Protein AF-0000000081854844 (afdb_homodimer)

Sequence (826 aa):
VGSLPGPNVKSYAGYLTVNKKYNSNLFFWFFPDRVCPADFMGAPVLLWLQGGPGGTSMFGLFVEHGPYVVYKNLTVGLRDFSWTSRYSVLYIDNPVGTGFSFTEHDGGFAQNQDDVGRDLYSALTQFFQLFPEYQSNEFYATGESYAGKYVPAVSYYIHKNNPTAKVKINFKGMAIGDGLCDPELMLGGYGEFLYQTGMIDELQKQYVNKQTDLGVELIQQQKWVEAFKVFDSLLNGDMDPYPSFFQNATGCTNYYNYMTCQEPEDQEYFSEFVTLPAVRRSIHVGNLTFHDGSEVEKHLLQDVMKSIKPWLGVLMDNYRVLIYSGQLDVIVAAPLTERFLPTVNWTGAAEYKTAPRFHWKLQPSDTEVAGYIRQVGEFYQVIIRGGGHILPYDQPARSFDMIDRFLSTQGWNVGSLPGPNVKSYAGYLTVNKKYNSNLFFWFFPDRVCPADFMGAPVLLWLQGGPGGTSMFGLFVEHGPYVVYKNLTVGLRDFSWTSRYSVLYIDNPVGTGFSFTEHDGGFAQNQDDVGRDLYSALTQFFQLFPEYQSNEFYATGESYAGKYVPAVSYYIHKNNPTAKVKINFKGMAIGDGLCDPELMLGGYGEFLYQTGMIDELQKQYVNKQTDLGVELIQQQKWVEAFKVFDSLLNGDMDPYPSFFQNATGCTNYYNYMTCQEPEDQEYFSEFVTLPAVRRSIHVGNLTFHDGSEVEKHLLQDVMKSIKPWLGVLMDNYRVLIYSGQLDVIVAAPLTERFLPTVNWTGAAEYKTAPRFHWKLQPSDTEVAGYIRQVGEFYQVIIRGGGHILPYDQPARSFDMIDRFLSTQGWN

Structure (mmCIF, N/CA/C/O backbone):
data_AF-0000000081854844-model_v1
#
loop_
_entity.id
_entity.type
_entity.pdbx_description
1 polymer 'Probable serine carboxypeptidase CPVL'
#
loop_
_atom_site.group_PDB
_atom_site.id
_atom_site.type_symbol
_atom_site.label_atom_id
_atom_site.label_alt_id
_atom_site.label_comp_id
_atom_site.label_asym_id
_atom_site.label_entity_id
_atom_site.label_seq_id
_atom_site.pdbx_PDB_ins_code
_atom_site.Cartn_x
_atom_site.Cartn_y
_atom_site.Cartn_z
_atom_site.occupancy
_atom_site.B_iso_or_equiv
_atom_site.auth_seq_id
_atom_site.auth_comp_id
_atom_site.auth_asym_id
_atom_site.auth_atom_id
_atom_site.pdbx_PDB_model_num
ATOM 1 N N . VAL A 1 1 ? 6.285 -41.344 2.096 1 93.06 1 VAL A N 1
ATOM 2 C CA . VAL A 1 1 ? 7.234 -40.438 2.732 1 93.06 1 VAL A CA 1
ATOM 3 C C . VAL A 1 1 ? 7.43 -40.844 4.195 1 93.06 1 VAL A C 1
ATOM 5 O O . VAL A 1 1 ? 6.461 -41.094 4.914 1 93.06 1 VAL A O 1
ATOM 8 N N . GLY A 1 2 ? 8.656 -41 4.523 1 90 2 GLY A N 1
ATOM 9 C CA . GLY A 1 2 ? 8.977 -41.344 5.895 1 90 2 GLY A CA 1
ATOM 10 C C . GLY A 1 2 ? 8.812 -40.188 6.863 1 90 2 GLY A C 1
ATOM 11 O O . GLY A 1 2 ? 8.18 -39.188 6.539 1 90 2 GLY A O 1
ATOM 12 N N . SER A 1 3 ? 9.344 -40.406 8.008 1 92.5 3 SER A N 1
ATOM 13 C CA . SER A 1 3 ? 9.188 -39.438 9.078 1 92.5 3 SER A CA 1
ATOM 14 C C . SER A 1 3 ? 10.039 -38.188 8.812 1 92.5 3 SER A C 1
ATOM 16 O O . SER A 1 3 ? 11.195 -38.281 8.414 1 92.5 3 SER A O 1
ATOM 18 N N . LEU A 1 4 ? 9.414 -37.031 9.023 1 94 4 LEU A N 1
ATOM 19 C CA . LEU A 1 4 ? 10.109 -35.75 8.992 1 94 4 LEU A CA 1
ATOM 20 C C . LEU A 1 4 ? 10.398 -35.25 10.406 1 94 4 LEU A C 1
ATOM 22 O O . LEU A 1 4 ? 9.781 -35.719 11.367 1 94 4 LEU A O 1
ATOM 26 N N . PRO A 1 5 ? 11.391 -34.344 10.57 1 93.81 5 PRO A N 1
ATOM 27 C CA . PRO A 1 5 ? 11.617 -33.719 11.875 1 93.81 5 PRO A CA 1
ATOM 28 C C . PRO A 1 5 ? 10.453 -32.844 12.32 1 93.81 5 PRO A C 1
ATOM 30 O O . PRO A 1 5 ? 10.445 -31.641 12.062 1 93.81 5 PRO A O 1
ATOM 33 N N . GLY A 1 6 ? 9.508 -33.406 12.992 1 93.06 6 GLY A N 1
ATOM 34 C CA . GLY A 1 6 ? 8.258 -32.75 13.367 1 93.06 6 GLY A CA 1
ATOM 35 C C . GLY A 1 6 ? 7.039 -33.625 13.086 1 93.06 6 GLY A C 1
ATOM 36 O O . GLY A 1 6 ? 7.152 -34.844 12.977 1 93.06 6 GLY A O 1
ATOM 37 N N . PRO A 1 7 ? 5.922 -33 13.109 1 93 7 PRO A N 1
ATOM 38 C CA . PRO A 1 7 ? 4.727 -33.781 12.773 1 93 7 PRO A CA 1
ATOM 39 C C . PRO A 1 7 ? 4.773 -34.344 11.352 1 93 7 PRO A C 1
ATOM 41 O O . PRO A 1 7 ? 5.457 -33.781 10.484 1 93 7 PRO A O 1
ATOM 44 N N . ASN A 1 8 ? 3.984 -35.406 11.227 1 93.38 8 ASN A N 1
ATOM 45 C CA . ASN A 1 8 ? 3.971 -36.062 9.914 1 93.38 8 ASN A CA 1
ATOM 46 C C . ASN A 1 8 ? 2.562 -36.125 9.336 1 93.38 8 ASN A C 1
ATOM 48 O O . ASN A 1 8 ? 1.617 -36.5 10.031 1 93.38 8 ASN A O 1
ATOM 52 N N . VAL A 1 9 ? 2.49 -35.688 8.133 1 94.12 9 VAL A N 1
ATOM 53 C CA . VAL A 1 9 ? 1.26 -35.812 7.355 1 94.12 9 VAL A CA 1
ATOM 54 C C . VAL A 1 9 ? 1.427 -36.875 6.266 1 94.12 9 VAL A C 1
ATOM 56 O O . VAL A 1 9 ? 2.438 -36.875 5.562 1 94.12 9 VAL A O 1
ATOM 59 N N . LYS A 1 10 ? 0.428 -37.781 6.145 1 94.06 10 LYS A N 1
ATOM 60 C CA . LYS A 1 10 ? 0.511 -38.812 5.113 1 94.06 10 LYS A CA 1
ATOM 61 C C . LYS A 1 10 ? 0.705 -38.188 3.732 1 94.06 10 LYS A C 1
ATOM 63 O O . LYS A 1 10 ? -0.012 -37.25 3.355 1 94.06 10 LYS A O 1
ATOM 68 N N . SER A 1 11 ? 1.691 -38.688 3.041 1 96.75 11 SER A N 1
ATOM 69 C CA . SER A 1 11 ? 1.992 -38.156 1.715 1 96.75 11 SER A CA 1
ATOM 70 C C . SER A 1 11 ? 2.799 -39.156 0.89 1 96.75 11 SER A C 1
ATOM 72 O O . SER A 1 11 ? 3.195 -40.219 1.393 1 96.75 11 SER A O 1
ATOM 74 N N . TYR A 1 12 ? 2.885 -38.875 -0.343 1 97.25 12 TYR A N 1
ATOM 75 C CA . TYR A 1 12 ? 3.623 -39.688 -1.29 1 97.25 12 TYR A CA 1
ATOM 76 C C . TYR A 1 12 ? 4.578 -38.844 -2.125 1 97.25 12 TYR A C 1
ATOM 78 O O . TYR A 1 12 ? 4.227 -37.75 -2.555 1 97.25 12 TYR A O 1
ATOM 86 N N . ALA A 1 13 ? 5.785 -39.312 -2.279 1 98.06 13 ALA A N 1
ATOM 87 C CA . ALA A 1 13 ? 6.758 -38.625 -3.115 1 98.06 13 ALA A CA 1
ATOM 88 C C . ALA A 1 13 ? 7.473 -39.594 -4.051 1 98.06 13 ALA A C 1
ATOM 90 O O . ALA A 1 13 ? 7.594 -40.781 -3.748 1 98.06 13 ALA A O 1
ATOM 91 N N . GLY A 1 14 ? 7.898 -39.062 -5.16 1 97.69 14 GLY A N 1
ATOM 92 C CA . GLY A 1 14 ? 8.609 -39.875 -6.125 1 97.69 14 GLY A CA 1
ATOM 93 C C . GLY A 1 14 ? 8.898 -39.156 -7.426 1 97.69 14 GLY A C 1
ATOM 94 O O . GLY A 1 14 ? 8.906 -37.938 -7.469 1 97.69 14 GLY A O 1
ATOM 95 N N . TYR A 1 15 ? 9.297 -39.938 -8.414 1 98.38 15 TYR A N 1
ATOM 96 C CA . TYR A 1 15 ? 9.68 -39.406 -9.711 1 98.38 15 TYR A CA 1
ATOM 97 C C . TYR A 1 15 ? 8.773 -39.938 -10.812 1 98.38 15 TYR A C 1
ATOM 99 O O . TYR A 1 15 ? 8.344 -41.094 -10.758 1 98.38 15 TYR A O 1
ATOM 107 N N . LEU A 1 16 ? 8.484 -39.156 -11.734 1 98.69 16 LEU A N 1
ATOM 108 C CA . LEU A 1 16 ? 7.793 -39.5 -12.969 1 98.69 16 LEU A CA 1
ATOM 109 C C . LEU A 1 16 ? 8.68 -39.25 -14.18 1 98.69 16 LEU A C 1
ATOM 111 O O . LEU A 1 16 ? 9.062 -38.094 -14.438 1 98.69 16 LEU A O 1
ATOM 115 N N . THR A 1 17 ? 9 -40.312 -14.914 1 98.75 17 THR A N 1
ATOM 116 C CA . THR A 1 17 ? 9.844 -40.156 -16.094 1 98.75 17 THR A CA 1
ATOM 117 C C . THR A 1 17 ? 9.039 -39.594 -17.266 1 98.75 17 THR A C 1
ATOM 119 O O . THR A 1 17 ? 8.07 -40.188 -17.719 1 98.75 17 THR A O 1
ATOM 122 N N . VAL A 1 18 ? 9.523 -38.438 -17.75 1 98.62 18 VAL A N 1
ATOM 123 C CA . VAL A 1 18 ? 8.719 -37.781 -18.766 1 98.62 18 VAL A CA 1
ATOM 124 C C . VAL A 1 18 ? 9.461 -37.781 -20.109 1 98.62 18 VAL A C 1
ATOM 126 O O . VAL A 1 18 ? 8.883 -37.5 -21.141 1 98.62 18 VAL A O 1
ATOM 129 N N . ASN A 1 19 ? 10.711 -38.062 -20.094 1 98.25 19 ASN A N 1
ATOM 130 C CA . ASN A 1 19 ? 11.516 -38.281 -21.281 1 98.25 19 ASN A CA 1
ATOM 131 C C . ASN A 1 19 ? 12.57 -39.344 -21.078 1 98.25 19 ASN A C 1
ATOM 133 O O . ASN A 1 19 ? 13.609 -39.094 -20.469 1 98.25 19 ASN A O 1
ATOM 137 N N . LYS A 1 20 ? 12.383 -40.5 -21.625 1 97.81 20 LYS A N 1
ATOM 138 C CA . LYS A 1 20 ? 13.273 -41.625 -21.422 1 97.81 20 LYS A CA 1
ATOM 139 C C . LYS A 1 20 ? 14.617 -41.406 -22.109 1 97.81 20 LYS A C 1
ATOM 141 O O . LYS A 1 20 ? 15.664 -41.781 -21.594 1 97.81 20 LYS A O 1
ATOM 146 N N . LYS A 1 21 ? 14.531 -40.844 -23.234 1 97.62 21 LYS A N 1
ATOM 147 C CA . LYS A 1 21 ? 15.742 -40.594 -24.016 1 97.62 21 LYS A CA 1
ATOM 148 C C . LYS A 1 21 ? 16.766 -39.781 -23.203 1 97.62 21 LYS A C 1
ATOM 150 O O . LYS A 1 21 ? 17.953 -40.094 -23.25 1 97.62 21 LYS A O 1
ATOM 155 N N . TYR A 1 22 ? 16.312 -38.812 -22.484 1 98.06 22 TYR A N 1
ATOM 156 C CA . TYR A 1 22 ? 17.203 -37.938 -21.75 1 98.06 22 TYR A CA 1
ATOM 157 C C . TYR A 1 22 ? 17.188 -38.25 -20.266 1 98.06 22 TYR A C 1
ATOM 159 O O . TYR A 1 22 ? 17.828 -37.562 -19.469 1 98.06 22 TYR A O 1
ATOM 167 N N . ASN A 1 23 ? 16.422 -39.312 -19.906 1 98.06 23 ASN A N 1
ATOM 168 C CA . ASN A 1 23 ? 16.203 -39.656 -18.516 1 98.06 23 ASN A CA 1
ATOM 169 C C . ASN A 1 23 ? 15.703 -38.438 -17.719 1 98.06 23 ASN A C 1
ATOM 171 O O . ASN A 1 23 ? 16.281 -38.094 -16.688 1 98.06 23 ASN A O 1
ATOM 175 N N . SER A 1 24 ? 14.75 -37.75 -18.312 1 98.62 24 SER A N 1
ATOM 176 C CA . SER A 1 24 ? 14.133 -36.594 -17.656 1 98.62 24 SER A CA 1
ATOM 177 C C . SER A 1 24 ? 13.031 -37.031 -16.688 1 98.62 24 SER A C 1
ATOM 179 O O . SER A 1 24 ? 12.117 -37.75 -17.078 1 98.62 24 SER A O 1
ATOM 181 N N . ASN A 1 25 ? 13.164 -36.594 -15.469 1 98.69 25 ASN A N 1
ATOM 182 C CA . ASN A 1 25 ? 12.25 -37 -14.398 1 98.69 25 ASN A CA 1
ATOM 183 C C . ASN A 1 25 ? 11.727 -35.812 -13.625 1 98.69 25 ASN A C 1
ATOM 185 O O . ASN A 1 25 ? 12.492 -34.906 -13.273 1 98.69 25 ASN A O 1
ATOM 189 N N . LEU A 1 26 ? 10.453 -35.781 -13.398 1 98.88 26 LEU A N 1
ATOM 190 C CA . LEU A 1 26 ? 9.836 -34.781 -12.539 1 98.88 26 LEU A CA 1
ATOM 191 C C . LEU A 1 26 ? 9.602 -35.344 -11.141 1 98.88 26 LEU A C 1
ATOM 193 O O . LEU A 1 26 ? 9.062 -36.438 -10.984 1 98.88 26 LEU A O 1
ATOM 197 N N . PHE A 1 27 ? 10.07 -34.594 -10.164 1 98.81 27 PHE A N 1
ATOM 198 C CA . PHE A 1 27 ? 9.805 -34.969 -8.773 1 98.81 27 PHE A CA 1
ATOM 199 C C . PHE A 1 27 ? 8.422 -34.469 -8.344 1 98.81 27 PHE A C 1
ATOM 201 O O . PHE A 1 27 ? 8.039 -33.344 -8.656 1 98.81 27 PHE A O 1
ATOM 208 N N . PHE A 1 28 ? 7.648 -35.344 -7.68 1 98.81 28 PHE A N 1
ATOM 209 C CA . PHE A 1 28 ? 6.355 -34.906 -7.152 1 98.81 28 PHE A CA 1
ATOM 210 C C . PHE A 1 28 ? 6.246 -35.219 -5.668 1 98.81 28 PHE A C 1
ATOM 212 O O . PHE A 1 28 ? 6.941 -36.125 -5.168 1 98.81 28 PHE A O 1
ATOM 219 N N . TRP A 1 29 ? 5.566 -34.438 -4.953 1 98.75 29 TRP A N 1
ATOM 220 C CA . TRP A 1 29 ? 5.137 -34.656 -3.574 1 98.75 29 TRP A CA 1
ATOM 221 C C . TRP A 1 29 ? 3.629 -34.438 -3.438 1 98.75 29 TRP A C 1
ATOM 223 O O . TRP A 1 29 ? 3.127 -33.344 -3.629 1 98.75 29 TRP A O 1
ATOM 233 N N . PHE A 1 30 ? 2.877 -35.562 -3.129 1 98.25 30 PHE A N 1
ATOM 234 C CA . PHE A 1 30 ? 1.42 -35.594 -3.158 1 98.25 30 PHE A CA 1
ATOM 235 C C . PHE A 1 30 ? 0.852 -35.719 -1.751 1 98.25 30 PHE A C 1
ATOM 237 O O . PHE A 1 30 ? 1.266 -36.625 -0.999 1 98.25 30 PHE A O 1
ATOM 244 N N . PHE A 1 31 ? -0.028 -34.844 -1.406 1 97.06 31 PHE A N 1
ATOM 245 C CA . PHE A 1 31 ? -0.734 -34.875 -0.131 1 97.06 31 PHE A CA 1
ATOM 246 C C . PHE A 1 31 ? -2.221 -35.125 -0.34 1 97.06 31 PHE A C 1
ATOM 248 O O . PHE A 1 31 ? -2.973 -34.219 -0.69 1 97.06 31 PHE A O 1
ATOM 255 N N . PRO A 1 32 ? -2.693 -36.375 -0.062 1 93.62 32 PRO A N 1
ATOM 256 C CA . PRO A 1 32 ? -4.129 -36.656 -0.168 1 93.62 32 PRO A CA 1
ATOM 257 C C . PRO A 1 32 ? -4.949 -35.875 0.877 1 93.62 32 PRO A C 1
ATOM 259 O O . PRO A 1 32 ? -4.457 -35.625 1.977 1 93.62 32 PRO A O 1
ATOM 262 N N . ASP A 1 33 ? -6.211 -35.438 0.494 1 84.62 33 ASP A N 1
ATOM 263 C CA . ASP A 1 33 ? -7.09 -34.781 1.447 1 84.62 33 ASP A CA 1
ATOM 264 C C . ASP A 1 33 ? -7.352 -35.656 2.668 1 84.62 33 ASP A C 1
ATOM 266 O O . ASP A 1 33 ? -7.375 -36.875 2.561 1 84.62 33 ASP A O 1
ATOM 270 N N . ARG A 1 34 ? -7.199 -35.125 3.865 1 68 34 ARG A N 1
ATOM 271 C CA . ARG A 1 34 ? -7.328 -35.875 5.125 1 68 34 ARG A CA 1
ATOM 272 C C . ARG A 1 34 ? -8.773 -36.281 5.359 1 68 34 ARG A C 1
ATOM 274 O O . ARG A 1 34 ? -9.031 -37.25 6.078 1 68 34 ARG A O 1
ATOM 281 N N . VAL A 1 35 ? -9.797 -35.5 4.957 1 56.16 35 VAL A N 1
ATOM 282 C CA . VAL A 1 35 ? -11.164 -35.781 5.383 1 56.16 35 VAL A CA 1
ATOM 283 C C . VAL A 1 35 ? -11.789 -36.812 4.461 1 56.16 35 VAL A C 1
ATOM 285 O O . VAL A 1 35 ? -12.492 -36.469 3.508 1 56.16 35 VAL A O 1
ATOM 288 N N . CYS A 1 36 ? -10.961 -37.656 3.727 1 48.53 36 CYS A N 1
ATOM 289 C CA . CYS A 1 36 ? -11.695 -38.5 2.789 1 48.53 36 CYS A CA 1
ATOM 290 C C . CYS A 1 36 ? -12.578 -39.5 3.527 1 48.53 36 CYS A C 1
ATOM 292 O O . CYS A 1 36 ? -12.109 -40.562 3.941 1 48.53 36 CYS A O 1
ATOM 294 N N . PRO A 1 37 ? -13.695 -39.062 4.129 1 43.53 37 PRO A N 1
ATOM 295 C CA . PRO A 1 37 ? -14.516 -40.219 4.422 1 43.53 37 PRO A CA 1
ATOM 296 C C . PRO A 1 37 ? -14.852 -41.031 3.172 1 43.53 37 PRO A C 1
ATOM 298 O O . PRO A 1 37 ? -14.867 -40.5 2.062 1 43.53 37 PRO A O 1
ATOM 301 N N . ALA A 1 38 ? -15 -42.375 3.146 1 44.03 38 ALA A N 1
ATOM 302 C CA . ALA A 1 38 ? -15.344 -43.406 2.17 1 44.03 38 ALA A CA 1
ATOM 303 C C . ALA A 1 38 ? -16.328 -42.875 1.139 1 44.03 38 ALA A C 1
ATOM 305 O O . ALA A 1 38 ? -16.25 -43.219 -0.042 1 44.03 38 ALA A O 1
ATOM 306 N N . ASP A 1 39 ? -17.312 -42.219 1.531 1 42.78 39 ASP A N 1
ATOM 307 C CA . ASP A 1 39 ? -18.469 -41.938 0.695 1 42.78 39 ASP A CA 1
ATOM 308 C C . ASP A 1 39 ? -18.281 -40.656 -0.087 1 42.78 39 ASP A C 1
ATOM 310 O O . ASP A 1 39 ? -19.172 -40.25 -0.85 1 42.78 39 ASP A O 1
ATOM 314 N N . PHE A 1 40 ? -17.469 -39.656 0.243 1 47.56 40 PHE A N 1
ATOM 315 C CA . PHE A 1 40 ? -17.422 -38.344 -0.401 1 47.56 40 PHE A CA 1
ATOM 316 C C . PHE A 1 40 ? -16.734 -38.438 -1.757 1 47.56 40 PHE A C 1
ATOM 318 O O . PHE A 1 40 ? -15.695 -39.094 -1.891 1 47.56 40 PHE A O 1
ATOM 325 N N 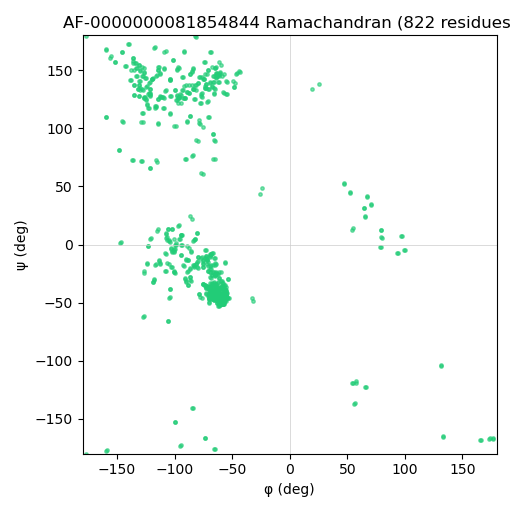. MET A 1 41 ? -17.438 -38.469 -2.828 1 54.38 41 MET A N 1
ATOM 326 C CA . MET A 1 41 ? -16.984 -38.219 -4.199 1 54.38 41 MET A CA 1
ATOM 327 C C . MET A 1 41 ? -15.734 -37.344 -4.215 1 54.38 41 MET A C 1
ATOM 329 O O . MET A 1 41 ? -15.305 -36.906 -5.281 1 54.38 41 MET A O 1
ATOM 333 N N . GLY A 1 42 ? -14.703 -37.562 -3.486 1 74.75 42 GLY A N 1
ATOM 334 C CA . GLY A 1 42 ? -13.367 -37.156 -3.068 1 74.75 42 GLY A CA 1
ATOM 335 C C . GLY A 1 42 ? -13.062 -35.719 -3.369 1 74.75 42 GLY A C 1
ATOM 336 O O . GLY A 1 42 ? -13.617 -35.125 -4.301 1 74.75 42 GLY A O 1
ATOM 337 N N . ALA A 1 43 ? -12.531 -34.875 -2.602 1 87.5 43 ALA A N 1
ATOM 338 C CA . ALA A 1 43 ? -12.078 -33.5 -2.73 1 87.5 43 ALA A CA 1
ATOM 339 C C . ALA A 1 43 ? -11.234 -33.312 -3.992 1 87.5 43 ALA A C 1
ATOM 341 O O . ALA A 1 43 ? -10.562 -34.25 -4.438 1 87.5 43 ALA A O 1
ATOM 342 N N . PRO A 1 44 ? -11.445 -32.188 -4.676 1 94.12 44 PRO A N 1
ATOM 343 C CA . PRO A 1 44 ? -10.633 -31.906 -5.859 1 94.12 44 PRO A CA 1
ATOM 344 C C . PRO A 1 44 ? -9.141 -32.156 -5.617 1 94.12 44 PRO A C 1
ATOM 346 O O . PRO A 1 44 ? -8.664 -32 -4.488 1 94.12 44 PRO A O 1
ATOM 349 N N . VAL A 1 45 ? -8.484 -32.562 -6.648 1 96.81 45 VAL A N 1
ATOM 350 C CA . VAL A 1 45 ? -7.023 -32.656 -6.672 1 96.81 45 VAL A CA 1
ATOM 351 C C . VAL A 1 45 ? -6.457 -31.391 -7.324 1 96.81 45 VAL A C 1
ATOM 353 O O . VAL A 1 45 ? -6.812 -31.047 -8.453 1 96.81 45 VAL A O 1
ATOM 356 N N . LEU A 1 46 ? -5.641 -30.734 -6.574 1 98.44 46 LEU A N 1
ATOM 357 C CA . LEU A 1 46 ? -4.992 -29.531 -7.078 1 98.44 46 LEU A CA 1
ATOM 358 C C . LEU A 1 46 ? -3.539 -29.797 -7.449 1 98.44 46 LEU A C 1
ATOM 360 O O . LEU A 1 46 ? -2.785 -30.359 -6.648 1 98.44 46 LEU A O 1
ATOM 364 N N . LEU A 1 47 ? -3.207 -29.422 -8.641 1 98.94 47 LEU A N 1
ATOM 365 C CA . LEU A 1 47 ? -1.799 -29.328 -9.016 1 98.94 47 LEU A CA 1
ATOM 366 C C . LEU A 1 47 ? -1.238 -27.953 -8.656 1 98.94 47 LEU A C 1
ATOM 368 O O . LEU A 1 47 ? -1.852 -26.938 -8.969 1 98.94 47 LEU A O 1
ATOM 372 N N . TRP A 1 48 ? -0.113 -27.953 -7.996 1 98.94 48 TRP A N 1
ATOM 373 C CA . TRP A 1 48 ? 0.556 -26.688 -7.738 1 98.94 48 TRP A CA 1
ATOM 374 C C . TRP A 1 48 ? 1.871 -26.594 -8.508 1 98.94 48 TRP A C 1
ATOM 376 O O . TRP A 1 48 ? 2.721 -27.484 -8.398 1 98.94 48 TRP A O 1
ATOM 386 N N . LEU A 1 49 ? 1.986 -25.516 -9.242 1 98.88 49 LEU A N 1
ATOM 387 C CA . LEU A 1 49 ? 3.201 -25.203 -9.992 1 98.88 49 LEU A CA 1
ATOM 388 C C . LEU A 1 49 ? 3.758 -23.844 -9.578 1 98.88 49 LEU A C 1
ATOM 390 O O . LEU A 1 49 ? 3.113 -22.812 -9.789 1 98.88 49 LEU A O 1
ATOM 394 N N . GLN A 1 50 ? 4.953 -23.938 -9.047 1 98.5 50 GLN A N 1
ATOM 395 C CA . GLN A 1 50 ? 5.629 -22.703 -8.672 1 98.5 50 GLN A CA 1
ATOM 396 C C . GLN A 1 50 ? 6.137 -21.953 -9.898 1 98.5 50 GLN A C 1
ATOM 398 O O . GLN A 1 50 ? 6.293 -22.547 -10.969 1 98.5 50 GLN A O 1
ATOM 403 N N . GLY A 1 51 ? 6.312 -20.703 -9.734 1 96.81 51 GLY A N 1
ATOM 404 C CA . GLY A 1 51 ? 6.809 -19.906 -10.844 1 96.81 51 GLY A CA 1
ATOM 405 C C . GLY A 1 51 ? 8.32 -19.922 -10.969 1 96.81 51 GLY A C 1
ATOM 406 O O . GLY A 1 51 ? 8.938 -20.984 -10.859 1 96.81 51 GLY A O 1
ATOM 407 N N . GLY A 1 52 ? 8.945 -18.891 -11.273 1 91.44 52 GLY A N 1
ATOM 408 C CA . GLY A 1 52 ? 10.367 -18.781 -11.523 1 91.44 52 GLY A CA 1
ATOM 409 C C . GLY A 1 52 ? 10.695 -18.031 -12.805 1 91.44 52 GLY A C 1
ATOM 410 O O . GLY A 1 52 ? 10.375 -16.859 -12.945 1 91.44 52 GLY A O 1
ATOM 411 N N . PRO A 1 53 ? 11.07 -18.594 -13.836 1 93.5 53 PRO A N 1
ATOM 412 C CA . PRO A 1 53 ? 11.062 -20.031 -14.078 1 93.5 53 PRO A CA 1
ATOM 413 C C . PRO A 1 53 ? 12.133 -20.781 -13.281 1 93.5 53 PRO A C 1
ATOM 415 O O . PRO A 1 53 ? 13.188 -20.203 -12.992 1 93.5 53 PRO A O 1
ATOM 418 N N . GLY A 1 54 ? 11.797 -21.969 -12.906 1 95.12 54 GLY A N 1
ATOM 419 C CA . GLY A 1 54 ? 12.727 -22.844 -12.211 1 95.12 54 GLY A CA 1
ATOM 420 C C . GLY A 1 54 ? 12.555 -22.812 -10.703 1 95.12 54 GLY A C 1
ATOM 421 O O . GLY A 1 54 ? 13.383 -23.359 -9.969 1 95.12 54 GLY A O 1
ATOM 422 N N . GLY A 1 55 ? 11.539 -22.141 -10.273 1 97.38 55 GLY A N 1
ATOM 423 C CA . GLY A 1 55 ? 11.234 -22.203 -8.852 1 97.38 55 GLY A CA 1
ATOM 424 C C . GLY A 1 55 ? 10.633 -23.531 -8.438 1 97.38 55 GLY A C 1
ATOM 425 O O . GLY A 1 55 ? 9.719 -24.031 -9.086 1 97.38 55 GLY A O 1
ATOM 426 N N . THR A 1 56 ? 11.117 -24.078 -7.344 1 98.62 56 THR A N 1
ATOM 427 C CA . THR A 1 56 ? 10.656 -25.375 -6.867 1 98.62 56 THR A CA 1
ATOM 428 C C . THR A 1 56 ? 9.266 -25.25 -6.242 1 98.62 56 THR A C 1
ATOM 430 O O . THR A 1 56 ? 8.977 -24.281 -5.543 1 98.62 56 THR A O 1
ATOM 433 N N . SER A 1 57 ? 8.406 -26.25 -6.441 1 98.75 57 SER A N 1
ATOM 434 C CA . SER A 1 57 ? 7.082 -26.297 -5.828 1 98.75 57 SER A CA 1
ATOM 435 C C . SER A 1 57 ? 7.172 -26.609 -4.34 1 98.75 57 SER A C 1
ATOM 437 O O . SER A 1 57 ? 6.191 -26.469 -3.607 1 98.75 57 SER A O 1
ATOM 439 N N . MET A 1 58 ? 8.359 -26.984 -3.865 1 98.56 58 MET A N 1
ATOM 440 C CA . MET A 1 58 ? 8.57 -27.125 -2.426 1 98.56 58 MET A CA 1
ATOM 441 C C . MET A 1 58 ? 8.391 -25.781 -1.726 1 98.56 58 MET A C 1
ATOM 443 O O . MET A 1 58 ? 8.039 -25.734 -0.545 1 98.56 58 MET A O 1
ATOM 447 N N . PHE A 1 59 ? 8.617 -24.75 -2.51 1 98.75 59 PHE A N 1
ATOM 448 C CA . PHE A 1 59 ? 8.344 -23.438 -1.949 1 98.75 59 PHE A CA 1
ATOM 449 C C . PHE A 1 59 ? 6.867 -23.297 -1.575 1 98.75 59 PHE A C 1
ATOM 451 O O . PHE A 1 59 ? 6.539 -22.875 -0.469 1 98.75 59 PHE A O 1
ATOM 458 N N . GLY A 1 60 ? 5.957 -23.656 -2.477 1 98.69 60 GLY A N 1
ATOM 459 C CA . GLY A 1 60 ? 4.539 -23.672 -2.156 1 98.69 60 GLY A CA 1
ATOM 460 C C . GLY A 1 60 ? 4.199 -24.594 -0.998 1 98.69 60 GLY A C 1
ATOM 461 O O . GLY A 1 60 ? 3.369 -24.25 -0.152 1 98.69 60 GLY A O 1
ATOM 462 N N . LEU A 1 61 ? 4.852 -25.688 -0.931 1 98.69 61 LEU A N 1
ATOM 463 C CA . LEU A 1 61 ? 4.605 -26.719 0.086 1 98.69 61 LEU A CA 1
ATOM 464 C C . LEU A 1 61 ? 5.016 -26.203 1.466 1 98.69 61 LEU A C 1
ATOM 466 O O . LEU A 1 61 ? 4.273 -26.375 2.436 1 98.69 61 LEU A O 1
ATOM 470 N N . PHE A 1 62 ? 6.152 -25.562 1.551 1 98.75 62 PHE A N 1
ATOM 471 C CA . PHE A 1 62 ? 6.73 -25.297 2.863 1 98.75 62 PHE A CA 1
ATOM 472 C C . PHE A 1 62 ? 6.562 -23.844 3.256 1 98.75 62 PHE A C 1
ATOM 474 O O . PHE A 1 62 ? 6.688 -23.484 4.43 1 98.75 62 PHE A O 1
ATOM 481 N N . VAL A 1 63 ? 6.246 -22.906 2.266 1 98.69 63 VAL A N 1
ATOM 482 C CA . VAL A 1 63 ? 6.238 -21.484 2.564 1 98.69 63 VAL A CA 1
ATOM 483 C C . VAL A 1 63 ? 4.832 -20.922 2.352 1 98.69 63 VAL A C 1
ATOM 485 O O . VAL A 1 63 ? 4.402 -20.016 3.072 1 98.69 63 VAL A O 1
ATOM 488 N N . GLU A 1 64 ? 4.086 -21.453 1.487 1 98.69 64 GLU A N 1
ATOM 489 C CA . GLU A 1 64 ? 2.871 -20.766 1.064 1 98.69 64 GLU A CA 1
ATOM 490 C C . GLU A 1 64 ? 1.628 -21.422 1.656 1 98.69 64 GLU A C 1
ATOM 492 O O . GLU A 1 64 ? 0.887 -20.797 2.414 1 98.69 64 GLU A O 1
ATOM 497 N N . HIS A 1 65 ? 1.323 -22.688 1.268 1 98.75 65 HIS A N 1
ATOM 498 C CA . HIS A 1 65 ? -0.016 -23.141 1.621 1 98.75 65 HIS A CA 1
ATOM 499 C C . HIS A 1 65 ? -0.032 -24.641 1.899 1 98.75 65 HIS A C 1
ATOM 501 O O . HIS A 1 65 ? -1.096 -25.219 2.121 1 98.75 65 HIS A O 1
ATOM 507 N N . GLY A 1 66 ? 1.133 -25.359 1.827 1 98.38 66 GLY A N 1
ATOM 508 C CA . GLY A 1 66 ? 1.189 -26.75 2.209 1 98.38 66 GLY A CA 1
ATOM 509 C C . GLY A 1 66 ? 0.929 -26.984 3.686 1 98.38 66 GLY A C 1
ATOM 510 O O . GLY A 1 66 ? 0.602 -26.047 4.414 1 98.38 66 GLY A O 1
ATOM 511 N N . PRO A 1 67 ? 1.039 -28.203 4.113 1 97.56 67 PRO A N 1
ATOM 512 C CA . PRO A 1 67 ? 0.693 -28.516 5.504 1 97.56 67 PRO A CA 1
ATOM 513 C C . PRO A 1 67 ? 1.762 -28.047 6.496 1 97.56 67 PRO A C 1
ATOM 515 O O . PRO A 1 67 ? 1.476 -27.891 7.684 1 97.56 67 PRO A O 1
ATOM 518 N N . TYR A 1 68 ? 2.992 -27.75 5.98 1 98 68 TYR A N 1
ATOM 519 C CA . TYR A 1 68 ? 4.113 -27.562 6.895 1 98 68 TYR A CA 1
ATOM 520 C C . TYR A 1 68 ? 4.609 -26.125 6.879 1 98 68 TYR A C 1
ATOM 522 O O . TYR A 1 68 ? 4.461 -25.422 5.875 1 98 68 TYR A O 1
ATOM 530 N N . VAL A 1 69 ? 5.172 -25.734 7.992 1 98.31 69 VAL A N 1
ATOM 531 C CA . VAL A 1 69 ? 6.043 -24.562 8.117 1 98.31 69 VAL A CA 1
ATOM 532 C C . VAL A 1 69 ? 7.41 -25 8.641 1 98.31 69 VAL A C 1
ATOM 534 O O . VAL A 1 69 ? 7.5 -25.828 9.555 1 98.31 69 VAL A O 1
ATOM 537 N N . VAL A 1 70 ? 8.438 -24.516 8.039 1 98.56 70 VAL A N 1
ATOM 538 C CA . VAL A 1 70 ? 9.781 -24.859 8.492 1 98.56 70 VAL A CA 1
ATOM 539 C C . VAL A 1 70 ? 10.305 -23.781 9.438 1 98.56 70 VAL A C 1
ATOM 541 O O . VAL A 1 70 ? 10.266 -22.594 9.109 1 98.56 70 VAL A O 1
ATOM 544 N N . TYR A 1 71 ? 10.773 -24.219 10.562 1 98.31 71 TYR A N 1
ATOM 545 C CA . TYR A 1 71 ? 11.32 -23.297 11.555 1 98.31 71 TYR A CA 1
ATOM 546 C C . TYR A 1 71 ? 12.82 -23.125 11.367 1 98.31 71 TYR A C 1
ATOM 548 O O . TYR A 1 71 ? 13.453 -23.906 10.656 1 98.31 71 TYR A O 1
ATOM 556 N N . LYS A 1 72 ? 13.43 -22.125 11.984 1 97.5 72 LYS A N 1
ATOM 557 C CA . LYS A 1 72 ? 14.836 -21.781 11.859 1 97.5 72 LYS A CA 1
ATOM 558 C C . LYS A 1 72 ? 15.727 -22.938 12.289 1 97.5 72 LYS A C 1
ATOM 560 O O . LYS A 1 72 ? 16.812 -23.141 11.734 1 97.5 72 LYS A O 1
ATOM 565 N N . ASN A 1 73 ? 15.305 -23.75 13.234 1 98 73 ASN A N 1
ATOM 566 C CA . ASN A 1 73 ? 16.078 -24.875 13.734 1 98 73 ASN A CA 1
ATOM 567 C C . ASN A 1 73 ? 15.938 -26.109 12.836 1 98 73 ASN A C 1
ATOM 569 O O . ASN A 1 73 ? 16.328 -27.219 13.219 1 98 73 ASN A O 1
ATOM 573 N N . LEU A 1 74 ? 15.227 -25.953 11.688 1 97.62 74 LEU A N 1
ATOM 574 C CA . LEU A 1 74 ? 15.078 -26.953 10.633 1 97.62 74 LEU A CA 1
ATOM 575 C C . LEU A 1 74 ? 14.203 -28.109 11.109 1 97.62 74 LEU A C 1
ATOM 577 O O . LEU A 1 74 ? 14.5 -29.281 10.812 1 97.62 74 LEU A O 1
ATOM 581 N N . THR A 1 75 ? 13.242 -27.781 11.922 1 97.75 75 THR A N 1
ATOM 582 C CA . THR A 1 75 ? 12.094 -28.656 12.172 1 97.75 75 THR A CA 1
ATOM 583 C C . THR A 1 75 ? 10.836 -28.094 11.508 1 97.75 75 THR A C 1
ATOM 585 O O . THR A 1 75 ? 10.836 -26.953 11.023 1 97.75 75 THR A O 1
ATOM 588 N N . VAL A 1 76 ? 9.828 -28.922 11.43 1 97.62 76 VAL A N 1
ATOM 589 C CA . VAL A 1 76 ? 8.609 -28.453 10.766 1 97.62 76 VAL A CA 1
ATOM 590 C C . VAL A 1 76 ? 7.465 -28.406 11.773 1 97.62 76 VAL A C 1
ATOM 592 O O . VAL A 1 76 ? 7.457 -29.141 12.758 1 97.62 76 VAL A O 1
ATOM 595 N N . GLY A 1 77 ? 6.617 -27.484 11.641 1 98 77 GLY A N 1
ATOM 596 C CA . GLY A 1 77 ? 5.309 -27.406 12.266 1 98 77 GLY A CA 1
ATOM 597 C C . GLY A 1 77 ? 4.164 -27.422 11.273 1 98 77 GLY A C 1
ATOM 598 O O . GLY A 1 77 ? 4.391 -27.406 10.055 1 98 77 GLY A O 1
ATOM 599 N N . LEU A 1 78 ? 2.924 -27.562 11.805 1 97.81 78 LEU A N 1
ATOM 600 C CA . LEU A 1 78 ? 1.752 -27.562 10.938 1 97.81 78 LEU A CA 1
ATOM 601 C C . LEU A 1 78 ? 1.256 -26.141 10.695 1 97.81 78 LEU A C 1
ATOM 603 O O . LEU A 1 78 ? 1.246 -25.312 11.609 1 97.81 78 LEU A O 1
ATOM 607 N N . ARG A 1 79 ? 0.921 -25.906 9.477 1 97.56 79 ARG A N 1
ATOM 608 C CA . ARG A 1 79 ? 0.396 -24.609 9.062 1 97.56 79 ARG A CA 1
ATOM 609 C C . ARG A 1 79 ? -1.071 -24.469 9.453 1 97.56 79 ARG A C 1
ATOM 611 O O . ARG A 1 79 ? -1.847 -25.422 9.336 1 97.56 79 ARG A O 1
ATOM 618 N N . ASP A 1 80 ? -1.561 -23.25 9.859 1 95.56 80 ASP A N 1
ATOM 619 C CA . ASP A 1 80 ? -2.934 -23 10.281 1 95.56 80 ASP A CA 1
ATOM 620 C C . ASP A 1 80 ? -3.895 -23.062 9.102 1 95.56 80 ASP A C 1
ATOM 622 O O . ASP A 1 80 ? -4.973 -23.656 9.195 1 95.56 80 ASP A O 1
ATOM 626 N N . PHE A 1 81 ? -3.539 -22.453 7.992 1 96.75 81 PHE A N 1
ATOM 627 C CA . PHE A 1 81 ? -4.402 -22.375 6.82 1 96.75 81 PHE A CA 1
ATOM 628 C C . PHE A 1 81 ? -3.775 -23.109 5.641 1 96.75 81 PHE A C 1
ATOM 630 O O . PHE A 1 81 ? -3.443 -22.484 4.625 1 96.75 81 PHE A O 1
ATOM 637 N N . SER A 1 82 ? -3.771 -24.391 5.711 1 97 82 SER A N 1
ATOM 638 C CA . SER A 1 82 ? -3.217 -25.234 4.656 1 97 82 SER A CA 1
ATOM 639 C C . SER A 1 82 ? -4.285 -25.625 3.643 1 97 82 SER A C 1
ATOM 641 O O . SER A 1 82 ? -5.414 -25.953 4.016 1 97 82 SER A O 1
ATOM 643 N N . TRP A 1 83 ? -3.957 -25.562 2.381 1 97.19 83 TRP A N 1
ATOM 644 C CA . TRP A 1 83 ? -4.887 -26.031 1.356 1 97.19 83 TRP A CA 1
ATOM 645 C C . TRP A 1 83 ? -5.102 -27.547 1.463 1 97.19 83 TRP A C 1
ATOM 647 O O . TRP A 1 83 ? -6.176 -28.047 1.124 1 97.19 83 TRP A O 1
ATOM 657 N N . THR A 1 84 ? -4.145 -28.25 2.043 1 95.62 84 THR A N 1
ATOM 658 C CA . THR A 1 84 ? -4.184 -29.703 2.139 1 95.62 84 THR A CA 1
ATOM 659 C C . THR A 1 84 ? -5.152 -30.141 3.232 1 95.62 84 THR A C 1
ATOM 661 O O . THR A 1 84 ? -5.445 -31.328 3.363 1 95.62 84 THR A O 1
ATOM 664 N N . SER A 1 85 ? -5.578 -29.234 3.998 1 93.19 85 SER A N 1
ATOM 665 C CA . SER A 1 85 ? -6.574 -29.594 5.008 1 93.19 85 SER A CA 1
ATOM 666 C C . SER A 1 85 ? -7.914 -29.938 4.367 1 93.19 85 SER A C 1
ATOM 668 O O . SER A 1 85 ? -8.727 -30.656 4.957 1 93.19 85 SER A O 1
ATOM 670 N N . ARG A 1 86 ? -8.117 -29.469 3.133 1 92.38 86 ARG A N 1
ATOM 671 C CA . ARG A 1 86 ? -9.422 -29.672 2.516 1 92.38 86 ARG A CA 1
ATOM 672 C C . ARG A 1 86 ? -9.289 -30.328 1.148 1 92.38 86 ARG A C 1
ATOM 674 O O . ARG A 1 86 ? -10.219 -31 0.684 1 92.38 86 ARG A O 1
ATOM 681 N N . TYR A 1 87 ? -8.148 -30.172 0.576 1 95.19 87 TYR A N 1
ATOM 682 C CA . TYR A 1 87 ? -7.965 -30.656 -0.79 1 95.19 87 TYR A CA 1
ATOM 683 C C . TYR A 1 87 ? -6.734 -31.547 -0.896 1 95.19 87 TYR A C 1
ATOM 685 O O . TYR A 1 87 ? -5.844 -31.484 -0.045 1 95.19 87 TYR A O 1
ATOM 693 N N . SER A 1 88 ? -6.797 -32.469 -1.884 1 96.19 88 SER A N 1
ATOM 694 C CA . SER A 1 88 ? -5.566 -33.156 -2.27 1 96.19 88 SER A CA 1
ATOM 695 C C . SER A 1 88 ? -4.684 -32.25 -3.129 1 96.19 88 SER A C 1
ATOM 697 O O . SER A 1 88 ? -5.168 -31.625 -4.07 1 96.19 88 SER A O 1
ATOM 699 N N . VAL A 1 89 ? -3.443 -32.156 -2.754 1 98.12 89 VAL A N 1
ATOM 700 C CA . VAL A 1 89 ? -2.578 -31.25 -3.484 1 98.12 89 VAL A CA 1
ATOM 701 C C . VAL A 1 89 ? -1.34 -31.984 -3.984 1 98.12 89 VAL A C 1
ATOM 703 O O . VAL A 1 89 ? -0.671 -32.688 -3.215 1 98.12 89 VAL A O 1
ATOM 706 N N . LEU A 1 90 ? -1.128 -31.859 -5.246 1 98.81 90 LEU A N 1
ATOM 707 C CA . LEU A 1 90 ? 0.036 -32.406 -5.934 1 98.81 90 LEU A CA 1
ATOM 708 C C . LEU A 1 90 ? 1.042 -31.312 -6.262 1 98.81 90 LEU A C 1
ATOM 710 O O . LEU A 1 90 ? 0.745 -30.406 -7.043 1 98.81 90 LEU A O 1
ATOM 714 N N . TYR A 1 91 ? 2.217 -31.391 -5.602 1 98.88 91 TYR A N 1
ATOM 715 C CA . TYR A 1 91 ? 3.314 -30.484 -5.902 1 98.88 91 TYR A CA 1
ATOM 716 C C . TYR A 1 91 ? 4.297 -31.109 -6.883 1 98.88 91 TYR A C 1
ATOM 718 O O . TYR A 1 91 ? 4.801 -32.219 -6.645 1 98.88 91 TYR A O 1
ATOM 726 N N . ILE A 1 92 ? 4.582 -30.406 -7.98 1 98.94 92 ILE A N 1
ATOM 727 C CA . ILE A 1 92 ? 5.555 -30.938 -8.93 1 98.94 92 ILE A CA 1
ATOM 728 C C . ILE A 1 92 ? 6.66 -29.906 -9.164 1 98.94 92 ILE A C 1
ATOM 730 O O . ILE A 1 92 ? 6.379 -28.75 -9.477 1 98.94 92 ILE A O 1
ATOM 734 N N . ASP A 1 93 ? 7.914 -30.312 -8.953 1 98.75 93 ASP A N 1
ATOM 735 C CA . ASP A 1 93 ? 9.047 -29.5 -9.375 1 98.75 93 ASP A CA 1
ATOM 736 C C . ASP A 1 93 ? 9.125 -29.406 -10.898 1 98.75 93 ASP A C 1
ATOM 738 O O . ASP A 1 93 ? 9.688 -30.297 -11.547 1 98.75 93 ASP A O 1
ATOM 742 N N . ASN A 1 94 ? 8.586 -28.391 -11.367 1 98.5 94 ASN A N 1
ATOM 743 C CA . ASN A 1 94 ? 8.461 -28.141 -12.797 1 98.5 94 ASN A CA 1
ATOM 744 C C . ASN A 1 94 ? 9.125 -26.828 -13.195 1 98.5 94 ASN A C 1
ATOM 746 O O . ASN A 1 94 ? 9.023 -25.828 -12.469 1 98.5 94 ASN A O 1
ATOM 750 N N . PRO A 1 95 ? 9.891 -26.906 -14.469 1 98.31 95 PRO A N 1
ATOM 751 C CA . PRO A 1 95 ? 10.172 -27.984 -15.43 1 98.31 95 PRO A CA 1
ATOM 752 C C . PRO A 1 95 ? 11.336 -28.875 -15 1 98.31 95 PRO A C 1
ATOM 754 O O . PRO A 1 95 ? 11.852 -28.719 -13.891 1 98.31 95 PRO A O 1
ATOM 757 N N . VAL A 1 96 ? 11.602 -29.891 -15.867 1 97.94 96 VAL A N 1
ATOM 758 C CA . VAL A 1 96 ? 12.758 -30.734 -15.562 1 97.94 96 VAL A CA 1
ATOM 759 C C . VAL A 1 96 ? 13.969 -29.859 -15.25 1 97.94 96 VAL A C 1
ATOM 761 O O . VAL A 1 96 ? 14.18 -28.812 -15.891 1 97.94 96 VAL A O 1
ATOM 764 N N . GLY A 1 97 ? 14.727 -30.188 -14.18 1 98.19 97 GLY A N 1
ATOM 765 C CA . GLY A 1 97 ? 15.867 -29.406 -13.719 1 98.19 97 GLY A CA 1
ATOM 766 C C . GLY A 1 97 ? 15.547 -28.516 -12.539 1 98.19 97 GLY A C 1
ATOM 767 O O . GLY A 1 97 ? 16.438 -27.891 -11.969 1 98.19 97 GLY A O 1
ATOM 768 N N . THR A 1 98 ? 14.32 -28.453 -12.125 1 98.5 98 THR A N 1
ATOM 769 C CA . THR A 1 98 ? 13.867 -27.641 -11 1 98.5 98 THR A CA 1
ATOM 770 C C . THR A 1 98 ? 13.867 -28.469 -9.711 1 98.5 98 THR A C 1
ATOM 772 O O . THR A 1 98 ? 13.344 -29.578 -9.68 1 98.5 98 THR A O 1
ATOM 775 N N . GLY A 1 99 ? 14.438 -27.859 -8.617 1 98.5 99 GLY A N 1
ATOM 776 C CA . GLY A 1 99 ? 14.43 -28.578 -7.355 1 98.5 99 GLY A CA 1
ATOM 777 C C . GLY A 1 99 ? 15.047 -29.969 -7.457 1 98.5 99 GLY A C 1
ATOM 778 O O . GLY A 1 99 ? 16.203 -30.109 -7.875 1 98.5 99 GLY A O 1
ATOM 779 N N . PHE A 1 100 ? 14.211 -30.969 -7.16 1 98.69 100 PHE A N 1
ATOM 780 C CA . PHE A 1 100 ? 14.711 -32.344 -7.191 1 98.69 100 PHE A CA 1
ATOM 781 C C . PHE A 1 100 ? 14.523 -32.969 -8.578 1 98.69 100 PHE A C 1
ATOM 783 O O . PHE A 1 100 ? 15.062 -34.031 -8.859 1 98.69 100 PHE A O 1
ATOM 790 N N . SER A 1 101 ? 13.734 -32.312 -9.445 1 98.69 101 SER A N 1
ATOM 791 C CA . SER A 1 101 ? 13.617 -32.844 -10.805 1 98.69 101 SER A CA 1
ATOM 792 C C . SER A 1 101 ? 14.938 -32.719 -11.555 1 98.69 101 SER A C 1
ATOM 794 O O . SER A 1 101 ? 15.758 -31.859 -11.266 1 98.69 101 SER A O 1
ATOM 796 N N . PHE A 1 102 ? 15.117 -33.656 -12.547 1 98.19 102 PHE A N 1
ATOM 797 C CA . PHE A 1 102 ? 16.422 -33.625 -13.18 1 98.19 102 PHE A CA 1
ATOM 798 C C . PHE A 1 102 ? 16.344 -34.219 -14.594 1 98.19 102 PHE A C 1
ATOM 800 O O . PHE A 1 102 ? 15.344 -34.844 -14.961 1 98.19 102 PHE A O 1
ATOM 807 N N . THR A 1 103 ? 17.312 -33.938 -15.359 1 98.19 103 THR A N 1
ATOM 808 C CA . THR A 1 103 ? 17.594 -34.531 -16.656 1 98.19 103 THR A CA 1
ATOM 809 C C . THR A 1 103 ? 19.094 -34.812 -16.812 1 98.19 103 THR A C 1
ATOM 811 O O . THR A 1 103 ? 19.906 -34.156 -16.156 1 98.19 103 THR A O 1
ATOM 814 N N . GLU A 1 104 ? 19.438 -35.812 -17.562 1 96.88 104 GLU A N 1
ATOM 815 C CA . GLU A 1 104 ? 20.844 -36.156 -17.719 1 96.88 104 GLU A CA 1
ATOM 816 C C . GLU A 1 104 ? 21.406 -35.625 -19.031 1 96.88 104 GLU A C 1
ATOM 818 O O . GLU A 1 104 ? 22.547 -35.906 -19.391 1 96.88 104 GLU A O 1
ATOM 823 N N . HIS A 1 105 ? 20.594 -34.906 -19.703 1 97 105 HIS A N 1
ATOM 824 C CA . HIS A 1 105 ? 21 -34.312 -20.984 1 97 105 HIS A CA 1
ATOM 825 C C . HIS A 1 105 ? 20.5 -32.875 -21.125 1 97 105 HIS A C 1
ATOM 827 O O . HIS A 1 105 ? 19.359 -32.594 -20.75 1 97 105 HIS A O 1
ATOM 833 N N . ASP A 1 106 ? 21.375 -32.094 -21.703 1 97.19 106 ASP A N 1
ATOM 834 C CA . ASP A 1 106 ? 21.016 -30.688 -21.922 1 97.19 106 ASP A CA 1
ATOM 835 C C . ASP A 1 106 ? 19.734 -30.562 -22.734 1 97.19 106 ASP A C 1
ATOM 837 O O . ASP A 1 106 ? 18.922 -29.656 -22.516 1 97.19 106 ASP A O 1
ATOM 841 N N . GLY A 1 107 ? 19.547 -31.453 -23.625 1 96.75 107 GLY A N 1
ATOM 842 C CA . GLY A 1 107 ? 18.391 -31.469 -24.484 1 96.75 107 GLY A CA 1
ATOM 843 C C . GLY A 1 107 ? 17.094 -31.781 -23.75 1 96.75 107 GLY A C 1
ATOM 844 O O . GLY A 1 107 ? 16 -31.625 -24.312 1 96.75 107 GLY A O 1
ATOM 845 N N . GLY A 1 108 ? 17.203 -32.156 -22.516 1 97.69 108 GLY A N 1
ATOM 846 C CA . GLY A 1 108 ? 16.031 -32.5 -21.719 1 97.69 108 GLY A CA 1
ATOM 847 C C . GLY A 1 108 ? 15.359 -31.312 -21.094 1 97.69 108 GLY A C 1
ATOM 848 O O . GLY A 1 108 ? 14.203 -31.391 -20.656 1 97.69 108 GLY A O 1
ATOM 849 N N . PHE A 1 109 ? 16.109 -30.156 -21.031 1 98.31 109 PHE A N 1
ATOM 850 C CA . PHE A 1 109 ? 15.539 -28.953 -20.453 1 98.31 109 PHE A CA 1
ATOM 851 C C . PHE A 1 109 ? 14.445 -28.391 -21.344 1 98.31 109 PHE A C 1
ATOM 853 O O . PHE A 1 109 ? 14.57 -28.406 -22.578 1 98.31 109 PHE A O 1
ATOM 860 N N . ALA A 1 110 ? 13.367 -27.922 -20.75 1 98.31 110 ALA A N 1
ATOM 861 C CA . ALA A 1 110 ? 12.305 -27.266 -21.5 1 98.31 110 ALA A CA 1
ATOM 862 C C . ALA A 1 110 ? 12.789 -25.938 -22.094 1 98.31 110 ALA A C 1
ATOM 864 O O . ALA A 1 110 ? 13.523 -25.188 -21.453 1 98.31 110 ALA A O 1
ATOM 865 N N . GLN A 1 111 ? 12.375 -25.672 -23.297 1 97.19 111 GLN A N 1
ATOM 866 C CA . GLN A 1 111 ? 12.758 -24.438 -23.984 1 97.19 111 GLN A CA 1
ATOM 867 C C . GLN A 1 111 ? 11.562 -23.516 -24.188 1 97.19 111 GLN A C 1
ATOM 869 O O . GLN A 1 111 ? 11.727 -22.344 -24.484 1 97.19 111 GLN A O 1
ATOM 874 N N . ASN A 1 112 ? 10.43 -24.016 -24.047 1 97.44 112 ASN A N 1
ATOM 875 C CA . ASN A 1 112 ? 9.188 -23.281 -24.25 1 97.44 112 ASN A CA 1
ATOM 876 C C . ASN A 1 112 ? 8.016 -23.953 -23.547 1 97.44 112 ASN A C 1
ATOM 878 O O . ASN A 1 112 ? 8.195 -24.969 -22.875 1 97.44 112 ASN A O 1
ATOM 882 N N . GLN A 1 113 ? 6.852 -23.391 -23.719 1 98.12 113 GLN A N 1
ATOM 883 C CA . GLN A 1 113 ? 5.699 -23.859 -22.953 1 98.12 113 GLN A CA 1
ATOM 884 C C . GLN A 1 113 ? 5.113 -25.125 -23.578 1 98.12 113 GLN A C 1
ATOM 886 O O . GLN A 1 113 ? 4.395 -25.875 -22.906 1 98.12 113 GLN A O 1
ATOM 891 N N . ASP A 1 114 ? 5.398 -25.406 -24.828 1 98.06 114 ASP A N 1
ATOM 892 C CA . ASP A 1 114 ? 5.027 -26.703 -25.391 1 98.06 114 ASP A CA 1
ATOM 893 C C . ASP A 1 114 ? 5.781 -27.844 -24.703 1 98.06 114 ASP A C 1
ATOM 895 O O . ASP A 1 114 ? 5.203 -28.891 -24.406 1 98.06 114 ASP A O 1
ATOM 899 N N . ASP A 1 115 ? 7.059 -27.625 -24.484 1 98.31 115 ASP A N 1
ATOM 900 C CA . ASP A 1 115 ? 7.848 -28.609 -23.734 1 98.31 115 ASP A CA 1
ATOM 901 C C . ASP A 1 115 ? 7.281 -28.828 -22.344 1 98.31 115 ASP A C 1
ATOM 903 O O . ASP A 1 115 ? 7.129 -29.969 -21.906 1 98.31 115 ASP A O 1
ATOM 907 N N . VAL A 1 116 ? 6.98 -27.734 -21.703 1 98.38 116 VAL A N 1
ATOM 908 C CA . VAL A 1 116 ? 6.477 -27.781 -20.328 1 98.38 116 VAL A CA 1
ATOM 909 C C . VAL A 1 116 ? 5.145 -28.516 -20.297 1 98.38 116 VAL A C 1
ATOM 911 O O . VAL A 1 116 ? 4.957 -29.438 -19.5 1 98.38 116 VAL A O 1
ATOM 914 N N . GLY A 1 117 ? 4.215 -28.094 -21.188 1 98.62 117 GLY A N 1
ATOM 915 C CA . GLY A 1 117 ? 2.908 -28.719 -21.234 1 98.62 117 GLY A CA 1
ATOM 916 C C . GLY A 1 117 ? 2.98 -30.219 -21.516 1 98.62 117 GLY A C 1
ATOM 917 O O . GLY A 1 117 ? 2.283 -31 -20.891 1 98.62 117 GLY A O 1
ATOM 918 N N . ARG A 1 118 ? 3.812 -30.594 -22.453 1 98.19 118 ARG A N 1
ATOM 919 C CA . ARG A 1 118 ? 3.99 -32 -22.812 1 98.19 118 ARG A CA 1
ATOM 920 C C . ARG A 1 118 ? 4.492 -32.812 -21.641 1 98.19 118 ARG A C 1
ATOM 922 O O . ARG A 1 118 ? 3.945 -33.875 -21.344 1 98.19 118 ARG A O 1
ATOM 929 N N . ASP A 1 119 ? 5.531 -32.344 -21.031 1 98.69 119 ASP A N 1
ATOM 930 C CA . ASP A 1 119 ? 6.133 -33.094 -19.922 1 98.69 119 ASP A CA 1
ATOM 931 C C . ASP A 1 119 ? 5.172 -33.188 -18.75 1 98.69 119 ASP A C 1
ATOM 933 O O . ASP A 1 119 ? 5.039 -34.25 -18.141 1 98.69 119 ASP A O 1
ATOM 937 N N . LEU A 1 120 ? 4.5 -32.125 -18.406 1 98.88 120 LEU A N 1
ATOM 938 C CA . LEU A 1 120 ? 3.553 -32.156 -17.297 1 98.88 120 LEU A CA 1
ATOM 939 C C . LEU A 1 120 ? 2.371 -33.062 -17.609 1 98.88 120 LEU A C 1
ATOM 941 O O . LEU A 1 120 ? 1.877 -33.75 -16.719 1 98.88 120 LEU A O 1
ATOM 945 N N . TYR A 1 121 ? 1.881 -32.969 -18.859 1 98.75 121 TYR A N 1
ATOM 946 C CA . TYR A 1 121 ? 0.783 -33.844 -19.25 1 98.75 121 TYR A CA 1
ATOM 947 C C . TYR A 1 121 ? 1.183 -35.312 -19.094 1 98.75 121 TYR A C 1
ATOM 949 O O . TYR A 1 121 ? 0.411 -36.125 -18.578 1 98.75 121 TYR A O 1
ATOM 957 N N . SER A 1 122 ? 2.389 -35.625 -19.531 1 98.44 122 SER A N 1
ATOM 958 C CA . SER A 1 122 ? 2.916 -36.969 -19.359 1 98.44 122 SER A CA 1
ATOM 959 C C . SER A 1 122 ? 2.982 -37.344 -17.891 1 98.44 122 SER A C 1
ATOM 961 O O . SER A 1 122 ? 2.586 -38.469 -17.5 1 98.44 122 SER A O 1
ATOM 963 N N . ALA A 1 123 ? 3.463 -36.5 -17.094 1 98.88 123 ALA A N 1
ATOM 964 C CA . ALA A 1 123 ? 3.57 -36.719 -15.664 1 98.88 123 ALA A CA 1
ATOM 965 C C . ALA A 1 123 ? 2.197 -36.969 -15.039 1 98.88 123 ALA A C 1
ATOM 967 O O . ALA A 1 123 ? 2.027 -37.875 -14.227 1 98.88 123 ALA A O 1
ATOM 968 N N . LEU A 1 124 ? 1.23 -36.156 -15.391 1 98.88 124 LEU A N 1
ATOM 969 C CA . LEU A 1 124 ? -0.106 -36.281 -14.812 1 98.88 124 LEU A CA 1
ATOM 970 C C . LEU A 1 124 ? -0.765 -37.594 -15.234 1 98.88 124 LEU A C 1
ATOM 972 O O . LEU A 1 124 ? -1.469 -38.219 -14.438 1 98.88 124 LEU A O 1
ATOM 976 N N . THR A 1 125 ? -0.574 -37.969 -16.5 1 98.25 125 THR A N 1
ATOM 977 C CA . THR A 1 125 ? -1.1 -39.281 -16.953 1 98.25 125 THR A CA 1
ATOM 978 C C . THR A 1 125 ? -0.531 -40.406 -16.109 1 98.25 125 THR A C 1
ATOM 980 O O . THR A 1 125 ? -1.268 -41.312 -15.688 1 98.25 125 THR A O 1
ATOM 983 N N . GLN A 1 126 ? 0.764 -40.375 -15.859 1 98.44 126 GLN A N 1
ATOM 984 C CA . GLN A 1 126 ? 1.414 -41.375 -15.023 1 98.44 126 GLN A CA 1
ATOM 985 C C . GLN A 1 126 ? 0.896 -41.312 -13.586 1 98.44 126 GLN A C 1
ATOM 987 O O . GLN A 1 126 ? 0.662 -42.344 -12.961 1 98.44 126 GLN A O 1
ATOM 992 N N . PHE A 1 127 ? 0.769 -40.125 -13.094 1 98.5 127 PHE A N 1
ATOM 993 C CA . PHE A 1 127 ? 0.285 -39.938 -11.727 1 98.5 127 PHE A CA 1
ATOM 994 C C . PHE A 1 127 ? -1.064 -40.594 -11.531 1 98.5 127 PHE A C 1
ATOM 996 O O . PHE A 1 127 ? -1.265 -41.312 -10.547 1 98.5 127 PHE A O 1
ATOM 1003 N N . PHE A 1 128 ? -2.018 -40.406 -12.43 1 97.56 128 PHE A N 1
ATOM 1004 C CA . PHE A 1 128 ? -3.365 -40.938 -12.266 1 97.56 128 PHE A CA 1
ATOM 1005 C C . PHE A 1 128 ? -3.387 -42.438 -12.539 1 97.56 128 PHE A C 1
ATOM 1007 O O . PHE A 1 128 ? -4.336 -43.125 -12.172 1 97.56 128 PHE A O 1
ATOM 1014 N N . GLN A 1 129 ? -2.357 -42.938 -13.234 1 97.38 129 GLN A N 1
ATOM 1015 C CA . GLN A 1 129 ? -2.195 -44.375 -13.32 1 97.38 129 GLN A CA 1
ATOM 1016 C C . GLN A 1 129 ? -1.704 -44.969 -11.992 1 97.38 129 GLN A C 1
ATOM 1018 O O . GLN A 1 129 ? -2.109 -46.062 -11.594 1 97.38 129 GLN A O 1
ATOM 1023 N N . LEU A 1 130 ? -0.852 -44.219 -11.359 1 96.69 130 LEU A N 1
ATOM 1024 C CA . LEU A 1 130 ? -0.305 -44.656 -10.078 1 96.69 130 LEU A CA 1
ATOM 1025 C C . LEU A 1 130 ? -1.347 -44.5 -8.969 1 96.69 130 LEU A C 1
ATOM 1027 O O . LEU A 1 130 ? -1.346 -45.281 -8.008 1 96.69 130 LEU A O 1
ATOM 1031 N N . PHE A 1 131 ? -2.178 -43.5 -9.055 1 94.81 131 PHE A N 1
ATOM 1032 C CA . PHE A 1 131 ? -3.223 -43.188 -8.078 1 94.81 131 PHE A CA 1
ATOM 1033 C C . PHE A 1 131 ? -4.594 -43.188 -8.742 1 94.81 131 PHE A C 1
ATOM 1035 O O . PHE A 1 131 ? -5.289 -42.188 -8.742 1 94.81 131 PHE A O 1
ATOM 1042 N N . PRO A 1 132 ? -5.051 -44.312 -9.211 1 94.12 132 PRO A N 1
ATOM 1043 C CA . PRO A 1 132 ? -6.289 -44.375 -9.992 1 94.12 132 PRO A CA 1
ATOM 1044 C C . PRO A 1 132 ? -7.52 -43.969 -9.188 1 94.12 132 PRO A C 1
ATOM 1046 O O . PRO A 1 132 ? -8.516 -43.531 -9.758 1 94.12 132 PRO A O 1
ATOM 1049 N N . GLU A 1 133 ? -7.473 -44.094 -7.887 1 91.31 133 GLU A N 1
ATOM 1050 C CA . GLU A 1 133 ? -8.609 -43.75 -7.035 1 91.31 133 GLU A CA 1
ATOM 1051 C C . GLU A 1 133 ? -8.914 -42.281 -7.086 1 91.31 133 GLU A C 1
ATOM 1053 O O . GLU A 1 133 ? -10.008 -41.844 -6.719 1 91.31 133 GLU A O 1
ATOM 1058 N N . TYR A 1 134 ? -7.934 -41.5 -7.562 1 93.88 134 TYR A N 1
ATOM 1059 C CA . TYR A 1 134 ? -8.117 -40.031 -7.598 1 93.88 134 TYR A CA 1
ATOM 1060 C C . TYR A 1 134 ? -8.492 -39.562 -9 1 93.88 134 TYR A C 1
ATOM 1062 O O . TYR A 1 134 ? -8.789 -38.406 -9.211 1 93.88 134 TYR A O 1
ATOM 1070 N N . GLN A 1 135 ? -8.539 -40.406 -9.953 1 94.06 135 GLN A N 1
ATOM 1071 C CA . GLN A 1 135 ? -8.719 -40.031 -11.352 1 94.06 135 GLN A CA 1
ATOM 1072 C C . GLN A 1 135 ? -10.086 -39.375 -11.578 1 94.06 135 GLN A C 1
ATOM 1074 O O . GLN A 1 135 ? -10.227 -38.469 -12.398 1 94.06 135 GLN A O 1
ATOM 1079 N N . SER A 1 136 ? -11.102 -39.906 -10.859 1 93.25 136 SER A N 1
ATOM 1080 C CA . SER A 1 136 ? -12.461 -39.406 -11.07 1 93.25 136 SER A CA 1
ATOM 1081 C C . SER A 1 136 ? -12.703 -38.094 -10.336 1 93.25 136 SER A C 1
ATOM 1083 O O . SER A 1 136 ? -13.695 -37.406 -10.578 1 93.25 136 SER A O 1
ATOM 1085 N N . ASN A 1 137 ? -11.789 -37.75 -9.391 1 93.94 137 ASN A N 1
ATOM 1086 C CA . ASN A 1 137 ? -11.922 -36.469 -8.695 1 93.94 137 ASN A CA 1
ATOM 1087 C C . ASN A 1 137 ? -11.766 -35.281 -9.648 1 93.94 137 ASN A C 1
ATOM 1089 O O . ASN A 1 137 ? -11.078 -35.375 -10.656 1 93.94 137 ASN A O 1
ATOM 1093 N N . GLU A 1 138 ? -12.5 -34.219 -9.32 1 95.75 138 GLU A N 1
ATOM 1094 C CA . GLU A 1 138 ? -12.227 -32.969 -10.055 1 95.75 138 GLU A CA 1
ATOM 1095 C C . GLU A 1 138 ? -10.75 -32.594 -9.961 1 95.75 138 GLU A C 1
ATOM 1097 O O . GLU A 1 138 ? -10.133 -32.75 -8.906 1 95.75 138 GLU A O 1
ATOM 1102 N N . PHE A 1 139 ? -10.203 -32.125 -11.062 1 97.94 139 PHE A N 1
ATOM 1103 C CA . PHE A 1 139 ? -8.797 -31.75 -11.117 1 97.94 139 PHE A CA 1
ATOM 1104 C C . PHE A 1 139 ? -8.641 -30.297 -11.523 1 97.94 139 PHE A C 1
ATOM 1106 O O . PHE A 1 139 ? -9.297 -29.828 -12.453 1 97.94 139 PHE A O 1
ATOM 1113 N N . TYR A 1 140 ? -7.859 -29.562 -10.789 1 98.62 140 TYR A N 1
ATOM 1114 C CA . TYR A 1 140 ? -7.539 -28.172 -11.102 1 98.62 140 TYR A CA 1
ATOM 1115 C C . TYR A 1 140 ? -6.031 -27.969 -11.18 1 98.62 140 TYR A C 1
ATOM 1117 O O . TYR A 1 140 ? -5.281 -28.5 -10.352 1 98.62 140 TYR A O 1
ATOM 1125 N N . ALA A 1 141 ? -5.582 -27.25 -12.188 1 98.94 141 ALA A N 1
ATOM 1126 C CA . ALA A 1 141 ? -4.195 -26.781 -12.242 1 98.94 141 ALA A CA 1
ATOM 1127 C C . ALA A 1 141 ? -4.047 -25.406 -11.602 1 98.94 141 ALA A C 1
ATOM 1129 O O . ALA A 1 141 ? -4.777 -24.484 -11.945 1 98.94 141 ALA A O 1
ATOM 1130 N N . THR A 1 142 ? -3.143 -25.25 -10.648 1 98.88 142 THR A N 1
ATOM 1131 C CA . THR A 1 142 ? -2.941 -23.984 -9.961 1 98.88 142 THR A CA 1
ATOM 1132 C C . THR A 1 142 ? -1.461 -23.609 -9.93 1 98.88 142 THR A C 1
ATOM 1134 O O . THR A 1 142 ? -0.597 -24.484 -10.086 1 98.88 142 THR A O 1
ATOM 1137 N N . GLY A 1 143 ? -1.172 -22.406 -9.828 1 98.75 143 GLY A N 1
ATOM 1138 C CA . GLY A 1 143 ? 0.201 -21.938 -9.766 1 98.75 143 GLY A CA 1
ATOM 1139 C C . GLY A 1 143 ? 0.303 -20.438 -9.578 1 98.75 143 GLY A C 1
ATOM 1140 O O . GLY A 1 143 ? -0.712 -19.75 -9.422 1 98.75 143 GLY A O 1
ATOM 1141 N N . GLU A 1 144 ? 1.485 -19.938 -9.516 1 98.44 144 GLU A N 1
ATOM 1142 C CA . GLU A 1 144 ? 1.732 -18.531 -9.242 1 98.44 144 GLU A CA 1
ATOM 1143 C C . GLU A 1 144 ? 2.916 -18 -10.055 1 98.44 144 GLU A C 1
ATOM 1145 O O . GLU A 1 144 ? 3.82 -18.766 -10.398 1 98.44 144 GLU A O 1
ATOM 1150 N N . SER A 1 145 ? 2.941 -16.703 -10.328 1 98.25 145 SER A N 1
ATOM 1151 C CA . SER A 1 145 ? 4.082 -16.031 -10.945 1 98.25 145 SER A CA 1
ATOM 1152 C C . SER A 1 145 ? 4.312 -16.531 -12.367 1 98.25 145 SER A C 1
ATOM 1154 O O . SER A 1 145 ? 3.395 -16.5 -13.195 1 98.25 145 SER A O 1
ATOM 1156 N N . TYR A 1 146 ? 5.477 -17.047 -12.688 1 98.06 146 TYR A N 1
ATOM 1157 C CA . TYR A 1 146 ? 5.758 -17.547 -14.031 1 98.06 146 TYR A CA 1
ATOM 1158 C C . TYR A 1 146 ? 4.867 -18.734 -14.375 1 98.06 146 TYR A C 1
ATOM 1160 O O . TYR A 1 146 ? 4.668 -19.047 -15.555 1 98.06 146 TYR A O 1
ATOM 1168 N N . ALA A 1 147 ? 4.262 -19.328 -13.352 1 98.44 147 ALA A N 1
ATOM 1169 C CA . ALA A 1 147 ? 3.305 -20.406 -13.609 1 98.44 147 ALA A CA 1
ATOM 1170 C C . ALA A 1 147 ? 2.066 -19.875 -14.328 1 98.44 147 ALA A C 1
ATOM 1172 O O . ALA A 1 147 ? 1.225 -20.641 -14.781 1 98.44 147 ALA A O 1
ATOM 1173 N N . GLY A 1 148 ? 2.02 -18.609 -14.438 1 98.56 148 GLY A N 1
ATOM 1174 C CA . GLY A 1 148 ? 1.061 -18.031 -15.367 1 98.56 148 GLY A CA 1
ATOM 1175 C C . GLY A 1 148 ? 1.221 -18.547 -16.781 1 98.56 148 GLY A C 1
ATOM 1176 O O . GLY A 1 148 ? 0.308 -18.422 -17.609 1 98.56 148 GLY A O 1
ATOM 1177 N N . LYS A 1 149 ? 2.324 -19.156 -17.047 1 98.25 149 LYS A N 1
ATOM 1178 C CA . LYS A 1 149 ? 2.574 -19.797 -18.328 1 98.25 149 LYS A CA 1
ATOM 1179 C C . LYS A 1 149 ? 2.457 -21.312 -18.219 1 98.25 149 LYS A C 1
ATOM 1181 O O . LYS A 1 149 ? 1.896 -21.969 -19.094 1 98.25 149 LYS A O 1
ATOM 1186 N N . TYR A 1 150 ? 2.926 -21.891 -17.094 1 98.75 150 TYR A N 1
ATOM 1187 C CA . TYR A 1 150 ? 2.896 -23.328 -16.875 1 98.75 150 TYR A CA 1
ATOM 1188 C C . TYR A 1 150 ? 1.464 -23.844 -16.812 1 98.75 150 TYR A C 1
ATOM 1190 O O . TYR A 1 150 ? 1.133 -24.859 -17.438 1 98.75 150 TYR A O 1
ATOM 1198 N N . VAL A 1 151 ? 0.68 -23.109 -16.047 1 98.94 151 VAL A N 1
ATOM 1199 C CA . VAL A 1 151 ? -0.67 -23.578 -15.742 1 98.94 151 VAL A CA 1
ATOM 1200 C C . VAL A 1 151 ? -1.512 -23.609 -17.016 1 98.94 151 VAL A C 1
ATOM 1202 O O . VAL A 1 151 ? -2.129 -24.625 -17.328 1 98.94 151 VAL A O 1
ATOM 1205 N N . PRO A 1 152 ? -1.505 -22.547 -17.828 1 98.88 152 PRO A N 1
ATOM 1206 C CA . PRO A 1 152 ? -2.232 -22.641 -19.094 1 98.88 152 PRO A CA 1
ATOM 1207 C C . PRO A 1 152 ? -1.649 -23.703 -20.031 1 98.88 152 PRO A C 1
ATOM 1209 O O . PRO A 1 152 ? -2.391 -24.359 -20.766 1 98.88 152 PRO A O 1
ATOM 1212 N N . ALA A 1 153 ? -0.358 -23.875 -20 1 98.69 153 ALA A N 1
ATOM 1213 C CA . ALA A 1 153 ? 0.27 -24.859 -20.875 1 98.69 153 ALA A CA 1
ATOM 1214 C C . ALA A 1 153 ? -0.252 -26.266 -20.578 1 98.69 153 ALA A C 1
ATOM 1216 O O . ALA A 1 153 ? -0.739 -26.969 -21.469 1 98.69 153 ALA A O 1
ATOM 1217 N N . VAL A 1 154 ? -0.2 -26.672 -19.328 1 98.88 154 VAL A N 1
ATOM 1218 C CA . VAL A 1 154 ? -0.641 -28.016 -18.984 1 98.88 154 VAL A CA 1
ATOM 1219 C C . VAL A 1 154 ? -2.154 -28.125 -19.156 1 98.88 154 VAL A C 1
ATOM 1221 O O . VAL A 1 154 ? -2.66 -29.172 -19.594 1 98.88 154 VAL A O 1
ATOM 1224 N N . SER A 1 155 ? -2.871 -27.062 -18.812 1 98.94 155 SER A N 1
ATOM 1225 C CA . SER A 1 155 ? -4.32 -27.062 -18.984 1 98.94 155 SER A CA 1
ATOM 1226 C C . SER A 1 155 ? -4.707 -27.25 -20.453 1 98.94 155 SER A C 1
ATOM 1228 O O . SER A 1 155 ? -5.625 -28.016 -20.766 1 98.94 155 SER A O 1
ATOM 1230 N N . TYR A 1 156 ? -4.035 -26.547 -21.297 1 98.81 156 TYR A N 1
ATOM 1231 C CA . TYR A 1 156 ? -4.316 -26.641 -22.719 1 98.81 156 TYR A CA 1
ATOM 1232 C C . TYR A 1 156 ? -3.996 -28.031 -23.25 1 98.81 156 TYR A C 1
ATOM 1234 O O . TYR A 1 156 ? -4.73 -28.562 -24.078 1 98.81 156 TYR A O 1
ATOM 1242 N N . TYR A 1 157 ? -2.906 -28.625 -22.812 1 98.75 157 TYR A N 1
ATOM 1243 C CA . TYR A 1 157 ? -2.545 -29.984 -23.219 1 98.75 157 TYR A CA 1
ATOM 1244 C C . TYR A 1 157 ? -3.584 -30.984 -22.75 1 98.75 157 TYR A C 1
ATOM 1246 O O . TYR A 1 157 ? -3.914 -31.938 -23.484 1 98.75 157 TYR A O 1
ATOM 1254 N N . ILE A 1 158 ? -4.078 -30.812 -21.531 1 98.88 158 ILE A N 1
ATOM 1255 C CA . ILE A 1 158 ? -5.148 -31.688 -21.047 1 98.88 158 ILE A CA 1
ATOM 1256 C C . ILE A 1 158 ? -6.379 -31.516 -21.938 1 98.88 158 ILE A C 1
ATOM 1258 O O . ILE A 1 158 ? -6.965 -32.5 -22.391 1 98.88 158 ILE A O 1
ATOM 1262 N N . HIS A 1 159 ? -6.773 -30.297 -22.188 1 98.69 159 HIS A N 1
ATOM 1263 C CA . HIS A 1 159 ? -7.922 -29.984 -23.031 1 98.69 159 HIS A CA 1
ATOM 1264 C C . HIS A 1 159 ? -7.805 -30.656 -24.391 1 98.69 159 HIS A C 1
ATOM 1266 O O . HIS A 1 159 ? -8.766 -31.266 -24.859 1 98.69 159 HIS A O 1
ATOM 1272 N N . LYS A 1 160 ? -6.656 -30.562 -24.984 1 98.31 160 LYS A N 1
ATOM 1273 C CA . LYS A 1 160 ? -6.422 -31.062 -26.344 1 98.31 160 LYS A CA 1
ATOM 1274 C C . LYS A 1 160 ? -6.402 -32.594 -26.375 1 98.31 160 LYS A C 1
ATOM 1276 O O . LYS A 1 160 ? -6.895 -33.188 -27.328 1 98.31 160 LYS A O 1
ATOM 1281 N N . ASN A 1 161 ? -5.898 -33.25 -25.375 1 98.19 161 ASN A N 1
ATOM 1282 C CA . ASN A 1 161 ? -5.621 -34.656 -25.453 1 98.19 161 ASN A CA 1
ATOM 1283 C C . ASN A 1 161 ? -6.719 -35.5 -24.766 1 98.19 161 ASN A C 1
ATOM 1285 O O . ASN A 1 161 ? -6.902 -36.656 -25.078 1 98.19 161 ASN A O 1
ATOM 1289 N N . ASN A 1 162 ? -7.418 -34.906 -23.891 1 97.5 162 ASN A N 1
ATOM 1290 C CA . ASN A 1 162 ? -8.398 -35.594 -23.078 1 97.5 162 ASN A CA 1
ATOM 1291 C C . ASN A 1 162 ? -9.422 -36.344 -23.938 1 97.5 162 ASN A C 1
ATOM 1293 O O . ASN A 1 162 ? -9.797 -37.469 -23.625 1 97.5 162 ASN A O 1
ATOM 1297 N N . PRO A 1 163 ? -9.914 -35.781 -25.016 1 96.75 163 PRO A N 1
ATOM 1298 C CA . PRO A 1 163 ? -10.969 -36.469 -25.797 1 96.75 163 PRO A CA 1
ATOM 1299 C C . PRO A 1 163 ? -10.547 -37.812 -26.328 1 96.75 163 PRO A C 1
ATOM 1301 O O . PRO A 1 163 ? -11.383 -38.719 -26.484 1 96.75 163 PRO A O 1
ATOM 1304 N N . THR A 1 164 ? -9.305 -38.062 -26.5 1 96.81 164 THR A N 1
ATOM 1305 C CA . THR A 1 164 ? -8.859 -39.312 -27.078 1 96.81 164 THR A CA 1
ATOM 1306 C C . THR A 1 164 ? -7.949 -40.062 -26.125 1 96.81 164 THR A C 1
ATOM 1308 O O . THR A 1 164 ? -7.387 -41.125 -26.484 1 96.81 164 THR A O 1
ATOM 1311 N N . ALA A 1 165 ? -7.816 -39.562 -24.969 1 96.12 165 ALA A N 1
ATOM 1312 C CA . ALA A 1 165 ? -6.859 -40.125 -24.031 1 96.12 165 ALA A CA 1
ATOM 1313 C C . ALA A 1 165 ? -7.387 -41.438 -23.422 1 96.12 165 ALA A C 1
ATOM 1315 O O . ALA A 1 165 ? -8.594 -41.562 -23.188 1 96.12 165 ALA A O 1
ATOM 1316 N N . LYS A 1 166 ? -6.531 -42.344 -23.203 1 94.69 166 LYS A N 1
ATOM 1317 C CA . LYS A 1 166 ? -6.883 -43.562 -22.469 1 94.69 166 LYS A CA 1
ATOM 1318 C C . LYS A 1 166 ? -7.137 -43.25 -21 1 94.69 166 LYS A C 1
ATOM 1320 O O . LYS A 1 166 ? -8.094 -43.781 -20.406 1 94.69 166 LYS A O 1
ATOM 1325 N N . VAL A 1 167 ? -6.297 -42.531 -20.438 1 95.31 167 VAL A N 1
ATOM 1326 C CA . VAL A 1 167 ? -6.469 -42 -19.078 1 95.31 167 VAL A CA 1
ATOM 1327 C C . VAL A 1 167 ? -6.957 -40.562 -19.125 1 95.31 167 VAL A C 1
ATOM 1329 O O . VAL A 1 167 ? -6.168 -39.656 -19.328 1 95.31 167 VAL A O 1
ATOM 1332 N N . LYS A 1 168 ? -8.195 -40.438 -18.891 1 96.62 168 LYS A N 1
ATOM 1333 C CA . LYS A 1 168 ? -8.781 -39.125 -18.922 1 96.62 168 LYS A CA 1
ATOM 1334 C C . LYS A 1 168 ? -8.609 -38.406 -17.594 1 96.62 168 LYS A C 1
ATOM 1336 O O . LYS A 1 168 ? -8.734 -39.031 -16.531 1 96.62 168 LYS A O 1
ATOM 1341 N N . ILE A 1 169 ? -8.211 -37.219 -17.656 1 98.31 169 ILE A N 1
ATOM 1342 C CA . ILE A 1 169 ? -8.133 -36.344 -16.484 1 98.31 169 ILE A CA 1
ATOM 1343 C C . ILE A 1 169 ? -9.422 -35.562 -16.344 1 98.31 169 ILE A C 1
ATOM 1345 O O . ILE A 1 169 ? -9.875 -34.938 -17.297 1 98.31 169 ILE A O 1
ATOM 1349 N N . ASN A 1 170 ? -10.086 -35.594 -15.188 1 97.62 170 ASN A N 1
ATOM 1350 C CA . ASN A 1 170 ? -11.328 -34.875 -14.938 1 97.62 170 ASN A CA 1
ATOM 1351 C C . ASN A 1 170 ? -11.07 -33.375 -14.695 1 97.62 170 ASN A C 1
ATOM 1353 O O . ASN A 1 170 ? -11.406 -32.844 -13.633 1 97.62 170 ASN A O 1
ATOM 1357 N N . PHE A 1 171 ? -10.531 -32.75 -15.703 1 98.5 171 PHE A N 1
ATOM 1358 C CA . PHE A 1 171 ? -10.086 -31.375 -15.641 1 98.5 171 PHE A CA 1
ATOM 1359 C C . PHE A 1 171 ? -11.273 -30.422 -15.602 1 98.5 171 PHE A C 1
ATOM 1361 O O . PHE A 1 171 ? -12.117 -30.453 -16.5 1 98.5 171 PHE A O 1
ATOM 1368 N N . LYS A 1 172 ? -11.32 -29.562 -14.508 1 97.94 172 LYS A N 1
ATOM 1369 C CA . LYS A 1 172 ? -12.461 -28.672 -14.328 1 97.94 172 LYS A CA 1
ATOM 1370 C C . LYS A 1 172 ? -12.047 -27.219 -14.414 1 97.94 172 LYS A C 1
ATOM 1372 O O . LYS A 1 172 ? -12.883 -26.328 -14.586 1 97.94 172 LYS A O 1
ATOM 1377 N N . GLY A 1 173 ? -10.742 -26.953 -14.281 1 98.31 173 GLY A N 1
ATOM 1378 C CA . GLY A 1 173 ? -10.367 -25.547 -14.352 1 98.31 173 GLY A CA 1
ATOM 1379 C C . GLY A 1 173 ? -8.961 -25.281 -13.852 1 98.31 173 GLY A C 1
ATOM 1380 O O . GLY A 1 173 ? -8.148 -26.203 -13.758 1 98.31 173 GLY A O 1
ATOM 1381 N N . MET A 1 174 ? -8.648 -24 -13.656 1 98.81 174 MET A N 1
ATOM 1382 C CA . MET A 1 174 ? -7.309 -23.594 -13.258 1 98.81 174 MET A CA 1
ATOM 1383 C C . MET A 1 174 ? -7.348 -22.297 -12.453 1 98.81 174 MET A C 1
ATOM 1385 O O . MET A 1 174 ? -8.32 -21.547 -12.531 1 98.81 174 MET A O 1
ATOM 1389 N N . ALA A 1 175 ? -6.336 -22.047 -11.648 1 98.81 175 ALA A N 1
ATOM 1390 C CA . ALA A 1 175 ? -6.152 -20.828 -10.859 1 98.81 175 ALA A CA 1
ATOM 1391 C C . ALA A 1 175 ? -4.711 -20.328 -10.945 1 98.81 175 ALA A C 1
ATOM 1393 O O . ALA A 1 175 ? -3.771 -21.109 -10.75 1 98.81 175 ALA A O 1
ATOM 1394 N N . ILE A 1 176 ? -4.539 -19.078 -11.258 1 98.81 176 ILE A N 1
ATOM 1395 C CA . ILE A 1 176 ? -3.211 -18.484 -11.414 1 98.81 176 ILE A CA 1
ATOM 1396 C C . ILE A 1 176 ? -3.074 -17.281 -10.5 1 98.81 176 ILE A C 1
ATOM 1398 O O . ILE A 1 176 ? -3.848 -16.328 -10.602 1 98.81 176 ILE A O 1
ATOM 1402 N N . GLY A 1 177 ? -2.129 -17.297 -9.609 1 98.75 177 GLY A N 1
ATOM 1403 C CA . GLY A 1 177 ? -1.829 -16.172 -8.742 1 98.75 177 GLY A CA 1
ATOM 1404 C C . GLY A 1 177 ? -0.689 -15.312 -9.258 1 98.75 177 GLY A C 1
ATOM 1405 O O . GLY A 1 177 ? 0.393 -15.82 -9.555 1 98.75 177 GLY A O 1
ATOM 1406 N N . ASP A 1 178 ? -0.958 -14.062 -9.367 1 98.62 178 ASP A N 1
ATOM 1407 C CA . ASP A 1 178 ? 0.103 -13.141 -9.773 1 98.62 178 ASP A CA 1
ATOM 1408 C C . ASP A 1 178 ? 0.856 -13.68 -10.984 1 98.62 178 ASP A C 1
ATOM 1410 O O . ASP A 1 178 ? 2.086 -13.75 -10.977 1 98.62 178 ASP A O 1
ATOM 1414 N N . GLY A 1 179 ? 0.126 -14.016 -11.992 1 98.69 179 GLY A N 1
ATOM 1415 C CA . GLY A 1 179 ? 0.664 -14.781 -13.109 1 98.69 179 GLY A CA 1
ATOM 1416 C C . GLY A 1 179 ? 1.241 -13.906 -14.203 1 98.69 179 GLY A C 1
ATOM 1417 O O . GLY A 1 179 ? 0.625 -12.922 -14.609 1 98.69 179 GLY A O 1
ATOM 1418 N N . LEU A 1 180 ? 2.416 -14.219 -14.625 1 98.5 180 LEU A N 1
ATOM 1419 C CA . LEU A 1 180 ? 2.959 -13.641 -15.852 1 98.5 180 LEU A CA 1
ATOM 1420 C C . LEU A 1 180 ? 2.371 -14.32 -17.078 1 98.5 180 LEU A C 1
ATOM 1422 O O . LEU A 1 180 ? 2.824 -15.391 -17.484 1 98.5 180 LEU A O 1
ATOM 1426 N N . CYS A 1 181 ? 1.414 -13.625 -17.766 1 98.5 181 CYS A N 1
ATOM 1427 C CA . CYS A 1 181 ? 0.667 -14.266 -18.844 1 98.5 181 CYS A CA 1
ATOM 1428 C C . CYS A 1 181 ? 0.9 -13.555 -20.172 1 98.5 181 CYS A C 1
ATOM 1430 O O . CYS A 1 181 ? 0.928 -14.195 -21.219 1 98.5 181 CYS A O 1
ATOM 1432 N N . ASP A 1 182 ? 1.101 -12.273 -20.094 1 98.62 182 ASP A N 1
ATOM 1433 C CA . ASP A 1 182 ? 1.224 -11.461 -21.312 1 98.62 182 ASP A CA 1
ATOM 1434 C C . ASP A 1 182 ? 2.164 -10.281 -21.078 1 98.62 182 ASP A C 1
ATOM 1436 O O . ASP A 1 182 ? 1.719 -9.133 -20.984 1 98.62 182 ASP A O 1
ATOM 1440 N N . PRO A 1 183 ? 3.453 -10.531 -21.172 1 98.38 183 PRO A N 1
ATOM 1441 C CA . PRO A 1 183 ? 4.43 -9.469 -20.906 1 98.38 183 PRO A CA 1
ATOM 1442 C C . PRO A 1 183 ? 4.25 -8.266 -21.828 1 98.38 183 PRO A C 1
ATOM 1444 O O . PRO A 1 183 ? 4.477 -7.125 -21.406 1 98.38 183 PRO A O 1
ATOM 1447 N N . GLU A 1 184 ? 3.836 -8.469 -23.016 1 98.38 184 GLU A N 1
ATOM 1448 C CA . GLU A 1 184 ? 3.713 -7.375 -23.969 1 98.38 184 GLU A CA 1
ATOM 1449 C C . GLU A 1 184 ? 2.812 -6.27 -23.422 1 98.38 184 GLU A C 1
ATOM 1451 O O . GLU A 1 184 ? 3.166 -5.09 -23.484 1 98.38 184 GLU A O 1
ATOM 1456 N N . LEU A 1 185 ? 1.67 -6.59 -22.906 1 98.44 185 LEU A N 1
ATOM 1457 C CA . LEU A 1 185 ? 0.752 -5.578 -22.406 1 98.44 185 LEU A CA 1
ATOM 1458 C C . LEU A 1 185 ? 1.081 -5.23 -20.953 1 98.44 185 LEU A C 1
ATOM 1460 O O . LEU A 1 185 ? 0.865 -4.094 -20.516 1 98.44 185 LEU A O 1
ATOM 1464 N N . MET A 1 186 ? 1.6 -6.16 -20.188 1 98.56 186 MET A N 1
ATOM 1465 C CA . MET A 1 186 ? 1.862 -5.953 -18.766 1 98.56 186 MET A CA 1
ATOM 1466 C C . MET A 1 186 ? 3.01 -4.969 -18.562 1 98.56 186 MET A C 1
ATOM 1468 O O . MET A 1 186 ? 2.945 -4.109 -17.688 1 98.56 186 MET A O 1
ATOM 1472 N N . LEU A 1 187 ? 4.035 -4.992 -19.391 1 98.31 187 LEU A N 1
ATOM 1473 C CA . LEU A 1 187 ? 5.234 -4.176 -19.25 1 98.31 187 LEU A CA 1
ATOM 1474 C C . LEU A 1 187 ? 4.879 -2.693 -19.188 1 98.31 187 LEU A C 1
ATOM 1476 O O . LEU A 1 187 ? 5.426 -1.947 -18.375 1 98.31 187 LEU A O 1
ATOM 1480 N N . GLY A 1 188 ? 3.947 -2.283 -19.984 1 98.06 188 GLY A N 1
ATOM 1481 C CA . GLY A 1 188 ? 3.621 -0.874 -20.141 1 98.06 188 GLY A CA 1
ATOM 1482 C C . GLY A 1 188 ? 2.973 -0.279 -18.891 1 98.06 188 GLY A C 1
ATOM 1483 O O . GLY A 1 188 ? 2.826 0.94 -18.797 1 98.06 188 GLY A O 1
ATOM 1484 N N . GLY A 1 189 ? 2.629 -1.114 -17.922 1 98.56 189 GLY A N 1
ATOM 1485 C CA . GLY A 1 189 ? 1.916 -0.635 -16.75 1 98.56 189 GLY A CA 1
ATOM 1486 C C . GLY A 1 189 ? 2.836 -0.293 -15.586 1 98.56 189 GLY A C 1
ATOM 1487 O O . GLY A 1 189 ? 2.414 0.347 -14.625 1 98.56 189 GLY A O 1
ATOM 1488 N N . TYR A 1 190 ? 4.137 -0.624 -15.664 1 98.81 190 TYR A N 1
ATOM 1489 C CA . TYR A 1 190 ? 5.031 -0.538 -14.516 1 98.81 190 TYR A CA 1
ATOM 1490 C C . TYR A 1 190 ? 5.219 0.909 -14.078 1 98.81 190 TYR A C 1
ATOM 1492 O O . TYR A 1 190 ? 5.184 1.211 -12.883 1 98.81 190 TYR A O 1
ATOM 1500 N N . GLY A 1 191 ? 5.434 1.805 -15.039 1 98.81 191 GLY A N 1
ATOM 1501 C CA . GLY A 1 191 ? 5.727 3.188 -14.695 1 98.81 191 GLY A CA 1
ATOM 1502 C C . GLY A 1 191 ? 4.633 3.84 -13.867 1 98.81 191 GLY A C 1
ATOM 1503 O O . GLY A 1 191 ? 4.91 4.406 -12.812 1 98.81 191 GLY A O 1
ATOM 1504 N N . GLU A 1 192 ? 3.406 3.729 -14.359 1 98.69 192 GLU A N 1
ATOM 1505 C CA . GLU A 1 192 ? 2.279 4.348 -13.672 1 98.69 192 GLU A CA 1
ATOM 1506 C C . GLU A 1 192 ? 2.045 3.705 -12.305 1 98.69 192 GLU A C 1
ATOM 1508 O O . GLU A 1 192 ? 1.789 4.402 -11.32 1 98.69 192 GLU A O 1
ATOM 1513 N N . PHE A 1 193 ? 2.133 2.426 -12.227 1 98.88 193 PHE A N 1
ATOM 1514 C CA . PHE A 1 193 ? 1.931 1.698 -10.984 1 98.88 193 PHE A CA 1
ATOM 1515 C C . PHE A 1 193 ? 2.941 2.139 -9.93 1 98.88 193 PHE A C 1
ATOM 1517 O O . PHE A 1 193 ? 2.566 2.494 -8.812 1 98.88 193 PHE A O 1
ATOM 1524 N N . LEU A 1 194 ? 4.219 2.125 -10.312 1 98.88 194 LEU A N 1
ATOM 1525 C CA . LEU A 1 194 ? 5.281 2.482 -9.375 1 98.88 194 LEU A CA 1
ATOM 1526 C C . LEU A 1 194 ? 5.133 3.928 -8.906 1 98.88 194 LEU A C 1
ATOM 1528 O O . LEU A 1 194 ? 5.371 4.234 -7.738 1 98.88 194 LEU A O 1
ATOM 1532 N N . TYR A 1 195 ? 4.742 4.789 -9.781 1 98.81 195 TYR A N 1
ATOM 1533 C CA . TYR A 1 195 ? 4.562 6.203 -9.469 1 98.81 195 TYR A CA 1
ATOM 1534 C C . TYR A 1 195 ? 3.398 6.398 -8.5 1 98.81 195 TYR A C 1
ATOM 1536 O O . TYR A 1 195 ? 3.539 7.078 -7.48 1 98.81 195 TYR A O 1
ATOM 1544 N N . GLN A 1 196 ? 2.273 5.746 -8.758 1 98.81 196 GLN A N 1
ATOM 1545 C CA . GLN A 1 196 ? 1.062 5.949 -7.965 1 98.81 196 GLN A CA 1
ATOM 1546 C C . GLN A 1 196 ? 1.208 5.348 -6.57 1 98.81 196 GLN A C 1
ATOM 1548 O O . GLN A 1 196 ? 0.55 5.789 -5.629 1 98.81 196 GLN A O 1
ATOM 1553 N N . THR A 1 197 ? 2.086 4.398 -6.418 1 98.56 197 THR A N 1
ATOM 1554 C CA . THR A 1 197 ? 2.293 3.773 -5.117 1 98.56 197 THR A CA 1
ATOM 1555 C C . THR A 1 197 ? 3.439 4.445 -4.367 1 98.56 197 THR A C 1
ATOM 1557 O O . THR A 1 197 ? 3.906 3.938 -3.348 1 98.56 197 THR A O 1
ATOM 1560 N N . GLY A 1 198 ? 3.936 5.539 -4.906 1 98.19 198 GLY A N 1
ATOM 1561 C CA . GLY A 1 198 ? 4.898 6.375 -4.207 1 98.19 198 GLY A CA 1
ATOM 1562 C C . GLY A 1 198 ? 6.312 5.832 -4.262 1 98.19 198 GLY A C 1
ATOM 1563 O O . GLY A 1 198 ? 7.199 6.309 -3.549 1 98.19 198 GLY A O 1
ATOM 1564 N N . MET A 1 199 ? 6.609 4.844 -5.102 1 98.5 199 MET A N 1
ATOM 1565 C CA . MET A 1 199 ? 7.91 4.18 -5.094 1 98.5 199 MET A CA 1
ATOM 1566 C C . MET A 1 199 ? 8.906 4.926 -5.977 1 98.5 199 MET A C 1
ATOM 1568 O O . MET A 1 199 ? 10.117 4.859 -5.754 1 98.5 199 MET A O 1
ATOM 1572 N N . ILE A 1 200 ? 8.367 5.629 -7.016 1 98.56 200 ILE A N 1
ATOM 1573 C CA . ILE A 1 200 ? 9.242 6.418 -7.871 1 98.56 200 ILE A CA 1
ATOM 1574 C C . ILE A 1 200 ? 8.609 7.781 -8.141 1 98.56 200 ILE A C 1
ATOM 1576 O O . ILE A 1 200 ? 7.422 7.984 -7.879 1 98.56 200 ILE A O 1
ATOM 1580 N N . ASP A 1 201 ? 9.398 8.734 -8.547 1 97.75 201 ASP A N 1
ATOM 1581 C CA . ASP A 1 201 ? 8.883 10.055 -8.891 1 97.75 201 ASP A CA 1
ATOM 1582 C C . ASP A 1 201 ? 8.625 10.164 -10.391 1 97.75 201 ASP A C 1
ATOM 1584 O O . ASP A 1 201 ? 8.688 9.164 -11.117 1 97.75 201 ASP A O 1
ATOM 1588 N N . GLU A 1 202 ? 8.289 11.344 -10.883 1 97.19 202 GLU A N 1
ATOM 1589 C CA . GLU A 1 202 ? 7.879 11.562 -12.273 1 97.19 202 GLU A CA 1
ATOM 1590 C C . GLU A 1 202 ? 9.031 11.305 -13.234 1 97.19 202 GLU A C 1
ATOM 1592 O O . GLU A 1 202 ? 8.836 10.734 -14.312 1 97.19 202 GLU A O 1
ATOM 1597 N N . LEU A 1 203 ? 10.203 11.766 -12.844 1 97 203 LEU A N 1
ATOM 1598 C CA . LEU A 1 203 ? 11.375 11.562 -13.688 1 97 203 LEU A CA 1
ATOM 1599 C C . LEU A 1 203 ? 11.703 10.078 -13.828 1 97 203 LEU A C 1
ATOM 1601 O O . LEU A 1 203 ? 12 9.609 -14.922 1 97 203 LEU A O 1
ATOM 1605 N N . GLN A 1 204 ? 11.695 9.438 -12.758 1 98.19 204 GLN A N 1
ATOM 1606 C CA . GLN A 1 204 ? 11.938 7.996 -12.75 1 98.19 204 GLN A CA 1
ATOM 1607 C C . GLN A 1 204 ? 10.852 7.25 -13.516 1 98.19 204 GLN A C 1
ATOM 1609 O O . GLN A 1 204 ? 11.125 6.266 -14.195 1 98.19 204 GLN A O 1
ATOM 1614 N N . LYS A 1 205 ? 9.641 7.676 -13.383 1 98.5 205 LYS A N 1
ATOM 1615 C CA . LYS A 1 205 ? 8.539 7.109 -14.156 1 98.5 205 LYS A CA 1
ATOM 1616 C C . LYS A 1 205 ? 8.805 7.23 -15.656 1 98.5 205 LYS A C 1
ATOM 1618 O O . LYS A 1 205 ? 8.562 6.285 -16.406 1 98.5 205 LYS A O 1
ATOM 1623 N N . GLN A 1 206 ? 9.219 8.391 -16.109 1 98.19 206 GLN A N 1
ATOM 1624 C CA . GLN A 1 206 ? 9.555 8.586 -17.516 1 98.19 206 GLN A CA 1
ATOM 1625 C C . GLN A 1 206 ? 10.602 7.578 -17.984 1 98.19 206 GLN A C 1
ATOM 1627 O O . GLN A 1 206 ? 10.492 7.02 -19.078 1 98.19 206 GLN A O 1
ATOM 1632 N N . TYR A 1 207 ? 11.57 7.387 -17.141 1 98.31 207 TYR A N 1
ATOM 1633 C CA . TYR A 1 207 ? 12.594 6.402 -17.469 1 98.31 207 TYR A CA 1
ATOM 1634 C C . TYR A 1 207 ? 11.992 5.012 -17.594 1 98.31 207 TYR A C 1
ATOM 1636 O O . TYR A 1 207 ? 12.273 4.297 -18.562 1 98.31 207 TYR A O 1
ATOM 1644 N N . VAL A 1 208 ? 11.172 4.613 -16.641 1 98.81 208 VAL A N 1
ATOM 1645 C CA . VAL A 1 208 ? 10.547 3.293 -16.672 1 98.81 208 VAL A CA 1
ATOM 1646 C C . VAL A 1 208 ? 9.695 3.15 -17.922 1 98.81 208 VAL A C 1
ATOM 1648 O O . VAL A 1 208 ? 9.727 2.111 -18.594 1 98.81 208 VAL A O 1
ATOM 1651 N N . ASN A 1 209 ? 8.914 4.199 -18.25 1 98.81 209 ASN A N 1
ATOM 1652 C CA . ASN A 1 209 ? 8.094 4.168 -19.453 1 98.81 209 ASN A CA 1
ATOM 1653 C C . ASN A 1 209 ? 8.945 3.961 -20.719 1 98.81 209 ASN A C 1
ATOM 1655 O O . ASN A 1 209 ? 8.586 3.168 -21.578 1 98.81 209 ASN A O 1
ATOM 1659 N N . LYS A 1 210 ? 10.031 4.688 -20.781 1 98.81 210 LYS A N 1
ATOM 1660 C CA . LYS A 1 210 ? 10.93 4.535 -21.922 1 98.81 210 LYS A CA 1
ATOM 1661 C C . LYS A 1 210 ? 11.453 3.107 -22.016 1 98.81 210 LYS A C 1
ATOM 1663 O O . LYS A 1 210 ? 11.508 2.533 -23.109 1 98.81 210 LYS A O 1
ATOM 1668 N N . GLN A 1 211 ? 11.898 2.555 -20.906 1 98.69 211 GLN A N 1
ATOM 1669 C CA . GLN A 1 211 ? 12.43 1.197 -20.891 1 98.69 211 GLN A CA 1
ATOM 1670 C C . GLN A 1 211 ? 11.359 0.175 -21.25 1 98.69 211 GLN A C 1
ATOM 1672 O O . GLN A 1 211 ? 11.609 -0.753 -22.016 1 98.69 211 GLN A O 1
ATOM 1677 N N . THR A 1 212 ? 10.188 0.305 -20.688 1 98.75 212 THR A N 1
ATOM 1678 C CA . THR A 1 212 ? 9.141 -0.674 -20.953 1 98.75 212 THR A CA 1
ATOM 1679 C C . THR A 1 212 ? 8.641 -0.555 -22.391 1 98.75 212 THR A C 1
ATOM 1681 O O . THR A 1 212 ? 8.273 -1.555 -23.016 1 98.75 212 THR A O 1
ATOM 1684 N N . ASP A 1 213 ? 8.555 0.667 -22.953 1 98.81 213 ASP A N 1
ATOM 1685 C CA . ASP A 1 213 ? 8.25 0.83 -24.359 1 98.81 213 ASP A CA 1
ATOM 1686 C C . ASP A 1 213 ? 9.266 0.082 -25.234 1 98.81 213 ASP A C 1
ATOM 1688 O O . ASP A 1 213 ? 8.891 -0.575 -26.203 1 98.81 213 ASP A O 1
ATOM 1692 N N . LEU A 1 214 ? 10.547 0.25 -24.922 1 98.81 214 LEU A N 1
ATOM 1693 C CA . LEU A 1 214 ? 11.586 -0.501 -25.625 1 98.81 214 LEU A CA 1
ATOM 1694 C C . LEU A 1 214 ? 11.344 -2.002 -25.5 1 98.81 214 LEU A C 1
ATOM 1696 O O . LEU A 1 214 ? 11.469 -2.736 -26.484 1 98.81 214 LEU A O 1
ATOM 1700 N N . GLY A 1 215 ? 11.031 -2.477 -24.266 1 98.69 215 GLY A N 1
ATOM 1701 C CA . GLY A 1 215 ? 10.711 -3.881 -24.062 1 98.69 215 GLY A CA 1
ATOM 1702 C C . GLY A 1 215 ? 9.594 -4.367 -24.969 1 98.69 215 GLY A C 1
ATOM 1703 O O . GLY A 1 215 ? 9.703 -5.434 -25.578 1 98.69 215 GLY A O 1
ATOM 1704 N N . VAL A 1 216 ? 8.547 -3.625 -25.078 1 98.81 216 VAL A N 1
ATOM 1705 C CA . VAL A 1 216 ? 7.406 -3.98 -25.922 1 98.81 216 VAL A CA 1
ATOM 1706 C C . VAL A 1 216 ? 7.828 -4.039 -27.375 1 98.81 216 VAL A C 1
ATOM 1708 O O . VAL A 1 216 ? 7.445 -4.961 -28.109 1 98.81 216 VAL A O 1
ATOM 1711 N N . GLU A 1 217 ? 8.586 -3.029 -27.828 1 98.81 217 GLU A N 1
ATOM 1712 C CA . GLU A 1 217 ? 9.094 -3.025 -29.203 1 98.81 217 GLU A CA 1
ATOM 1713 C C . GLU A 1 217 ? 9.914 -4.281 -29.484 1 98.81 217 GLU A C 1
ATOM 1715 O O . GLU A 1 217 ? 9.781 -4.883 -30.562 1 98.81 217 GLU A O 1
ATOM 1720 N N . LEU A 1 218 ? 10.789 -4.637 -28.578 1 98.88 218 LEU A N 1
ATOM 1721 C CA . LEU A 1 218 ? 11.625 -5.824 -28.719 1 98.88 218 LEU A CA 1
ATOM 1722 C C . LEU A 1 218 ? 10.766 -7.086 -28.797 1 98.88 218 LEU A C 1
ATOM 1724 O O . LEU A 1 218 ? 11.039 -7.988 -29.578 1 98.88 218 LEU A O 1
ATOM 1728 N N . ILE A 1 219 ? 9.719 -7.188 -28 1 98.81 219 ILE A N 1
ATOM 1729 C CA . ILE A 1 219 ? 8.797 -8.312 -28.047 1 98.81 219 ILE A CA 1
ATOM 1730 C C . ILE A 1 219 ? 8.148 -8.398 -29.422 1 98.81 219 ILE A C 1
ATOM 1732 O O . ILE A 1 219 ? 8.078 -9.477 -30.031 1 98.81 219 ILE A O 1
ATOM 1736 N N . GLN A 1 220 ? 7.719 -7.285 -29.938 1 98.75 220 GLN A N 1
ATOM 1737 C CA . GLN A 1 220 ? 7.055 -7.234 -31.234 1 98.75 220 GLN A CA 1
ATOM 1738 C C . GLN A 1 220 ? 8.008 -7.641 -32.344 1 98.75 220 GLN A C 1
ATOM 1740 O O . GLN A 1 220 ? 7.578 -8.172 -33.375 1 98.75 220 GLN A O 1
ATOM 1745 N N . GLN A 1 221 ? 9.305 -7.453 -32.188 1 98.75 221 GLN A N 1
ATOM 1746 C CA . GLN A 1 221 ? 10.328 -7.863 -33.125 1 98.75 221 GLN A CA 1
ATOM 1747 C C . GLN A 1 221 ? 10.789 -9.297 -32.875 1 98.75 221 GLN A C 1
ATOM 1749 O O . GLN A 1 221 ? 11.695 -9.797 -33.531 1 98.75 221 GLN A O 1
ATOM 1754 N N . GLN A 1 222 ? 10.25 -9.93 -31.828 1 98.44 222 GLN A N 1
ATOM 1755 C CA . GLN A 1 222 ? 10.555 -11.289 -31.406 1 98.44 222 GLN A CA 1
ATOM 1756 C C . GLN A 1 222 ? 12 -11.414 -30.938 1 98.44 222 GLN A C 1
ATOM 1758 O O . GLN A 1 222 ? 12.641 -12.445 -31.156 1 98.44 222 GLN A O 1
ATOM 1763 N N . LYS A 1 223 ? 12.492 -10.281 -30.531 1 98.69 223 LYS A N 1
ATOM 1764 C CA . LYS A 1 223 ? 13.781 -10.273 -29.844 1 98.69 223 LYS A CA 1
ATOM 1765 C C . LYS A 1 223 ? 13.617 -10.555 -28.359 1 98.69 223 LYS A C 1
ATOM 1767 O O . LYS A 1 223 ? 13.82 -9.672 -27.516 1 98.69 223 LYS A O 1
ATOM 1772 N N . TRP A 1 224 ? 13.398 -11.797 -28.031 1 98.12 224 TRP A N 1
ATOM 1773 C CA . TRP A 1 224 ? 12.883 -12.234 -26.734 1 98.12 224 TRP A CA 1
ATOM 1774 C C . TRP A 1 224 ? 13.93 -12.039 -25.641 1 98.12 224 TRP A C 1
ATOM 1776 O O . TRP A 1 224 ? 13.609 -11.547 -24.562 1 98.12 224 TRP A O 1
ATOM 1786 N N . VAL A 1 225 ? 15.141 -12.414 -25.844 1 97.62 225 VAL A N 1
ATOM 1787 C CA . VAL A 1 225 ? 16.188 -12.352 -24.828 1 97.62 225 VAL A CA 1
ATOM 1788 C C . VAL A 1 225 ? 16.5 -10.891 -24.516 1 97.62 225 VAL A C 1
ATOM 1790 O O . VAL A 1 225 ? 16.688 -10.523 -23.344 1 97.62 225 VAL A O 1
ATOM 1793 N N . GLU A 1 226 ? 16.562 -10.047 -25.578 1 98 226 GLU A N 1
ATOM 1794 C CA . GLU A 1 226 ? 16.797 -8.617 -25.375 1 98 226 GLU A CA 1
ATOM 1795 C C . GLU A 1 226 ? 15.672 -7.98 -24.562 1 98 226 GLU A C 1
ATOM 1797 O O . GLU A 1 226 ? 15.922 -7.137 -23.703 1 98 226 GLU A O 1
ATOM 1802 N N . ALA A 1 227 ? 14.438 -8.375 -24.891 1 98.31 227 ALA A N 1
ATOM 1803 C CA . ALA A 1 227 ? 13.297 -7.879 -24.125 1 98.31 227 ALA A CA 1
ATOM 1804 C C . ALA A 1 227 ? 13.398 -8.281 -22.656 1 98.31 227 ALA A C 1
ATOM 1806 O O . ALA A 1 227 ? 13.117 -7.48 -21.766 1 98.31 227 ALA A O 1
ATOM 1807 N N . PHE A 1 228 ? 13.789 -9.516 -22.438 1 97.5 228 PHE A N 1
ATOM 1808 C CA . PHE A 1 228 ? 13.961 -10 -21.078 1 97.5 228 PHE A CA 1
ATOM 1809 C C . PHE A 1 228 ? 15.016 -9.188 -20.344 1 97.5 228 PHE A C 1
ATOM 1811 O O . PHE A 1 228 ? 14.852 -8.852 -19.172 1 97.5 228 PHE A O 1
ATOM 1818 N N . LYS A 1 229 ? 16.094 -8.883 -20.984 1 96.88 229 LYS A N 1
ATOM 1819 C CA . LYS A 1 229 ? 17.172 -8.133 -20.359 1 96.88 229 LYS A CA 1
ATOM 1820 C C . LYS A 1 229 ? 16.703 -6.754 -19.906 1 96.88 229 LYS A C 1
ATOM 1822 O O . LYS A 1 229 ? 17.156 -6.246 -18.875 1 96.88 229 LYS A O 1
ATOM 1827 N N . VAL A 1 230 ? 15.828 -6.137 -20.703 1 97.44 230 VAL A N 1
ATOM 1828 C CA . VAL A 1 230 ? 15.258 -4.852 -20.312 1 97.44 230 VAL A CA 1
ATOM 1829 C C . VAL A 1 230 ? 14.484 -5.004 -19 1 97.44 230 VAL A C 1
ATOM 1831 O O . VAL A 1 230 ? 14.664 -4.219 -18.078 1 97.44 230 VAL A O 1
ATOM 1834 N N . PHE A 1 231 ? 13.664 -6.008 -18.969 1 97 231 PHE A N 1
ATOM 1835 C CA . PHE A 1 231 ? 12.867 -6.301 -17.797 1 97 231 PHE A CA 1
ATOM 1836 C C . PHE A 1 231 ? 13.766 -6.59 -16.594 1 97 231 PHE A C 1
ATOM 1838 O O . PHE A 1 231 ? 13.539 -6.074 -15.5 1 97 231 PHE A O 1
ATOM 1845 N N . ASP A 1 232 ? 14.711 -7.387 -16.781 1 96.44 232 ASP A N 1
ATOM 1846 C CA . ASP A 1 232 ? 15.641 -7.785 -15.727 1 96.44 232 ASP A CA 1
ATOM 1847 C C . ASP A 1 232 ? 16.375 -6.578 -15.156 1 96.44 232 ASP A C 1
ATOM 1849 O O . ASP A 1 232 ? 16.516 -6.445 -13.938 1 96.44 232 ASP A O 1
ATOM 1853 N N . SER A 1 233 ? 16.797 -5.691 -15.984 1 97.12 233 SER A N 1
ATOM 1854 C CA . SER A 1 233 ? 17.531 -4.508 -15.547 1 97.12 233 SER A CA 1
ATOM 1855 C C . SER A 1 233 ? 16.625 -3.551 -14.781 1 97.12 233 SER A C 1
ATOM 1857 O O . SER A 1 233 ? 17.094 -2.82 -13.898 1 97.12 233 SER A O 1
ATOM 1859 N N . LEU A 1 234 ? 15.414 -3.604 -15.094 1 97.38 234 LEU A N 1
ATOM 1860 C CA . LEU A 1 234 ? 14.453 -2.717 -14.453 1 97.38 234 LEU A CA 1
ATOM 1861 C C . LEU A 1 234 ? 14.102 -3.215 -13.055 1 97.38 234 LEU A C 1
ATOM 1863 O O . LEU A 1 234 ? 14.031 -2.428 -12.109 1 97.38 234 LEU A O 1
ATOM 1867 N N . LEU A 1 235 ? 13.836 -4.562 -12.906 1 94.69 235 LEU A N 1
ATOM 1868 C CA . LEU A 1 235 ? 13.211 -5.035 -11.68 1 94.69 235 LEU A CA 1
ATOM 1869 C C . LEU A 1 235 ? 14.016 -6.18 -11.062 1 94.69 235 LEU A C 1
ATOM 1871 O O . LEU A 1 235 ? 14.508 -6.062 -9.938 1 94.69 235 LEU A O 1
ATOM 1875 N N . ASN A 1 236 ? 14.18 -7.273 -11.68 1 87.19 236 ASN A N 1
ATOM 1876 C CA . ASN A 1 236 ? 14.703 -8.523 -11.141 1 87.19 236 ASN A CA 1
ATOM 1877 C C . ASN A 1 236 ? 16.203 -8.422 -10.828 1 87.19 236 ASN A C 1
ATOM 1879 O O . ASN A 1 236 ? 16.641 -8.797 -9.742 1 87.19 236 ASN A O 1
ATOM 1883 N N . GLY A 1 237 ? 17.047 -7.938 -11.734 1 86.75 237 GLY A N 1
ATOM 1884 C CA . GLY A 1 237 ? 18.469 -7.648 -11.594 1 86.75 237 GLY A CA 1
ATOM 1885 C C . GLY A 1 237 ? 19.297 -8.891 -11.328 1 86.75 237 GLY A C 1
ATOM 1886 O O . GLY A 1 237 ? 20.312 -8.828 -10.625 1 86.75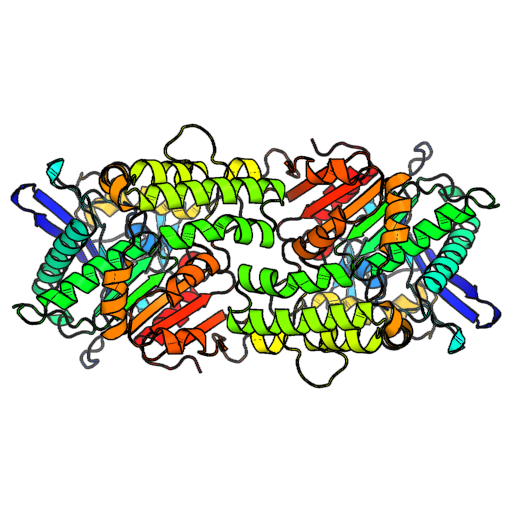 237 GLY A O 1
ATOM 1887 N N . ASP A 1 238 ? 18.938 -9.992 -11.797 1 81.12 238 ASP A N 1
ATOM 1888 C CA . ASP A 1 238 ? 19.688 -11.188 -11.422 1 81.12 238 ASP A CA 1
ATOM 1889 C C . ASP A 1 238 ? 20.641 -11.609 -12.547 1 81.12 238 ASP A C 1
ATOM 1891 O O . ASP A 1 238 ? 21.453 -12.523 -12.375 1 81.12 238 ASP A O 1
ATOM 1895 N N . MET A 1 239 ? 20.594 -11.008 -13.664 1 82.94 239 MET A N 1
ATOM 1896 C CA . MET A 1 239 ? 21.453 -11.406 -14.781 1 82.94 239 MET A CA 1
ATOM 1897 C C . MET A 1 239 ? 22.766 -10.633 -14.75 1 82.94 239 MET A C 1
ATOM 1899 O O . MET A 1 239 ? 23.797 -11.133 -15.211 1 82.94 239 MET A O 1
ATOM 1903 N N . ASP A 1 240 ? 22.672 -9.43 -14.258 1 84.69 240 ASP A N 1
ATOM 1904 C CA . ASP A 1 240 ? 23.844 -8.555 -14.211 1 84.69 240 ASP A CA 1
ATOM 1905 C C . ASP A 1 240 ? 24.328 -8.367 -12.773 1 84.69 240 ASP A C 1
ATOM 1907 O O . ASP A 1 240 ? 23.547 -8.492 -11.828 1 84.69 240 ASP A O 1
ATOM 1911 N N . PRO A 1 241 ? 25.578 -8.141 -12.625 1 87.38 241 PRO A N 1
ATOM 1912 C CA . PRO A 1 241 ? 26.141 -7.961 -11.281 1 87.38 241 PRO A CA 1
ATOM 1913 C C . PRO A 1 241 ? 25.766 -6.617 -10.664 1 87.38 241 PRO A C 1
ATOM 1915 O O . PRO A 1 241 ? 26.062 -6.371 -9.492 1 87.38 241 PRO A O 1
ATOM 1918 N N . TYR A 1 242 ? 25.125 -5.805 -11.367 1 91.25 242 TYR A N 1
ATOM 1919 C CA . TYR A 1 242 ? 24.75 -4.488 -10.867 1 91.25 242 TYR A CA 1
ATOM 1920 C C . TYR A 1 242 ? 23.312 -4.492 -10.367 1 91.25 242 TYR A C 1
ATOM 1922 O O . TYR A 1 242 ? 22.469 -5.258 -10.867 1 91.25 242 TYR A O 1
ATOM 1930 N N . PRO A 1 243 ? 23 -3.633 -9.383 1 95.19 243 PRO A N 1
ATOM 1931 C CA . PRO A 1 243 ? 21.625 -3.527 -8.906 1 95.19 243 PRO A CA 1
ATOM 1932 C C . PRO A 1 243 ? 20.656 -3.086 -10 1 95.19 243 PRO A C 1
ATOM 1934 O O . PRO A 1 243 ? 21.047 -2.363 -10.922 1 95.19 243 PRO A O 1
ATOM 1937 N N . SER A 1 244 ? 19.469 -3.525 -9.93 1 97.5 244 SER A N 1
ATOM 1938 C CA . SER A 1 244 ? 18.422 -3.109 -10.852 1 97.5 244 SER A CA 1
ATOM 1939 C C . SER A 1 244 ? 18.031 -1.648 -10.633 1 97.5 244 SER A C 1
ATOM 1941 O O . SER A 1 244 ? 18.438 -1.041 -9.633 1 97.5 244 SER A O 1
ATOM 1943 N N . PHE A 1 245 ? 17.312 -1.081 -11.594 1 97.94 245 PHE A N 1
ATOM 1944 C CA . PHE A 1 245 ? 16.75 0.252 -11.438 1 97.94 245 PHE A CA 1
ATOM 1945 C C . PHE A 1 245 ? 15.883 0.331 -10.18 1 97.94 245 PHE A C 1
ATOM 1947 O O . PHE A 1 245 ? 15.977 1.295 -9.414 1 97.94 245 PHE A O 1
ATOM 1954 N N . PHE A 1 246 ? 15.047 -0.674 -9.938 1 98.38 246 PHE A N 1
ATOM 1955 C CA . PHE A 1 246 ? 14.141 -0.719 -8.797 1 98.38 246 PHE A CA 1
ATOM 1956 C C . PHE A 1 246 ? 14.914 -0.589 -7.484 1 98.38 246 PHE A C 1
ATOM 1958 O O . PHE A 1 246 ? 14.547 0.209 -6.621 1 98.38 246 PHE A O 1
ATOM 1965 N N . GLN A 1 247 ? 15.93 -1.39 -7.375 1 97.56 247 GLN A N 1
ATOM 1966 C CA . GLN A 1 247 ? 16.734 -1.344 -6.164 1 97.56 247 GLN A CA 1
ATOM 1967 C C . GLN A 1 247 ? 17.375 0.033 -5.977 1 97.56 247 GLN A C 1
ATOM 1969 O O . GLN A 1 247 ? 17.375 0.576 -4.871 1 97.56 247 GLN A O 1
ATOM 1974 N N . ASN A 1 248 ? 17.891 0.583 -7.055 1 97.5 248 ASN A N 1
ATOM 1975 C CA . ASN A 1 248 ? 18.531 1.887 -6.969 1 97.5 248 ASN A CA 1
ATOM 1976 C C . ASN A 1 248 ? 17.531 2.988 -6.625 1 97.5 248 ASN A C 1
ATOM 1978 O O . ASN A 1 248 ? 17.844 3.883 -5.836 1 97.5 248 ASN A O 1
ATOM 1982 N N . ALA A 1 249 ? 16.375 2.914 -7.215 1 98 249 ALA A N 1
ATOM 1983 C CA . ALA A 1 249 ? 15.383 3.969 -7.066 1 98 249 ALA A CA 1
ATOM 1984 C C . ALA A 1 249 ? 14.719 3.91 -5.695 1 98 249 ALA A C 1
ATOM 1986 O O . ALA A 1 249 ? 14.383 4.945 -5.117 1 98 249 ALA A O 1
ATOM 1987 N N . THR A 1 250 ? 14.516 2.711 -5.117 1 98.31 250 THR A N 1
ATOM 1988 C CA . THR A 1 250 ? 13.688 2.572 -3.926 1 98.31 250 THR A CA 1
ATOM 1989 C C . THR A 1 250 ? 14.555 2.283 -2.699 1 98.31 250 THR A C 1
ATOM 1991 O O . THR A 1 250 ? 14.102 2.443 -1.564 1 98.31 250 THR A O 1
ATOM 1994 N N . GLY A 1 251 ? 15.734 1.766 -2.953 1 97.56 251 GLY A N 1
ATOM 1995 C CA . GLY A 1 251 ? 16.562 1.282 -1.856 1 97.56 251 GLY A CA 1
ATOM 1996 C C . GLY A 1 251 ? 16.141 -0.089 -1.358 1 97.56 251 GLY A C 1
ATOM 1997 O O . GLY A 1 251 ? 16.656 -0.573 -0.351 1 97.56 251 GLY A O 1
ATOM 1998 N N . CYS A 1 252 ? 15.203 -0.724 -2.033 1 98.06 252 CYS A N 1
ATOM 1999 C CA . CYS A 1 252 ? 14.664 -2.016 -1.626 1 98.06 252 CYS A CA 1
ATOM 2000 C C . CYS A 1 252 ? 15.047 -3.105 -2.623 1 98.06 252 CYS A C 1
ATOM 2002 O O . CYS A 1 252 ? 15.109 -2.854 -3.828 1 98.06 252 CYS A O 1
ATOM 2004 N N . THR A 1 253 ? 15.234 -4.289 -2.105 1 96.94 253 THR A N 1
ATOM 2005 C CA . THR A 1 253 ? 15.523 -5.426 -2.977 1 96.94 253 THR A CA 1
ATOM 2006 C C . THR A 1 253 ? 14.273 -6.285 -3.17 1 96.94 253 THR A C 1
ATOM 2008 O O . THR A 1 253 ? 14.227 -7.117 -4.078 1 96.94 253 THR A O 1
ATOM 2011 N N . ASN A 1 254 ? 13.32 -6.137 -2.277 1 97.81 254 ASN A N 1
ATOM 2012 C CA . ASN A 1 254 ? 12.109 -6.945 -2.33 1 97.81 254 ASN A CA 1
ATOM 2013 C C . ASN A 1 254 ? 11.055 -6.32 -3.24 1 97.81 254 ASN A C 1
ATOM 2015 O O . ASN A 1 254 ? 10.492 -5.273 -2.918 1 97.81 254 ASN A O 1
ATOM 2019 N N . TYR A 1 255 ? 10.812 -6.941 -4.328 1 98.06 255 TYR A N 1
ATOM 2020 C CA . TYR A 1 255 ? 9.773 -6.469 -5.234 1 98.06 255 TYR A CA 1
ATOM 2021 C C . TYR A 1 255 ? 8.539 -7.359 -5.16 1 98.06 255 TYR A C 1
ATOM 2023 O O . TYR A 1 255 ? 7.66 -7.289 -6.023 1 98.06 255 TYR A O 1
ATOM 2031 N N . TYR A 1 256 ? 8.391 -8.266 -4.137 1 98.44 256 TYR A N 1
ATOM 2032 C CA . TYR A 1 256 ? 7.242 -9.148 -3.973 1 98.44 256 TYR A CA 1
ATOM 2033 C C . TYR A 1 256 ? 6.184 -8.516 -3.076 1 98.44 256 TYR A C 1
ATOM 2035 O O . TYR A 1 256 ? 5.031 -8.961 -3.055 1 98.44 256 TYR A O 1
ATOM 2043 N N . ASN A 1 257 ? 6.527 -7.547 -2.334 1 98.62 257 ASN A N 1
ATOM 2044 C CA . ASN A 1 257 ? 5.676 -6.797 -1.415 1 98.62 257 ASN A CA 1
ATOM 2045 C C . ASN A 1 257 ? 6.273 -5.438 -1.079 1 98.62 257 ASN A C 1
ATOM 2047 O O . ASN A 1 257 ? 7.258 -5.352 -0.344 1 98.62 257 ASN A O 1
ATOM 2051 N N . TYR A 1 258 ? 5.691 -4.367 -1.556 1 98.19 258 TYR A N 1
ATOM 2052 C CA . TYR A 1 258 ? 6.379 -3.082 -1.466 1 98.19 258 TYR A CA 1
ATOM 2053 C C . TYR A 1 258 ? 6.219 -2.475 -0.077 1 98.19 258 TYR A C 1
ATOM 2055 O O . TYR A 1 258 ? 6.637 -1.338 0.161 1 98.19 258 TYR A O 1
ATOM 2063 N N . MET A 1 259 ? 5.656 -3.305 0.926 1 98.12 259 MET A N 1
ATOM 2064 C CA . MET A 1 259 ? 5.609 -2.854 2.314 1 98.12 259 MET A CA 1
ATOM 2065 C C . MET A 1 259 ? 6.887 -3.238 3.053 1 98.12 259 MET A C 1
ATOM 2067 O O . MET A 1 259 ? 7.148 -2.746 4.152 1 98.12 259 MET A O 1
ATOM 2071 N N . THR A 1 260 ? 7.703 -4.125 2.459 1 97.94 260 THR A N 1
ATOM 2072 C CA . THR A 1 260 ? 8.961 -4.547 3.07 1 97.94 260 THR A CA 1
ATOM 2073 C C . THR A 1 260 ? 10.109 -4.453 2.07 1 97.94 260 THR A C 1
ATOM 2075 O O . THR A 1 260 ? 9.969 -4.859 0.915 1 97.94 260 THR A O 1
ATOM 2078 N N . CYS A 1 261 ? 11.281 -4.004 2.551 1 98.31 261 CYS A N 1
ATOM 2079 C CA . CYS A 1 261 ? 12.391 -3.734 1.642 1 98.31 261 CYS A CA 1
ATOM 2080 C C . CYS A 1 261 ? 13.211 -4.996 1.391 1 98.31 261 CYS A C 1
ATOM 2082 O O . CYS A 1 261 ? 13.953 -5.07 0.413 1 98.31 261 CYS A O 1
ATOM 2084 N N . GLN A 1 262 ? 13.07 -5.93 2.291 1 98.06 262 GLN A N 1
ATOM 2085 C CA . GLN A 1 262 ? 13.773 -7.203 2.143 1 98.06 262 GLN A CA 1
ATOM 2086 C C . GLN A 1 262 ? 12.805 -8.375 2.27 1 98.06 262 GLN A C 1
ATOM 2088 O O . GLN A 1 262 ? 11.852 -8.32 3.049 1 98.06 262 GLN A O 1
ATOM 2093 N N . GLU A 1 263 ? 13.023 -9.422 1.537 1 97.62 263 GLU A N 1
ATOM 2094 C CA . GLU A 1 263 ? 12.227 -10.633 1.678 1 97.62 263 GLU A CA 1
ATOM 2095 C C . GLU A 1 263 ? 12.391 -11.242 3.066 1 97.62 263 GLU A C 1
ATOM 2097 O O . GLU A 1 263 ? 13.484 -11.211 3.637 1 97.62 263 GLU A O 1
ATOM 2102 N N . PRO A 1 264 ? 11.328 -11.828 3.578 1 97.56 264 PRO A N 1
ATOM 2103 C CA . PRO A 1 264 ? 11.445 -12.477 4.887 1 97.56 264 PRO A CA 1
ATOM 2104 C C . PRO A 1 264 ? 12.445 -13.633 4.891 1 97.56 264 PRO A C 1
ATOM 2106 O O . PRO A 1 264 ? 12.461 -14.445 3.961 1 97.56 264 PRO A O 1
ATOM 2109 N N . GLU A 1 265 ? 13.195 -13.727 5.934 1 97 265 GLU A N 1
ATOM 2110 C CA . GLU A 1 265 ? 14.266 -14.711 6.031 1 97 265 GLU A CA 1
ATOM 2111 C C . GLU A 1 265 ? 13.703 -16.125 6.043 1 97 265 GLU A C 1
ATOM 2113 O O . GLU A 1 265 ? 14.32 -17.062 5.512 1 97 265 GLU A O 1
ATOM 2118 N N . ASP A 1 266 ? 12.57 -16.312 6.625 1 98 266 ASP A N 1
ATOM 2119 C CA . ASP A 1 266 ? 12.031 -17.656 6.859 1 98 266 ASP A CA 1
ATOM 2120 C C . ASP A 1 266 ? 11.562 -18.297 5.551 1 98 266 ASP A C 1
ATOM 2122 O O . ASP A 1 266 ? 11.312 -19.5 5.496 1 98 266 ASP A O 1
ATOM 2126 N N . GLN A 1 267 ? 11.453 -17.516 4.484 1 97.75 267 GLN A N 1
ATOM 2127 C CA . GLN A 1 267 ? 11.102 -18.078 3.188 1 97.75 267 GLN A CA 1
ATOM 2128 C C . GLN A 1 267 ? 12.234 -18.938 2.641 1 97.75 267 GLN A C 1
ATOM 2130 O O . GLN A 1 267 ? 12.031 -19.703 1.694 1 97.75 267 GLN A O 1
ATOM 2135 N N . GLU A 1 268 ? 13.359 -18.875 3.281 1 96.94 268 GLU A N 1
ATOM 2136 C CA . GLU A 1 268 ? 14.523 -19.578 2.754 1 96.94 268 GLU A CA 1
ATOM 2137 C C . GLU A 1 268 ? 14.867 -20.797 3.609 1 96.94 268 GLU A C 1
ATOM 2139 O O . GLU A 1 268 ? 15.719 -21.609 3.234 1 96.94 268 GLU A O 1
ATOM 2144 N N . TYR A 1 269 ? 14.219 -20.969 4.73 1 98.38 269 TYR A N 1
ATOM 2145 C CA . TYR A 1 269 ? 14.562 -22.047 5.648 1 98.38 269 TYR A CA 1
ATOM 2146 C C . TYR A 1 269 ? 14.352 -23.406 4.992 1 98.38 269 TYR A C 1
ATOM 2148 O O . TYR A 1 269 ? 15.102 -24.359 5.25 1 98.38 269 TYR A O 1
ATOM 2156 N N . PHE A 1 270 ? 13.414 -23.531 4.148 1 98.31 270 PHE A N 1
ATOM 2157 C CA . PHE A 1 270 ? 13.008 -24.828 3.619 1 98.31 270 PHE A CA 1
ATOM 2158 C C . PHE A 1 270 ? 14.109 -25.406 2.744 1 98.31 270 PHE A C 1
ATOM 2160 O O . PHE A 1 270 ? 14.227 -26.641 2.633 1 98.31 270 PHE A O 1
ATOM 2167 N N . SER A 1 271 ? 14.805 -24.578 2.043 1 97.44 271 SER A N 1
ATOM 2168 C CA . SER A 1 271 ? 15.852 -25.078 1.156 1 97.44 271 SER A CA 1
ATOM 2169 C C . SER A 1 271 ? 16.875 -25.906 1.921 1 97.44 271 SER A C 1
ATOM 2171 O O . SER A 1 271 ? 17.328 -26.953 1.438 1 97.44 271 SER A O 1
ATOM 2173 N N . GLU A 1 272 ? 17.297 -25.406 3.09 1 97.62 272 GLU A N 1
ATOM 2174 C CA . GLU A 1 272 ? 18.188 -26.172 3.945 1 97.62 272 GLU A CA 1
ATOM 2175 C C . GLU A 1 272 ? 17.5 -27.422 4.492 1 97.62 272 GLU A C 1
ATOM 2177 O O . GLU A 1 272 ? 18.094 -28.484 4.574 1 97.62 272 GLU A O 1
ATOM 2182 N N . PHE A 1 273 ? 16.297 -27.266 4.809 1 98.25 273 PHE A N 1
ATOM 2183 C CA . PHE A 1 273 ? 15.523 -28.344 5.41 1 98.25 273 PHE A CA 1
ATOM 2184 C C . PHE A 1 273 ? 15.43 -29.547 4.465 1 98.25 273 PHE A C 1
ATOM 2186 O O . PHE A 1 273 ? 15.711 -30.672 4.859 1 98.25 273 PHE A O 1
ATOM 2193 N N . VAL A 1 274 ? 15.109 -29.328 3.221 1 97.88 274 VAL A N 1
ATOM 2194 C CA . VAL A 1 274 ? 14.844 -30.422 2.289 1 97.88 274 VAL A CA 1
ATOM 2195 C C . VAL A 1 274 ? 16.156 -31.109 1.904 1 97.88 274 VAL A C 1
ATOM 2197 O O . VAL A 1 274 ? 16.141 -32.188 1.342 1 97.88 274 VAL A O 1
ATOM 2200 N N . THR A 1 275 ? 17.234 -30.484 2.252 1 96.88 275 THR A N 1
ATOM 2201 C CA . THR A 1 275 ? 18.531 -31.062 1.885 1 96.88 275 THR A CA 1
ATOM 2202 C C . THR A 1 275 ? 19.141 -31.812 3.062 1 96.88 275 THR A C 1
ATOM 2204 O O . THR A 1 275 ? 20.25 -32.344 2.951 1 96.88 275 THR A O 1
ATOM 2207 N N . LEU A 1 276 ? 18.484 -31.828 4.168 1 97.12 276 LEU A N 1
ATOM 2208 C CA . LEU A 1 276 ? 18.922 -32.656 5.289 1 97.12 276 LEU A CA 1
ATOM 2209 C C . LEU A 1 276 ? 18.906 -34.125 4.914 1 97.12 276 LEU A C 1
ATOM 2211 O O . LEU A 1 276 ? 17.984 -34.594 4.234 1 97.12 276 LEU A O 1
ATOM 2215 N N . PRO A 1 277 ? 19.875 -34.906 5.445 1 96.44 277 PRO A N 1
ATOM 2216 C CA . PRO A 1 277 ? 19.922 -36.344 5.133 1 96.44 277 PRO A CA 1
ATOM 2217 C C . PRO A 1 277 ? 18.656 -37.094 5.547 1 96.44 277 PRO A C 1
ATOM 2219 O O . PRO A 1 277 ? 18.141 -37.906 4.797 1 96.44 277 PRO A O 1
ATOM 2222 N N . ALA A 1 278 ? 18.156 -36.75 6.664 1 96 278 ALA A N 1
ATOM 2223 C CA . ALA A 1 278 ? 16.953 -37.406 7.164 1 96 278 ALA A CA 1
ATOM 2224 C C . ALA A 1 278 ? 15.766 -37.156 6.25 1 96 278 ALA A C 1
ATOM 2226 O O . ALA A 1 278 ? 14.945 -38.031 6.012 1 96 278 ALA A O 1
ATOM 2227 N N . VAL A 1 279 ? 15.633 -35.906 5.777 1 97.25 279 VAL A N 1
ATOM 2228 C CA . VAL A 1 279 ? 14.516 -35.562 4.918 1 97.25 279 VAL A CA 1
ATOM 2229 C C . VAL A 1 279 ? 14.672 -36.219 3.549 1 97.25 279 VAL A C 1
ATOM 2231 O O . VAL A 1 279 ? 13.719 -36.781 3.004 1 97.25 279 VAL A O 1
ATOM 2234 N N . ARG A 1 280 ? 15.867 -36.188 2.984 1 97.44 280 ARG A N 1
ATOM 2235 C CA . ARG A 1 280 ? 16.156 -36.812 1.703 1 97.44 280 ARG A CA 1
ATOM 2236 C C . ARG A 1 280 ? 15.797 -38.312 1.737 1 97.44 280 ARG A C 1
ATOM 2238 O O . ARG A 1 280 ? 15.258 -38.844 0.771 1 97.44 280 ARG A O 1
ATOM 2245 N N . ARG A 1 281 ? 16.141 -38.938 2.842 1 96.56 281 ARG A N 1
ATOM 2246 C CA . ARG A 1 281 ? 15.789 -40.344 3.004 1 96.56 281 ARG A CA 1
ATOM 2247 C C . ARG A 1 281 ? 14.281 -40.562 3.041 1 96.56 281 ARG A C 1
ATOM 2249 O O . ARG A 1 281 ? 13.758 -41.5 2.441 1 96.56 281 ARG A O 1
ATOM 2256 N N . SER A 1 282 ? 13.656 -39.656 3.711 1 96.75 282 SER A N 1
ATOM 2257 C CA . SER A 1 282 ? 12.211 -39.75 3.893 1 96.75 282 SER A CA 1
ATOM 2258 C C . SER A 1 282 ? 11.477 -39.625 2.564 1 96.75 282 SER A C 1
ATOM 2260 O O . SER A 1 282 ? 10.414 -40.219 2.371 1 96.75 282 SER A O 1
ATOM 2262 N N . ILE A 1 283 ? 12.039 -38.781 1.665 1 97.06 283 ILE A N 1
ATOM 2263 C CA . ILE A 1 283 ? 11.312 -38.562 0.421 1 97.06 283 ILE A CA 1
ATOM 2264 C C . ILE A 1 283 ? 11.992 -39.312 -0.723 1 97.06 283 ILE A C 1
ATOM 2266 O O . ILE A 1 283 ? 11.625 -39.125 -1.889 1 97.06 283 ILE A O 1
ATOM 2270 N N . HIS A 1 284 ? 13.008 -40.062 -0.49 1 94.5 284 HIS A N 1
ATOM 2271 C CA . HIS A 1 284 ? 13.633 -41.031 -1.365 1 94.5 284 HIS A CA 1
ATOM 2272 C C . HIS A 1 284 ? 14.297 -40.375 -2.564 1 94.5 284 HIS A C 1
ATOM 2274 O O . HIS A 1 284 ? 14.125 -40.812 -3.703 1 94.5 284 HIS A O 1
ATOM 2280 N N . VAL A 1 285 ? 14.953 -39.281 -2.299 1 97.12 285 VAL A N 1
ATOM 2281 C CA . VAL A 1 285 ? 15.594 -38.594 -3.41 1 97.12 285 VAL A CA 1
ATOM 2282 C C . VAL A 1 285 ? 17.078 -38.906 -3.438 1 97.12 285 VAL A C 1
ATOM 2284 O O . VAL A 1 285 ? 17.781 -38.562 -4.387 1 97.12 285 VAL A O 1
ATOM 2287 N N . GLY A 1 286 ? 17.578 -39.625 -2.441 1 94.12 286 GLY A N 1
ATOM 2288 C CA . GLY A 1 286 ? 18.984 -39.969 -2.396 1 94.12 286 GLY A CA 1
ATOM 2289 C C . GLY A 1 286 ? 19.922 -38.781 -2.467 1 94.12 286 GLY A C 1
ATOM 2290 O O . GLY A 1 286 ? 19.719 -37.781 -1.774 1 94.12 286 GLY A O 1
ATOM 2291 N N . ASN A 1 287 ? 20.984 -38.938 -3.26 1 94.56 287 ASN A N 1
ATOM 2292 C CA . ASN A 1 287 ? 22 -37.906 -3.334 1 94.56 287 ASN A CA 1
ATOM 2293 C C . ASN A 1 287 ? 21.766 -36.969 -4.531 1 94.56 287 ASN A C 1
ATOM 2295 O O . ASN A 1 287 ? 22.688 -36.25 -4.945 1 94.56 287 ASN A O 1
ATOM 2299 N N . LEU A 1 288 ? 20.594 -37 -5.055 1 95.88 288 LEU A N 1
ATOM 2300 C CA . LEU A 1 288 ? 20.297 -36.156 -6.195 1 95.88 288 LEU A CA 1
ATOM 2301 C C . LEU A 1 288 ? 20.422 -34.688 -5.812 1 95.88 288 LEU A C 1
ATOM 2303 O O . LEU A 1 288 ? 20.109 -34.281 -4.68 1 95.88 288 LEU A O 1
ATOM 2307 N N . THR A 1 289 ? 20.828 -33.875 -6.777 1 9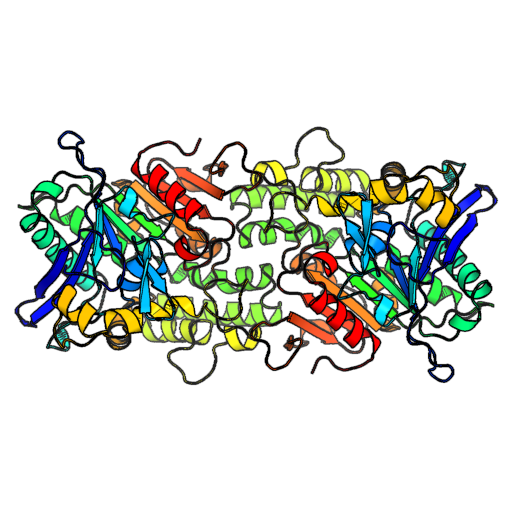6.38 289 THR A N 1
ATOM 2308 C CA . THR A 1 289 ? 21.031 -32.469 -6.574 1 96.38 289 THR A CA 1
ATOM 2309 C C . THR A 1 289 ? 19.688 -31.75 -6.398 1 96.38 289 THR A C 1
ATOM 2311 O O . THR A 1 289 ? 18.719 -32.062 -7.094 1 96.38 289 THR A O 1
ATOM 2314 N N . PHE A 1 290 ? 19.594 -30.875 -5.383 1 98.25 290 PHE A N 1
ATOM 2315 C CA . PHE A 1 290 ? 18.516 -29.906 -5.277 1 98.25 290 PHE A CA 1
ATOM 2316 C C . PHE A 1 290 ? 18.859 -28.609 -5.996 1 98.25 290 PHE A C 1
ATOM 2318 O O . PHE A 1 290 ? 19.625 -27.797 -5.477 1 98.25 290 PHE A O 1
ATOM 2325 N N . HIS A 1 291 ? 18.25 -28.359 -7.176 1 97.44 291 HIS A N 1
ATOM 2326 C CA . HIS A 1 291 ? 18.672 -27.297 -8.078 1 97.44 291 HIS A CA 1
ATOM 2327 C C . HIS A 1 291 ? 18.047 -25.969 -7.672 1 97.44 291 HIS A C 1
ATOM 2329 O O . HIS A 1 291 ? 16.906 -25.922 -7.184 1 97.44 291 HIS A O 1
ATOM 2335 N N . ASP A 1 292 ? 18.734 -24.938 -7.988 1 94.12 292 ASP A N 1
ATOM 2336 C CA . ASP A 1 292 ? 18.281 -23.609 -7.602 1 94.12 292 ASP A CA 1
ATOM 2337 C C . ASP A 1 292 ? 17.484 -22.953 -8.734 1 94.12 292 ASP A C 1
ATOM 2339 O O . ASP A 1 292 ? 17.016 -21.812 -8.594 1 94.12 292 ASP A O 1
ATOM 2343 N N . GLY A 1 293 ? 17.344 -23.625 -9.781 1 94.75 293 GLY A N 1
ATOM 2344 C CA . GLY A 1 293 ? 16.484 -23.141 -10.844 1 94.75 293 GLY A CA 1
ATOM 2345 C C . GLY A 1 293 ? 17.219 -22.328 -11.898 1 94.75 293 GLY A C 1
ATOM 2346 O O . GLY A 1 293 ? 16.672 -22.047 -12.961 1 94.75 293 GLY A O 1
ATOM 2347 N N . SER A 1 294 ? 18.531 -21.969 -11.734 1 94.25 294 SER A N 1
ATOM 2348 C CA . SER A 1 294 ? 19.266 -21.078 -12.625 1 94.25 294 SER A CA 1
ATOM 2349 C C . SER A 1 294 ? 19.406 -21.688 -14.016 1 94.25 294 SER A C 1
ATOM 2351 O O . SER A 1 294 ? 19.266 -20.984 -15.023 1 94.25 294 SER A O 1
ATOM 2353 N N . GLU A 1 295 ? 19.719 -22.984 -14.125 1 96.31 295 GLU A N 1
ATOM 2354 C CA . GLU A 1 295 ? 19.859 -23.641 -15.422 1 96.31 295 GLU A CA 1
ATOM 2355 C C . GLU A 1 295 ? 18.531 -23.672 -16.172 1 96.31 295 GLU A C 1
ATOM 2357 O O . GLU A 1 295 ? 18.5 -23.547 -17.406 1 96.31 295 GLU A O 1
ATOM 2362 N N . VAL A 1 296 ? 17.484 -23.922 -15.43 1 97.62 296 VAL A N 1
ATOM 2363 C CA . VAL A 1 296 ? 16.141 -23.922 -16.016 1 97.62 296 VAL A CA 1
ATOM 2364 C C . VAL A 1 296 ? 15.844 -22.547 -16.609 1 97.62 296 VAL A C 1
ATOM 2366 O O . VAL A 1 296 ? 15.367 -22.438 -17.734 1 97.62 296 VAL A O 1
ATOM 2369 N N . GLU A 1 297 ? 16.078 -21.5 -15.836 1 95.69 297 GLU A N 1
ATOM 2370 C CA . GLU A 1 297 ? 15.836 -20.141 -16.281 1 95.69 297 GLU A CA 1
ATOM 2371 C C . GLU A 1 297 ? 16.594 -19.844 -17.578 1 95.69 297 GLU A C 1
ATOM 2373 O O . GLU A 1 297 ? 16.047 -19.25 -18.5 1 95.69 297 GLU A O 1
ATOM 2378 N N . LYS A 1 298 ? 17.828 -20.219 -17.641 1 95.25 298 LYS A N 1
ATOM 2379 C CA . LYS A 1 298 ? 18.641 -20 -18.828 1 95.25 298 LYS A CA 1
ATOM 2380 C C . LYS A 1 298 ? 18 -20.594 -20.078 1 95.25 298 LYS A C 1
ATOM 2382 O O . LYS A 1 298 ? 18.031 -20 -21.141 1 95.25 298 LYS A O 1
ATOM 2387 N N . HIS A 1 299 ? 17.422 -21.75 -19.906 1 97.44 299 HIS A N 1
ATOM 2388 C CA . HIS A 1 299 ? 16.859 -22.469 -21.047 1 97.44 299 HIS A CA 1
ATOM 2389 C C . HIS A 1 299 ? 15.492 -21.906 -21.422 1 97.44 299 HIS A C 1
ATOM 2391 O O . HIS A 1 299 ? 14.969 -22.219 -22.5 1 97.44 299 HIS A O 1
ATOM 2397 N N . LEU A 1 300 ? 14.945 -21.047 -20.562 1 97.19 300 LEU A N 1
ATOM 2398 C CA . LEU A 1 300 ? 13.602 -20.547 -20.797 1 97.19 300 LEU A CA 1
ATOM 2399 C C . LEU A 1 300 ? 13.625 -19.031 -21.062 1 97.19 300 LEU A C 1
ATOM 2401 O O . LEU A 1 300 ? 12.57 -18.391 -21.094 1 97.19 300 LEU A O 1
ATOM 2405 N N . LEU A 1 301 ? 14.758 -18.422 -21.281 1 95.38 301 LEU A N 1
ATOM 2406 C CA . LEU A 1 301 ? 14.875 -16.984 -21.438 1 95.38 301 LEU A CA 1
ATOM 2407 C C . LEU A 1 301 ? 14.062 -16.5 -22.641 1 95.38 301 LEU A C 1
ATOM 2409 O O . LEU A 1 301 ? 13.453 -15.43 -22.578 1 95.38 301 LEU A O 1
ATOM 2413 N N . GLN A 1 302 ? 14.055 -17.328 -23.688 1 95.5 302 GLN A N 1
ATOM 2414 C CA . GLN A 1 302 ? 13.344 -16.938 -24.906 1 95.5 302 GLN A CA 1
ATOM 2415 C C . GLN A 1 302 ? 11.836 -16.969 -24.688 1 95.5 302 GLN A C 1
ATOM 2417 O O . GLN A 1 302 ? 11.086 -16.312 -25.422 1 95.5 302 GLN A O 1
ATOM 2422 N N . ASP A 1 303 ? 11.461 -17.656 -23.688 1 96.5 303 ASP A N 1
ATOM 2423 C CA . ASP A 1 303 ? 10.039 -17.891 -23.469 1 96.5 303 ASP A CA 1
ATOM 2424 C C . ASP A 1 303 ? 9.438 -16.797 -22.578 1 96.5 303 ASP A C 1
ATOM 2426 O O . ASP A 1 303 ? 8.25 -16.484 -22.688 1 96.5 303 ASP A O 1
ATOM 2430 N N . VAL A 1 304 ? 10.164 -16.219 -21.719 1 96.38 304 VAL A N 1
ATOM 2431 C CA . VAL A 1 304 ? 9.695 -15.391 -20.609 1 96.38 304 VAL A CA 1
ATOM 2432 C C . VAL A 1 304 ? 8.828 -14.258 -21.156 1 96.38 304 VAL A C 1
ATOM 2434 O O . VAL A 1 304 ? 7.781 -13.938 -20.594 1 96.38 304 VAL A O 1
ATOM 2437 N N . MET A 1 305 ? 9.188 -13.688 -22.266 1 98 305 MET A N 1
ATOM 2438 C CA . MET A 1 305 ? 8.516 -12.484 -22.75 1 98 305 MET A CA 1
ATOM 2439 C C . MET A 1 305 ? 7.422 -12.836 -23.75 1 98 305 MET A C 1
ATOM 2441 O O . MET A 1 305 ? 6.797 -11.938 -24.328 1 98 305 MET A O 1
ATOM 2445 N N . LYS A 1 306 ? 7.172 -14.125 -23.969 1 98.12 306 LYS A N 1
ATOM 2446 C CA . LYS A 1 306 ? 6.105 -14.555 -24.875 1 98.12 306 LYS A CA 1
ATOM 2447 C C . LYS A 1 306 ? 4.762 -14.594 -24.156 1 98.12 306 LYS A C 1
ATOM 2449 O O . LYS A 1 306 ? 4.699 -14.867 -22.953 1 98.12 306 LYS A O 1
ATOM 2454 N N . SER A 1 307 ? 3.727 -14.328 -24.938 1 98.06 307 SER A N 1
ATOM 2455 C CA . SER A 1 307 ? 2.377 -14.336 -24.375 1 98.06 307 SER A CA 1
ATOM 2456 C C . SER A 1 307 ? 1.776 -15.734 -24.406 1 98.06 307 SER A C 1
ATOM 2458 O O . SER A 1 307 ? 2.043 -16.516 -25.328 1 98.06 307 SER A O 1
ATOM 2460 N N . ILE A 1 308 ? 0.988 -16.047 -23.453 1 97.31 308 ILE A N 1
ATOM 2461 C CA . ILE A 1 308 ? 0.26 -17.312 -23.406 1 97.31 308 ILE A CA 1
ATOM 2462 C C . ILE A 1 308 ? -1.217 -17.062 -23.703 1 97.31 308 ILE A C 1
ATOM 2464 O O . ILE A 1 308 ? -2.027 -18 -23.672 1 97.31 308 ILE A O 1
ATOM 2468 N N . LYS A 1 309 ? -1.609 -15.867 -24.078 1 96.31 309 LYS A N 1
ATOM 2469 C CA . LYS A 1 309 ? -2.98 -15.375 -24.156 1 96.31 309 LYS A CA 1
ATOM 2470 C C . LYS A 1 309 ? -3.822 -16.266 -25.078 1 96.31 309 LYS A C 1
ATOM 2472 O O . LYS A 1 309 ? -4.988 -16.531 -24.797 1 96.31 309 LYS A O 1
ATOM 2477 N N . PRO A 1 310 ? -3.273 -16.797 -26.172 1 96.69 310 PRO A N 1
ATOM 2478 C CA . PRO A 1 310 ? -4.109 -17.641 -27.031 1 96.69 310 PRO A CA 1
ATOM 2479 C C . PRO A 1 310 ? -4.609 -18.891 -26.312 1 96.69 310 PRO A C 1
ATOM 2481 O O . PRO A 1 310 ? -5.777 -19.266 -26.453 1 96.69 310 PRO A O 1
ATOM 2484 N N . TRP A 1 311 ? -3.783 -19.562 -25.531 1 98.31 311 TRP A N 1
ATOM 2485 C CA . TRP A 1 311 ? -4.215 -20.719 -24.766 1 98.31 311 TRP A CA 1
ATOM 2486 C C . TRP A 1 311 ? -5.207 -20.328 -23.672 1 98.31 311 TRP A C 1
ATOM 2488 O O . TRP A 1 311 ? -6.172 -21.047 -23.406 1 98.31 311 TRP A O 1
ATOM 2498 N N . LEU A 1 312 ? -4.934 -19.188 -23.125 1 98.44 312 LEU A N 1
ATOM 2499 C CA . LEU A 1 312 ? -5.801 -18.703 -22.047 1 98.44 312 LEU A CA 1
ATOM 2500 C C . LEU A 1 312 ? -7.223 -18.484 -22.562 1 98.44 312 LEU A C 1
ATOM 2502 O O . LEU A 1 312 ? -8.188 -18.812 -21.875 1 98.44 312 LEU A O 1
ATOM 2506 N N . GLY A 1 313 ? -7.383 -17.875 -23.75 1 98.5 313 GLY A N 1
ATOM 2507 C CA . GLY A 1 313 ? -8.703 -17.656 -24.312 1 98.5 313 GLY A CA 1
ATOM 2508 C C . GLY A 1 313 ? -9.5 -18.953 -24.484 1 98.5 313 GLY A C 1
ATOM 2509 O O . GLY A 1 313 ? -10.68 -19 -24.141 1 98.5 313 GLY A O 1
ATOM 2510 N N . VAL A 1 314 ? -8.852 -20.016 -24.953 1 98.69 314 VAL A N 1
ATOM 2511 C CA . VAL A 1 314 ? -9.484 -21.328 -25.125 1 98.69 314 VAL A CA 1
ATOM 2512 C C . VAL A 1 314 ? -9.922 -21.859 -23.766 1 98.69 314 VAL A C 1
ATOM 2514 O O . VAL A 1 314 ? -11.039 -22.375 -23.625 1 98.69 314 VAL A O 1
ATOM 2517 N N . LEU A 1 315 ? -9.094 -21.75 -22.828 1 98.88 315 LEU A N 1
ATOM 2518 C CA . LEU A 1 315 ? -9.359 -22.297 -21.5 1 98.88 315 LEU A CA 1
ATOM 2519 C C . LEU A 1 315 ? -10.477 -21.531 -20.812 1 98.88 315 LEU A C 1
ATOM 2521 O O . LEU A 1 315 ? -11.312 -22.125 -20.125 1 98.88 315 LEU A O 1
ATOM 2525 N N . MET A 1 316 ? -10.484 -20.219 -20.969 1 98.75 316 MET A N 1
ATOM 2526 C CA . MET A 1 316 ? -11.531 -19.391 -20.375 1 98.75 316 MET A CA 1
ATOM 2527 C C . MET A 1 316 ? -12.891 -19.703 -20.984 1 98.75 316 MET A C 1
ATOM 2529 O O . MET A 1 316 ? -13.922 -19.578 -20.328 1 98.75 316 MET A O 1
ATOM 2533 N N . ASP A 1 317 ? -12.938 -20.188 -22.203 1 98.62 317 ASP A N 1
ATOM 2534 C CA . ASP A 1 317 ? -14.188 -20.516 -22.891 1 98.62 317 ASP A CA 1
ATOM 2535 C C . ASP A 1 317 ? -14.711 -21.891 -22.453 1 98.62 317 ASP A C 1
ATOM 2537 O O . ASP A 1 317 ? -15.891 -22.188 -22.641 1 98.62 317 ASP A O 1
ATOM 2541 N N . ASN A 1 318 ? -13.852 -22.703 -21.844 1 98.56 318 ASN A N 1
ATOM 2542 C CA . ASN A 1 318 ? -14.234 -24.094 -21.703 1 98.56 318 ASN A CA 1
ATOM 2543 C C . ASN A 1 318 ? -14.211 -24.547 -20.25 1 98.56 318 ASN A C 1
ATOM 2545 O O . ASN A 1 318 ? -14.797 -25.562 -19.891 1 98.56 318 ASN A O 1
ATOM 2549 N N . TYR A 1 319 ? -13.57 -23.828 -19.375 1 98.56 319 TYR A N 1
ATOM 2550 C CA . TYR A 1 319 ? -13.336 -24.297 -18.016 1 98.56 319 TYR A CA 1
ATOM 2551 C C . TYR A 1 319 ? -13.516 -23.156 -17.016 1 98.56 319 TYR A C 1
ATOM 2553 O O . TYR A 1 319 ? -13.703 -22 -17.406 1 98.56 319 TYR A O 1
ATOM 2561 N N . ARG A 1 320 ? -13.484 -23.5 -15.688 1 97.44 320 ARG A N 1
ATOM 2562 C CA . ARG A 1 320 ? -13.438 -22.516 -14.609 1 97.44 320 ARG A CA 1
ATOM 2563 C C . ARG A 1 320 ? -12.039 -21.922 -14.461 1 97.44 320 ARG A C 1
ATOM 2565 O O . ARG A 1 320 ? -11.055 -22.672 -14.367 1 97.44 320 ARG A O 1
ATOM 2572 N N . VAL A 1 321 ? -11.938 -20.578 -14.477 1 98.62 321 VAL A N 1
ATOM 2573 C CA . VAL A 1 321 ? -10.625 -19.953 -14.43 1 98.62 321 VAL A CA 1
ATOM 2574 C C . VAL A 1 321 ? -10.609 -18.859 -13.352 1 98.62 321 VAL A C 1
ATOM 2576 O O . VAL A 1 321 ? -11.508 -18.031 -13.297 1 98.62 321 VAL A O 1
ATOM 2579 N N . LEU A 1 322 ? -9.656 -18.906 -12.461 1 98.56 322 LEU A N 1
ATOM 2580 C CA . LEU A 1 322 ? -9.414 -17.875 -11.445 1 98.56 322 LEU A CA 1
ATOM 2581 C C . LEU A 1 322 ? -8.055 -17.219 -11.656 1 98.56 322 LEU A C 1
ATOM 2583 O O . LEU A 1 322 ? -7.027 -17.891 -11.688 1 98.56 322 LEU A O 1
ATOM 2587 N N . ILE A 1 323 ? -8.078 -15.945 -11.898 1 98.88 323 ILE A N 1
ATOM 2588 C CA . ILE A 1 323 ? -6.867 -15.133 -11.898 1 98.88 323 ILE A CA 1
ATOM 2589 C C . ILE A 1 323 ? -6.859 -14.211 -10.688 1 98.88 323 ILE A C 1
ATOM 2591 O O . ILE A 1 323 ? -7.754 -13.375 -10.531 1 98.88 323 ILE A O 1
ATOM 2595 N N . TYR A 1 324 ? -5.883 -14.359 -9.797 1 98.81 324 TYR A N 1
ATOM 2596 C CA . TYR A 1 324 ? -5.891 -13.555 -8.586 1 98.81 324 TYR A CA 1
ATOM 2597 C C . TYR A 1 324 ? -4.539 -12.883 -8.367 1 98.81 324 TYR A C 1
ATOM 2599 O O . TYR A 1 324 ? -3.514 -13.367 -8.844 1 98.81 324 TYR A O 1
ATOM 2607 N N . SER A 1 325 ? -4.547 -11.734 -7.75 1 98.88 325 SER A N 1
ATOM 2608 C CA . SER A 1 325 ? -3.375 -10.898 -7.508 1 98.88 325 SER A CA 1
ATOM 2609 C C . SER A 1 325 ? -3.334 -10.414 -6.062 1 98.88 325 SER A C 1
ATOM 2611 O O . SER A 1 325 ? -4.379 -10.211 -5.438 1 98.88 325 SER A O 1
ATOM 2613 N N . GLY A 1 326 ? -2.109 -10.312 -5.566 1 98.88 326 GLY A N 1
ATOM 2614 C CA . GLY A 1 326 ? -1.926 -9.555 -4.336 1 98.88 326 GLY A CA 1
ATOM 2615 C C . GLY A 1 326 ? -1.884 -8.055 -4.559 1 98.88 326 GLY A C 1
ATOM 2616 O O . GLY A 1 326 ? -1.229 -7.582 -5.488 1 98.88 326 GLY A O 1
ATOM 2617 N N . GLN A 1 327 ? -2.508 -7.352 -3.703 1 98.81 327 GLN A N 1
ATOM 2618 C CA . GLN A 1 327 ? -2.633 -5.902 -3.807 1 98.81 327 GLN A CA 1
ATOM 2619 C C . GLN A 1 327 ? -1.265 -5.227 -3.77 1 98.81 327 GLN A C 1
ATOM 2621 O O . GLN A 1 327 ? -1.064 -4.18 -4.391 1 98.81 327 GLN A O 1
ATOM 2626 N N . LEU A 1 328 ? -0.302 -5.824 -3.113 1 98.81 328 LEU A N 1
ATOM 2627 C CA . LEU A 1 328 ? 0.961 -5.172 -2.791 1 98.81 328 LEU A CA 1
ATOM 2628 C C . LEU A 1 328 ? 2.092 -5.719 -3.654 1 98.81 328 LEU A C 1
ATOM 2630 O O . LEU A 1 328 ? 3.262 -5.398 -3.432 1 98.81 328 LEU A O 1
ATOM 2634 N N . ASP A 1 329 ? 1.757 -6.512 -4.633 1 98.81 329 ASP A N 1
ATOM 2635 C CA . ASP A 1 329 ? 2.734 -7.113 -5.535 1 98.81 329 ASP A CA 1
ATOM 2636 C C . ASP A 1 329 ? 3.312 -6.074 -6.492 1 98.81 329 ASP A C 1
ATOM 2638 O O . ASP A 1 329 ? 2.568 -5.289 -7.086 1 98.81 329 ASP A O 1
ATOM 2642 N N . VAL A 1 330 ? 4.637 -6.16 -6.711 1 98.75 330 VAL A N 1
ATOM 2643 C CA . VAL A 1 330 ? 5.281 -5.215 -7.617 1 98.75 330 VAL A CA 1
ATOM 2644 C C . VAL A 1 330 ? 5.598 -5.906 -8.945 1 98.75 330 VAL A C 1
ATOM 2646 O O . VAL A 1 330 ? 5.324 -5.355 -10.016 1 98.75 330 VAL A O 1
ATOM 2649 N N . ILE A 1 331 ? 6.129 -7.055 -8.938 1 98.31 331 ILE A N 1
ATOM 2650 C CA . ILE A 1 331 ? 6.688 -7.684 -10.125 1 98.31 331 ILE A CA 1
ATOM 2651 C C . ILE A 1 331 ? 5.562 -8.094 -11.07 1 98.31 331 ILE A C 1
ATOM 2653 O O . ILE A 1 331 ? 5.719 -8.039 -12.297 1 98.31 331 ILE A O 1
ATOM 2657 N N . VAL A 1 332 ? 4.453 -8.547 -10.508 1 98.5 332 VAL A N 1
ATOM 2658 C CA . VAL A 1 332 ? 3.23 -8.766 -11.273 1 98.5 332 VAL A CA 1
ATOM 2659 C C . VAL A 1 332 ? 2.059 -8.07 -10.586 1 98.5 332 VAL A C 1
ATOM 2661 O O . VAL A 1 332 ? 1.142 -8.727 -10.094 1 98.5 332 VAL A O 1
ATOM 2664 N N . ALA A 1 333 ? 2.057 -6.809 -10.656 1 98.75 333 ALA A N 1
ATOM 2665 C CA . ALA A 1 333 ? 1.065 -5.992 -9.961 1 98.75 333 ALA A CA 1
ATOM 2666 C C . ALA A 1 333 ? -0.336 -6.242 -10.516 1 98.75 333 ALA A C 1
ATOM 2668 O O . ALA A 1 333 ? -0.496 -6.574 -11.688 1 98.75 333 ALA A O 1
ATOM 2669 N N . ALA A 1 334 ? -1.337 -6.047 -9.648 1 98.69 334 ALA A N 1
ATOM 2670 C CA . ALA A 1 334 ? -2.734 -6.25 -10.023 1 98.69 334 ALA A CA 1
ATOM 2671 C C . ALA A 1 334 ? -3.105 -5.418 -11.242 1 98.69 334 ALA A C 1
ATOM 2673 O O . ALA A 1 334 ? -3.723 -5.926 -12.188 1 98.69 334 ALA A O 1
ATOM 2674 N N . PRO A 1 335 ? -2.734 -4.129 -11.336 1 98.69 335 PRO A N 1
ATOM 2675 C CA . PRO A 1 335 ? -3.131 -3.334 -12.5 1 98.69 335 PRO A CA 1
ATOM 2676 C C . PRO A 1 335 ? -2.459 -3.801 -13.789 1 98.69 335 PRO A C 1
ATOM 2678 O O . PRO A 1 335 ? -2.953 -3.52 -14.883 1 98.69 335 PRO A O 1
ATOM 2681 N N . LEU A 1 336 ? -1.275 -4.426 -13.711 1 98.69 336 LEU A N 1
ATOM 2682 C CA . LEU A 1 336 ? -0.655 -4.992 -14.906 1 98.69 336 LEU A CA 1
ATOM 2683 C C . LEU A 1 336 ? -1.507 -6.117 -15.484 1 98.69 336 LEU A C 1
ATOM 2685 O O . LEU A 1 336 ? -1.679 -6.211 -16.703 1 98.69 336 LEU A O 1
ATOM 2689 N N . THR A 1 337 ? -1.965 -7 -14.57 1 98.62 337 THR A N 1
ATOM 2690 C CA . THR A 1 337 ? -2.867 -8.078 -14.961 1 98.62 337 THR A CA 1
ATOM 2691 C C . THR A 1 337 ? -4.133 -7.516 -15.594 1 98.62 337 THR A C 1
ATOM 2693 O O . THR A 1 337 ? -4.629 -8.055 -16.594 1 98.62 337 THR A O 1
ATOM 2696 N N . GLU A 1 338 ? -4.578 -6.434 -15.117 1 97.75 338 GLU A N 1
ATOM 2697 C CA . GLU A 1 338 ? -5.816 -5.832 -15.602 1 97.75 338 GLU A CA 1
ATOM 2698 C C . GLU A 1 338 ? -5.613 -5.16 -16.953 1 97.75 338 GLU A C 1
ATOM 2700 O O . GLU A 1 338 ? -6.582 -4.836 -17.641 1 97.75 338 GLU A O 1
ATOM 2705 N N . ARG A 1 339 ? -4.426 -4.949 -17.391 1 97.75 339 ARG A N 1
ATOM 2706 C CA . ARG A 1 339 ? -4.137 -4.395 -18.703 1 97.75 339 ARG A CA 1
ATOM 2707 C C . ARG A 1 339 ? -4.387 -5.426 -19.797 1 97.75 339 ARG A C 1
ATOM 2709 O O . ARG A 1 339 ? -4.836 -5.078 -20.891 1 97.75 339 ARG A O 1
ATOM 2716 N N . PHE A 1 340 ? -4.109 -6.727 -19.516 1 97.94 340 PHE A N 1
ATOM 2717 C CA . PHE A 1 340 ? -4.188 -7.664 -20.625 1 97.94 340 PHE A CA 1
ATOM 2718 C C . PHE A 1 340 ? -5.504 -8.43 -20.594 1 97.94 340 PHE A C 1
ATOM 2720 O O . PHE A 1 340 ? -5.977 -8.906 -21.625 1 97.94 340 PHE A O 1
ATOM 2727 N N . LEU A 1 341 ? -6.16 -8.562 -19.422 1 98.19 341 LEU A N 1
ATOM 2728 C CA . LEU A 1 341 ? -7.34 -9.406 -19.281 1 98.19 341 LEU A CA 1
ATOM 2729 C C . LEU A 1 341 ? -8.422 -8.992 -20.281 1 98.19 341 LEU A C 1
ATOM 2731 O O . LEU A 1 341 ? -9.023 -9.836 -20.938 1 98.19 341 LEU A O 1
ATOM 2735 N N . PRO A 1 342 ? -8.656 -7.648 -20.453 1 97.38 342 PRO A N 1
ATOM 2736 C CA . PRO A 1 342 ? -9.703 -7.242 -21.406 1 97.38 342 PRO A CA 1
ATOM 2737 C C . PRO A 1 342 ? -9.375 -7.613 -22.844 1 97.38 342 PRO A C 1
ATOM 2739 O O . PRO A 1 342 ? -10.234 -7.531 -23.719 1 97.38 342 PRO A O 1
ATOM 2742 N N . THR A 1 343 ? -8.156 -8.016 -23.125 1 97.94 343 THR A N 1
ATOM 2743 C CA . THR A 1 343 ? -7.719 -8.234 -24.5 1 97.94 343 THR A CA 1
ATOM 2744 C C . THR A 1 343 ? -7.68 -9.727 -24.812 1 97.94 343 THR A C 1
ATOM 2746 O O . THR A 1 343 ? -7.309 -10.125 -25.922 1 97.94 343 THR A O 1
ATOM 2749 N N . VAL A 1 344 ? -7.961 -10.562 -23.828 1 98.5 344 VAL A N 1
ATOM 2750 C CA . VAL A 1 344 ? -8.016 -11.992 -24.094 1 98.5 344 VAL A CA 1
ATOM 2751 C C . VAL A 1 344 ? -9.18 -12.312 -25.031 1 98.5 344 VAL A C 1
ATOM 2753 O O . VAL A 1 344 ? -10.289 -11.82 -24.828 1 98.5 344 VAL A O 1
ATOM 2756 N N . ASN A 1 345 ? -8.891 -13.07 -26.078 1 98.06 345 ASN A N 1
ATOM 2757 C CA . ASN A 1 345 ? -9.922 -13.445 -27.047 1 98.06 345 ASN A CA 1
ATOM 2758 C C . ASN A 1 345 ? -10.75 -14.617 -26.562 1 98.06 345 ASN A C 1
ATOM 2760 O O . ASN A 1 345 ? -10.445 -15.773 -26.859 1 98.06 345 ASN A O 1
ATOM 2764 N N . TRP A 1 346 ? -11.805 -14.445 -25.875 1 98.06 346 TRP A N 1
ATOM 2765 C CA . TRP A 1 346 ? -12.75 -15.438 -25.375 1 98.06 346 TRP A CA 1
ATOM 2766 C C . TRP A 1 346 ? -14.172 -14.875 -25.375 1 98.06 346 TRP A C 1
ATOM 2768 O O . TRP A 1 346 ? -14.367 -13.672 -25.531 1 98.06 346 TRP A O 1
ATOM 2778 N N . THR A 1 347 ? -15.18 -15.609 -25.25 1 98.44 347 THR A N 1
ATOM 2779 C CA . THR A 1 347 ? -16.578 -15.266 -25.469 1 98.44 347 THR A CA 1
ATOM 2780 C C . THR A 1 347 ? -17.062 -14.289 -24.391 1 98.44 347 THR A C 1
ATOM 2782 O O . THR A 1 347 ? -18.031 -13.562 -24.609 1 98.44 347 THR A O 1
ATOM 2785 N N . GLY A 1 348 ? -16.453 -14.234 -23.234 1 98.06 348 GLY A N 1
ATOM 2786 C CA . GLY A 1 348 ? -16.906 -13.367 -22.141 1 98.06 348 GLY A CA 1
ATOM 2787 C C . GLY A 1 348 ? -16.188 -12.031 -22.125 1 98.06 348 GLY A C 1
ATOM 2788 O O . GLY A 1 348 ? -16.391 -11.227 -21.203 1 98.06 348 GLY A O 1
ATOM 2789 N N . ALA A 1 349 ? -15.391 -11.711 -23.141 1 97.62 349 ALA A N 1
ATOM 2790 C CA . ALA A 1 349 ? -14.531 -10.531 -23.125 1 97.62 349 ALA A CA 1
ATOM 2791 C C . ALA A 1 349 ? -15.359 -9.25 -23.016 1 97.62 349 ALA A C 1
ATOM 2793 O O . ALA A 1 349 ? -15.008 -8.344 -22.266 1 97.62 349 ALA A O 1
ATOM 2794 N N . ALA A 1 350 ? -16.422 -9.102 -23.797 1 97.62 350 ALA A N 1
ATOM 2795 C CA . ALA A 1 350 ? -17.266 -7.914 -23.75 1 97.62 350 ALA A CA 1
ATOM 2796 C C . ALA A 1 350 ? -17.938 -7.754 -22.391 1 97.62 350 ALA A C 1
ATOM 2798 O O . ALA A 1 350 ? -18.016 -6.648 -21.859 1 97.62 350 ALA A O 1
ATOM 2799 N N . GLU A 1 351 ? -18.438 -8.836 -21.859 1 98.06 351 GLU A N 1
ATOM 2800 C CA . GLU A 1 351 ? -19.078 -8.812 -20.547 1 98.06 351 GLU A CA 1
ATOM 2801 C C . GLU A 1 351 ? -18.078 -8.43 -19.453 1 98.06 351 GLU A C 1
ATOM 2803 O O . GLU A 1 351 ? -18.438 -7.738 -18.5 1 98.06 351 GLU A O 1
ATOM 2808 N N . TYR A 1 352 ? -16.891 -8.836 -19.547 1 97.88 352 TYR A N 1
ATOM 2809 C CA . TYR A 1 352 ? -15.844 -8.539 -18.562 1 97.88 352 TYR A CA 1
ATOM 2810 C C . TYR A 1 352 ? -15.633 -7.039 -18.422 1 97.88 352 TYR A C 1
ATOM 2812 O O . TYR A 1 352 ? -15.414 -6.539 -17.312 1 97.88 352 TYR A O 1
ATOM 2820 N N . LYS A 1 353 ? -15.734 -6.312 -19.469 1 96.06 353 LYS A N 1
ATOM 2821 C CA . LYS A 1 353 ? -15.477 -4.879 -19.484 1 96.06 353 LYS A CA 1
ATOM 2822 C C . LYS A 1 353 ? -16.547 -4.113 -18.703 1 96.06 353 LYS A C 1
ATOM 2824 O O . LYS A 1 353 ? -16.312 -2.975 -18.281 1 96.06 353 LYS A O 1
ATOM 2829 N N . THR A 1 354 ? -17.719 -4.77 -18.469 1 96.38 354 THR A N 1
ATOM 2830 C CA . THR A 1 354 ? -18.812 -4.055 -17.812 1 96.38 354 THR A CA 1
ATOM 2831 C C . THR A 1 354 ? -19.266 -4.777 -16.547 1 96.38 354 THR A C 1
ATOM 2833 O O . THR A 1 354 ? -20.172 -4.312 -15.852 1 96.38 354 THR A O 1
ATOM 2836 N N . ALA A 1 355 ? -18.641 -5.879 -16.281 1 97.06 355 ALA A N 1
ATOM 2837 C CA . ALA A 1 355 ? -19.031 -6.66 -15.109 1 97.06 355 ALA A CA 1
ATOM 2838 C C . ALA A 1 355 ? -18.734 -5.895 -13.82 1 97.06 355 ALA A C 1
ATOM 2840 O O . ALA A 1 355 ? -17.672 -5.277 -13.695 1 97.06 355 ALA A O 1
ATOM 2841 N N . PRO A 1 356 ? -19.688 -5.879 -12.883 1 95.94 356 PRO A N 1
ATOM 2842 C CA . PRO A 1 356 ? -19.422 -5.184 -11.617 1 95.94 356 PRO A CA 1
ATOM 2843 C C . PRO A 1 356 ? -18.422 -5.91 -10.734 1 95.94 356 PRO A C 1
ATOM 2845 O O . PRO A 1 356 ? -18.281 -7.133 -10.82 1 95.94 356 PRO A O 1
ATOM 2848 N N . ARG A 1 357 ? -17.734 -5.148 -9.992 1 96.56 357 ARG A N 1
ATOM 2849 C CA . ARG A 1 357 ? -16.797 -5.633 -8.969 1 96.56 357 ARG A CA 1
ATOM 2850 C C . ARG A 1 357 ? -17.391 -5.488 -7.574 1 96.56 357 ARG A C 1
ATOM 2852 O O . ARG A 1 357 ? -18.047 -4.492 -7.273 1 96.56 357 ARG A O 1
ATOM 2859 N N . PHE A 1 358 ? -17.141 -6.484 -6.695 1 95.31 358 PHE A N 1
ATOM 2860 C CA . PHE A 1 358 ? -17.641 -6.387 -5.328 1 95.31 358 PHE A CA 1
ATOM 2861 C C . PHE A 1 358 ? -16.578 -6.816 -4.328 1 95.31 358 PHE A C 1
ATOM 2863 O O . PHE A 1 358 ? -15.641 -7.531 -4.68 1 95.31 358 PHE A O 1
ATOM 2870 N N . HIS A 1 359 ? -16.734 -6.355 -3.098 1 97.06 359 HIS A N 1
ATOM 2871 C CA . HIS A 1 359 ? -15.836 -6.762 -2.023 1 97.06 359 HIS A CA 1
ATOM 2872 C C . HIS A 1 359 ? -16.438 -7.906 -1.212 1 97.06 359 HIS A C 1
ATOM 2874 O O . HIS A 1 359 ? -17.656 -8.109 -1.218 1 97.06 359 HIS A O 1
ATOM 2880 N N . TRP A 1 360 ? -15.617 -8.742 -0.607 1 95.94 360 TRP A N 1
ATOM 2881 C CA . TRP A 1 360 ? -16.141 -9.781 0.273 1 95.94 360 TRP A CA 1
ATOM 2882 C C . TRP A 1 360 ? -15.344 -9.844 1.572 1 95.94 360 TRP A C 1
ATOM 2884 O O . TRP A 1 360 ? -14.234 -9.312 1.655 1 95.94 360 TRP A O 1
ATOM 2894 N N . LYS A 1 361 ? -15.914 -10.328 2.596 1 96.25 361 LYS A N 1
ATOM 2895 C CA . LYS A 1 361 ? -15.32 -10.578 3.906 1 96.25 361 LYS A CA 1
ATOM 2896 C C . LYS A 1 361 ? -15.289 -12.07 4.219 1 96.25 361 LYS A C 1
ATOM 2898 O O . LYS A 1 361 ? -16.094 -12.836 3.695 1 96.25 361 LYS A O 1
ATOM 2903 N N . LEU A 1 362 ? -14.305 -12.508 4.992 1 95.94 362 LEU A N 1
ATOM 2904 C CA . LEU A 1 362 ? -14.281 -13.906 5.414 1 95.94 362 LEU A CA 1
ATOM 2905 C C . LEU A 1 362 ? -15.523 -14.242 6.238 1 95.94 362 LEU A C 1
ATOM 2907 O O . LEU A 1 362 ? -16.188 -15.242 5.977 1 95.94 362 LEU A O 1
ATOM 2911 N N . GLN A 1 363 ? -15.703 -13.422 7.242 1 95.38 363 GLN A N 1
ATOM 2912 C CA . GLN A 1 363 ? -16.922 -13.461 8.047 1 95.38 363 GLN A CA 1
ATOM 2913 C C . GLN A 1 363 ? -17.656 -12.125 7.98 1 95.38 363 GLN A C 1
ATOM 2915 O O . GLN A 1 363 ? -17.031 -11.062 7.945 1 95.38 363 GLN A O 1
ATOM 2920 N N . PRO A 1 364 ? -18.906 -12.164 7.945 1 92.69 364 PRO A N 1
ATOM 2921 C CA . PRO A 1 364 ? -19.688 -10.93 7.859 1 92.69 364 PRO A CA 1
ATOM 2922 C C . PRO A 1 364 ? -19.328 -9.93 8.953 1 92.69 364 PRO A C 1
ATOM 2924 O O . PRO A 1 364 ? -19.422 -8.711 8.742 1 92.69 364 PRO A O 1
ATOM 2927 N N . SER A 1 365 ? -18.906 -10.383 10.094 1 95.44 365 SER A N 1
ATOM 2928 C CA . SER A 1 365 ? -18.641 -9.523 11.242 1 95.44 365 SER A CA 1
ATOM 2929 C C . SER A 1 365 ? -17.234 -8.945 11.195 1 95.44 365 SER A C 1
ATOM 2931 O O . SER A 1 365 ? -16.891 -8.094 12.023 1 95.44 365 SER A O 1
ATOM 2933 N N . ASP A 1 366 ? -16.484 -9.398 10.219 1 96.56 366 ASP A N 1
ATOM 2934 C CA . ASP A 1 366 ? -15.109 -8.906 10.141 1 96.56 366 ASP A CA 1
ATOM 2935 C C . ASP A 1 366 ? -15.078 -7.406 9.867 1 96.56 366 ASP A C 1
ATOM 2937 O O . ASP A 1 366 ? -15.906 -6.891 9.117 1 96.56 366 ASP A O 1
ATOM 2941 N N . THR A 1 367 ? -14.125 -6.719 10.445 1 96.62 367 THR A N 1
ATOM 2942 C CA . THR A 1 367 ? -13.953 -5.289 10.203 1 96.62 367 THR A CA 1
ATOM 2943 C C . THR A 1 367 ? -13.156 -5.055 8.922 1 96.62 367 THR A C 1
ATOM 2945 O O . THR A 1 367 ? -13.203 -3.965 8.344 1 96.62 367 THR A O 1
ATOM 2948 N N . GLU A 1 368 ? -12.445 -6.074 8.5 1 98.12 368 GLU A N 1
ATOM 2949 C CA . GLU A 1 368 ? -11.617 -5.953 7.305 1 98.12 368 GLU A CA 1
ATOM 2950 C C . GLU A 1 368 ? -12.273 -6.648 6.109 1 98.12 368 GLU A C 1
ATOM 2952 O O . GLU A 1 368 ? -12.953 -7.664 6.27 1 98.12 368 GLU A O 1
ATOM 2957 N N . VAL A 1 369 ? -12.102 -6.027 4.984 1 98.25 369 VAL A N 1
ATOM 2958 C CA . VAL A 1 369 ? -12.445 -6.629 3.701 1 98.25 369 VAL A CA 1
ATOM 2959 C C . VAL A 1 369 ? -11.305 -7.535 3.236 1 98.25 369 VAL A C 1
ATOM 2961 O O . VAL A 1 369 ? -10.133 -7.191 3.387 1 98.25 369 VAL A O 1
ATOM 2964 N N . ALA A 1 370 ? -11.602 -8.711 2.715 1 98.31 370 ALA A N 1
ATOM 2965 C CA . ALA A 1 370 ? -10.594 -9.664 2.268 1 98.31 370 ALA A CA 1
ATOM 2966 C C . ALA A 1 370 ? -10.039 -9.281 0.9 1 98.31 370 ALA A C 1
ATOM 2968 O O . ALA A 1 370 ? -8.836 -9.398 0.655 1 98.31 370 ALA A O 1
ATOM 2969 N N . GLY A 1 371 ? -10.93 -8.891 0.077 1 98.25 371 GLY A N 1
ATOM 2970 C CA . GLY A 1 371 ? -10.523 -8.547 -1.273 1 98.25 371 GLY A CA 1
ATOM 2971 C C . GLY A 1 371 ? -11.688 -8.18 -2.176 1 98.25 371 GLY A C 1
ATOM 2972 O O . GLY A 1 371 ? -12.766 -7.82 -1.692 1 98.25 371 GLY A O 1
ATOM 2973 N N . TYR A 1 372 ? -11.406 -8.109 -3.453 1 98.44 372 TYR A N 1
ATOM 2974 C CA . TYR A 1 372 ? -12.359 -7.703 -4.48 1 98.44 372 TYR A CA 1
ATOM 2975 C C . TYR A 1 372 ? -12.477 -8.766 -5.566 1 98.44 372 TYR A C 1
ATOM 2977 O O . TYR A 1 372 ? -11.484 -9.391 -5.945 1 98.44 372 TYR A O 1
ATOM 2985 N N . ILE A 1 373 ? -13.688 -8.938 -6.062 1 97.62 373 ILE A N 1
ATOM 2986 C CA . ILE A 1 373 ? -13.922 -10.008 -7.031 1 97.62 373 ILE A CA 1
ATOM 2987 C C . ILE A 1 373 ? -14.766 -9.477 -8.188 1 97.62 373 ILE A C 1
ATOM 2989 O O . ILE A 1 373 ? -15.656 -8.656 -7.988 1 97.62 373 ILE A O 1
ATOM 2993 N N . ARG A 1 374 ? -14.469 -9.789 -9.352 1 97 374 ARG A N 1
ATOM 2994 C CA . ARG A 1 374 ? -15.211 -9.633 -10.602 1 97 374 ARG A CA 1
ATOM 2995 C C . ARG A 1 374 ? -15.445 -10.977 -11.281 1 97 374 ARG A C 1
ATOM 2997 O O . ARG A 1 374 ? -14.5 -11.742 -11.492 1 97 374 ARG A O 1
ATOM 3004 N N . GLN A 1 375 ? -16.688 -11.266 -11.625 1 96 375 GLN A N 1
ATOM 3005 C CA . GLN A 1 375 ? -17 -12.578 -12.18 1 96 375 GLN A CA 1
ATOM 3006 C C . GLN A 1 375 ? -17.766 -12.445 -13.5 1 96 375 GLN A C 1
ATOM 3008 O O . GLN A 1 375 ? -18.641 -11.594 -13.641 1 96 375 GLN A O 1
ATOM 3013 N N . VAL A 1 376 ? -17.391 -13.164 -14.5 1 97.12 376 VAL A N 1
ATOM 3014 C CA . VAL A 1 376 ? -18.094 -13.367 -15.758 1 97.12 376 VAL A CA 1
ATOM 3015 C C . VAL A 1 376 ? -18.234 -14.859 -16.047 1 97.12 376 VAL A C 1
ATOM 3017 O O . VAL A 1 376 ? -17.266 -15.5 -16.453 1 97.12 376 VAL A O 1
ATOM 3020 N N . GLY A 1 377 ? -19.469 -15.414 -15.867 1 95 377 GLY A N 1
ATOM 3021 C CA . GLY A 1 377 ? -19.609 -16.859 -15.984 1 95 377 GLY A CA 1
ATOM 3022 C C . GLY A 1 377 ? -18.719 -17.625 -15.023 1 95 377 GLY A C 1
ATOM 3023 O O . GLY A 1 377 ? -18.797 -17.422 -13.805 1 95 377 GLY A O 1
ATOM 3024 N N . GLU A 1 378 ? -17.797 -18.453 -15.586 1 95.62 378 GLU A N 1
ATOM 3025 C CA . GLU A 1 378 ? -16.922 -19.281 -14.766 1 95.62 378 GLU A CA 1
ATOM 3026 C C . GLU A 1 378 ? -15.531 -18.672 -14.672 1 95.62 378 GLU A C 1
ATOM 3028 O O . GLU A 1 378 ? -14.586 -19.359 -14.266 1 95.62 378 GLU A O 1
ATOM 3033 N N . PHE A 1 379 ? -15.438 -17.391 -15.102 1 97.62 379 PHE A N 1
ATOM 3034 C CA . PHE A 1 379 ? -14.18 -16.656 -14.938 1 97.62 379 PHE A CA 1
ATOM 3035 C C . PHE A 1 379 ? -14.25 -15.75 -13.719 1 97.62 379 PHE A C 1
ATOM 3037 O O . PHE A 1 379 ? -15.211 -15 -13.547 1 97.62 379 PHE A O 1
ATOM 3044 N N . TYR A 1 380 ? -13.195 -15.812 -12.914 1 97.31 380 TYR A N 1
ATOM 3045 C CA . TYR A 1 380 ? -13.086 -15.008 -11.695 1 97.31 380 TYR A CA 1
ATOM 3046 C C . TYR A 1 380 ? -11.789 -14.219 -11.672 1 97.31 380 TYR A C 1
ATOM 3048 O O . TYR A 1 380 ? -10.711 -14.781 -11.883 1 97.31 380 TYR A O 1
ATOM 3056 N N . GLN A 1 381 ? -11.844 -12.961 -11.5 1 98.44 381 GLN A N 1
ATOM 3057 C CA . GLN A 1 381 ? -10.695 -12.117 -11.188 1 98.44 381 GLN A CA 1
ATOM 3058 C C . GLN A 1 381 ? -10.766 -11.602 -9.75 1 98.44 381 GLN A C 1
ATOM 3060 O O . GLN A 1 381 ? -11.773 -11.031 -9.336 1 98.44 381 GLN A O 1
ATOM 3065 N N . VAL A 1 382 ? -9.688 -11.828 -8.984 1 98.56 382 VAL A N 1
ATOM 3066 C CA . VAL A 1 382 ? -9.711 -11.477 -7.57 1 98.56 382 VAL A CA 1
ATOM 3067 C C . VAL A 1 382 ? -8.461 -10.672 -7.219 1 98.56 382 VAL A C 1
ATOM 3069 O O . VAL A 1 382 ? -7.367 -10.969 -7.711 1 98.56 382 VAL A O 1
ATOM 3072 N N . ILE A 1 383 ? -8.625 -9.648 -6.457 1 98.81 383 ILE A N 1
ATOM 3073 C CA . ILE A 1 383 ? -7.527 -8.945 -5.805 1 98.81 383 ILE A CA 1
ATOM 3074 C C . ILE A 1 383 ? -7.637 -9.117 -4.289 1 98.81 383 ILE A C 1
ATOM 3076 O O . ILE A 1 383 ? -8.688 -8.852 -3.703 1 98.81 383 ILE A O 1
ATOM 3080 N N . ILE A 1 384 ? -6.594 -9.594 -3.668 1 98.88 384 ILE A N 1
ATOM 3081 C CA . ILE A 1 384 ? -6.586 -9.805 -2.225 1 98.88 384 ILE A CA 1
ATOM 3082 C C . ILE A 1 384 ? -5.887 -8.633 -1.537 1 98.88 384 ILE A C 1
ATOM 3084 O O . ILE A 1 384 ? -4.723 -8.344 -1.821 1 98.88 384 ILE A O 1
ATOM 3088 N N . ARG A 1 385 ? -6.582 -8.016 -0.611 1 98.69 385 ARG A N 1
ATOM 3089 C CA . ARG A 1 385 ? -6.047 -6.887 0.148 1 98.69 385 ARG A CA 1
ATOM 3090 C C . ARG A 1 385 ? -4.91 -7.332 1.059 1 98.69 385 ARG A C 1
ATOM 3092 O O . ARG A 1 385 ? -5.004 -8.367 1.72 1 98.69 385 ARG A O 1
ATOM 3099 N N . GLY A 1 386 ? -3.863 -6.496 1.036 1 98.38 386 GLY A N 1
ATOM 3100 C CA . GLY A 1 386 ? -2.758 -6.723 1.953 1 98.38 386 GLY A CA 1
ATOM 3101 C C . GLY A 1 386 ? -1.821 -7.824 1.497 1 98.38 386 GLY A C 1
ATOM 3102 O O . GLY A 1 386 ? -0.823 -8.109 2.162 1 98.38 386 GLY A O 1
ATOM 3103 N N . GLY A 1 387 ? -2.104 -8.477 0.381 1 98.69 387 GLY A N 1
ATOM 3104 C CA . GLY A 1 387 ? -1.256 -9.539 -0.13 1 98.69 387 GLY A CA 1
ATOM 3105 C C . GLY A 1 387 ? -0.222 -9.055 -1.127 1 98.69 387 GLY A C 1
ATOM 3106 O O . GLY A 1 387 ? -0.503 -8.164 -1.938 1 98.69 387 GLY A O 1
ATOM 3107 N N . GLY A 1 388 ? 0.992 -9.648 -1.108 1 98.69 388 GLY A N 1
ATOM 3108 C CA . GLY A 1 388 ? 2.012 -9.453 -2.127 1 98.69 388 GLY A CA 1
ATOM 3109 C C . GLY A 1 388 ? 2.059 -10.578 -3.146 1 98.69 388 GLY A C 1
ATOM 3110 O O . GLY A 1 388 ?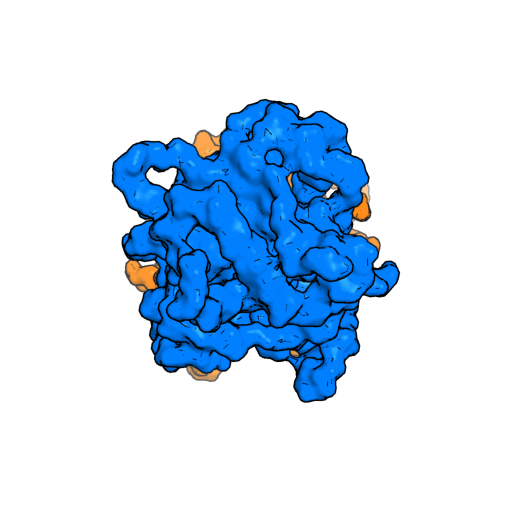 1.026 -11.164 -3.484 1 98.69 388 GLY A O 1
ATOM 3111 N N . HIS A 1 389 ? 3.248 -10.773 -3.719 1 98.69 389 HIS A N 1
ATOM 3112 C CA . HIS A 1 389 ? 3.477 -11.766 -4.762 1 98.69 389 HIS A CA 1
ATOM 3113 C C . HIS A 1 389 ? 3.34 -13.18 -4.211 1 98.69 389 HIS A C 1
ATOM 3115 O O . HIS A 1 389 ? 2.84 -14.078 -4.898 1 98.69 389 HIS A O 1
ATOM 3121 N N . ILE A 1 390 ? 3.867 -13.367 -3.004 1 98.75 390 ILE A N 1
ATOM 3122 C CA . ILE A 1 390 ? 3.709 -14.641 -2.314 1 98.75 390 ILE A CA 1
ATOM 3123 C C . ILE A 1 390 ? 2.441 -14.617 -1.465 1 98.75 390 ILE A C 1
ATOM 3125 O O . ILE A 1 390 ? 2.51 -14.648 -0.234 1 98.75 390 ILE A O 1
ATOM 31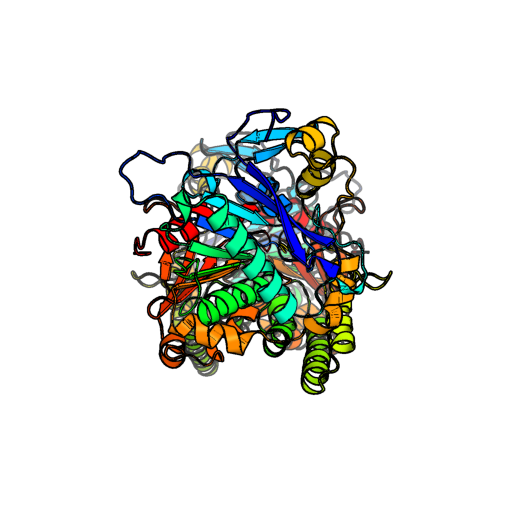29 N N . LEU A 1 391 ? 1.386 -14.703 -2.172 1 98.69 391 LEU A N 1
ATOM 3130 C CA . LEU A 1 391 ? 0.09 -14.273 -1.658 1 98.69 391 LEU A CA 1
ATOM 3131 C C . LEU A 1 391 ? -0.373 -15.18 -0.522 1 98.69 391 LEU A C 1
ATOM 3133 O O . LEU A 1 391 ? -0.787 -14.695 0.534 1 98.69 391 LEU A O 1
ATOM 3137 N N . PRO A 1 392 ? -0.309 -16.547 -0.649 1 98.56 392 PRO A N 1
ATOM 3138 C CA . PRO A 1 392 ? -0.755 -17.375 0.466 1 98.56 392 PRO A CA 1
ATOM 3139 C C . PRO A 1 392 ? 0.11 -17.219 1.712 1 98.56 392 PRO A C 1
ATOM 3141 O O . PRO A 1 392 ? -0.346 -17.484 2.826 1 98.56 392 PRO A O 1
ATOM 3144 N N . TYR A 1 393 ? 1.372 -16.812 1.476 1 98.62 393 TYR A N 1
ATOM 3145 C CA . TYR A 1 393 ? 2.244 -16.484 2.6 1 98.62 393 TYR A CA 1
ATOM 3146 C C . TYR A 1 393 ? 1.806 -15.188 3.275 1 98.62 393 TYR A C 1
ATOM 3148 O O . TYR A 1 393 ? 1.721 -15.125 4.504 1 98.62 393 TYR A O 1
ATOM 3156 N N . ASP A 1 394 ? 1.461 -14.195 2.525 1 98.56 394 ASP A N 1
ATOM 3157 C CA . ASP A 1 394 ? 1.111 -12.875 3.027 1 98.56 394 ASP A CA 1
ATOM 3158 C C . ASP A 1 394 ? -0.259 -12.883 3.701 1 98.56 394 ASP A C 1
ATOM 3160 O O . ASP A 1 394 ? -0.465 -12.211 4.711 1 98.56 394 ASP A O 1
ATOM 3164 N N . GLN A 1 395 ? -1.196 -13.586 3.07 1 98.62 395 GLN A N 1
ATOM 3165 C CA . GLN A 1 395 ? -2.584 -13.609 3.521 1 98.62 395 GLN A CA 1
ATOM 3166 C C . GLN A 1 395 ? -3.156 -15.023 3.473 1 98.62 395 GLN A C 1
ATOM 3168 O O . GLN A 1 395 ? -4.023 -15.32 2.648 1 98.62 395 GLN A O 1
ATOM 3173 N N . PRO A 1 396 ? -2.721 -15.859 4.402 1 98.62 396 PRO A N 1
ATOM 3174 C CA . PRO A 1 396 ? -3.072 -17.281 4.34 1 98.62 396 PRO A CA 1
ATOM 3175 C C . PRO A 1 396 ? -4.578 -17.516 4.438 1 98.62 396 PRO A C 1
ATOM 3177 O O . PRO A 1 396 ? -5.141 -18.266 3.637 1 98.62 396 PRO A O 1
ATOM 3180 N N . ALA A 1 397 ? -5.289 -16.859 5.395 1 98.31 397 ALA A N 1
ATOM 3181 C CA . ALA A 1 397 ? -6.719 -17.078 5.582 1 98.31 397 ALA A CA 1
ATOM 3182 C C . ALA A 1 397 ? -7.508 -16.609 4.359 1 98.31 397 ALA A C 1
ATOM 3184 O O . ALA A 1 397 ? -8.422 -17.312 3.908 1 98.31 397 ALA A O 1
ATOM 3185 N N . ARG A 1 398 ? -7.191 -15.438 3.891 1 98.31 398 ARG A N 1
ATOM 3186 C CA . ARG A 1 398 ? -7.891 -14.891 2.734 1 98.31 398 ARG A CA 1
ATOM 3187 C C . ARG A 1 398 ? -7.664 -15.75 1.495 1 98.31 398 ARG A C 1
ATOM 3189 O O . ARG A 1 398 ? -8.586 -15.977 0.713 1 98.31 398 ARG A O 1
ATOM 3196 N N . SER A 1 399 ? -6.422 -16.188 1.298 1 98.38 399 SER A N 1
ATOM 3197 C CA . SER A 1 399 ? -6.086 -17.031 0.158 1 98.38 399 SER A CA 1
ATOM 3198 C C . SER A 1 399 ? -6.836 -18.359 0.209 1 98.38 399 SER A C 1
ATOM 3200 O O . SER A 1 399 ? -7.34 -18.828 -0.812 1 98.38 399 SER A O 1
ATOM 3202 N N . PHE A 1 400 ? -6.887 -18.938 1.402 1 97.69 400 PHE A N 1
ATOM 3203 C CA . PHE A 1 400 ? -7.605 -20.203 1.556 1 97.69 400 PHE A CA 1
ATOM 3204 C C . PHE A 1 400 ? -9.094 -20.016 1.267 1 97.69 400 PHE A C 1
ATOM 3206 O O . PHE A 1 400 ? -9.695 -20.828 0.56 1 97.69 400 PHE A O 1
ATOM 3213 N N . ASP A 1 401 ? -9.664 -18.984 1.855 1 96.81 401 ASP A N 1
ATOM 3214 C CA . ASP A 1 401 ? -11.086 -18.719 1.63 1 96.81 401 ASP A CA 1
ATOM 3215 C C . ASP A 1 401 ? -11.375 -18.516 0.145 1 96.81 401 ASP A C 1
ATOM 3217 O O . ASP A 1 401 ? -12.383 -19 -0.366 1 96.81 401 ASP A O 1
ATOM 3221 N N . MET A 1 402 ? -10.523 -17.766 -0.561 1 97.38 402 MET A N 1
ATOM 3222 C CA . MET A 1 402 ? -10.664 -17.531 -1.993 1 97.38 402 MET A CA 1
ATOM 3223 C C . MET A 1 402 ? -10.695 -18.844 -2.766 1 97.38 402 MET A C 1
ATOM 3225 O O . MET A 1 402 ? -11.617 -19.078 -3.551 1 97.38 402 MET A O 1
ATOM 3229 N N . ILE A 1 403 ? -9.695 -19.734 -2.523 1 97.19 403 ILE A N 1
ATOM 3230 C CA . ILE A 1 403 ? -9.602 -20.984 -3.285 1 97.19 403 ILE A CA 1
ATOM 3231 C C . ILE A 1 403 ? -10.766 -21.906 -2.928 1 97.19 403 ILE A C 1
ATOM 3233 O O . ILE A 1 403 ? -11.289 -22.625 -3.785 1 97.19 403 ILE A O 1
ATOM 3237 N N . ASP A 1 404 ? -11.133 -21.891 -1.665 1 95.25 404 ASP A N 1
ATOM 3238 C CA . ASP A 1 404 ? -12.25 -22.719 -1.218 1 95.25 404 ASP A CA 1
ATOM 3239 C C . ASP A 1 404 ? -13.547 -22.297 -1.906 1 95.25 404 ASP A C 1
ATOM 3241 O O . ASP A 1 404 ? -14.32 -23.156 -2.359 1 95.25 404 ASP A O 1
ATOM 3245 N N . ARG A 1 405 ? -13.797 -21.047 -1.997 1 94.69 405 ARG A N 1
ATOM 3246 C CA . ARG A 1 405 ? -14.992 -20.547 -2.674 1 94.69 405 ARG A CA 1
ATOM 3247 C C . ARG A 1 405 ? -14.938 -20.844 -4.168 1 94.69 405 ARG A C 1
ATOM 3249 O O . ARG A 1 405 ? -15.953 -21.188 -4.777 1 94.69 405 ARG A O 1
ATOM 3256 N N . PHE A 1 406 ? -13.836 -20.688 -4.75 1 96.12 406 PHE A N 1
ATOM 3257 C CA . PHE A 1 406 ? -13.648 -20.953 -6.172 1 96.12 406 PHE A CA 1
ATOM 3258 C C . PHE A 1 406 ? -13.945 -22.422 -6.496 1 96.12 406 PHE A C 1
ATOM 3260 O O . PHE A 1 406 ? -14.609 -22.719 -7.484 1 96.12 406 PHE A O 1
ATOM 3267 N N . LEU A 1 407 ? -13.5 -23.328 -5.586 1 93.88 407 LEU A N 1
ATOM 3268 C CA . LEU A 1 407 ? -13.57 -24.75 -5.855 1 93.88 407 LEU A CA 1
ATOM 3269 C C . LEU A 1 407 ? -14.914 -25.328 -5.414 1 93.88 407 LEU A C 1
ATOM 3271 O O . LEU A 1 407 ? -15.367 -26.344 -5.949 1 93.88 407 LEU A O 1
ATOM 3275 N N . SER A 1 408 ? -15.586 -24.875 -4.309 1 84.06 408 SER A N 1
ATOM 3276 C CA . SER A 1 408 ? -16.812 -25.422 -3.76 1 84.06 408 SER A CA 1
ATOM 3277 C C . SER A 1 408 ? -18.047 -24.859 -4.473 1 84.06 408 SER A C 1
ATOM 3279 O O . SER A 1 408 ? -19.172 -25.281 -4.207 1 84.06 408 SER A O 1
ATOM 3281 N N . THR A 1 409 ? -17.859 -24.094 -5.414 1 67.5 409 THR A N 1
ATOM 3282 C CA . THR A 1 409 ? -18.938 -23.422 -6.137 1 67.5 409 THR A CA 1
ATOM 3283 C C . THR A 1 409 ? -19.828 -22.641 -5.18 1 67.5 409 THR A C 1
ATOM 3285 O O . THR A 1 409 ? -20.953 -22.297 -5.516 1 67.5 409 THR A O 1
ATOM 3288 N N . GLN A 1 410 ? -19.203 -22.531 -3.965 1 65.94 410 GLN A N 1
ATOM 3289 C CA . GLN A 1 410 ? -19.922 -21.656 -3.047 1 65.94 410 GLN A CA 1
ATOM 3290 C C . GLN A 1 410 ? -19.797 -20.188 -3.494 1 65.94 410 GLN A C 1
ATOM 3292 O O . GLN A 1 410 ? -18.766 -19.781 -4.016 1 65.94 410 GLN A O 1
ATOM 3297 N N . GLY A 1 411 ? -20.75 -19.594 -3.943 1 66.06 411 GLY A N 1
ATOM 3298 C CA . GLY A 1 411 ? -20.812 -18.219 -4.387 1 66.06 411 GLY A CA 1
ATOM 3299 C C . GLY A 1 411 ? -20.109 -17.25 -3.449 1 66.06 411 GLY A C 1
ATOM 3300 O O . GLY A 1 411 ? -19.672 -17.641 -2.365 1 66.06 411 GLY A O 1
ATOM 3301 N N . TRP A 1 412 ? -19.484 -16.078 -3.947 1 68.06 412 TRP A N 1
ATOM 3302 C CA . TRP A 1 412 ? -18.812 -15.031 -3.188 1 68.06 412 TRP A CA 1
ATOM 3303 C C . TRP A 1 412 ? -19.828 -14.188 -2.416 1 68.06 412 TRP A C 1
ATOM 3305 O O . TRP A 1 412 ? -19.453 -13.391 -1.551 1 68.06 412 TRP A O 1
ATOM 3315 N N . ASN A 1 413 ? -21.109 -14.258 -2.678 1 56.31 413 ASN A N 1
ATOM 3316 C CA . ASN A 1 413 ? -22.125 -13.453 -2.006 1 56.31 413 ASN A CA 1
ATOM 3317 C C . ASN A 1 413 ? -22.547 -14.078 -0.679 1 56.31 413 ASN A C 1
ATOM 3319 O O . ASN A 1 413 ? -22.562 -15.305 -0.541 1 56.31 413 ASN A O 1
ATOM 3323 N N . VAL B 1 1 ? -0.431 24.219 33.531 1 93.12 1 VAL B N 1
ATOM 3324 C CA . VAL B 1 1 ? -1.292 23.047 33.5 1 93.12 1 VAL B CA 1
ATOM 3325 C C . VAL B 1 1 ? -1.079 22.188 34.75 1 93.12 1 VAL B C 1
ATOM 3327 O O . VAL B 1 1 ? 0.06 21.938 35.125 1 93.12 1 VAL B O 1
ATOM 3330 N N . GLY B 1 2 ? -2.164 21.922 35.344 1 90.31 2 GLY B N 1
ATOM 3331 C CA . GLY B 1 2 ? -2.094 21.094 36.531 1 90.31 2 GLY B CA 1
ATOM 3332 C C . GLY B 1 2 ? -1.819 19.625 36.219 1 90.31 2 GLY B C 1
ATOM 3333 O O . GLY B 1 2 ? -1.402 19.281 35.125 1 90.31 2 GLY B O 1
ATOM 3334 N N . SER B 1 3 ? -2.033 18.844 37.219 1 92.69 3 SER B N 1
ATOM 3335 C CA . SER B 1 3 ? -1.725 17.422 37.094 1 92.69 3 SER B CA 1
ATOM 3336 C C . SER B 1 3 ? -2.744 16.719 36.219 1 92.69 3 SER B C 1
ATOM 3338 O O . SER B 1 3 ? -3.947 16.953 36.344 1 92.69 3 SER B O 1
ATOM 3340 N N . LEU B 1 4 ? -2.221 15.875 35.344 1 94.12 4 LEU B N 1
ATOM 3341 C CA . LEU B 1 4 ? -3.041 14.984 34.531 1 94.12 4 LEU B CA 1
ATOM 3342 C C . LEU B 1 4 ? -3.031 13.562 35.094 1 94.12 4 LEU B C 1
ATOM 3344 O O . LEU B 1 4 ? -2.15 13.211 35.875 1 94.12 4 LEU B O 1
ATOM 3348 N N . PRO B 1 5 ? -4.047 12.75 34.75 1 94.12 5 PRO B N 1
ATOM 3349 C CA . PRO B 1 5 ? -4.02 11.336 35.156 1 94.12 5 PRO B CA 1
ATOM 3350 C C . PRO B 1 5 ? -2.883 10.562 34.469 1 94.12 5 PRO B C 1
ATOM 3352 O O . PRO B 1 5 ? -3.082 9.961 33.406 1 94.12 5 PRO B O 1
ATOM 3355 N N . GLY B 1 6 ? -1.753 10.523 35.062 1 93.56 6 GLY B N 1
ATOM 3356 C CA . GLY B 1 6 ? -0.526 9.969 34.5 1 93.56 6 GLY B CA 1
ATOM 3357 C C . GLY B 1 6 ? 0.672 10.883 34.688 1 93.56 6 GLY B C 1
ATOM 3358 O O . GLY B 1 6 ? 0.672 11.758 35.562 1 93.56 6 GLY B O 1
ATOM 3359 N N . PRO B 1 7 ? 1.698 10.586 33.969 1 93.38 7 PRO B N 1
ATOM 3360 C CA . PRO B 1 7 ? 2.854 11.484 34.031 1 93.38 7 PRO B CA 1
ATOM 3361 C C . PRO B 1 7 ? 2.521 12.906 33.594 1 93.38 7 PRO B C 1
ATOM 3363 O O . PRO B 1 7 ? 1.587 13.117 32.812 1 93.38 7 PRO B O 1
ATOM 3366 N N . ASN B 1 8 ? 3.369 13.805 34.156 1 93.44 8 ASN B N 1
ATOM 3367 C CA . ASN B 1 8 ? 3.131 15.211 33.812 1 93.44 8 ASN B CA 1
ATOM 3368 C C . ASN B 1 8 ? 4.348 15.844 33.156 1 93.44 8 ASN B C 1
ATOM 3370 O O . ASN B 1 8 ? 5.473 15.695 33.656 1 93.44 8 ASN B O 1
ATOM 3374 N N . VAL B 1 9 ? 4.066 16.469 32.062 1 94.31 9 VAL B N 1
ATOM 3375 C CA . VAL B 1 9 ? 5.07 17.266 31.375 1 94.31 9 VAL B CA 1
ATOM 3376 C C . VAL B 1 9 ? 4.766 18.75 31.531 1 94.31 9 VAL B C 1
ATOM 3378 O O . VAL B 1 9 ? 3.619 19.172 31.375 1 94.31 9 VAL B O 1
ATOM 3381 N N . LYS B 1 10 ? 5.801 19.547 31.906 1 94.12 10 LYS B N 1
ATOM 3382 C CA . LYS B 1 10 ? 5.586 20.984 32.062 1 94.12 10 LYS B CA 1
ATOM 3383 C C . LYS B 1 10 ? 4.988 21.594 30.797 1 94.12 10 LYS B C 1
ATOM 3385 O O . LYS B 1 10 ? 5.477 21.344 29.688 1 94.12 10 LYS B O 1
ATOM 3390 N N . SER B 1 11 ? 3.926 22.328 31 1 96.75 11 SER B N 1
ATOM 3391 C CA . SER B 1 11 ? 3.248 22.938 29.859 1 96.75 11 SER B CA 1
ATOM 3392 C C . SER B 1 11 ? 2.379 24.125 30.297 1 96.75 11 SER B C 1
ATOM 3394 O O . SER B 1 11 ? 2.234 24.375 31.484 1 96.75 11 SER B O 1
ATOM 3396 N N . TYR B 1 12 ? 1.959 24.828 29.328 1 97.25 12 TYR B N 1
ATOM 3397 C CA . TYR B 1 12 ? 1.108 26 29.562 1 97.25 12 TYR B CA 1
ATOM 3398 C C . TYR B 1 12 ? -0.113 25.969 28.641 1 97.25 12 TYR B C 1
ATOM 3400 O O . TYR B 1 12 ? -0.007 25.609 27.469 1 97.25 12 TYR B O 1
ATOM 3408 N N . ALA B 1 13 ? -1.27 26.234 29.203 1 98.06 13 ALA B N 1
ATOM 3409 C CA . ALA B 1 13 ? -2.494 26.281 28.406 1 98.06 13 ALA B CA 1
ATOM 3410 C C . ALA B 1 13 ? -3.305 27.531 28.734 1 98.06 13 ALA B C 1
ATOM 3412 O O . ALA B 1 13 ? -3.211 28.078 29.844 1 98.06 13 ALA B O 1
ATOM 3413 N N . GLY B 1 14 ? -4.039 27.984 27.781 1 97.69 14 GLY B N 1
ATOM 3414 C CA . GLY B 1 14 ? -4.871 29.156 27.984 1 97.69 14 GLY B CA 1
ATOM 3415 C C . GLY B 1 14 ? -5.559 29.625 26.703 1 97.69 14 GLY B C 1
ATOM 3416 O O . GLY B 1 14 ? -5.715 28.844 25.766 1 97.69 14 GLY B O 1
ATOM 3417 N N . TYR B 1 15 ? -6.082 30.828 26.781 1 98.38 15 TYR B N 1
ATOM 3418 C CA . TYR B 1 15 ? -6.832 31.391 25.672 1 98.38 15 TYR B CA 1
ATOM 3419 C C . TYR B 1 15 ? -6.18 32.688 25.172 1 98.38 15 TYR B C 1
ATOM 3421 O O . TYR B 1 15 ? -5.621 33.438 25.969 1 98.38 15 TYR B O 1
ATOM 3429 N N . LEU B 1 16 ? -6.211 32.875 23.938 1 98.69 16 LEU B N 1
ATOM 3430 C CA . LEU B 1 16 ? -5.816 34.125 23.281 1 98.69 16 LEU B CA 1
ATOM 3431 C C . LEU B 1 16 ? -7 34.75 22.562 1 98.69 16 LEU B C 1
ATOM 3433 O O . LEU B 1 16 ? -7.566 34.156 21.641 1 98.69 16 LEU B O 1
ATOM 3437 N N . THR B 1 17 ? -7.367 35.969 22.984 1 98.75 17 THR B N 1
ATOM 3438 C CA . THR B 1 17 ? -8.484 36.656 22.359 1 98.75 17 THR B CA 1
ATOM 3439 C C . THR B 1 17 ? -8.078 37.25 21.016 1 98.75 17 THR B C 1
ATOM 3441 O O . THR B 1 17 ? -7.18 38.094 20.938 1 98.75 17 THR B O 1
ATOM 3444 N N . VAL B 1 18 ? -8.797 36.812 19.969 1 98.62 18 VAL B N 1
ATOM 3445 C CA . VAL B 1 18 ? -8.359 37.25 18.641 1 98.62 18 VAL B CA 1
ATOM 3446 C C . VAL B 1 18 ? -9.406 38.156 18.016 1 98.62 18 VAL B C 1
ATOM 3448 O O . VAL B 1 18 ? -9.148 38.812 17.016 1 98.62 18 VAL B O 1
ATOM 3451 N N . ASN B 1 19 ? -10.57 38.188 18.562 1 98.25 19 ASN B N 1
ATOM 3452 C CA . ASN B 1 19 ? -11.617 39.125 18.172 1 98.25 19 ASN B CA 1
ATOM 3453 C C . ASN B 1 19 ? -12.461 39.531 19.375 1 98.25 19 ASN B C 1
ATOM 3455 O O . ASN B 1 19 ? -13.344 38.812 19.812 1 98.25 19 ASN B O 1
ATOM 3459 N N . LYS B 1 20 ? -12.281 40.719 19.844 1 97.75 20 LYS B N 1
ATOM 3460 C CA . LYS B 1 20 ? -12.961 41.219 21.047 1 97.75 20 LYS B CA 1
ATOM 3461 C C . LYS B 1 20 ? -14.453 41.406 20.797 1 97.75 20 LYS B C 1
ATOM 3463 O O . LYS B 1 20 ? -15.281 41.156 21.672 1 97.75 20 LYS B O 1
ATOM 3468 N N . LYS B 1 21 ? -14.711 41.906 19.641 1 97.56 21 LYS B N 1
ATOM 3469 C CA . LYS B 1 21 ? -16.109 42.188 19.281 1 97.56 21 LYS B CA 1
ATOM 3470 C C . LYS B 1 21 ? -16.969 40.938 19.438 1 97.56 21 LYS B C 1
ATOM 3472 O O . LYS B 1 21 ? -18.094 41.031 19.922 1 97.56 21 LYS B O 1
ATOM 3477 N N . TYR B 1 22 ? -16.469 39.812 19.031 1 98 22 TYR B N 1
ATOM 3478 C CA . TYR B 1 22 ? -17.234 38.594 19.031 1 98 22 TYR B CA 1
ATOM 3479 C C . TYR B 1 22 ? -16.828 37.688 20.188 1 98 22 TYR B C 1
ATOM 3481 O O . TYR B 1 22 ? -17.312 36.562 20.312 1 98 22 TYR B O 1
ATOM 3489 N N . ASN B 1 23 ? -15.875 38.219 21.016 1 98.06 23 ASN B N 1
ATOM 3490 C CA . ASN B 1 23 ? -15.281 37.406 22.078 1 98.06 23 ASN B CA 1
ATOM 3491 C C . ASN B 1 23 ? -14.75 36.094 21.531 1 98.06 23 ASN B C 1
ATOM 3493 O O . ASN B 1 23 ? -15.086 35 22.047 1 98.06 23 ASN B O 1
ATOM 3497 N N . SER B 1 24 ? -14.055 36.156 20.406 1 98.62 24 SER B N 1
ATOM 3498 C CA . SER B 1 24 ? -13.43 35 19.797 1 98.62 24 SER B CA 1
ATOM 3499 C C . SER B 1 24 ? -12.086 34.688 20.438 1 98.62 24 SER B C 1
ATOM 3501 O O . SER B 1 24 ? -11.211 35.562 20.516 1 98.62 24 SER B O 1
ATOM 3503 N N . ASN B 1 25 ? -11.945 33.469 20.891 1 98.69 25 ASN B N 1
ATOM 3504 C CA . ASN B 1 25 ? -10.758 33.062 21.625 1 98.69 25 ASN B CA 1
ATOM 3505 C C . ASN B 1 25 ? -10.195 31.75 21.078 1 98.69 25 ASN B C 1
ATOM 3507 O O . ASN B 1 25 ? -10.953 30.812 20.812 1 98.69 25 ASN B O 1
ATOM 3511 N N . LEU B 1 26 ? -8.93 31.703 20.875 1 98.88 26 LEU B N 1
ATOM 3512 C CA . LEU B 1 26 ? -8.227 30.484 20.5 1 98.88 26 LEU B CA 1
ATOM 3513 C C . LEU B 1 26 ? -7.594 29.828 21.734 1 98.88 26 LEU B C 1
ATOM 3515 O O . LEU B 1 26 ? -6.914 30.5 22.516 1 98.88 26 LEU B O 1
ATOM 3519 N N . PHE B 1 27 ? -7.883 28.578 21.891 1 98.81 27 PHE B N 1
ATOM 3520 C CA . PHE B 1 27 ? -7.242 27.781 22.938 1 98.81 27 PHE B CA 1
ATOM 3521 C C . PHE B 1 27 ? -5.863 27.312 22.5 1 98.81 27 PHE B C 1
ATOM 3523 O O . PHE B 1 27 ? -5.699 26.844 21.375 1 98.81 27 PHE B O 1
ATOM 3530 N N . PHE B 1 28 ? -4.855 27.469 23.359 1 98.81 28 PHE B N 1
ATOM 3531 C CA . PHE B 1 28 ? -3.529 26.953 23.047 1 98.81 28 PHE B CA 1
ATOM 3532 C C . PHE B 1 28 ? -3.018 26.062 24.188 1 98.81 28 PHE B C 1
ATOM 3534 O O . PHE B 1 28 ? -3.459 26.188 25.328 1 98.81 28 PHE B O 1
ATOM 3541 N N . TRP B 1 29 ? -2.27 25.094 23.859 1 98.75 29 TRP B N 1
ATOM 3542 C CA . TRP B 1 29 ? -1.49 24.25 24.75 1 98.75 29 TRP B CA 1
ATOM 3543 C C . TRP B 1 29 ? -0.032 24.188 24.297 1 98.75 29 TRP B C 1
ATOM 3545 O O . TRP B 1 29 ? 0.276 23.656 23.234 1 98.75 29 TRP B O 1
ATOM 3555 N N . PHE B 1 30 ? 0.897 24.766 25.141 1 98.25 30 PHE B N 1
ATOM 3556 C CA . PHE B 1 30 ? 2.295 24.969 24.781 1 98.25 30 PHE B CA 1
ATOM 3557 C C . PHE B 1 30 ? 3.205 24.078 25.625 1 98.25 30 PHE B C 1
ATOM 3559 O O . PHE B 1 30 ? 3.092 24.047 26.844 1 98.25 30 PHE B O 1
ATOM 3566 N N . PHE B 1 31 ? 4.039 23.344 24.953 1 97.19 31 PHE B N 1
ATOM 3567 C CA . PHE B 1 31 ? 5.035 22.484 25.594 1 97.19 31 PHE B CA 1
ATOM 3568 C C . PHE B 1 31 ? 6.445 22.984 25.281 1 97.19 31 PHE B C 1
ATOM 3570 O O . PHE B 1 31 ? 6.98 22.734 24.203 1 97.19 31 PHE B O 1
ATOM 3577 N N . PRO B 1 32 ? 7.113 23.641 26.266 1 93.69 32 PRO B N 1
ATOM 3578 C CA . PRO B 1 32 ? 8.5 24.062 26.047 1 93.69 32 PRO B CA 1
ATOM 3579 C C . PRO B 1 32 ? 9.461 22.891 25.922 1 93.69 32 PRO B C 1
ATOM 3581 O O . PRO B 1 32 ? 9.242 21.844 26.531 1 93.69 32 PRO B O 1
ATOM 3584 N N . ASP B 1 33 ? 10.523 23.047 25.047 1 84.38 33 ASP B N 1
ATOM 3585 C CA . ASP B 1 33 ? 11.531 22 24.906 1 84.38 33 ASP B CA 1
ATOM 3586 C C . ASP B 1 33 ? 12.195 21.703 26.25 1 84.38 33 ASP B C 1
ATOM 3588 O O . ASP B 1 33 ? 12.336 22.594 27.094 1 84.38 33 ASP B O 1
ATOM 3592 N N . ARG B 1 34 ? 12.297 20.453 26.641 1 67.31 34 ARG B N 1
ATOM 3593 C CA . ARG B 1 34 ? 12.828 20.016 27.922 1 67.31 34 ARG B CA 1
ATOM 3594 C C . ARG B 1 34 ? 14.328 20.297 28.031 1 67.31 34 ARG B C 1
ATOM 3596 O O . ARG B 1 34 ? 14.859 20.453 29.125 1 67.31 34 ARG B O 1
ATOM 3603 N N . VAL B 1 35 ? 15.117 20.234 26.922 1 55.97 35 VAL B N 1
ATOM 3604 C CA . VAL B 1 35 ? 16.562 20.266 27.047 1 55.97 35 VAL B CA 1
ATOM 3605 C C . VAL B 1 35 ? 17.062 21.703 27.078 1 55.97 35 VAL B C 1
ATOM 3607 O O . VAL B 1 35 ? 17.391 22.281 26.031 1 55.97 35 VAL B O 1
ATOM 3610 N N . CYS B 1 36 ? 16.188 22.719 27.516 1 48.88 36 CYS B N 1
ATOM 3611 C CA . CYS B 1 36 ? 16.75 24.062 27.375 1 48.88 36 CYS B CA 1
ATOM 3612 C C . CYS B 1 36 ? 17.953 24.25 28.281 1 48.88 36 CYS B C 1
ATOM 3614 O O . CYS B 1 36 ? 17.797 24.547 29.469 1 48.88 36 CYS B O 1
ATOM 3616 N N . PRO B 1 37 ? 19.109 23.656 27.969 1 43.75 37 PRO B N 1
ATOM 3617 C CA . PRO B 1 37 ? 20.141 24.281 28.797 1 43.75 37 PRO B CA 1
ATOM 3618 C C . PRO B 1 37 ? 20.234 25.781 28.578 1 43.75 37 PRO B C 1
ATOM 3620 O O . PRO B 1 37 ? 19.875 26.281 27.5 1 43.75 37 PRO B O 1
ATOM 3623 N N . ALA B 1 38 ? 20.531 26.688 29.531 1 44.22 38 ALA B N 1
ATOM 3624 C CA . ALA B 1 38 ? 20.734 28.125 29.641 1 44.22 38 ALA B CA 1
ATOM 3625 C C . ALA B 1 38 ? 21.344 28.703 28.359 1 44.22 38 ALA B C 1
ATOM 3627 O O . ALA B 1 38 ? 21.016 29.812 27.953 1 44.22 38 ALA B O 1
ATOM 3628 N N . ASP B 1 39 ? 22.328 28.141 27.859 1 42.91 39 ASP B N 1
ATOM 3629 C CA . ASP B 1 39 ? 23.188 28.766 26.859 1 42.91 39 ASP B CA 1
ATOM 3630 C C . ASP B 1 39 ? 22.672 28.516 25.438 1 42.91 39 ASP B C 1
ATOM 3632 O O . ASP B 1 39 ? 23.25 28.984 24.469 1 42.91 39 ASP B O 1
ATOM 3636 N N . PHE B 1 40 ? 21.859 27.5 25.078 1 48.31 40 PHE B N 1
ATOM 3637 C CA . PHE B 1 40 ? 21.516 27.141 23.703 1 48.31 40 PHE B CA 1
ATOM 3638 C C . PHE B 1 40 ? 20.438 28.078 23.156 1 48.31 40 PHE B C 1
ATOM 3640 O O . PHE B 1 40 ? 19.484 28.422 23.844 1 48.31 40 PHE B O 1
ATOM 3647 N N . MET B 1 41 ? 20.781 28.984 22.266 1 54.59 41 MET B N 1
ATOM 3648 C CA . MET B 1 41 ? 19.891 29.766 21.406 1 54.59 41 MET B CA 1
ATOM 3649 C C . MET B 1 41 ? 18.578 29.016 21.172 1 54.59 41 MET B C 1
ATOM 3651 O O . MET B 1 41 ? 17.734 29.484 20.422 1 54.59 41 MET B O 1
ATOM 3655 N N . GLY B 1 42 ? 17.906 28.406 22.062 1 74.69 42 GLY B N 1
ATOM 3656 C CA . GLY B 1 42 ? 16.734 27.625 22.359 1 74.69 42 GLY B CA 1
ATOM 3657 C C . GLY B 1 42 ? 16.203 26.859 21.172 1 74.69 42 GLY B C 1
ATOM 3658 O O . GLY B 1 42 ? 16.438 27.234 20.016 1 74.69 42 GLY B O 1
ATOM 3659 N N . ALA B 1 43 ? 15.781 25.703 21.172 1 87.5 43 ALA B N 1
ATOM 3660 C CA . ALA B 1 43 ? 15.156 24.859 20.156 1 87.5 43 ALA B CA 1
ATOM 3661 C C . ALA B 1 43 ? 14.016 25.578 19.453 1 87.5 43 ALA B C 1
ATOM 3663 O O . ALA B 1 43 ? 13.367 26.453 20.047 1 87.5 43 ALA B O 1
ATOM 3664 N N . PRO B 1 44 ? 13.906 25.375 18.125 1 94.06 44 PRO B N 1
ATOM 3665 C CA . PRO B 1 44 ? 12.797 25.984 17.391 1 94.06 44 PRO B CA 1
ATOM 3666 C C . PRO B 1 44 ? 11.453 25.797 18.078 1 94.06 44 PRO B C 1
ATOM 3668 O O . PRO B 1 44 ? 11.25 24.797 18.781 1 94.06 44 PRO B O 1
ATOM 3671 N N . VAL B 1 45 ? 10.609 26.766 17.938 1 96.88 45 VAL B N 1
ATOM 3672 C CA . VAL B 1 45 ? 9.211 26.672 18.328 1 96.88 45 VAL B CA 1
ATOM 3673 C C . VAL B 1 45 ? 8.359 26.266 17.125 1 96.88 45 VAL B C 1
ATOM 3675 O O . VAL B 1 45 ? 8.383 26.938 16.094 1 96.88 45 VAL B O 1
ATOM 3678 N N . LEU B 1 46 ? 7.68 25.172 17.297 1 98.44 46 LEU B N 1
ATOM 3679 C CA . LEU B 1 46 ? 6.789 24.688 16.25 1 98.44 46 LEU B CA 1
ATOM 3680 C C . LEU B 1 46 ? 5.332 24.984 16.594 1 98.44 46 LEU B C 1
ATOM 3682 O O . LEU B 1 46 ? 4.871 24.672 17.688 1 98.44 46 LEU B O 1
ATOM 3686 N N . LEU B 1 47 ? 4.676 25.594 15.656 1 98.94 47 LEU B N 1
ATOM 3687 C CA . LEU B 1 47 ? 3.219 25.641 15.703 1 98.94 47 LEU B CA 1
ATOM 3688 C C . LEU B 1 47 ? 2.611 24.422 15.031 1 98.94 47 LEU B C 1
ATOM 3690 O O . LEU B 1 47 ? 3.008 24.047 13.922 1 98.94 47 LEU B O 1
ATOM 3694 N N . TRP B 1 48 ? 1.691 23.781 15.719 1 98.94 48 TRP B N 1
ATOM 3695 C CA . TRP B 1 48 ? 0.966 22.688 15.094 1 98.94 48 TRP B CA 1
ATOM 3696 C C . TRP B 1 48 ? -0.499 23.047 14.875 1 98.94 48 TRP B C 1
ATOM 3698 O O . TRP B 1 48 ? -1.188 23.453 15.82 1 98.94 48 TRP B O 1
ATOM 3708 N N . LEU B 1 49 ? -0.919 22.875 13.648 1 98.88 49 LEU B N 1
ATOM 3709 C CA . LEU B 1 49 ? -2.309 23.094 13.258 1 98.88 49 LEU B CA 1
ATOM 3710 C C . LEU B 1 49 ? -2.902 21.844 12.625 1 98.88 49 LEU B C 1
ATOM 3712 O O . LEU B 1 49 ? -2.451 21.406 11.57 1 98.88 49 LEU B O 1
ATOM 3716 N N . GLN B 1 50 ? -3.918 21.359 13.312 1 98.56 50 GLN B N 1
ATOM 3717 C CA . GLN B 1 50 ? -4.621 20.188 12.781 1 98.56 50 GLN B CA 1
ATOM 3718 C C . GLN B 1 50 ? -5.5 20.578 11.594 1 98.56 50 GLN B C 1
ATOM 3720 O O . GLN B 1 50 ? -5.836 21.75 11.414 1 98.56 50 GLN B O 1
ATOM 3725 N N . GLY B 1 51 ? -5.766 19.594 10.797 1 96.88 51 GLY B N 1
ATOM 3726 C CA . GLY B 1 51 ? -6.609 19.859 9.641 1 96.88 51 GLY B CA 1
ATOM 3727 C C . GLY B 1 51 ? -8.094 19.781 9.961 1 96.88 51 GLY B C 1
ATOM 3728 O O . GLY B 1 51 ? -8.539 20.312 10.984 1 96.88 51 GLY B O 1
ATOM 3729 N N . GLY B 1 52 ? -8.875 19.266 9.148 1 91.69 52 GLY B N 1
ATOM 3730 C CA . GLY B 1 52 ? -10.328 19.203 9.273 1 91.69 52 GLY B CA 1
ATOM 3731 C C . GLY B 1 52 ? -11.047 19.641 8.016 1 91.69 52 GLY B C 1
ATOM 3732 O O . GLY B 1 52 ? -10.953 18.984 6.973 1 91.69 52 GLY B O 1
ATOM 3733 N N . PRO B 1 53 ? -11.602 20.734 7.891 1 93.62 53 PRO B N 1
ATOM 3734 C CA . PRO B 1 53 ? -11.477 21.859 8.82 1 93.62 53 PRO B CA 1
ATOM 3735 C C . PRO B 1 53 ? -12.242 21.641 10.125 1 93.62 53 PRO B C 1
ATOM 3737 O O . PRO B 1 53 ? -13.258 20.938 10.133 1 93.62 53 PRO B O 1
ATOM 3740 N N . GLY B 1 54 ? -11.68 22.172 11.156 1 95.38 54 GLY B N 1
ATOM 3741 C CA . GLY B 1 54 ? -12.305 22.125 12.469 1 95.38 54 GLY B CA 1
ATOM 3742 C C . GLY B 1 54 ? -11.773 21 13.336 1 95.38 54 GLY B C 1
ATOM 3743 O O . GLY B 1 54 ? -12.328 20.703 14.398 1 95.38 54 GLY B O 1
ATOM 3744 N N . GLY B 1 55 ? -10.758 20.359 12.844 1 97.44 55 GLY B N 1
ATOM 3745 C CA . GLY B 1 55 ? -10.102 19.375 13.695 1 97.44 55 GLY B CA 1
ATOM 3746 C C . GLY B 1 55 ? -9.266 20 14.797 1 97.44 55 GLY B C 1
ATOM 3747 O O . GLY B 1 55 ? -8.5 20.922 14.555 1 97.44 55 GLY B O 1
ATOM 3748 N N . THR B 1 56 ? -9.398 19.469 16 1 98.62 56 THR B N 1
ATOM 3749 C CA . THR B 1 56 ? -8.688 20.016 17.141 1 98.62 56 THR B CA 1
ATOM 3750 C C . THR B 1 56 ? -7.207 19.641 17.109 1 98.62 56 THR B C 1
ATOM 3752 O O . THR B 1 56 ? -6.867 18.516 16.734 1 98.62 56 THR B O 1
ATOM 3755 N N . SER B 1 57 ? -6.312 20.531 17.516 1 98.75 57 SER B N 1
ATOM 3756 C CA . SER B 1 57 ? -4.883 20.25 17.594 1 98.75 57 SER B CA 1
ATOM 3757 C C . SER B 1 57 ? -4.566 19.328 18.766 1 98.75 57 SER B C 1
ATOM 3759 O O . SER B 1 57 ? -3.459 18.797 18.859 1 98.75 57 SER B O 1
ATOM 3761 N N . MET B 1 58 ? -5.555 19.078 19.641 1 98.56 58 MET B N 1
ATOM 3762 C CA . MET B 1 58 ? -5.383 18.062 20.672 1 98.56 58 MET B CA 1
ATOM 3763 C C . MET B 1 58 ? -5.191 16.688 20.047 1 98.56 58 MET B C 1
ATOM 3765 O O . MET B 1 58 ? -4.566 15.812 20.656 1 98.56 58 MET B O 1
ATOM 3769 N N . PHE B 1 59 ? -5.723 16.578 18.859 1 98.75 59 PHE B N 1
ATOM 3770 C CA . PHE B 1 59 ? -5.469 15.336 18.141 1 98.75 59 PHE B CA 1
ATOM 3771 C C . PHE B 1 59 ? -3.977 15.141 17.906 1 98.75 59 PHE B C 1
ATOM 3773 O O . PHE B 1 59 ? -3.436 14.07 18.188 1 98.75 59 PHE B O 1
ATOM 3780 N N . GLY B 1 60 ? -3.279 16.141 17.406 1 98.69 60 GLY B N 1
ATOM 3781 C CA . GLY B 1 60 ? -1.834 16.078 17.266 1 98.69 60 GLY B CA 1
ATOM 3782 C C . GLY B 1 60 ? -1.114 15.852 18.578 1 98.69 60 GLY B C 1
ATOM 3783 O O . GLY B 1 60 ? -0.144 15.094 18.641 1 98.69 60 GLY B O 1
ATOM 3784 N N . LEU B 1 61 ? -1.601 16.453 19.609 1 98.75 61 LEU B N 1
ATOM 3785 C CA . LEU B 1 61 ? -0.997 16.391 20.938 1 98.75 61 LEU B CA 1
ATOM 3786 C C . LEU B 1 61 ? -1.106 14.977 21.516 1 98.75 61 LEU B C 1
ATOM 3788 O O . LEU B 1 61 ? -0.132 14.445 22.047 1 98.75 61 LEU B O 1
ATOM 3792 N N . PHE B 1 62 ? -2.256 14.359 21.344 1 98.75 62 PHE B N 1
ATOM 3793 C CA . PHE B 1 62 ? -2.516 13.148 22.109 1 98.75 62 PHE B CA 1
ATOM 3794 C C . PHE B 1 62 ? -2.424 11.914 21.219 1 98.75 62 PHE B C 1
ATOM 3796 O O . PHE B 1 62 ? -2.297 10.789 21.703 1 98.75 62 PHE B O 1
ATOM 3803 N N . VAL B 1 63 ? -2.467 12.086 19.828 1 98.69 63 VAL B N 1
ATOM 3804 C CA . VAL B 1 63 ? -2.545 10.938 18.938 1 98.69 63 VAL B CA 1
ATOM 3805 C C . VAL B 1 63 ? -1.312 10.891 18.047 1 98.69 63 VAL B C 1
ATOM 3807 O O . VAL B 1 63 ? -0.818 9.812 17.703 1 98.69 63 VAL B O 1
ATOM 3810 N N . GLU B 1 64 ? -0.754 11.977 17.734 1 98.69 64 GLU B N 1
ATOM 3811 C CA . GLU B 1 64 ? 0.23 11.984 16.656 1 98.69 64 GLU B CA 1
ATOM 3812 C C . GLU B 1 64 ? 1.648 12.117 17.203 1 98.69 64 GLU B C 1
ATOM 3814 O O . GLU B 1 64 ? 2.475 11.219 17.016 1 98.69 64 GLU B O 1
ATOM 3819 N N . HIS B 1 65 ? 1.991 13.258 17.812 1 98.75 65 HIS B N 1
ATOM 3820 C CA . HIS B 1 65 ? 3.42 13.438 18.047 1 98.75 65 HIS B CA 1
ATOM 3821 C C . HIS B 1 65 ? 3.678 14.211 19.328 1 98.75 65 HIS B C 1
ATOM 3823 O O . HIS B 1 65 ? 4.82 14.555 19.641 1 98.75 65 HIS B O 1
ATOM 3829 N N . GLY B 1 66 ? 2.619 14.594 20.109 1 98.44 66 GLY B N 1
ATOM 3830 C CA . GLY B 1 66 ? 2.82 15.219 21.422 1 98.44 66 GLY B CA 1
ATOM 3831 C C . GLY B 1 66 ? 3.465 14.289 22.422 1 98.44 66 GLY B C 1
ATOM 3832 O O . GLY B 1 66 ? 3.857 13.172 22.094 1 98.44 66 GLY B O 1
ATOM 3833 N N . PRO B 1 67 ? 3.602 14.758 23.625 1 97.62 67 PRO B N 1
ATOM 3834 C CA . PRO B 1 67 ? 4.316 13.961 24.625 1 97.62 67 PRO B CA 1
ATOM 3835 C C . PRO B 1 67 ? 3.484 12.797 25.156 1 97.62 67 PRO B C 1
ATOM 3837 O O . PRO B 1 67 ? 4.035 11.828 25.688 1 97.62 67 PRO B O 1
ATOM 3840 N N . TYR B 1 68 ? 2.139 12.836 24.922 1 98 68 TYR B N 1
ATOM 3841 C CA . TYR B 1 68 ? 1.27 11.898 25.625 1 98 68 TYR B CA 1
ATOM 3842 C C . TYR B 1 68 ? 0.625 10.914 24.656 1 98 68 TYR B C 1
ATOM 3844 O O . TYR B 1 68 ? 0.44 11.227 23.484 1 98 68 TYR B O 1
ATOM 3852 N N . VAL B 1 69 ? 0.312 9.75 25.188 1 98.31 69 VAL B N 1
ATOM 3853 C CA . VAL B 1 69 ? -0.628 8.797 24.609 1 98.31 69 VAL B CA 1
ATOM 3854 C C . VAL B 1 69 ? -1.765 8.531 25.594 1 98.31 69 VAL B C 1
ATOM 3856 O O . VAL B 1 69 ? -1.529 8.367 26.797 1 98.31 69 VAL B O 1
ATOM 3859 N N . VAL B 1 70 ? -2.959 8.555 25.125 1 98.62 70 VAL B N 1
ATOM 3860 C CA . VAL B 1 70 ? -4.102 8.281 25.984 1 98.62 70 VAL B CA 1
ATOM 3861 C C . VAL B 1 70 ? -4.492 6.812 25.891 1 98.62 70 VAL B C 1
ATOM 3863 O O . VAL B 1 70 ? -4.68 6.289 24.781 1 98.62 70 VAL B O 1
ATOM 3866 N N . TYR B 1 71 ? -4.602 6.207 27.031 1 98.31 71 TYR B N 1
ATOM 3867 C CA . TYR B 1 71 ? -4.992 4.801 27.078 1 98.31 71 TYR B CA 1
ATOM 3868 C C . TYR B 1 71 ? -6.504 4.66 27.203 1 98.31 71 TYR B C 1
ATOM 3870 O O . TYR B 1 71 ? -7.203 5.629 27.516 1 98.31 71 TYR B O 1
ATOM 3878 N N . LYS B 1 72 ? -7.062 3.475 26.984 1 97.44 72 LYS B N 1
ATOM 3879 C CA . LYS B 1 72 ? -8.492 3.184 27 1 97.44 72 LYS B CA 1
ATOM 3880 C C . LYS B 1 72 ? -9.109 3.52 28.359 1 97.44 72 LYS B C 1
ATOM 3882 O O . LYS B 1 72 ? -10.266 3.941 28.438 1 97.44 72 LYS B O 1
ATOM 3887 N N . ASN B 1 73 ? -8.367 3.389 29.453 1 98.06 73 ASN B N 1
ATOM 3888 C CA . ASN B 1 73 ? -8.867 3.66 30.797 1 98.06 73 ASN B CA 1
ATOM 3889 C C . ASN B 1 73 ? -8.812 5.148 31.125 1 98.06 73 ASN B C 1
ATOM 3891 O O . ASN B 1 73 ? -8.977 5.543 32.281 1 98.06 73 ASN B O 1
ATOM 3895 N N . LEU B 1 74 ? -8.422 5.984 30.125 1 97.69 74 LEU B N 1
ATOM 3896 C CA . LEU B 1 74 ? -8.43 7.441 30.188 1 97.69 74 LEU B CA 1
ATOM 3897 C C . LEU B 1 74 ? -7.336 7.941 31.141 1 97.69 74 LEU B C 1
ATOM 3899 O O . LEU B 1 74 ? -7.555 8.883 31.906 1 97.69 74 LEU B O 1
ATOM 3903 N N . THR B 1 75 ? -6.234 7.23 31.141 1 97.81 75 THR B N 1
ATOM 3904 C CA . THR B 1 75 ? -4.973 7.738 31.656 1 97.81 75 THR B CA 1
ATOM 3905 C C . THR B 1 75 ? -3.988 8.008 30.531 1 97.81 75 THR B C 1
ATOM 3907 O O . THR B 1 75 ? -4.238 7.629 29.375 1 97.81 75 THR B O 1
ATOM 3910 N N . VAL B 1 76 ? -2.949 8.734 30.844 1 97.69 76 VAL B N 1
ATOM 3911 C CA . VAL B 1 76 ? -2 9.055 29.781 1 97.69 76 VAL B CA 1
ATOM 3912 C C . VAL B 1 76 ? -0.651 8.406 30.078 1 97.69 76 VAL B C 1
ATOM 3914 O O . VAL B 1 76 ? -0.313 8.164 31.234 1 97.69 76 VAL B O 1
ATOM 3917 N N . GLY B 1 77 ? 0.029 7.996 29.094 1 98.06 77 GLY B N 1
ATOM 3918 C CA . GLY B 1 77 ? 1.438 7.633 29.109 1 98.06 77 GLY B CA 1
ATOM 3919 C C . GLY B 1 77 ? 2.289 8.516 28.203 1 98.06 77 GLY B C 1
ATOM 3920 O O . GLY B 1 77 ? 1.767 9.391 27.516 1 98.06 77 GLY B O 1
ATOM 3921 N N . LEU B 1 78 ? 3.633 8.367 28.359 1 97.88 78 LEU B N 1
ATOM 3922 C CA . LEU B 1 78 ? 4.543 9.148 27.531 1 97.88 78 LEU B CA 1
ATOM 3923 C C . LEU B 1 78 ? 4.793 8.469 26.188 1 97.88 78 LEU B C 1
ATOM 3925 O O . LEU B 1 78 ? 4.934 7.242 26.125 1 97.88 78 LEU B O 1
ATOM 3929 N N . ARG B 1 79 ? 4.793 9.266 25.172 1 97.56 79 ARG B N 1
ATOM 3930 C CA . ARG B 1 79 ? 5.051 8.781 23.828 1 97.56 79 ARG B CA 1
ATOM 3931 C C . ARG B 1 79 ? 6.543 8.57 23.594 1 97.56 79 ARG B C 1
ATOM 3933 O O . ARG B 1 79 ? 7.367 9.375 24.047 1 97.56 79 ARG B O 1
ATOM 3940 N N . ASP B 1 80 ? 6.98 7.543 22.828 1 95.5 80 ASP B N 1
ATOM 3941 C CA . ASP B 1 80 ? 8.383 7.227 22.547 1 95.5 80 ASP B CA 1
ATOM 3942 C C . ASP B 1 80 ? 9.008 8.266 21.625 1 95.5 80 ASP B C 1
ATOM 3944 O O . ASP B 1 80 ? 10.133 8.711 21.859 1 95.5 80 ASP B O 1
ATOM 3948 N N . PHE B 1 81 ? 8.328 8.633 20.562 1 96.75 81 PHE B N 1
ATOM 3949 C CA . PHE B 1 81 ? 8.867 9.555 19.578 1 96.75 81 PHE B CA 1
ATOM 3950 C C . PHE B 1 81 ? 8.055 10.852 19.547 1 96.75 81 PHE B C 1
ATOM 3952 O O . PHE B 1 81 ? 7.438 11.18 18.531 1 96.75 81 PHE B O 1
ATOM 3959 N N . SER B 1 82 ? 8.195 11.617 20.578 1 97.06 82 SER B N 1
ATOM 3960 C CA . SER B 1 82 ? 7.492 12.891 20.688 1 97.06 82 SER B CA 1
ATOM 3961 C C . SER B 1 82 ? 8.312 14.031 20.094 1 97.06 82 SER B C 1
ATOM 3963 O O . SER B 1 82 ? 9.531 14.094 20.281 1 97.06 82 SER B O 1
ATOM 3965 N N . TRP B 1 83 ? 7.676 14.906 19.359 1 97.19 83 TRP B N 1
ATOM 3966 C CA . TRP B 1 83 ? 8.367 16.078 18.844 1 97.19 83 TRP B CA 1
ATOM 3967 C C . TRP B 1 83 ? 8.781 17.016 19.984 1 97.19 83 TRP B C 1
ATOM 3969 O O . TRP B 1 83 ? 9.781 17.719 19.891 1 97.19 83 TRP B O 1
ATOM 3979 N N . THR B 1 84 ? 8.086 16.922 21.109 1 95.69 84 THR B N 1
ATOM 3980 C CA . THR B 1 84 ? 8.312 17.812 22.25 1 95.69 84 THR B CA 1
ATOM 3981 C C . THR B 1 84 ? 9.57 17.391 23.016 1 95.69 84 THR B C 1
ATOM 3983 O O . THR B 1 84 ? 10.016 18.094 23.922 1 95.69 84 THR B O 1
ATOM 3986 N N . SER B 1 85 ? 10.062 16.266 22.703 1 93.31 85 SER B N 1
ATOM 3987 C CA . SER B 1 85 ? 11.312 15.852 23.328 1 93.31 85 SER B CA 1
ATOM 3988 C C . SER B 1 85 ? 12.484 16.719 22.859 1 93.31 85 SER B C 1
ATOM 3990 O O . SER B 1 85 ? 13.492 16.828 23.562 1 93.31 85 SER B O 1
ATOM 3992 N N . ARG B 1 86 ? 12.312 17.359 21.719 1 92.5 86 ARG B N 1
ATOM 3993 C CA . ARG B 1 86 ? 13.445 18.109 21.156 1 92.5 86 ARG B CA 1
ATOM 3994 C C . ARG B 1 86 ? 13.055 19.547 20.859 1 92.5 86 ARG B C 1
ATOM 3996 O O . ARG B 1 86 ? 13.898 20.438 20.859 1 92.5 86 ARG B O 1
ATOM 4003 N N . TYR B 1 87 ? 11.789 19.734 20.656 1 95.25 87 TYR B N 1
ATOM 4004 C CA . TYR B 1 87 ? 11.336 21.047 20.219 1 95.25 87 TYR B CA 1
ATOM 4005 C C . TYR B 1 87 ? 10.234 21.578 21.125 1 95.25 87 TYR B C 1
ATOM 4007 O O . TYR B 1 87 ? 9.578 20.797 21.828 1 95.25 87 TYR B O 1
ATOM 4015 N N . SER B 1 88 ? 10.156 22.922 21.203 1 96.25 88 SER B N 1
ATOM 4016 C CA . SER B 1 88 ? 8.953 23.516 21.781 1 96.25 88 SER B CA 1
ATOM 4017 C C . SER B 1 88 ? 7.793 23.469 20.797 1 96.25 88 SER B C 1
ATOM 4019 O O . SER B 1 88 ? 7.949 23.828 19.625 1 96.25 88 SER B O 1
ATOM 4021 N N . VAL B 1 89 ? 6.676 23 21.266 1 98.19 89 VAL B N 1
ATOM 4022 C CA . VAL B 1 89 ? 5.559 22.844 20.344 1 98.19 89 VAL B CA 1
ATOM 4023 C C . VAL B 1 89 ? 4.328 23.562 20.906 1 98.19 89 VAL B C 1
ATOM 4025 O O . VAL B 1 89 ? 3.951 23.344 22.062 1 98.19 89 VAL B O 1
ATOM 4028 N N . LEU B 1 90 ? 3.799 24.391 20.094 1 98.81 90 LEU B N 1
ATOM 4029 C CA . LEU B 1 90 ? 2.574 25.141 20.359 1 98.81 90 LEU B CA 1
ATOM 4030 C C . LEU B 1 90 ? 1.397 24.547 19.594 1 98.81 90 LEU B C 1
ATOM 4032 O O . LEU B 1 90 ? 1.386 24.578 18.359 1 98.81 90 LEU B O 1
ATOM 4036 N N . TYR B 1 91 ? 0.437 23.969 20.344 1 98.88 91 TYR B N 1
ATOM 4037 C CA . TYR B 1 91 ? -0.799 23.469 19.75 1 98.88 91 TYR B CA 1
ATOM 4038 C C . TYR B 1 91 ? -1.913 24.5 19.859 1 98.88 91 TYR B C 1
ATOM 4040 O O . TYR B 1 91 ? -2.211 24.984 20.953 1 98.88 91 TYR B O 1
ATOM 4048 N N . ILE B 1 92 ? -2.545 24.828 18.734 1 98.94 92 ILE B N 1
ATOM 4049 C CA . ILE B 1 92 ? -3.654 25.781 18.781 1 98.94 92 ILE B CA 1
ATOM 4050 C C . ILE B 1 92 ? -4.891 25.156 18.141 1 98.94 92 ILE B C 1
ATOM 4052 O O . ILE B 1 92 ? -4.832 24.672 17.016 1 98.94 92 ILE B O 1
ATOM 4056 N N . ASP B 1 93 ? -5.996 25.109 18.891 1 98.75 93 ASP B N 1
ATOM 4057 C CA . ASP B 1 93 ? -7.285 24.766 18.297 1 98.75 93 ASP B CA 1
ATOM 4058 C C . ASP B 1 93 ? -7.75 25.844 17.328 1 98.75 93 ASP B C 1
ATOM 4060 O O . ASP B 1 93 ? -8.359 26.844 17.719 1 98.75 93 ASP B O 1
ATOM 4064 N N . ASN B 1 94 ? -7.461 25.609 16.141 1 98.5 94 ASN B N 1
ATOM 4065 C CA . ASN B 1 94 ? -7.73 26.531 15.047 1 98.5 94 ASN B CA 1
ATOM 4066 C C . ASN B 1 94 ? -8.617 25.891 13.984 1 98.5 94 ASN B C 1
ATOM 4068 O O . ASN B 1 94 ? -8.445 24.703 13.656 1 98.5 94 ASN B O 1
ATOM 4072 N N . PRO B 1 95 ? -9.664 26.812 13.43 1 98.31 95 PRO B N 1
ATOM 4073 C CA . PRO B 1 95 ? -10.055 28.188 13.711 1 98.31 95 PRO B CA 1
ATOM 4074 C C . PRO B 1 95 ? -10.961 28.312 14.93 1 98.31 95 PRO B C 1
ATOM 4076 O O . PRO B 1 95 ? -11.203 27.328 15.625 1 98.31 95 PRO B O 1
ATOM 4079 N N . VAL B 1 96 ? -11.32 29.594 15.234 1 97.94 96 VAL B N 1
ATOM 4080 C CA . VAL B 1 96 ? -12.258 29.781 16.344 1 97.94 96 VAL B CA 1
ATOM 4081 C C . VAL B 1 96 ? -13.445 28.828 16.172 1 97.94 96 VAL B C 1
ATOM 4083 O O . VAL B 1 96 ? -13.922 28.625 15.055 1 97.94 96 VAL B O 1
ATOM 4086 N N . GLY B 1 97 ? -13.875 28.156 17.281 1 98.19 97 GLY B N 1
ATOM 4087 C CA . GLY B 1 97 ? -14.945 27.172 17.25 1 98.19 97 GLY B CA 1
ATOM 4088 C C . GLY B 1 97 ? -14.438 25.75 17.219 1 98.19 97 GLY B C 1
ATOM 4089 O O . GLY B 1 97 ? -15.227 24.797 17.312 1 98.19 97 GLY B O 1
ATOM 4090 N N . THR B 1 98 ? -13.172 25.531 17.125 1 98.56 98 THR B N 1
ATOM 4091 C CA . THR B 1 98 ? -12.539 24.219 17.109 1 98.56 98 THR B CA 1
ATOM 4092 C C . THR B 1 98 ? -12.133 23.781 18.516 1 98.56 98 THR B C 1
ATOM 4094 O O . THR B 1 98 ? -11.484 24.547 19.234 1 98.56 98 THR B O 1
ATOM 4097 N N . GLY B 1 99 ? -12.477 22.5 18.875 1 98.5 99 GLY B N 1
ATOM 4098 C CA . GLY B 1 99 ? -12.07 22.031 20.188 1 98.5 99 GLY B CA 1
ATOM 4099 C C . GLY B 1 99 ? -12.531 22.938 21.312 1 98.5 99 GLY B C 1
ATOM 4100 O O . GLY B 1 99 ? -13.727 23.219 21.453 1 98.5 99 GLY B O 1
ATOM 4101 N N . PHE B 1 100 ? -11.531 23.469 22.047 1 98.69 100 PHE B N 1
ATOM 4102 C CA . PHE B 1 100 ? -11.867 24.328 23.172 1 98.69 100 PHE B CA 1
ATOM 4103 C C . PHE B 1 100 ? -11.961 25.797 22.734 1 98.69 100 PHE B C 1
ATOM 4105 O O . PHE B 1 100 ? -12.422 26.641 23.5 1 98.69 100 PHE B O 1
ATOM 4112 N N . SER B 1 101 ? -11.492 26.125 21.547 1 98.75 101 SER B N 1
ATOM 4113 C CA . SER B 1 101 ? -11.656 27.484 21.047 1 98.75 101 SER B CA 1
ATOM 4114 C C . SER B 1 101 ? -13.125 27.828 20.844 1 98.75 101 SER B C 1
ATOM 4116 O O . SER B 1 101 ? -13.938 26.938 20.562 1 98.75 101 SER B O 1
ATOM 4118 N N . PHE B 1 102 ? -13.445 29.141 20.953 1 98.25 102 PHE B N 1
ATOM 4119 C CA . PHE B 1 102 ? -14.867 29.469 20.875 1 98.25 102 PHE B CA 1
ATOM 4120 C C . PHE B 1 102 ? -15.07 30.906 20.422 1 98.25 102 PHE B C 1
ATOM 4122 O O . PHE B 1 102 ? -14.125 31.703 20.422 1 98.25 102 PHE B O 1
ATOM 4129 N N . THR B 1 103 ? -16.203 31.188 19.953 1 98.19 103 THR B N 1
ATOM 4130 C CA . THR B 1 103 ? -16.75 32.5 19.688 1 98.19 103 THR B CA 1
ATOM 4131 C C . THR B 1 103 ? -18.188 32.625 20.172 1 98.19 103 THR B C 1
ATOM 4133 O O . THR B 1 103 ? -18.891 31.609 20.266 1 98.19 103 THR B O 1
ATOM 4136 N N . GLU B 1 104 ? -18.594 33.812 20.547 1 96.88 104 GLU B N 1
ATOM 4137 C CA . GLU B 1 104 ? -19.953 34 21.078 1 96.88 104 GLU B CA 1
ATOM 4138 C C . GLU B 1 104 ? -20.875 34.531 20 1 96.88 104 GLU B C 1
ATOM 4140 O O . GLU B 1 104 ? -22.047 34.844 20.266 1 96.88 104 GLU B O 1
ATOM 4145 N N . HIS B 1 105 ? -20.344 34.688 18.844 1 96.94 105 HIS B N 1
ATOM 4146 C CA . HIS B 1 105 ? -21.125 35.219 17.719 1 96.94 105 HIS B CA 1
ATOM 4147 C C . HIS B 1 105 ? -20.828 34.438 16.438 1 96.94 105 HIS B C 1
ATOM 4149 O O . HIS B 1 105 ? -19.688 34.094 16.156 1 96.94 105 HIS B O 1
ATOM 4155 N N . ASP B 1 106 ? -21.906 34.25 15.688 1 97.06 106 ASP B N 1
ATOM 4156 C CA . ASP B 1 106 ? -21.781 33.531 14.422 1 97.06 106 ASP B CA 1
ATOM 4157 C C . ASP B 1 106 ? -20.75 34.219 13.516 1 97.06 106 ASP B C 1
ATOM 4159 O O . ASP B 1 106 ? -20.031 33.562 12.773 1 97.06 106 ASP B O 1
ATOM 4163 N N . GLY B 1 107 ? -20.703 35.5 13.594 1 96.69 107 GLY B N 1
ATOM 4164 C CA . GLY B 1 107 ? -19.797 36.281 12.789 1 96.69 107 GLY B CA 1
ATOM 4165 C C . GLY B 1 107 ? -18.344 36.094 13.148 1 96.69 107 GLY B C 1
ATOM 4166 O O . GLY B 1 107 ? -17.453 36.531 12.414 1 96.69 107 GLY B O 1
ATOM 4167 N N . GLY B 1 108 ? -18.078 35.406 14.227 1 97.69 108 GLY B N 1
ATOM 4168 C CA . GLY B 1 108 ? -16.719 35.156 14.68 1 97.69 108 GLY B CA 1
ATOM 4169 C C . GLY B 1 108 ? -16.047 33.969 14 1 97.69 108 GLY B C 1
ATOM 4170 O O . GLY B 1 108 ? -14.828 33.844 14.039 1 97.69 108 GLY B O 1
ATOM 4171 N N . PHE B 1 109 ? -16.891 33.094 13.367 1 98.31 109 PHE B N 1
ATOM 4172 C CA . PHE B 1 109 ? -16.344 31.938 12.672 1 98.31 109 PHE B CA 1
ATOM 4173 C C . PHE B 1 109 ? -15.578 32.375 11.43 1 98.31 109 PHE B C 1
ATOM 4175 O O . PHE B 1 109 ? -16 33.281 10.727 1 98.31 109 PHE B O 1
ATOM 4182 N N . ALA B 1 110 ? -14.438 31.75 11.188 1 98.31 110 ALA B N 1
ATOM 4183 C CA . ALA B 1 110 ? -13.68 32 9.969 1 98.31 110 ALA B CA 1
ATOM 4184 C C . ALA B 1 110 ? -14.445 31.531 8.734 1 98.31 110 ALA B C 1
ATOM 4186 O O . ALA B 1 110 ? -15.07 30.484 8.758 1 98.31 110 ALA B O 1
ATOM 4187 N N . GLN B 1 111 ? -14.367 32.312 7.688 1 97.25 111 GLN B N 1
ATOM 4188 C CA . GLN B 1 111 ? -15.055 31.984 6.441 1 97.25 111 GLN B CA 1
ATOM 4189 C C . GLN B 1 111 ? 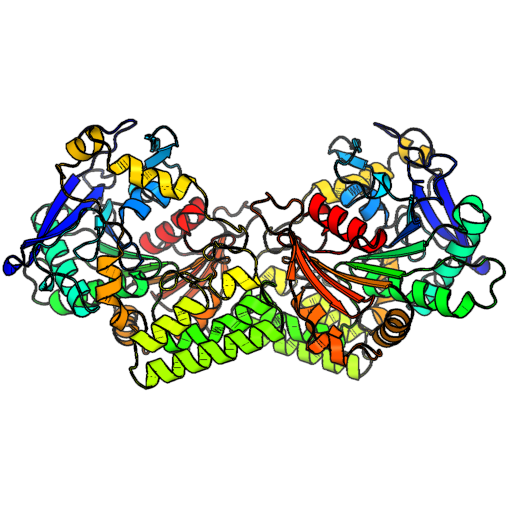-14.055 31.672 5.332 1 97.25 111 GLN B C 1
ATOM 4191 O O . GLN B 1 111 ? -14.43 31.109 4.297 1 97.25 111 GLN B O 1
ATOM 4196 N N . ASN B 1 112 ? -12.883 32.031 5.5 1 97.44 112 ASN B N 1
ATOM 4197 C CA . ASN B 1 112 ? -11.82 31.828 4.52 1 97.44 112 ASN B CA 1
ATOM 4198 C C . ASN B 1 112 ? -10.438 31.875 5.172 1 97.44 112 ASN B C 1
ATOM 4200 O O . ASN B 1 112 ? -10.328 32 6.391 1 97.44 112 ASN B O 1
ATOM 4204 N N . GLN B 1 113 ? -9.43 31.766 4.359 1 98.12 113 GLN B N 1
ATOM 4205 C CA . GLN B 1 113 ? -8.078 31.641 4.891 1 98.12 113 GLN B CA 1
ATOM 4206 C C . GLN B 1 113 ? -7.527 33 5.32 1 98.12 113 GLN B C 1
ATOM 4208 O O . GLN B 1 113 ? -6.586 33.062 6.113 1 98.12 113 GLN B O 1
ATOM 4213 N N . ASP B 1 114 ? -8.07 34.094 4.828 1 98.06 114 ASP B N 1
ATOM 4214 C CA . ASP B 1 114 ? -7.699 35.406 5.359 1 98.06 114 ASP B CA 1
ATOM 4215 C C . ASP B 1 114 ? -8.125 35.531 6.82 1 98.06 114 ASP B C 1
ATOM 4217 O O . ASP B 1 114 ? -7.371 36.062 7.641 1 98.06 114 ASP B O 1
ATOM 4221 N N . ASP B 1 115 ? -9.328 35.094 7.113 1 98.31 115 ASP B N 1
ATOM 4222 C CA . ASP B 1 115 ? -9.797 35.094 8.5 1 98.31 115 ASP B CA 1
ATOM 4223 C C . ASP B 1 115 ? -8.875 34.25 9.383 1 98.31 115 ASP B C 1
ATOM 4225 O O . ASP B 1 115 ? -8.5 34.688 10.477 1 98.31 115 ASP B O 1
ATOM 4229 N N . VAL B 1 116 ? -8.555 33.094 8.875 1 98.44 116 VAL B N 1
ATOM 4230 C CA . VAL B 1 116 ? -7.727 32.156 9.625 1 98.44 116 VAL B CA 1
ATOM 4231 C C . VAL B 1 116 ? -6.352 32.75 9.875 1 98.44 116 VAL B C 1
ATOM 4233 O O . VAL B 1 116 ? -5.867 32.781 11.008 1 98.44 116 VAL B O 1
ATOM 4236 N N . GLY B 1 117 ? -5.723 33.25 8.781 1 98.62 117 GLY B N 1
ATOM 4237 C CA . GLY B 1 117 ? -4.406 33.844 8.898 1 98.62 117 GLY B CA 1
ATOM 4238 C C . GLY B 1 117 ? -4.375 35.031 9.859 1 98.62 117 GLY B C 1
ATOM 4239 O O . GLY B 1 117 ? -3.455 35.156 10.672 1 98.62 117 GLY B O 1
ATOM 4240 N N . ARG B 1 118 ? -5.355 35.875 9.781 1 98.19 118 ARG B N 1
ATOM 4241 C CA . ARG B 1 118 ? -5.457 37.062 10.641 1 98.19 118 ARG B CA 1
ATOM 4242 C C . ARG B 1 118 ? -5.555 36.656 12.109 1 98.19 118 ARG B C 1
ATOM 4244 O O . ARG B 1 118 ? -4.832 37.188 12.953 1 98.19 118 ARG B O 1
ATOM 4251 N N . ASP B 1 119 ? -6.461 35.75 12.383 1 98.75 119 ASP B N 1
ATOM 4252 C CA . ASP B 1 119 ? -6.684 35.344 13.766 1 98.75 119 ASP B CA 1
ATOM 4253 C C . ASP B 1 119 ? -5.457 34.656 14.344 1 98.75 119 ASP B C 1
ATOM 4255 O O . ASP B 1 119 ? -5.055 34.906 15.477 1 98.75 119 ASP B O 1
ATOM 4259 N N . LEU B 1 120 ? -4.855 33.781 13.586 1 98.88 120 LEU B N 1
ATOM 4260 C CA . LEU B 1 120 ? -3.67 33.062 14.047 1 98.88 120 LEU B CA 1
ATOM 4261 C C . LEU B 1 120 ? -2.502 34.031 14.25 1 98.88 120 LEU B C 1
ATOM 4263 O O . LEU B 1 120 ? -1.727 33.875 15.195 1 98.88 120 LEU B O 1
ATOM 4267 N N . TYR B 1 121 ? -2.346 34.969 13.281 1 98.75 121 TYR B N 1
ATOM 4268 C CA . TYR B 1 121 ? -1.282 35.938 13.43 1 98.75 121 TYR B CA 1
ATOM 4269 C C . TYR B 1 121 ? -1.462 36.75 14.719 1 98.75 121 TYR B C 1
ATOM 4271 O O . TYR B 1 121 ? -0.499 36.969 15.453 1 98.75 121 TYR B O 1
ATOM 4279 N N . SER B 1 122 ? -2.699 37.156 14.992 1 98.44 122 SER B N 1
ATOM 4280 C CA . SER B 1 122 ? -3.008 37.844 16.234 1 98.44 122 SER B CA 1
ATOM 4281 C C . SER B 1 122 ? -2.664 36.969 17.453 1 98.44 122 SER B C 1
ATOM 4283 O O . SER B 1 122 ? -2.064 37.469 18.406 1 98.44 122 SER B O 1
ATOM 4285 N N . ALA B 1 123 ? -3.035 35.75 17.391 1 98.88 123 ALA B N 1
ATOM 4286 C CA . ALA B 1 123 ? -2.754 34.812 18.484 1 98.88 123 ALA B CA 1
ATOM 4287 C C . ALA B 1 123 ? -1.252 34.688 18.703 1 98.88 123 ALA B C 1
ATOM 4289 O O . ALA B 1 123 ? -0.784 34.688 19.844 1 98.88 123 ALA B O 1
ATOM 4290 N N . LEU B 1 124 ? -0.501 34.531 17.656 1 98.88 124 LEU B N 1
ATOM 4291 C CA . LEU B 1 124 ? 0.939 34.312 17.75 1 98.88 124 LEU B CA 1
ATOM 4292 C C . LEU B 1 124 ? 1.621 35.562 18.328 1 98.88 124 LEU B C 1
ATOM 4294 O O . LEU B 1 124 ? 2.568 35.469 19.109 1 98.88 124 LEU B O 1
ATOM 4298 N N . THR B 1 125 ? 1.172 36.75 17.891 1 98.19 125 THR B N 1
ATOM 4299 C CA . THR B 1 125 ? 1.712 38 18.453 1 98.19 125 THR B CA 1
ATOM 4300 C C . THR B 1 125 ? 1.501 38.031 19.953 1 98.19 125 THR B C 1
ATOM 4302 O O . THR B 1 125 ? 2.416 38.406 20.703 1 98.19 125 THR B O 1
ATOM 4305 N N . GLN B 1 126 ? 0.312 37.656 20.406 1 98.44 126 GLN B N 1
ATOM 4306 C CA . GLN B 1 126 ? 0.009 37.625 21.844 1 98.44 126 GLN B CA 1
ATOM 4307 C C . GLN B 1 126 ? 0.859 36.562 22.547 1 98.44 126 GLN B C 1
ATOM 4309 O O . GLN B 1 126 ? 1.358 36.812 23.641 1 98.44 126 GLN B O 1
ATOM 4314 N N . PHE B 1 127 ? 0.975 35.438 21.922 1 98.5 127 PHE B N 1
ATOM 4315 C CA . PHE B 1 127 ? 1.757 34.344 22.484 1 98.5 127 PHE B CA 1
ATOM 4316 C C . PHE B 1 127 ? 3.182 34.781 22.781 1 98.5 127 PHE B C 1
ATOM 4318 O O . PHE B 1 127 ? 3.699 34.531 23.875 1 98.5 127 PHE B O 1
ATOM 4325 N N . PHE B 1 128 ? 3.846 35.438 21.844 1 97.62 128 PHE B N 1
ATOM 4326 C CA . PHE B 1 128 ? 5.242 35.812 22 1 97.62 128 PHE B CA 1
ATOM 4327 C C . PHE B 1 128 ? 5.367 37 22.953 1 97.62 128 PHE B C 1
ATOM 4329 O O . PHE B 1 128 ? 6.453 37.281 23.469 1 97.62 128 PHE B O 1
ATOM 4336 N N . GLN B 1 129 ? 4.273 37.75 23.172 1 97.31 129 GLN B N 1
ATOM 4337 C CA . GLN B 1 129 ? 4.262 38.75 24.234 1 97.31 129 GLN B CA 1
ATOM 4338 C C . GLN B 1 129 ? 4.184 38.062 25.609 1 97.31 129 GLN B C 1
ATOM 4340 O O . GLN B 1 129 ? 4.797 38.531 26.578 1 97.31 129 GLN B O 1
ATOM 4345 N N . LEU B 1 130 ? 3.436 37 25.656 1 96.69 130 LEU B N 1
ATOM 4346 C CA . LEU B 1 130 ? 3.275 36.25 26.891 1 96.69 130 LEU B CA 1
ATOM 4347 C C . LEU B 1 130 ? 4.535 35.469 27.203 1 96.69 130 LEU B C 1
ATOM 4349 O O . LEU B 1 130 ? 4.859 35.25 28.375 1 96.69 130 LEU B O 1
ATOM 4353 N N . PHE B 1 131 ? 5.195 34.969 26.188 1 94.88 131 PHE B N 1
ATOM 4354 C CA . PHE B 1 131 ? 6.406 34.156 26.312 1 94.88 131 PHE B CA 1
ATOM 4355 C C . PHE B 1 131 ? 7.562 34.812 25.562 1 94.88 131 PHE B C 1
ATOM 4357 O O . PHE B 1 131 ? 8.109 34.219 24.625 1 94.88 131 PHE B O 1
ATOM 4364 N N . PRO B 1 132 ? 8.016 35.969 26 1 94.06 132 PRO B N 1
ATOM 4365 C CA . PRO B 1 132 ? 9.016 36.719 25.266 1 94.06 132 PRO B CA 1
ATOM 4366 C C . PRO B 1 132 ? 10.359 36 25.156 1 94.06 132 PRO B C 1
ATOM 4368 O O . PRO B 1 132 ? 11.125 36.25 24.219 1 94.06 132 PRO B O 1
ATOM 4371 N N . GLU B 1 133 ? 10.648 35.094 26.047 1 91.44 133 GLU B N 1
ATOM 4372 C CA . GLU B 1 133 ? 11.914 34.375 26.047 1 91.44 133 GLU B CA 1
ATOM 4373 C C . GLU B 1 133 ? 12.023 33.469 24.828 1 91.44 133 GLU B C 1
ATOM 4375 O O . GLU B 1 133 ? 13.117 33.031 24.453 1 91.44 133 GLU B O 1
ATOM 4380 N N . TYR B 1 134 ? 10.875 33.188 24.188 1 93.88 134 TYR B N 1
ATOM 4381 C CA . TYR B 1 134 ? 10.875 32.312 23.031 1 93.88 134 TYR B CA 1
ATOM 4382 C C . TYR B 1 134 ? 10.828 33.094 21.734 1 93.88 134 TYR B C 1
ATOM 4384 O O . TYR B 1 134 ? 10.93 32.5 20.641 1 93.88 134 TYR B O 1
ATOM 4392 N N . GLN B 1 135 ? 10.727 34.344 21.75 1 94.06 135 GLN B N 1
ATOM 4393 C CA . GLN B 1 135 ? 10.508 35.156 20.562 1 94.06 135 GLN B CA 1
ATOM 4394 C C . GLN B 1 135 ? 11.695 35.094 19.609 1 94.06 135 GLN B C 1
ATOM 4396 O O . GLN B 1 135 ? 11.516 35.125 18.391 1 94.06 135 GLN B O 1
ATOM 4401 N N . SER B 1 136 ? 12.914 35 20.172 1 93.25 136 SER B N 1
ATOM 4402 C CA . SER B 1 136 ? 14.109 35 19.344 1 93.25 136 SER B CA 1
ATOM 4403 C C . SER B 1 136 ? 14.375 33.625 18.75 1 93.25 136 SER B C 1
ATOM 4405 O O . SER B 1 136 ? 15.188 33.469 17.844 1 93.25 136 SER B O 1
ATOM 4407 N N . ASN B 1 137 ? 13.695 32.594 19.297 1 94 137 ASN B N 1
ATOM 4408 C CA . ASN B 1 137 ? 13.852 31.234 18.734 1 94 137 ASN B CA 1
ATOM 4409 C C . ASN B 1 137 ? 13.336 31.156 17.312 1 94 137 ASN B C 1
ATOM 4411 O O . ASN B 1 137 ? 12.422 31.906 16.938 1 94 137 ASN B O 1
ATOM 4415 N N . GLU B 1 138 ? 14 30.297 16.516 1 95.75 138 GLU B N 1
ATOM 4416 C CA . GLU B 1 138 ? 13.406 30.016 15.211 1 95.75 138 GLU B CA 1
ATOM 4417 C C . GLU B 1 138 ? 11.977 29.516 15.352 1 95.75 138 GLU B C 1
ATOM 4419 O O . GLU B 1 138 ? 11.656 28.766 16.281 1 95.75 138 GLU B O 1
ATOM 4424 N N . PHE B 1 139 ? 11.125 29.969 14.461 1 97.94 139 PHE B N 1
ATOM 4425 C CA . PHE B 1 139 ? 9.711 29.609 14.492 1 97.94 139 PHE B CA 1
ATOM 4426 C C . PHE B 1 139 ? 9.289 28.938 13.195 1 97.94 139 PHE B C 1
ATOM 4428 O O . PHE B 1 139 ? 9.648 29.406 12.109 1 97.94 139 PHE B O 1
ATOM 4435 N N . TYR B 1 140 ? 8.641 27.812 13.289 1 98.62 140 TYR B N 1
ATOM 4436 C CA . TYR B 1 140 ? 8.086 27.109 12.141 1 98.62 140 TYR B CA 1
ATOM 4437 C C . TYR B 1 140 ? 6.598 26.859 12.312 1 98.62 140 TYR B C 1
ATOM 4439 O O . TYR B 1 140 ? 6.141 26.5 13.398 1 98.62 140 TYR B O 1
ATOM 4447 N N . ALA B 1 141 ? 5.828 27.094 11.258 1 98.94 141 ALA B N 1
ATOM 4448 C CA . ALA B 1 141 ? 4.43 26.672 11.227 1 98.94 141 ALA B CA 1
ATOM 4449 C C . ALA B 1 141 ? 4.289 25.281 10.625 1 98.94 141 ALA B C 1
ATOM 4451 O O . ALA B 1 141 ? 4.801 25.016 9.531 1 98.94 141 ALA B O 1
ATOM 4452 N N . THR B 1 142 ? 3.643 24.359 11.32 1 98.88 142 THR B N 1
ATOM 4453 C CA . THR B 1 142 ? 3.473 22.984 10.844 1 98.88 142 THR B CA 1
ATOM 4454 C C . THR B 1 142 ? 2.014 22.547 10.953 1 98.88 142 THR B C 1
ATOM 4456 O O . THR B 1 142 ? 1.239 23.141 11.703 1 98.88 142 THR B O 1
ATOM 4459 N N . GLY B 1 143 ? 1.621 21.656 10.18 1 98.81 143 GLY B N 1
ATOM 4460 C CA . GLY B 1 143 ? 0.262 21.141 10.203 1 98.81 143 GLY B CA 1
ATOM 4461 C C . GLY B 1 143 ? 0.041 20.016 9.227 1 98.81 143 GLY B C 1
ATOM 4462 O O . GLY B 1 143 ? 0.979 19.562 8.562 1 98.81 143 GLY B O 1
ATOM 4463 N N . GLU B 1 144 ? -1.14 19.5 9.188 1 98.44 144 GLU B N 1
ATOM 4464 C CA . GLU B 1 144 ? -1.474 18.344 8.359 1 98.44 144 GLU B CA 1
ATOM 4465 C C . GLU B 1 144 ? -2.873 18.469 7.766 1 98.44 144 GLU B C 1
ATOM 4467 O O . GLU B 1 144 ? -3.74 19.141 8.344 1 98.44 144 GLU B O 1
ATOM 4472 N N . SER B 1 145 ? -3.115 17.828 6.621 1 98.31 145 SER B N 1
ATOM 4473 C CA . SER B 1 145 ? -4.445 17.719 6.031 1 98.31 145 SER B CA 1
ATOM 4474 C C . SER B 1 145 ? -4.961 19.078 5.574 1 98.31 145 SER B C 1
ATOM 4476 O O . SER B 1 145 ? -4.289 19.781 4.82 1 98.31 145 SER B O 1
ATOM 4478 N N . TYR B 1 146 ? -6.094 19.531 6.059 1 98.12 146 TYR B N 1
ATOM 4479 C CA . TYR B 1 146 ? -6.645 20.828 5.672 1 98.12 146 TYR B CA 1
ATOM 4480 C C . TYR B 1 146 ? -5.738 21.969 6.125 1 98.12 146 TYR B C 1
ATOM 4482 O O . TYR B 1 146 ? -5.809 23.078 5.586 1 98.12 146 TYR B O 1
ATOM 4490 N N . ALA B 1 147 ? -4.824 21.656 7.051 1 98.5 147 ALA B N 1
ATOM 4491 C CA . ALA B 1 147 ? -3.848 22.672 7.457 1 98.5 147 ALA B CA 1
ATOM 4492 C C . ALA B 1 147 ? -2.895 23 6.312 1 98.5 147 ALA B C 1
ATOM 4494 O O . ALA B 1 147 ? -2.109 23.953 6.406 1 98.5 147 ALA B O 1
ATOM 4495 N N . GLY B 1 148 ? -3.029 22.25 5.289 1 98.56 148 GLY B N 1
ATOM 4496 C CA . GLY B 1 148 ? -2.406 22.688 4.047 1 98.56 148 GLY B CA 1
ATOM 4497 C C . GLY B 1 148 ? -2.85 24.078 3.609 1 98.56 148 GLY B C 1
ATOM 4498 O O . GLY B 1 148 ? -2.186 24.719 2.789 1 98.56 148 GLY B O 1
ATOM 4499 N N . LYS B 1 149 ? -3.904 24.531 4.176 1 98.31 149 LYS B N 1
ATOM 4500 C CA . LYS B 1 149 ? -4.391 25.891 3.93 1 98.31 149 LYS B CA 1
ATOM 4501 C C . LYS B 1 149 ? -4.074 26.812 5.105 1 98.31 149 LYS B C 1
ATOM 4503 O O . LYS B 1 149 ? -3.686 27.969 4.91 1 98.31 149 LYS B O 1
ATOM 4508 N N . TYR B 1 150 ? -4.184 26.297 6.336 1 98.75 150 TYR B N 1
ATOM 4509 C CA . TYR B 1 150 ? -3.939 27.078 7.543 1 98.75 150 TYR B CA 1
ATOM 4510 C C . TYR B 1 150 ? -2.486 27.531 7.613 1 98.75 150 TYR B C 1
ATOM 4512 O O . TYR B 1 150 ? -2.205 28.688 7.914 1 98.75 150 TYR B O 1
ATOM 4520 N N . VAL B 1 151 ? -1.62 26.578 7.336 1 98.94 151 VAL B N 1
ATOM 4521 C CA . VAL B 1 151 ? -0.192 26.797 7.535 1 98.94 151 VAL B CA 1
ATOM 4522 C C . VAL B 1 151 ? 0.304 27.859 6.57 1 98.94 151 VAL B C 1
ATOM 4524 O O . VAL B 1 151 ? 0.934 28.844 6.984 1 98.94 151 VAL B O 1
ATOM 4527 N N . PRO B 1 152 ? -0.026 27.797 5.281 1 98.88 152 PRO B N 1
ATOM 4528 C CA . PRO B 1 152 ? 0.368 28.891 4.395 1 98.88 152 PRO B CA 1
ATOM 4529 C C . PRO B 1 152 ? -0.303 30.203 4.762 1 98.88 152 PRO B C 1
ATOM 4531 O O . PRO B 1 152 ? 0.3 31.281 4.609 1 98.88 152 PRO B O 1
ATOM 4534 N N . ALA B 1 153 ? -1.516 30.141 5.227 1 98.69 153 ALA B N 1
ATOM 4535 C CA . ALA B 1 153 ? -2.223 31.375 5.594 1 98.69 153 ALA B CA 1
ATOM 4536 C C . ALA B 1 153 ? -1.485 32.125 6.695 1 98.69 153 ALA B C 1
ATOM 4538 O O . ALA B 1 153 ? -1.162 33.312 6.543 1 98.69 153 ALA B O 1
ATOM 4539 N N . VAL B 1 154 ? -1.177 31.438 7.777 1 98.88 154 VAL B N 1
ATOM 4540 C CA . VAL B 1 154 ? -0.514 32.125 8.891 1 98.88 154 VAL B CA 1
ATOM 4541 C C . VAL B 1 154 ? 0.909 32.5 8.492 1 98.88 154 VAL B C 1
ATOM 4543 O O . VAL B 1 154 ? 1.404 33.562 8.875 1 98.88 154 VAL B O 1
ATOM 4546 N N . SER B 1 155 ? 1.559 31.641 7.727 1 98.94 155 SER B N 1
ATOM 4547 C CA . SER B 1 155 ? 2.912 31.938 7.266 1 98.94 155 SER B CA 1
ATOM 4548 C C . SER B 1 155 ? 2.943 33.188 6.406 1 98.94 155 SER B C 1
ATOM 4550 O O . SER B 1 155 ? 3.836 34.031 6.555 1 98.94 155 SER B O 1
ATOM 4552 N N . TYR B 1 156 ? 2.01 33.281 5.527 1 98.75 156 TYR B N 1
ATOM 4553 C CA . TYR B 1 156 ? 1.938 34.438 4.648 1 98.75 156 TYR B CA 1
ATOM 4554 C C . TYR B 1 156 ? 1.656 35.719 5.445 1 98.75 156 TYR B C 1
ATOM 4556 O O . TYR B 1 156 ? 2.217 36.781 5.156 1 98.75 156 TYR B O 1
ATOM 4564 N N . TYR B 1 157 ? 0.789 35.656 6.434 1 98.75 157 TYR B N 1
ATOM 4565 C CA . TYR B 1 157 ? 0.491 36.781 7.277 1 98.75 157 TYR B CA 1
ATOM 4566 C C . TYR B 1 157 ? 1.721 37.219 8.07 1 98.75 157 TYR B C 1
ATOM 4568 O O . TYR B 1 157 ? 1.967 38.406 8.25 1 98.75 157 TYR B O 1
ATOM 4576 N N . ILE B 1 158 ? 2.48 36.25 8.562 1 98.88 158 ILE B N 1
ATOM 4577 C CA . ILE B 1 158 ? 3.727 36.594 9.242 1 98.88 158 ILE B CA 1
ATOM 4578 C C . ILE B 1 158 ? 4.672 37.281 8.266 1 98.88 158 ILE B C 1
ATOM 4580 O O . ILE B 1 158 ? 5.238 38.312 8.586 1 98.88 158 ILE B O 1
ATOM 4584 N N . HIS B 1 159 ? 4.855 36.719 7.105 1 98.69 159 HIS B N 1
ATOM 4585 C CA . HIS B 1 159 ? 5.715 37.281 6.066 1 98.69 159 HIS B CA 1
ATOM 4586 C C . HIS B 1 159 ? 5.344 38.719 5.77 1 98.69 159 HIS B C 1
ATOM 4588 O O . HIS B 1 159 ? 6.219 39.594 5.691 1 98.69 159 HIS B O 1
ATOM 4594 N N . LYS B 1 160 ? 4.082 38.969 5.621 1 98.31 160 LYS B N 1
ATOM 4595 C CA . LYS B 1 160 ? 3.576 40.281 5.215 1 98.31 160 LYS B CA 1
ATOM 4596 C C . LYS B 1 160 ? 3.723 41.312 6.34 1 98.31 160 LYS B C 1
ATOM 4598 O O . LYS B 1 160 ? 4.027 42.469 6.09 1 98.31 160 LYS B O 1
ATOM 4603 N N . ASN B 1 161 ? 3.564 40.938 7.566 1 98.19 161 ASN B N 1
ATOM 4604 C CA . ASN B 1 161 ? 3.449 41.875 8.664 1 98.19 161 ASN B CA 1
ATOM 4605 C C . ASN B 1 161 ? 4.77 42.031 9.414 1 98.19 161 ASN B C 1
ATOM 4607 O O . ASN B 1 161 ? 5.004 43.062 10.062 1 98.19 161 ASN B O 1
ATOM 4611 N N . ASN B 1 162 ? 5.59 41.062 9.336 1 97.5 162 ASN B N 1
ATOM 4612 C CA . ASN B 1 162 ? 6.82 41.031 10.117 1 97.5 162 ASN B CA 1
ATOM 4613 C C . ASN B 1 162 ? 7.672 42.281 9.891 1 97.5 162 ASN B C 1
ATOM 4615 O O . ASN B 1 162 ? 8.234 42.812 10.836 1 97.5 162 ASN B O 1
ATOM 4619 N N . PRO B 1 163 ? 7.809 42.812 8.695 1 96.75 163 PRO B N 1
ATOM 4620 C CA . PRO B 1 163 ? 8.703 43.938 8.453 1 96.75 163 PRO B CA 1
ATOM 4621 C C . PRO B 1 163 ? 8.32 45.188 9.258 1 96.75 163 PRO B C 1
ATOM 4623 O O . PRO B 1 163 ? 9.195 45.969 9.625 1 96.75 163 PRO B O 1
ATOM 4626 N N . THR B 1 164 ? 7.121 45.312 9.648 1 96.75 164 THR B N 1
ATOM 4627 C CA . THR B 1 164 ? 6.691 46.531 10.344 1 96.75 164 THR B CA 1
ATOM 4628 C C . THR B 1 164 ? 6.141 46.188 11.727 1 96.75 164 THR B C 1
ATOM 4630 O O . THR B 1 164 ? 5.633 47.062 12.43 1 96.75 164 THR B O 1
ATOM 4633 N N . ALA B 1 165 ? 6.234 44.969 12.078 1 96.06 165 ALA B N 1
ATOM 4634 C CA . ALA B 1 165 ? 5.609 44.5 13.32 1 96.06 165 ALA B CA 1
ATOM 4635 C C . ALA B 1 165 ? 6.414 44.969 14.531 1 96.06 165 ALA B C 1
ATOM 4637 O O . ALA B 1 165 ? 7.645 45.031 14.484 1 96.06 165 ALA B O 1
ATOM 4638 N N . LYS B 1 166 ? 5.746 45.312 15.562 1 94.56 166 LYS B N 1
ATOM 4639 C CA . LYS B 1 166 ? 6.406 45.594 16.828 1 94.56 166 LYS B CA 1
ATOM 4640 C C . LYS B 1 166 ? 6.98 44.312 17.453 1 94.56 166 LYS B C 1
ATOM 4642 O O . LYS B 1 166 ? 8.109 44.344 17.953 1 94.56 166 LYS B O 1
ATOM 4647 N N . VAL B 1 167 ? 6.227 43.312 17.453 1 95.25 167 VAL B N 1
ATOM 4648 C CA . VAL B 1 167 ? 6.668 42 17.859 1 95.25 167 VAL B CA 1
ATOM 4649 C C . VAL B 1 167 ? 6.969 41.125 16.625 1 95.25 167 VAL B C 1
ATOM 4651 O O . VAL B 1 167 ? 6.055 40.594 16 1 95.25 167 VAL B O 1
ATOM 4654 N N . LYS B 1 168 ? 8.203 41.031 16.375 1 96.62 168 LYS B N 1
ATOM 4655 C CA . LYS B 1 168 ? 8.602 40.25 15.211 1 96.62 168 LYS B CA 1
ATOM 4656 C C . LYS B 1 168 ? 8.688 38.75 15.547 1 96.62 168 LYS B C 1
ATOM 4658 O O . LYS B 1 168 ? 9.141 38.375 16.625 1 96.62 168 LYS B O 1
ATOM 4663 N N . ILE B 1 169 ? 8.148 38 14.719 1 98.31 169 ILE B N 1
ATOM 4664 C CA . ILE B 1 169 ? 8.266 36.562 14.812 1 98.31 169 ILE B CA 1
ATOM 4665 C C . ILE B 1 169 ? 9.445 36.062 13.977 1 98.31 169 ILE B C 1
ATOM 4667 O O . ILE B 1 169 ? 9.57 36.438 12.797 1 98.31 169 ILE B O 1
ATOM 4671 N N . ASN B 1 170 ? 10.375 35.312 14.547 1 97.69 170 ASN B N 1
ATOM 4672 C CA . ASN B 1 170 ? 11.547 34.781 13.844 1 97.69 170 ASN B CA 1
ATOM 4673 C C . ASN B 1 170 ? 11.195 33.625 12.945 1 97.69 170 ASN B C 1
ATOM 4675 O O . ASN B 1 170 ? 11.727 32.531 13.117 1 97.69 170 ASN B O 1
ATOM 4679 N N . PHE B 1 171 ? 10.344 33.906 12.008 1 98.5 171 PHE B N 1
ATOM 4680 C CA . PHE B 1 171 ? 9.781 32.906 11.117 1 98.5 171 PHE B CA 1
ATOM 4681 C C . PHE B 1 171 ? 10.828 32.406 10.133 1 98.5 171 PHE B C 1
ATOM 4683 O O . PHE B 1 171 ? 11.422 33.188 9.391 1 98.5 171 PHE B O 1
ATOM 4690 N N . LYS B 1 172 ? 11.039 31.016 10.148 1 97.88 172 LYS B N 1
ATOM 4691 C CA . LYS B 1 172 ? 12.086 30.438 9.305 1 97.88 172 LYS B CA 1
ATOM 4692 C C . LYS B 1 172 ? 11.492 29.5 8.266 1 97.88 172 LYS B C 1
ATOM 4694 O O . LYS B 1 172 ? 12.156 29.141 7.285 1 97.88 172 LYS B O 1
ATOM 4699 N N . GLY B 1 173 ? 10.242 29.062 8.477 1 98.31 173 GLY B N 1
ATOM 4700 C CA . GLY B 1 173 ? 9.711 28.156 7.48 1 98.31 173 GLY B CA 1
ATOM 4701 C C . GLY B 1 173 ? 8.445 27.453 7.934 1 98.31 173 GLY B C 1
ATOM 4702 O O . GLY B 1 173 ? 7.785 27.891 8.875 1 98.31 173 GLY B O 1
ATOM 4703 N N . MET B 1 174 ? 8.047 26.438 7.172 1 98.81 174 MET B N 1
ATOM 4704 C CA . MET B 1 174 ? 6.809 25.719 7.445 1 98.81 174 MET B CA 1
ATOM 4705 C C . MET B 1 174 ? 6.898 24.266 6.957 1 98.81 174 MET B C 1
ATOM 4707 O O . MET B 1 174 ? 7.734 23.953 6.109 1 98.81 174 MET B O 1
ATOM 4711 N N . ALA B 1 175 ? 6.098 23.375 7.516 1 98.81 175 ALA B N 1
ATOM 4712 C CA . ALA B 1 175 ? 5.977 21.969 7.133 1 98.81 175 ALA B CA 1
ATOM 4713 C C . ALA B 1 175 ? 4.516 21.547 7.07 1 98.81 175 ALA B C 1
ATOM 4715 O O . ALA B 1 175 ? 3.744 21.797 8 1 98.81 175 ALA B O 1
ATOM 4716 N N . ILE B 1 176 ? 4.125 20.953 5.98 1 98.81 176 ILE B N 1
ATOM 4717 C CA . ILE B 1 176 ? 2.742 20.531 5.773 1 98.81 176 ILE B CA 1
ATOM 4718 C C . ILE B 1 176 ? 2.697 19.031 5.461 1 98.81 176 ILE B C 1
ATOM 4720 O O . ILE B 1 176 ? 3.303 18.578 4.488 1 98.81 176 ILE B O 1
ATOM 4724 N N . GLY B 1 177 ? 2.01 18.266 6.27 1 98.75 177 GLY B N 1
ATOM 4725 C CA . GLY B 1 177 ? 1.807 16.859 6.031 1 98.75 177 GLY B CA 1
ATOM 4726 C C . GLY B 1 177 ? 0.485 16.547 5.352 1 98.75 177 GLY B C 1
ATOM 4727 O O . GLY B 1 177 ? -0.572 16.984 5.809 1 98.75 177 GLY B O 1
ATOM 4728 N N . ASP B 1 178 ? 0.58 15.844 4.281 1 98.62 178 ASP B N 1
ATOM 4729 C CA . ASP B 1 178 ? -0.643 15.43 3.602 1 98.62 178 ASP B CA 1
ATOM 4730 C C . ASP B 1 178 ? -1.608 16.594 3.439 1 98.62 178 ASP B C 1
ATOM 4732 O O . ASP B 1 178 ? -2.783 16.5 3.799 1 98.62 178 ASP B O 1
ATOM 4736 N N . GLY B 1 179 ? -1.115 17.656 2.891 1 98.69 179 GLY B N 1
ATOM 4737 C CA . GLY B 1 179 ? -1.822 18.922 2.908 1 98.69 179 GLY B CA 1
ATOM 4738 C C . GLY B 1 179 ? -2.75 19.109 1.722 1 98.69 179 GLY B C 1
ATOM 4739 O O . GLY B 1 179 ? -2.369 18.828 0.582 1 98.69 179 GLY B O 1
ATOM 4740 N N . LEU B 1 180 ? -3.953 19.5 1.974 1 98.5 180 LEU B N 1
ATOM 4741 C CA . LEU B 1 180 ? -4.84 19.969 0.919 1 98.5 180 LEU B CA 1
ATOM 4742 C C . LEU B 1 180 ? -4.5 21.406 0.528 1 98.5 180 LEU B C 1
ATOM 4744 O O . LEU B 1 180 ? -4.895 22.344 1.217 1 98.5 180 LEU B O 1
ATOM 4748 N N . CYS B 1 181 ? -3.834 21.578 -0.648 1 98.5 181 CYS B N 1
ATOM 4749 C CA . CYS B 1 181 ? -3.305 22.891 -1.01 1 98.5 181 CYS B CA 1
ATOM 4750 C C . CYS B 1 181 ? -3.938 23.391 -2.301 1 98.5 181 CYS B C 1
ATOM 4752 O O . CYS B 1 181 ? -4.148 24.594 -2.465 1 98.5 181 CYS B O 1
ATOM 4754 N N . ASP B 1 182 ? -4.266 22.484 -3.17 1 98.62 182 ASP B N 1
ATOM 4755 C CA . ASP B 1 182 ? -4.777 22.844 -4.488 1 98.62 182 ASP B CA 1
ATOM 4756 C C . ASP B 1 182 ? -5.762 21.797 -5 1 98.62 182 ASP B C 1
ATOM 4758 O O . ASP B 1 182 ? -5.434 21.016 -5.902 1 98.62 182 ASP B O 1
ATOM 4762 N N . PRO B 1 183 ? -6.996 21.875 -4.551 1 98.38 183 PRO B N 1
ATOM 4763 C CA . PRO B 1 183 ? -7.992 20.875 -4.938 1 98.38 183 PRO B CA 1
ATOM 4764 C C . PRO B 1 183 ? -8.188 20.781 -6.449 1 98.38 183 PRO B C 1
ATOM 4766 O O . PRO B 1 183 ? -8.422 19.703 -6.984 1 98.38 183 PRO B O 1
ATOM 4769 N N . GLU B 1 184 ? -8.062 21.859 -7.125 1 98.38 184 GLU B N 1
ATOM 4770 C CA . GLU B 1 184 ? -8.305 21.875 -8.562 1 98.38 184 GLU B CA 1
ATOM 4771 C C . GLU B 1 184 ? -7.434 20.844 -9.281 1 98.38 184 GLU B C 1
ATOM 4773 O O . GLU B 1 184 ? -7.922 20.078 -10.109 1 98.38 184 GLU B O 1
ATOM 4778 N N . LEU B 1 185 ? -6.164 20.797 -9.016 1 98.44 185 LEU B N 1
ATOM 4779 C CA . LEU B 1 185 ? -5.27 19.859 -9.68 1 98.44 185 LEU B CA 1
ATOM 4780 C C . LEU B 1 185 ? -5.262 18.516 -8.969 1 98.44 185 LEU B C 1
ATOM 4782 O O . LEU B 1 185 ? -5.082 17.484 -9.609 1 98.44 185 LEU B O 1
ATOM 4786 N N . MET B 1 186 ? -5.457 18.5 -7.672 1 98.56 186 MET B N 1
ATOM 4787 C CA . MET B 1 186 ? -5.379 17.266 -6.887 1 98.56 186 MET B CA 1
ATOM 4788 C C . MET B 1 186 ? -6.543 16.344 -7.211 1 98.56 186 MET B C 1
ATOM 4790 O O . MET B 1 186 ? -6.359 15.125 -7.332 1 98.56 186 MET B O 1
ATOM 4794 N N . LEU B 1 187 ? -7.738 16.859 -7.453 1 98.31 187 LEU B N 1
ATOM 4795 C CA . LEU B 1 187 ? -8.945 16.078 -7.672 1 98.31 187 LEU B CA 1
ATOM 4796 C C . LEU B 1 187 ? -8.758 15.117 -8.836 1 98.31 187 LEU B C 1
ATOM 4798 O O . LEU B 1 187 ? -9.18 13.953 -8.766 1 98.31 187 LEU B O 1
ATOM 4802 N N . GLY B 1 188 ? -8.109 15.547 -9.867 1 98 188 GLY B N 1
ATOM 4803 C CA . GLY B 1 188 ? -7.992 14.773 -11.094 1 98 188 GLY B CA 1
ATOM 4804 C C . GLY B 1 188 ? -7.133 13.539 -10.938 1 98 188 GLY B C 1
ATOM 4805 O O . GLY B 1 188 ? -7.105 12.68 -11.828 1 98 188 GLY B O 1
ATOM 4806 N N . GLY B 1 189 ? -6.465 13.383 -9.805 1 98.5 189 GLY B N 1
ATOM 4807 C CA . GLY B 1 189 ? -5.547 12.266 -9.617 1 98.5 189 GLY B CA 1
ATOM 4808 C C . GLY B 1 189 ? -6.188 11.078 -8.93 1 98.5 189 GLY B C 1
ATOM 4809 O O . GLY B 1 189 ? -5.617 9.984 -8.914 1 98.5 189 GLY B O 1
ATOM 4810 N N . TYR B 1 190 ? -7.418 11.203 -8.406 1 98.81 190 TYR B N 1
ATOM 4811 C CA . TYR B 1 190 ? -8.008 10.188 -7.543 1 98.81 190 TYR B CA 1
ATOM 4812 C C . TYR B 1 190 ? -8.25 8.891 -8.305 1 98.81 190 TYR B C 1
ATOM 4814 O O . TYR B 1 190 ? -7.953 7.801 -7.805 1 98.81 190 TYR B O 1
ATOM 4822 N N . GLY B 1 191 ? -8.797 9.008 -9.523 1 98.81 191 GLY B N 1
ATOM 4823 C CA . GLY B 1 191 ? -9.148 7.809 -10.273 1 98.81 191 GLY B CA 1
ATOM 4824 C C . GLY B 1 191 ? -7.969 6.887 -10.516 1 98.81 191 GLY B C 1
ATOM 4825 O O . GLY B 1 191 ? -8.039 5.691 -10.227 1 98.81 191 GLY B O 1
ATOM 4826 N N . GLU B 1 192 ? -6.895 7.465 -11.031 1 98.69 192 GLU B N 1
ATOM 4827 C CA . GLU B 1 192 ? -5.715 6.672 -11.352 1 98.69 192 GLU B CA 1
ATOM 4828 C C . GLU B 1 192 ? -5.078 6.098 -10.086 1 98.69 192 GLU B C 1
ATOM 4830 O O . GLU B 1 192 ? -4.664 4.938 -10.07 1 98.69 192 GLU B O 1
ATOM 4835 N N . PHE B 1 193 ? -4.992 6.867 -9.062 1 98.88 193 PHE B N 1
ATOM 4836 C CA . PHE B 1 193 ? -4.406 6.426 -7.801 1 98.88 193 PHE B CA 1
ATOM 4837 C C . PHE B 1 193 ? -5.172 5.238 -7.234 1 98.88 193 PHE B C 1
ATOM 4839 O O . PHE B 1 193 ? -4.574 4.211 -6.906 1 98.88 193 PHE B O 1
ATOM 4846 N N . LEU B 1 194 ? -6.492 5.383 -7.148 1 98.88 194 LEU B N 1
ATOM 4847 C CA . LEU B 1 194 ? -7.324 4.328 -6.578 1 98.88 194 LEU B CA 1
ATOM 4848 C C . LEU B 1 194 ? -7.227 3.055 -7.41 1 98.88 194 LEU B C 1
ATOM 4850 O O . LEU B 1 194 ? -7.203 1.95 -6.863 1 98.88 194 LEU B O 1
ATOM 4854 N N . TYR B 1 195 ? -7.172 3.195 -8.695 1 98.81 195 TYR B N 1
ATOM 4855 C CA . TYR B 1 195 ? -7.082 2.057 -9.602 1 98.81 195 TYR B CA 1
ATOM 4856 C C . TYR B 1 195 ? -5.746 1.338 -9.445 1 98.81 195 TYR B C 1
ATOM 4858 O O . TYR B 1 195 ? -5.707 0.115 -9.289 1 98.81 195 TYR B O 1
ATOM 4866 N N . GLN B 1 196 ? -4.648 2.088 -9.391 1 98.81 196 GLN B N 1
ATOM 4867 C CA . GLN B 1 196 ? -3.312 1.503 -9.359 1 98.81 196 GLN B CA 1
ATOM 4868 C C . GLN B 1 196 ? -3.039 0.833 -8.016 1 98.81 196 GLN B C 1
ATOM 4870 O O . GLN B 1 196 ? -2.227 -0.091 -7.934 1 98.81 196 GLN B O 1
ATOM 4875 N N . THR B 1 197 ? -3.734 1.234 -6.988 1 98.56 197 THR B N 1
ATOM 4876 C CA . THR B 1 197 ? -3.539 0.643 -5.672 1 98.56 197 THR B CA 1
ATOM 4877 C C . THR B 1 197 ? -4.535 -0.489 -5.434 1 98.56 197 THR B C 1
ATOM 4879 O O . THR B 1 197 ? -4.672 -0.976 -4.309 1 98.56 197 THR B O 1
ATOM 4882 N N . GLY B 1 198 ? -5.27 -0.856 -6.461 1 98.19 198 GLY B N 1
ATOM 4883 C CA . GLY B 1 198 ? -6.117 -2.035 -6.422 1 98.19 198 GLY B CA 1
ATOM 4884 C C . GLY B 1 198 ? -7.43 -1.801 -5.695 1 98.19 198 GLY B C 1
ATOM 4885 O O . GLY B 1 198 ? -8.156 -2.75 -5.395 1 98.19 198 GLY B O 1
ATOM 4886 N N . MET B 1 199 ? -7.805 -0.567 -5.398 1 98.5 199 MET B N 1
ATOM 4887 C CA . MET B 1 199 ? -8.977 -0.289 -4.574 1 98.5 199 MET B CA 1
ATOM 4888 C C . MET B 1 199 ? -10.242 -0.229 -5.43 1 98.5 199 MET B C 1
ATOM 4890 O O . MET B 1 199 ? -11.344 -0.496 -4.938 1 98.5 199 MET B O 1
ATOM 4894 N N . ILE B 1 200 ? -10.062 0.155 -6.723 1 98.5 200 ILE B N 1
ATOM 4895 C CA . ILE B 1 200 ? -11.211 0.174 -7.625 1 98.5 200 ILE B CA 1
ATOM 4896 C C . ILE B 1 200 ? -10.828 -0.439 -8.969 1 98.5 200 ILE B C 1
ATOM 4898 O O . ILE B 1 200 ? -9.641 -0.63 -9.25 1 98.5 200 ILE B O 1
ATOM 4902 N N . ASP B 1 201 ? -11.789 -0.85 -9.734 1 97.69 201 ASP B N 1
ATOM 4903 C CA . ASP B 1 201 ? -11.531 -1.395 -11.062 1 97.69 201 ASP B CA 1
ATOM 4904 C C . ASP B 1 201 ? -11.664 -0.316 -12.133 1 97.69 201 ASP B C 1
ATOM 4906 O O . ASP B 1 201 ? -11.789 0.869 -11.82 1 97.69 201 ASP B O 1
ATOM 4910 N N . GLU B 1 202 ? -11.602 -0.675 -13.398 1 97.19 202 GLU B N 1
ATOM 4911 C CA . GLU B 1 202 ? -11.578 0.267 -14.516 1 97.19 202 GLU B CA 1
ATOM 4912 C C . GLU B 1 202 ? -12.898 1.021 -14.625 1 97.19 202 GLU B C 1
ATOM 4914 O O . GLU B 1 202 ? -12.914 2.221 -14.914 1 97.19 202 GLU B O 1
ATOM 4919 N N . LEU B 1 203 ? -13.984 0.294 -14.438 1 97 203 LEU B N 1
ATOM 4920 C CA . LEU B 1 203 ? -15.297 0.922 -14.516 1 97 203 LEU B CA 1
ATOM 4921 C C . LEU B 1 203 ? -15.477 1.957 -13.414 1 97 203 LEU B C 1
ATOM 4923 O O . LEU B 1 203 ? -15.977 3.057 -13.656 1 97 203 LEU B O 1
ATOM 4927 N N . GLN B 1 204 ? -15.125 1.579 -12.273 1 98.19 204 GLN B N 1
ATOM 4928 C CA . GLN B 1 204 ? -15.195 2.484 -11.133 1 98.19 204 GLN B CA 1
ATOM 4929 C C . GLN B 1 204 ? -14.25 3.67 -11.312 1 98.19 204 GLN B C 1
ATOM 4931 O O . GLN B 1 204 ? -14.578 4.793 -10.922 1 98.19 204 GLN B O 1
ATOM 4936 N N . LYS B 1 205 ? -13.102 3.428 -11.852 1 98.5 205 LYS B N 1
ATOM 4937 C CA . LYS B 1 205 ? -12.172 4.504 -12.18 1 98.5 205 LYS B CA 1
ATOM 4938 C C . LYS B 1 205 ? -12.805 5.516 -13.125 1 98.5 205 LYS B C 1
ATOM 4940 O O . LYS B 1 205 ? -12.648 6.727 -12.945 1 98.5 205 LYS B O 1
ATOM 4945 N N . GLN B 1 206 ? -13.453 5.059 -14.164 1 98.19 206 GLN B N 1
ATOM 4946 C CA . GLN B 1 206 ? -14.141 5.945 -15.102 1 98.19 206 GLN B CA 1
ATOM 4947 C C . GLN B 1 206 ? -15.148 6.832 -14.375 1 98.19 206 GLN B C 1
ATOM 4949 O O . GLN B 1 206 ? -15.25 8.023 -14.656 1 98.19 206 GLN B O 1
ATOM 4954 N N . TYR B 1 207 ? -15.859 6.215 -13.477 1 98.31 207 TYR B N 1
ATOM 4955 C CA . TYR B 1 207 ? -16.812 6.98 -12.68 1 98.31 207 TYR B CA 1
ATOM 4956 C C . TYR B 1 207 ? -16.109 8.062 -11.875 1 98.31 207 TYR B C 1
ATOM 4958 O O . TYR B 1 207 ? -16.531 9.219 -11.867 1 98.31 207 TYR B O 1
ATOM 4966 N N . VAL B 1 208 ? -15.023 7.699 -11.188 1 98.81 208 VAL B N 1
ATOM 4967 C CA . VAL B 1 208 ? -14.281 8.656 -10.367 1 98.81 208 VAL B CA 1
ATOM 4968 C C . VAL B 1 208 ? -13.758 9.789 -11.25 1 98.81 208 VAL B C 1
ATOM 4970 O O . VAL B 1 208 ? -13.836 10.961 -10.875 1 98.81 208 VAL B O 1
ATOM 4973 N N . ASN B 1 209 ? -13.211 9.43 -12.43 1 98.81 209 ASN B N 1
ATOM 4974 C CA . ASN B 1 209 ? -12.719 10.453 -13.352 1 98.81 209 ASN B CA 1
ATOM 4975 C C . ASN B 1 209 ? -13.82 11.422 -13.758 1 98.81 209 ASN B C 1
ATOM 4977 O O . ASN B 1 209 ? -13.602 12.633 -13.789 1 98.81 209 ASN B O 1
ATOM 4981 N N . LYS B 1 210 ? -14.969 10.883 -14.07 1 98.81 210 LYS B N 1
ATOM 4982 C CA . LYS B 1 210 ? -16.094 11.734 -14.438 1 98.81 210 LYS B CA 1
ATOM 4983 C C . LYS B 1 210 ? -16.469 12.68 -13.297 1 98.81 210 LYS B C 1
ATOM 4985 O O . LYS B 1 210 ? -16.719 13.859 -13.523 1 98.81 210 LYS B O 1
ATOM 4990 N N . GLN B 1 211 ? -16.547 12.164 -12.086 1 98.69 211 GLN B N 1
ATOM 4991 C CA . GLN B 1 211 ? -16.906 12.969 -10.922 1 98.69 211 GLN B CA 1
ATOM 4992 C C . GLN B 1 211 ? -15.844 14.031 -10.648 1 98.69 211 GLN B C 1
ATOM 4994 O O . GLN B 1 211 ? -16.172 15.18 -10.359 1 98.69 211 GLN B O 1
ATOM 4999 N N . THR B 1 212 ? -14.594 13.656 -10.695 1 98.75 212 THR B N 1
ATOM 5000 C CA . THR B 1 212 ? -13.539 14.617 -10.383 1 98.75 212 THR B CA 1
ATOM 5001 C C . THR B 1 212 ? -13.43 15.672 -11.484 1 98.75 212 THR B C 1
ATOM 5003 O O . THR B 1 212 ? -13.117 16.828 -11.211 1 98.75 212 THR B O 1
ATOM 5006 N N . ASP B 1 213 ? -13.625 15.297 -12.758 1 98.81 213 ASP B N 1
ATOM 5007 C CA . ASP B 1 213 ? -13.703 16.281 -13.828 1 98.81 213 ASP B CA 1
ATOM 5008 C C . ASP B 1 213 ? -14.805 17.312 -13.555 1 98.81 213 ASP B C 1
ATOM 5010 O O . ASP B 1 213 ? -14.609 18.516 -13.758 1 98.81 213 ASP B O 1
ATOM 5014 N N . LEU B 1 214 ? -15.984 16.812 -13.164 1 98.81 214 LEU B N 1
ATOM 5015 C CA . LEU B 1 214 ? -17.062 17.719 -12.773 1 98.81 214 LEU B CA 1
ATOM 5016 C C . LEU B 1 214 ? -16.641 18.625 -11.641 1 98.81 214 LEU B C 1
ATOM 5018 O O . LEU B 1 214 ? -16.922 19.828 -11.664 1 98.81 214 LEU B O 1
ATOM 5022 N N . GLY B 1 215 ? -15.977 18.047 -10.594 1 98.69 215 GLY B N 1
ATOM 5023 C CA . GLY B 1 215 ? -15.461 18.859 -9.5 1 98.69 215 GLY B CA 1
ATOM 5024 C C . GLY B 1 215 ? -14.555 19.984 -9.969 1 98.69 215 GLY B C 1
ATOM 5025 O O . GLY B 1 215 ? -14.688 21.125 -9.516 1 98.69 215 GLY B O 1
ATOM 5026 N N . VAL B 1 216 ? -13.664 19.703 -10.859 1 98.81 216 VAL B N 1
ATOM 5027 C CA . VAL B 1 216 ? -12.727 20.688 -11.391 1 98.81 216 VAL B CA 1
ATOM 5028 C C . VAL B 1 216 ? -13.492 21.766 -12.148 1 98.81 216 VAL B C 1
ATOM 5030 O O . VAL B 1 216 ? -13.195 22.953 -12 1 98.81 216 VAL B O 1
ATOM 5033 N N . GLU B 1 217 ? -14.453 21.359 -12.984 1 98.81 217 GLU B N 1
ATOM 5034 C CA . GLU B 1 217 ? -15.281 22.328 -13.703 1 98.81 217 GLU B CA 1
ATOM 5035 C C . GLU B 1 217 ? -15.992 23.266 -12.742 1 98.81 217 GLU B C 1
ATOM 5037 O O . GLU B 1 217 ? -16.062 24.469 -12.977 1 98.81 217 GLU B O 1
ATOM 5042 N N . LEU B 1 218 ? -16.562 22.719 -11.695 1 98.88 218 LEU B N 1
ATOM 5043 C CA . LEU B 1 218 ? -17.266 23.516 -10.688 1 98.88 218 LEU B CA 1
ATOM 5044 C C . LEU B 1 218 ? -16.312 24.484 -10 1 98.88 218 LEU B C 1
ATOM 5046 O O . LEU B 1 218 ? -16.672 25.625 -9.742 1 98.88 218 LEU B O 1
ATOM 5050 N N . ILE B 1 219 ? -15.102 24.078 -9.703 1 98.81 219 ILE B N 1
ATOM 5051 C CA . ILE B 1 219 ? -14.094 24.953 -9.109 1 98.81 219 ILE B CA 1
ATOM 5052 C C . ILE B 1 219 ? -13.805 26.109 -10.055 1 98.81 219 ILE B C 1
ATOM 5054 O O . ILE B 1 219 ? -13.766 27.266 -9.633 1 98.81 219 ILE B O 1
ATOM 5058 N N . GLN B 1 220 ? -13.641 25.812 -11.305 1 98.75 220 GLN B N 1
ATOM 5059 C CA . GLN B 1 220 ? -13.328 26.828 -12.312 1 98.75 220 GLN B CA 1
ATOM 5060 C C . GLN B 1 220 ? -14.484 27.812 -12.461 1 98.75 220 GLN B C 1
ATOM 5062 O O . GLN B 1 220 ? -14.258 28.984 -12.797 1 98.75 220 GLN B O 1
ATOM 5067 N N . GLN B 1 221 ? -15.703 27.422 -12.172 1 98.75 221 GLN B N 1
ATOM 5068 C CA . GLN B 1 221 ? -16.875 28.281 -12.203 1 98.75 221 GLN B CA 1
ATOM 5069 C C . GLN B 1 221 ? -17.094 28.953 -10.852 1 98.75 221 GLN B C 1
ATOM 5071 O O . GLN B 1 221 ? -18.078 29.688 -10.664 1 98.75 221 GLN B O 1
ATOM 5076 N N . GLN B 1 222 ? -16.25 28.656 -9.867 1 98.44 222 GLN B N 1
ATOM 5077 C CA . GLN B 1 222 ? -16.281 29.203 -8.516 1 98.44 222 GLN B CA 1
ATOM 5078 C C . GLN B 1 222 ? -17.547 28.766 -7.777 1 98.44 222 GLN B C 1
ATOM 5080 O O . GLN B 1 222 ? -18.094 29.531 -6.984 1 98.44 222 GLN B O 1
ATOM 5085 N N . LYS B 1 223 ? -18.047 27.672 -8.258 1 98.69 223 LYS B N 1
ATOM 5086 C CA . LYS B 1 223 ? -19.125 27 -7.523 1 98.69 223 LYS B CA 1
ATOM 5087 C C . LYS B 1 223 ? -18.547 26.094 -6.434 1 98.69 223 LYS B C 1
ATOM 5089 O O . LYS B 1 223 ? -18.656 24.875 -6.527 1 98.69 223 LYS B O 1
ATOM 5094 N N . TRP B 1 224 ? -18.125 26.688 -5.359 1 98.12 224 TRP B N 1
ATOM 5095 C CA . TRP B 1 224 ? -17.266 26.062 -4.363 1 98.12 224 TRP B CA 1
ATOM 5096 C C . TRP B 1 224 ? -18.016 25 -3.58 1 98.12 224 TRP B C 1
ATOM 5098 O O . TRP B 1 224 ? -17.5 23.906 -3.359 1 98.12 224 TRP B O 1
ATOM 5108 N N . VAL B 1 225 ? -19.188 25.266 -3.119 1 97.62 225 VAL B N 1
ATOM 5109 C CA . VAL B 1 225 ? -19.938 24.328 -2.287 1 97.62 225 VAL B CA 1
ATOM 5110 C C . VAL B 1 225 ? -20.328 23.109 -3.107 1 97.62 225 VAL B C 1
ATOM 5112 O O . VAL B 1 225 ? -20.266 21.969 -2.617 1 97.62 225 VAL B O 1
ATOM 5115 N N . GLU B 1 226 ? -20.75 23.344 -4.379 1 98.06 226 GLU B N 1
ATOM 5116 C CA . GLU B 1 226 ? -21.094 22.234 -5.258 1 98.06 226 GLU B CA 1
ATOM 5117 C C . GLU B 1 226 ? -19.891 21.328 -5.516 1 98.06 226 GLU B C 1
ATOM 5119 O O . GLU B 1 226 ? -20.016 20.109 -5.555 1 98.06 226 GLU B O 1
ATOM 5124 N N . ALA B 1 227 ? -18.734 21.984 -5.73 1 98.31 227 ALA B N 1
ATOM 5125 C CA . ALA B 1 227 ? -17.5 21.219 -5.914 1 98.31 227 ALA B CA 1
ATOM 5126 C C . ALA B 1 227 ? -17.188 20.375 -4.684 1 98.31 227 ALA B C 1
ATOM 5128 O O . ALA B 1 227 ? -16.797 19.219 -4.805 1 98.31 227 ALA B O 1
ATOM 5129 N N . PHE B 1 228 ? -17.375 20.969 -3.518 1 97.5 228 PHE B N 1
ATOM 5130 C CA . PHE B 1 228 ? -17.141 20.25 -2.275 1 97.5 228 PHE B CA 1
ATOM 5131 C C . PHE B 1 228 ? -18.078 19.047 -2.176 1 97.5 228 PHE B C 1
ATOM 5133 O O . PHE B 1 228 ? -17.656 17.969 -1.738 1 97.5 228 PHE B O 1
ATOM 5140 N N . LYS B 1 229 ? -19.297 19.203 -2.539 1 96.88 229 LYS B N 1
ATOM 5141 C CA . LYS B 1 229 ? -20.281 18.125 -2.449 1 96.88 229 LYS B CA 1
ATOM 5142 C C . LYS B 1 229 ? -19.875 16.938 -3.32 1 96.88 229 LYS B C 1
ATOM 5144 O O . LYS B 1 229 ? -20.094 15.789 -2.949 1 96.88 229 LYS B O 1
ATOM 5149 N N . VAL B 1 230 ? -19.297 17.234 -4.484 1 97.44 230 VAL B N 1
ATOM 5150 C CA . VAL B 1 230 ? -18.797 16.172 -5.352 1 97.44 230 VAL B CA 1
ATOM 5151 C C . VAL B 1 230 ? -17.703 15.375 -4.625 1 97.44 230 VAL B C 1
ATOM 5153 O O . VAL B 1 230 ? -17.734 14.148 -4.598 1 97.44 230 VAL B O 1
ATOM 5156 N N . PHE B 1 231 ? -16.797 16.109 -4.059 1 97 231 PHE B N 1
ATOM 5157 C CA . PHE B 1 231 ? -15.695 15.5 -3.309 1 97 231 PHE B CA 1
ATOM 5158 C C . PHE B 1 231 ? -16.234 14.688 -2.133 1 97 231 PHE B C 1
ATOM 5160 O O . PHE B 1 231 ? -15.789 13.555 -1.903 1 97 231 PHE B O 1
ATOM 5167 N N . ASP B 1 232 ? -17.094 15.242 -1.419 1 96.44 232 ASP B N 1
ATOM 5168 C CA . ASP B 1 232 ? -17.688 14.609 -0.242 1 96.44 232 ASP B CA 1
ATOM 5169 C C . ASP B 1 232 ? -18.391 13.305 -0.614 1 96.44 232 ASP B C 1
ATOM 5171 O O . ASP B 1 232 ? -18.234 12.289 0.07 1 96.44 232 ASP B O 1
ATOM 5175 N N . SER B 1 233 ? -19.109 13.297 -1.67 1 97.06 233 SER B N 1
ATOM 5176 C CA . SER B 1 233 ? -19.844 12.117 -2.105 1 97.06 233 SER B CA 1
ATOM 5177 C C . SER B 1 233 ? -18.891 11.016 -2.576 1 97.06 233 SER B C 1
ATOM 5179 O O . SER B 1 233 ? -19.203 9.828 -2.469 1 97.06 233 SER B O 1
ATOM 5181 N N . LEU B 1 234 ? -17.797 11.43 -3.047 1 97.31 234 LEU B N 1
ATOM 5182 C CA . LEU B 1 234 ? -16.812 10.484 -3.559 1 97.31 234 LEU B CA 1
ATOM 5183 C C . LEU B 1 234 ? -16.078 9.797 -2.414 1 97.31 234 LEU B C 1
ATOM 5185 O O . LEU B 1 234 ? -15.867 8.586 -2.439 1 97.31 234 LEU B O 1
ATOM 5189 N N . LEU B 1 235 ? -15.617 10.594 -1.377 1 94.62 235 LEU B N 1
ATOM 5190 C CA . LEU B 1 235 ? -14.656 10.055 -0.423 1 94.62 235 LEU B CA 1
ATOM 5191 C C . LEU B 1 235 ? -15.148 10.234 1.009 1 94.62 235 LEU B C 1
ATOM 5193 O O . LEU B 1 235 ? -15.336 9.258 1.735 1 94.62 235 LEU B O 1
ATOM 5197 N N . ASN B 1 236 ? -15.359 11.383 1.498 1 87.44 236 ASN B N 1
ATOM 5198 C CA . ASN B 1 236 ? -15.594 11.727 2.896 1 87.44 236 ASN B CA 1
ATOM 5199 C C . ASN B 1 236 ? -16.953 11.242 3.371 1 87.44 236 ASN B C 1
ATOM 5201 O O . ASN B 1 236 ? -17.078 10.617 4.426 1 87.44 236 ASN B O 1
ATOM 5205 N N . GLY B 1 237 ? -18.047 11.531 2.652 1 86.94 237 GLY B N 1
ATOM 5206 C CA . GLY B 1 237 ? -19.422 11.086 2.879 1 86.94 237 GLY B CA 1
ATOM 5207 C C . GLY B 1 237 ? -20 11.609 4.18 1 86.94 237 GLY B C 1
ATOM 5208 O O . GLY B 1 237 ? -20.797 10.922 4.824 1 86.94 237 GLY B O 1
ATOM 5209 N N . ASP B 1 238 ? -19.641 12.711 4.625 1 81.19 238 ASP B N 1
ATOM 5210 C CA . ASP B 1 238 ? -20.125 13.125 5.938 1 81.19 238 ASP B CA 1
ATOM 5211 C C . ASP B 1 238 ? -21.25 14.141 5.809 1 81.19 238 ASP B C 1
ATOM 5213 O O . ASP B 1 238 ? -21.875 14.516 6.801 1 81.19 238 ASP B O 1
ATOM 5217 N N . MET B 1 239 ? -21.562 14.594 4.668 1 83.12 239 MET B N 1
ATOM 5218 C CA . MET B 1 239 ? -22.625 15.586 4.5 1 83.12 239 MET B CA 1
ATOM 5219 C C . MET B 1 239 ? -23.984 14.906 4.277 1 83.12 239 MET B C 1
ATOM 5221 O O . MET B 1 239 ? -25.016 15.461 4.633 1 83.12 239 MET B O 1
ATOM 5225 N N . ASP B 1 240 ? -23.906 13.773 3.643 1 84.56 240 ASP B N 1
ATOM 5226 C CA . ASP B 1 240 ? -25.125 13.039 3.309 1 84.56 240 ASP B CA 1
ATOM 5227 C C . ASP B 1 240 ? -25.25 11.781 4.164 1 84.56 240 ASP B C 1
ATOM 5229 O O . ASP B 1 240 ? -24.25 11.242 4.648 1 84.56 240 ASP B O 1
ATOM 5233 N N . PRO B 1 241 ? -26.453 11.367 4.398 1 87.31 241 PRO B N 1
ATOM 5234 C CA . PRO B 1 241 ? -26.672 10.18 5.223 1 87.31 241 PRO B CA 1
ATOM 5235 C C . PRO B 1 241 ? -26.297 8.883 4.5 1 87.31 241 PRO B C 1
ATOM 5237 O O . PRO B 1 241 ? -26.328 7.809 5.102 1 87.31 241 PRO B O 1
ATOM 5240 N N . TYR B 1 242 ? -25.953 8.969 3.297 1 91.25 242 TYR B N 1
ATOM 5241 C CA . TYR B 1 242 ? -25.625 7.777 2.523 1 91.25 242 TYR B CA 1
ATOM 5242 C C . TYR B 1 242 ? -24.109 7.57 2.475 1 91.25 242 TYR B C 1
ATOM 5244 O O . TYR B 1 242 ? -23.344 8.531 2.545 1 91.25 242 TYR B O 1
ATOM 5252 N N . PRO B 1 243 ? -23.672 6.305 2.367 1 95.25 243 PRO B N 1
ATOM 5253 C CA . PRO B 1 243 ? -22.25 6.035 2.238 1 95.25 243 PRO B CA 1
ATOM 5254 C C . PRO B 1 243 ? -21.625 6.676 0.997 1 95.25 243 PRO B C 1
ATOM 5256 O O . PRO B 1 243 ? -22.312 6.852 -0.015 1 95.25 243 PRO B O 1
ATOM 5259 N N . SER B 1 244 ? -20.422 7.051 1.08 1 97.5 244 SER B N 1
ATOM 5260 C CA . SER B 1 244 ? -19.688 7.59 -0.059 1 97.5 244 SER B CA 1
ATOM 5261 C C . SER B 1 244 ? -19.422 6.516 -1.111 1 97.5 244 SER B C 1
ATOM 5263 O O . SER B 1 244 ? -19.641 5.328 -0.855 1 97.5 244 SER B O 1
ATOM 5265 N N . PHE B 1 245 ? -19.031 6.945 -2.312 1 97.94 245 PHE B N 1
ATOM 5266 C CA . PHE B 1 245 ? -18.609 6.02 -3.354 1 97.94 245 PHE B CA 1
ATOM 5267 C C . PHE B 1 245 ? -17.484 5.125 -2.848 1 97.94 245 PHE B C 1
ATOM 5269 O O . PHE B 1 245 ? -17.5 3.914 -3.074 1 97.94 245 PHE B O 1
ATOM 5276 N N . PHE B 1 246 ? -16.5 5.688 -2.154 1 98.38 246 PHE B N 1
ATOM 5277 C CA . PHE B 1 246 ? -15.336 4.969 -1.642 1 98.38 246 PHE B CA 1
ATOM 5278 C C . PHE B 1 246 ? -15.773 3.814 -0.744 1 98.38 246 PHE B C 1
ATOM 5280 O O . PHE B 1 246 ? -15.297 2.688 -0.9 1 98.38 246 PHE B O 1
ATOM 5287 N N . GLN B 1 247 ? -16.625 4.141 0.182 1 97.56 247 GLN B N 1
ATOM 5288 C CA . GLN B 1 247 ? -17.109 3.111 1.093 1 97.56 247 GLN B CA 1
ATOM 5289 C C . GLN B 1 247 ? -17.828 2.002 0.332 1 97.56 247 GLN B C 1
ATOM 5291 O O . GLN B 1 247 ? -17.625 0.818 0.606 1 97.56 247 GLN B O 1
ATOM 5296 N N . ASN B 1 248 ? -18.672 2.396 -0.623 1 97.5 248 ASN B N 1
ATOM 5297 C CA . ASN B 1 248 ? -19.422 1.405 -1.385 1 97.5 248 ASN B CA 1
ATOM 5298 C C . ASN B 1 248 ? -18.5 0.544 -2.246 1 97.5 248 ASN B C 1
ATOM 5300 O O . ASN B 1 248 ? -18.703 -0.666 -2.359 1 97.5 248 ASN B O 1
ATOM 5304 N N . ALA B 1 249 ? -17.516 1.162 -2.836 1 98 249 ALA B N 1
ATOM 5305 C CA . ALA B 1 249 ? -16.641 0.475 -3.779 1 98 249 ALA B CA 1
ATOM 5306 C C . ALA B 1 249 ? -15.656 -0.439 -3.051 1 98 249 ALA B C 1
ATOM 5308 O O . ALA B 1 249 ? -15.305 -1.509 -3.553 1 98 249 ALA B O 1
ATOM 5309 N N . THR B 1 250 ? -15.188 -0.063 -1.85 1 98.31 250 THR B N 1
ATOM 5310 C CA . THR B 1 250 ? -14.078 -0.772 -1.216 1 98.31 250 THR B CA 1
ATOM 5311 C C . THR B 1 250 ? -14.578 -1.594 -0.029 1 98.31 250 THR B C 1
ATOM 5313 O O . THR B 1 250 ? -13.875 -2.496 0.441 1 98.31 250 THR B O 1
ATOM 5316 N N . GLY B 1 251 ? -15.711 -1.194 0.5 1 97.56 251 GLY B N 1
ATOM 5317 C CA . GLY B 1 251 ? -16.172 -1.793 1.741 1 97.56 251 GLY B CA 1
ATOM 5318 C C . GLY B 1 251 ? -15.5 -1.222 2.971 1 97.56 251 GLY B C 1
ATOM 5319 O O . GLY B 1 251 ? -15.695 -1.717 4.082 1 97.56 251 GLY B O 1
ATOM 5320 N N . CYS B 1 252 ? -14.695 -0.204 2.797 1 98.06 252 CYS B N 1
ATOM 5321 C CA . CYS B 1 252 ? -13.922 0.397 3.881 1 98.06 252 CYS B CA 1
ATOM 5322 C C . CYS B 1 252 ? -14.414 1.811 4.176 1 98.06 252 CYS B C 1
ATOM 5324 O O . CYS B 1 252 ? -14.805 2.539 3.266 1 98.06 252 CYS B O 1
ATOM 5326 N N . THR B 1 253 ? -14.32 2.186 5.422 1 96.88 253 THR B N 1
ATOM 5327 C CA . THR B 1 253 ? -14.68 3.547 5.805 1 96.88 253 THR B CA 1
ATOM 5328 C C . THR B 1 253 ? -13.43 4.395 6.027 1 96.88 253 THR B C 1
ATOM 5330 O O . THR B 1 253 ? -13.508 5.621 6.082 1 96.88 253 THR B O 1
ATOM 5333 N N . ASN B 1 254 ? -12.305 3.732 6.23 1 97.81 254 ASN B N 1
ATOM 5334 C CA . ASN B 1 254 ? -11.062 4.438 6.504 1 97.81 254 ASN B CA 1
ATOM 5335 C C . ASN B 1 254 ? -10.344 4.828 5.215 1 97.81 254 ASN B C 1
ATOM 5337 O O . ASN B 1 254 ? -9.836 3.963 4.492 1 97.81 254 ASN B O 1
ATOM 5341 N N . TYR B 1 255 ? -10.305 6.07 4.949 1 98.06 255 TYR B N 1
ATOM 5342 C CA . TYR B 1 255 ? -9.586 6.559 3.777 1 98.06 255 TYR B CA 1
ATOM 5343 C C . TYR B 1 255 ? -8.281 7.23 4.184 1 98.06 255 TYR B C 1
ATOM 5345 O O . TYR B 1 255 ? -7.652 7.922 3.379 1 98.06 255 TYR B O 1
ATOM 5353 N N . TYR B 1 256 ? -7.793 7.078 5.461 1 98.44 256 TYR B N 1
ATOM 5354 C CA . TYR B 1 256 ? -6.547 7.668 5.941 1 98.44 256 TYR B CA 1
ATOM 5355 C C . TYR B 1 256 ? -5.379 6.707 5.75 1 98.44 256 TYR B C 1
ATOM 5357 O O . TYR B 1 256 ? -4.219 7.113 5.805 1 98.44 256 TYR B O 1
ATOM 5365 N N . ASN B 1 257 ? -5.641 5.473 5.574 1 98.62 257 ASN B N 1
ATOM 5366 C CA . ASN B 1 257 ? -4.676 4.395 5.363 1 98.62 257 ASN B CA 1
ATOM 5367 C C . ASN B 1 257 ? -5.328 3.186 4.699 1 98.62 257 ASN B C 1
ATOM 5369 O O . ASN B 1 257 ? -6.102 2.465 5.332 1 98.62 257 ASN B O 1
ATOM 5373 N N . TYR B 1 258 ? -5.004 2.914 3.461 1 98.19 258 TYR B N 1
ATOM 5374 C CA . TYR B 1 258 ? -5.789 1.931 2.727 1 98.19 258 TYR B CA 1
ATOM 5375 C C . TYR B 1 258 ? -5.363 0.512 3.086 1 98.19 258 TYR B C 1
ATOM 5377 O O . TYR B 1 258 ? -5.844 -0.457 2.492 1 98.19 258 TYR B O 1
ATOM 5385 N N . MET B 1 259 ? -4.484 0.366 4.18 1 98.12 259 MET B N 1
ATOM 5386 C CA . MET B 1 259 ? -4.152 -0.964 4.68 1 98.12 259 MET B CA 1
ATOM 5387 C C . MET B 1 259 ? -5.156 -1.414 5.738 1 98.12 259 MET B C 1
ATOM 5389 O O . MET B 1 259 ? -5.191 -2.59 6.105 1 98.12 259 MET B O 1
ATOM 5393 N N . THR B 1 260 ? -5.977 -0.483 6.238 1 97.94 260 THR B N 1
ATOM 5394 C CA . THR B 1 260 ? -6.984 -0.812 7.242 1 97.94 260 THR B CA 1
ATOM 5395 C C . THR B 1 260 ? -8.352 -0.259 6.836 1 97.94 260 THR B C 1
ATOM 5397 O O . THR B 1 260 ? -8.453 0.882 6.383 1 97.94 260 THR B O 1
ATOM 5400 N N . CYS B 1 261 ? -9.406 -1.047 7.094 1 98.31 261 CYS B N 1
ATOM 5401 C CA . CYS B 1 261 ? -10.734 -0.671 6.613 1 98.31 261 CYS B CA 1
ATOM 5402 C C . CYS B 1 261 ? -11.43 0.249 7.605 1 98.31 261 CYS B C 1
ATOM 5404 O O . CYS B 1 261 ? -12.391 0.941 7.25 1 98.31 261 CYS B O 1
ATOM 5406 N N . GLN B 1 262 ? -10.977 0.212 8.82 1 98.06 262 GLN B N 1
ATOM 5407 C CA . GLN B 1 262 ? -11.531 1.076 9.852 1 98.06 262 GLN B CA 1
ATOM 5408 C C . GLN B 1 262 ? -10.438 1.855 10.57 1 98.06 262 GLN B C 1
ATOM 5410 O O . GLN B 1 262 ? -9.328 1.345 10.766 1 98.06 262 GLN B O 1
ATOM 5415 N N . GLU B 1 263 ? -10.711 3.053 10.953 1 97.56 263 GLU B N 1
ATOM 5416 C CA . GLU B 1 263 ? -9.766 3.828 11.758 1 97.56 263 GLU B CA 1
ATOM 5417 C C . GLU B 1 263 ? -9.516 3.166 13.109 1 97.56 263 GLU B C 1
ATOM 5419 O O . GLU B 1 263 ? -10.43 2.596 13.703 1 97.56 263 GLU B O 1
ATOM 5424 N N . PRO B 1 264 ? -8.289 3.283 13.602 1 97.62 264 PRO B N 1
ATOM 5425 C CA . PRO B 1 264 ? -8 2.715 14.922 1 97.62 264 PRO B CA 1
ATOM 5426 C C . PRO B 1 264 ? -8.836 3.35 16.031 1 97.62 264 PRO B C 1
ATOM 5428 O O . PRO B 1 264 ? -8.992 4.574 16.078 1 97.62 264 PRO B O 1
ATOM 5431 N N . GLU B 1 265 ? -9.289 2.543 16.938 1 97.06 265 GLU B N 1
ATOM 5432 C CA . GLU B 1 265 ? -10.18 2.994 18 1 97.06 265 GLU B CA 1
ATOM 5433 C C . GLU B 1 265 ? -9.477 3.977 18.938 1 97.06 265 GLU B C 1
ATOM 5435 O O . GLU B 1 265 ? -10.094 4.906 19.453 1 97.06 265 GLU B O 1
ATOM 5440 N N . ASP B 1 266 ? -8.211 3.797 19.141 1 98 266 ASP B N 1
ATOM 5441 C CA . ASP B 1 266 ? -7.48 4.562 20.141 1 98 266 ASP B CA 1
ATOM 5442 C C . ASP B 1 266 ? -7.285 6.008 19.703 1 98 266 ASP B C 1
ATOM 5444 O O . ASP B 1 266 ? -6.914 6.867 20.5 1 98 266 ASP B O 1
ATOM 5448 N N . GLN B 1 267 ? -7.539 6.305 18.438 1 97.75 267 GLN B N 1
ATOM 5449 C CA . GLN B 1 267 ? -7.461 7.688 17.969 1 97.75 267 GLN B CA 1
ATOM 5450 C C . GLN B 1 267 ? -8.586 8.531 18.562 1 97.75 267 GLN B C 1
ATOM 5452 O O . GLN B 1 267 ? -8.547 9.758 18.5 1 97.75 267 GLN B O 1
ATOM 5457 N N . GLU B 1 268 ? -9.523 7.875 19.188 1 96.94 268 GLU B N 1
ATOM 5458 C CA . GLU B 1 268 ? -10.695 8.594 19.688 1 96.94 268 GLU B CA 1
ATOM 5459 C C . GLU B 1 268 ? -10.672 8.711 21.203 1 96.94 268 GLU B C 1
ATOM 5461 O O . GLU B 1 268 ? -11.492 9.414 21.797 1 96.94 268 GLU B O 1
ATOM 5466 N N . TYR B 1 269 ? -9.75 8.055 21.859 1 98.38 269 TYR B N 1
ATOM 5467 C CA . TYR B 1 269 ? -9.727 8.039 23.312 1 98.38 269 TYR B CA 1
ATOM 5468 C C . TYR B 1 269 ? -9.531 9.438 23.891 1 98.38 269 TYR B C 1
ATOM 5470 O O . TYR B 1 269 ? -10.078 9.773 24.938 1 98.38 269 TYR B O 1
ATOM 5478 N N . PHE B 1 270 ? -8.828 10.25 23.219 1 98.31 270 PHE B N 1
ATOM 5479 C CA . PHE B 1 270 ? -8.422 11.539 23.766 1 98.31 270 PHE B CA 1
ATOM 5480 C C . PHE B 1 270 ? -9.625 12.453 23.938 1 98.31 270 PHE B C 1
ATOM 5482 O O . PHE B 1 270 ? -9.625 13.32 24.812 1 98.31 270 PHE B O 1
ATOM 5489 N N . SER B 1 271 ? -10.57 12.352 23.062 1 97.5 271 SER B N 1
ATOM 5490 C CA . SER B 1 271 ? -11.742 13.219 23.156 1 97.5 271 SER B CA 1
ATOM 5491 C C . SER B 1 271 ? -12.438 13.07 24.5 1 97.5 271 SER B C 1
ATOM 5493 O O . SER B 1 271 ? -12.867 14.055 25.094 1 97.5 271 SER B O 1
ATOM 5495 N N . GLU B 1 272 ? -12.617 11.82 24.938 1 97.69 272 GLU B N 1
ATOM 5496 C CA . GLU B 1 272 ? -13.172 11.578 26.266 1 97.69 272 GLU B CA 1
ATOM 5497 C C . GLU B 1 272 ? -12.227 12.062 27.359 1 97.69 272 GLU B C 1
ATOM 5499 O O . GLU B 1 272 ? -12.664 12.625 28.375 1 97.69 272 GLU B O 1
ATOM 5504 N N . PHE B 1 273 ? -11.008 11.859 27.141 1 98.25 273 PHE B N 1
ATOM 5505 C CA . PHE B 1 273 ? -9.992 12.203 28.125 1 98.25 273 PHE B CA 1
ATOM 5506 C C . PHE B 1 273 ? -10 13.695 28.422 1 98.25 273 PHE B C 1
ATOM 5508 O O . PHE B 1 273 ? -10.039 14.109 29.578 1 98.25 273 PHE B O 1
ATOM 5515 N N . VAL B 1 274 ? -10.016 14.531 27.406 1 97.94 274 VAL B N 1
ATOM 5516 C CA . VAL B 1 274 ? -9.867 15.969 27.594 1 97.94 274 VAL B CA 1
ATOM 5517 C C . VAL B 1 274 ? -11.141 16.547 28.203 1 97.94 274 VAL B C 1
ATOM 5519 O O . VAL B 1 274 ? -11.148 17.688 28.672 1 97.94 274 VAL B O 1
ATOM 5522 N N . THR B 1 275 ? -12.172 15.758 28.219 1 96.94 275 THR B N 1
ATOM 5523 C CA . THR B 1 275 ? -13.438 16.25 28.75 1 96.94 275 THR B CA 1
ATOM 5524 C C . THR B 1 275 ? -13.648 15.789 30.188 1 96.94 275 THR B C 1
ATOM 5526 O O . THR B 1 275 ? -14.672 16.109 30.797 1 96.94 275 THR B O 1
ATOM 5529 N N . LEU B 1 276 ? -12.734 15.062 30.719 1 97.19 276 LEU B N 1
ATOM 5530 C CA . LEU B 1 276 ? -12.781 14.711 32.125 1 97.19 276 LEU B CA 1
ATOM 5531 C C . LEU B 1 276 ? -12.688 15.961 33 1 97.19 276 LEU B C 1
ATOM 5533 O O . LEU B 1 276 ? -11.922 16.875 32.688 1 97.19 276 LEU B O 1
ATOM 5537 N N . PRO B 1 277 ? -13.406 15.953 34.156 1 96.5 277 PRO B N 1
ATOM 5538 C CA . PRO B 1 277 ? -13.359 17.109 35.062 1 96.5 277 PRO B CA 1
ATOM 5539 C C . PRO B 1 277 ? -11.945 17.438 35.531 1 96.5 277 PRO B C 1
ATOM 5541 O O . PRO B 1 277 ? -11.547 18.594 35.562 1 96.5 277 PRO B O 1
ATOM 5544 N N . ALA B 1 278 ? -11.234 16.438 35.844 1 96.06 278 ALA B N 1
ATOM 5545 C CA . ALA B 1 278 ? -9.875 16.625 36.344 1 96.06 278 ALA B CA 1
ATOM 5546 C C . ALA B 1 278 ? -8.984 17.281 35.281 1 96.06 278 ALA B C 1
ATOM 5548 O O . ALA B 1 278 ? -8.156 18.125 35.594 1 96.06 278 ALA B O 1
ATOM 5549 N N . VAL B 1 279 ? -9.125 16.844 34.062 1 97.31 279 VAL B N 1
ATOM 5550 C CA . VAL B 1 279 ? -8.305 17.375 32.969 1 97.31 279 VAL B CA 1
ATOM 5551 C C . VAL B 1 279 ? -8.727 18.812 32.656 1 97.31 279 VAL B C 1
ATOM 5553 O O . VAL B 1 279 ? -7.879 19.703 32.5 1 97.31 279 VAL B O 1
ATOM 5556 N N . ARG B 1 280 ? -10.016 19.094 32.594 1 97.5 280 ARG B N 1
ATOM 5557 C CA . ARG B 1 280 ? -10.539 20.422 32.375 1 97.5 280 ARG B CA 1
ATOM 5558 C C . ARG B 1 280 ? -10.016 21.406 33.406 1 97.5 280 ARG B C 1
ATOM 5560 O O . ARG B 1 280 ? -9.672 22.547 33.062 1 97.5 280 ARG B O 1
ATOM 5567 N N . ARG B 1 281 ? -9.992 20.969 34.656 1 96.56 281 ARG B N 1
ATOM 5568 C CA . ARG B 1 281 ? -9.461 21.797 35.719 1 96.56 281 ARG B CA 1
ATOM 5569 C C . ARG B 1 281 ? -7.973 22.078 35.5 1 96.56 281 ARG B C 1
ATOM 5571 O O . ARG B 1 281 ? -7.508 23.203 35.719 1 96.56 281 ARG B O 1
ATOM 5578 N N . SER B 1 282 ? -7.32 21.062 35.094 1 96.69 282 SER B N 1
ATOM 5579 C CA . SER B 1 282 ? -5.871 21.156 34.938 1 96.69 282 SER B CA 1
ATOM 5580 C C . SER B 1 282 ? -5.508 22.141 33.812 1 96.69 282 SER B C 1
ATOM 5582 O O . SER B 1 282 ? -4.465 22.797 33.906 1 96.69 282 SER B O 1
ATOM 5584 N N . ILE B 1 283 ? -6.363 22.219 32.781 1 97.06 283 ILE B N 1
ATOM 5585 C CA . ILE B 1 283 ? -6 23.078 31.672 1 97.06 283 ILE B CA 1
ATOM 5586 C C . ILE B 1 283 ? -6.852 24.344 31.688 1 97.06 283 ILE B C 1
ATOM 5588 O O . ILE B 1 283 ? -6.809 25.141 30.766 1 97.06 283 ILE B O 1
ATOM 5592 N N . HIS B 1 284 ? -7.68 24.547 32.656 1 94.5 284 HIS B N 1
ATOM 5593 C CA . HIS B 1 284 ? -8.383 25.781 33 1 94.5 284 HIS B CA 1
ATOM 5594 C C . HIS B 1 284 ? -9.398 26.156 31.938 1 94.5 284 HIS B C 1
ATOM 5596 O O . HIS B 1 284 ? -9.469 27.312 31.531 1 94.5 284 HIS B O 1
ATOM 5602 N N . VAL B 1 285 ? -10.094 25.172 31.438 1 97.19 285 VAL B N 1
ATOM 5603 C CA . VAL B 1 285 ? -11.062 25.469 30.391 1 97.19 285 VAL B CA 1
ATOM 5604 C C . VAL B 1 285 ? -12.469 25.531 30.984 1 97.19 285 VAL B C 1
ATOM 5606 O O . VAL B 1 285 ? -13.414 25.938 30.312 1 97.19 285 VAL B O 1
ATOM 5609 N N . GLY B 1 286 ? -12.609 25.188 32.25 1 94.19 286 GLY B N 1
ATOM 5610 C CA . GLY B 1 286 ? -13.914 25.234 32.906 1 94.19 286 GLY B CA 1
ATOM 5611 C C . GLY B 1 286 ? -14.961 24.391 32.188 1 94.19 286 GLY B C 1
ATOM 5612 O O . GLY B 1 286 ? -14.703 23.25 31.828 1 94.19 286 GLY B O 1
ATOM 5613 N N . ASN B 1 287 ? -16.156 24.969 32.062 1 94.69 287 ASN B N 1
ATOM 5614 C CA . ASN B 1 287 ? -17.281 24.234 31.5 1 94.69 287 ASN B CA 1
ATOM 5615 C C . ASN B 1 287 ? -17.453 24.547 30.016 1 94.69 287 ASN B C 1
ATOM 5617 O O . ASN B 1 287 ? -18.516 24.281 29.453 1 94.69 287 ASN B O 1
ATOM 5621 N N . LEU B 1 288 ? -16.469 25.094 29.438 1 96 288 LEU B N 1
ATOM 5622 C CA . LEU B 1 288 ? -16.547 25.422 28.016 1 96 288 LEU B CA 1
ATOM 5623 C C . LEU B 1 288 ? -16.75 24.156 27.172 1 96 288 LEU B C 1
ATOM 5625 O O . LEU B 1 288 ? -16.203 23.094 27.516 1 96 288 LEU B O 1
ATOM 5629 N N . THR B 1 289 ? -17.484 24.328 26.094 1 96.5 289 THR B N 1
ATOM 5630 C CA . THR B 1 289 ? -17.781 23.219 25.203 1 96.5 289 THR B CA 1
ATOM 5631 C C . THR B 1 289 ? -16.531 22.781 24.438 1 96.5 289 THR B C 1
ATOM 5633 O O . THR B 1 289 ? -15.727 23.609 24.016 1 96.5 289 THR B O 1
ATOM 5636 N N . PHE B 1 290 ? -16.297 21.453 24.391 1 98.25 290 PHE B N 1
ATOM 5637 C CA . PHE B 1 290 ? -15.328 20.875 23.453 1 98.25 290 PHE B CA 1
ATOM 5638 C C . PHE B 1 290 ? -15.992 20.531 22.125 1 98.25 290 PHE B C 1
ATOM 5640 O O . PHE B 1 290 ? -16.703 19.516 22.031 1 98.25 290 PHE B O 1
ATOM 5647 N N . HIS B 1 291 ? -15.719 21.328 21.062 1 97.44 291 HIS B N 1
ATOM 5648 C CA . HIS B 1 291 ? -16.469 21.25 19.812 1 97.44 291 HIS B CA 1
ATOM 5649 C C . HIS B 1 291 ? -15.914 20.156 18.906 1 97.44 291 HIS B C 1
ATOM 5651 O O . HIS B 1 291 ? -14.711 19.891 18.906 1 97.44 291 HIS B O 1
ATOM 5657 N N . ASP B 1 292 ? -16.797 19.641 18.125 1 94.25 292 ASP B N 1
ATOM 5658 C CA . ASP B 1 292 ? -16.406 18.531 17.25 1 94.25 292 ASP B CA 1
ATOM 5659 C C . ASP B 1 292 ? -15.992 19.047 15.875 1 94.25 292 ASP B C 1
ATOM 5661 O O . ASP B 1 292 ? -15.641 18.25 14.992 1 94.25 292 ASP B O 1
ATOM 5665 N N . GLY B 1 293 ? -16.047 20.281 15.688 1 94.88 293 GLY B N 1
ATOM 5666 C CA . GLY B 1 293 ? -15.523 20.859 14.461 1 94.88 293 GLY B CA 1
ATOM 5667 C C . GLY B 1 293 ? -16.578 21.031 13.383 1 94.88 293 GLY B C 1
ATOM 5668 O O . GLY B 1 293 ? -16.359 21.703 12.383 1 94.88 293 GLY B O 1
ATOM 5669 N N . SER B 1 294 ? -17.844 20.531 13.539 1 94.38 294 SER B N 1
ATOM 5670 C CA . SER B 1 294 ? -18.875 20.531 12.508 1 94.38 294 SER B CA 1
ATOM 5671 C C . SER B 1 294 ? -19.281 21.953 12.141 1 94.38 294 SER B C 1
ATOM 5673 O O . SER B 1 294 ? -19.469 22.266 10.961 1 94.38 294 SER B O 1
ATOM 5675 N N . GLU B 1 295 ? -19.484 22.844 13.125 1 96.38 295 GLU B N 1
ATOM 5676 C CA . GLU B 1 295 ? -19.859 24.234 12.852 1 96.38 295 GLU B CA 1
ATOM 5677 C C . GLU B 1 295 ? -18.75 24.969 12.086 1 96.38 295 GLU B C 1
ATOM 5679 O O . GLU B 1 295 ? -19.047 25.797 11.227 1 96.38 295 GLU B O 1
ATOM 5684 N N . VAL B 1 296 ? -17.531 24.703 12.477 1 97.69 296 VAL B N 1
ATOM 5685 C CA . VAL B 1 296 ? -16.391 25.297 11.781 1 97.69 296 VAL B CA 1
ATOM 5686 C C . VAL B 1 296 ? -16.406 24.859 10.312 1 97.69 296 VAL B C 1
ATOM 5688 O O . VAL B 1 296 ? -16.234 25.688 9.414 1 97.69 296 VAL B O 1
ATOM 5691 N N . GLU B 1 297 ? -16.562 23.578 10.062 1 95.75 297 GLU B N 1
ATOM 5692 C CA . GLU B 1 297 ? -16.594 23.047 8.703 1 95.75 297 GLU B CA 1
ATOM 5693 C C . GLU B 1 297 ? -17.688 23.734 7.879 1 95.75 297 GLU B C 1
ATOM 5695 O O . GLU B 1 297 ? -17.453 24.109 6.727 1 95.75 297 GLU B O 1
ATOM 5700 N N . LYS B 1 298 ? -18.828 23.891 8.43 1 95.31 298 LYS B N 1
ATOM 5701 C CA . LYS B 1 298 ? -19.953 24.531 7.738 1 95.31 298 LYS B CA 1
ATOM 5702 C C . LYS B 1 298 ? -19.562 25.938 7.258 1 95.31 298 LYS B C 1
ATOM 5704 O O . LYS B 1 298 ? -19.938 26.328 6.148 1 95.31 298 LYS B O 1
ATOM 5709 N N . HIS B 1 299 ? -18.844 26.641 8.07 1 97.44 299 HIS B N 1
ATOM 5710 C CA . HIS B 1 299 ? -18.5 28.016 7.762 1 97.44 299 HIS B CA 1
ATOM 5711 C C . HIS B 1 299 ? -17.344 28.094 6.777 1 97.44 299 HIS B C 1
ATOM 5713 O O . HIS B 1 299 ? -17.062 29.156 6.215 1 97.44 299 HIS B O 1
ATOM 5719 N N . LEU B 1 300 ? -16.688 26.938 6.539 1 97.25 300 LEU B N 1
ATOM 5720 C CA . LEU B 1 300 ? -15.516 26.953 5.676 1 97.25 300 LEU B CA 1
ATOM 5721 C C . LEU B 1 300 ? -15.773 26.156 4.398 1 97.25 300 LEU B C 1
ATOM 5723 O O . LEU B 1 300 ? -14.844 25.891 3.633 1 97.25 300 LEU B O 1
ATOM 5727 N N . LEU B 1 301 ? -16.984 25.797 4.09 1 95.38 301 LEU B N 1
ATOM 5728 C CA . LEU B 1 301 ? -17.312 24.953 2.939 1 95.38 301 LEU B CA 1
ATOM 5729 C C . LEU B 1 301 ? -16.875 25.625 1.64 1 95.38 301 LEU B C 1
ATOM 5731 O O . LEU B 1 301 ? -16.406 24.953 0.719 1 95.38 301 LEU B O 1
ATOM 5735 N N . GLN B 1 302 ? -17.031 26.953 1.598 1 95.56 302 GLN B N 1
ATOM 5736 C CA . GLN B 1 302 ? -16.703 27.672 0.38 1 95.56 302 GLN B CA 1
ATOM 5737 C C . GLN B 1 302 ? -15.188 27.734 0.165 1 95.56 302 GLN B C 1
ATOM 5739 O O . GLN B 1 302 ? -14.719 27.922 -0.958 1 95.56 302 GLN B O 1
ATOM 5744 N N . ASP B 1 303 ? -14.508 27.469 1.221 1 96.62 303 ASP B N 1
ATOM 5745 C CA . ASP B 1 303 ? -13.055 27.625 1.178 1 96.62 303 ASP B CA 1
ATOM 5746 C C . ASP B 1 303 ? -12.375 26.328 0.77 1 96.62 303 ASP B C 1
ATOM 5748 O O . ASP B 1 303 ? -11.297 26.344 0.176 1 96.62 303 ASP B O 1
ATOM 5752 N N . VAL B 1 304 ? -12.93 25.219 1.046 1 96.38 304 VAL B N 1
ATOM 5753 C CA . VAL B 1 304 ? -12.297 23.906 0.979 1 96.38 304 VAL B CA 1
ATOM 5754 C C . VAL B 1 304 ? -11.734 23.672 -0.421 1 96.38 304 VAL B C 1
ATOM 5756 O O . VAL B 1 304 ? -10.625 23.156 -0.572 1 96.38 304 VAL B O 1
ATOM 5759 N N . MET B 1 305 ? -12.422 24.094 -1.446 1 98 305 MET B N 1
ATOM 5760 C CA . MET B 1 305 ? -12.039 23.734 -2.809 1 98 305 MET B CA 1
ATOM 5761 C C . MET B 1 305 ? -11.195 24.844 -3.438 1 98 305 MET B C 1
ATOM 5763 O O . MET B 1 305 ? -10.836 24.766 -4.613 1 98 305 MET B O 1
ATOM 5767 N N . LYS B 1 306 ? -10.852 25.875 -2.67 1 98.12 306 LYS B N 1
ATOM 5768 C CA . LYS B 1 306 ? -10 26.953 -3.166 1 98.12 306 LYS B CA 1
ATOM 5769 C C . LYS B 1 306 ? -8.523 26.594 -3.031 1 98.12 306 LYS B C 1
ATOM 5771 O O . LYS B 1 306 ? -8.133 25.875 -2.107 1 98.12 306 LYS B O 1
ATOM 5776 N N . SER B 1 307 ? -7.758 27.125 -3.965 1 98.06 307 SER B N 1
ATOM 5777 C CA . SER B 1 307 ? -6.32 26.875 -3.953 1 98.06 307 SER B CA 1
ATOM 5778 C C . SER B 1 307 ? -5.59 27.875 -3.066 1 98.06 307 SER B C 1
ATOM 5780 O O . SER B 1 307 ? -5.988 29.047 -2.975 1 98.06 307 SER B O 1
ATOM 5782 N N . ILE B 1 308 ? -4.547 27.469 -2.445 1 97.31 308 ILE B N 1
ATOM 5783 C CA . ILE B 1 308 ? -3.691 28.344 -1.649 1 97.31 308 ILE B CA 1
ATOM 5784 C C . ILE B 1 308 ? -2.373 28.578 -2.383 1 97.31 308 ILE B C 1
ATOM 5786 O O . ILE B 1 308 ? -1.479 29.25 -1.86 1 97.31 308 ILE B O 1
ATOM 5790 N N . LYS B 1 309 ? -2.215 28.109 -3.604 1 96.25 309 LYS B N 1
ATOM 5791 C CA . LYS B 1 309 ? -0.972 28.031 -4.363 1 96.25 309 LYS B CA 1
ATOM 5792 C C . LYS B 1 309 ? -0.293 29.391 -4.473 1 96.25 309 LYS B C 1
ATOM 5794 O O . LYS B 1 309 ? 0.933 29.484 -4.379 1 96.25 309 LYS B O 1
ATOM 5799 N N . PRO B 1 310 ? -1.034 30.5 -4.602 1 96.62 310 PRO B N 1
ATOM 5800 C CA . PRO B 1 310 ? -0.348 31.781 -4.703 1 96.62 310 PRO B CA 1
ATOM 5801 C C . PRO B 1 310 ? 0.452 32.125 -3.447 1 96.62 310 PRO B C 1
ATOM 5803 O O . PRO B 1 310 ? 1.583 32.594 -3.543 1 96.62 310 PRO B O 1
ATOM 5806 N N . TRP B 1 311 ? -0.078 31.875 -2.26 1 98.31 311 TRP B N 1
ATOM 5807 C CA . TRP B 1 311 ? 0.658 32.094 -1.021 1 98.31 311 TRP B CA 1
ATOM 5808 C C . TRP B 1 311 ? 1.838 31.141 -0.901 1 98.31 311 TRP B C 1
ATOM 5810 O O . TRP B 1 311 ? 2.914 31.531 -0.437 1 98.31 311 TRP B O 1
ATOM 5820 N N . LEU B 1 312 ? 1.584 29.953 -1.354 1 98.44 312 LEU B N 1
ATOM 5821 C CA . LEU B 1 312 ? 2.627 28.938 -1.268 1 98.44 312 LEU B CA 1
ATOM 5822 C C . LEU B 1 312 ? 3.846 29.328 -2.096 1 98.44 312 LEU B C 1
ATOM 5824 O O . LEU B 1 312 ? 4.984 29.156 -1.659 1 98.44 312 LEU B O 1
ATOM 5828 N N . GLY B 1 313 ? 3.639 29.859 -3.324 1 98.5 313 GLY B N 1
ATOM 5829 C CA . GLY B 1 313 ? 4.742 30.297 -4.16 1 98.5 313 GLY B CA 1
ATOM 5830 C C . GLY B 1 313 ? 5.613 31.344 -3.494 1 98.5 313 GLY B C 1
ATOM 5831 O O . GLY B 1 313 ? 6.84 31.25 -3.531 1 98.5 313 GLY B O 1
ATOM 5832 N N . VAL B 1 314 ? 5 32.344 -2.816 1 98.69 314 VAL B N 1
ATOM 5833 C CA . VAL B 1 314 ? 5.711 33.375 -2.098 1 98.69 314 VAL B CA 1
ATOM 5834 C C . VAL B 1 314 ? 6.535 32.781 -0.966 1 98.69 314 VAL B C 1
ATOM 5836 O O . VAL B 1 314 ? 7.699 33.125 -0.777 1 98.69 314 VAL B O 1
ATOM 5839 N N . LEU B 1 315 ? 5.949 31.891 -0.276 1 98.88 315 LEU B N 1
ATOM 5840 C CA . LEU B 1 315 ? 6.59 31.281 0.89 1 98.88 315 LEU B CA 1
ATOM 5841 C C . LEU B 1 315 ? 7.754 30.391 0.471 1 98.88 315 LEU B C 1
ATOM 5843 O O . LEU B 1 315 ? 8.789 30.375 1.134 1 98.88 315 LEU B O 1
ATOM 5847 N N . MET B 1 316 ? 7.57 29.656 -0.62 1 98.69 316 MET B N 1
ATOM 5848 C CA . MET B 1 316 ? 8.633 28.797 -1.125 1 98.69 316 MET B CA 1
ATOM 5849 C C . MET B 1 316 ? 9.82 29.609 -1.605 1 98.69 316 MET B C 1
ATOM 5851 O O . MET B 1 316 ? 10.961 29.141 -1.555 1 98.69 316 MET B O 1
ATOM 5855 N N . ASP B 1 317 ? 9.625 30.859 -2.01 1 98.62 317 ASP B N 1
ATOM 5856 C CA . ASP B 1 317 ? 10.695 31.719 -2.494 1 98.62 317 ASP B CA 1
ATOM 5857 C C . ASP B 1 317 ? 11.469 32.344 -1.332 1 98.62 317 ASP B C 1
ATOM 5859 O O . ASP B 1 317 ? 12.594 32.812 -1.511 1 98.62 317 ASP B O 1
ATOM 5863 N N . ASN B 1 318 ? 10.891 32.312 -0.138 1 98.56 318 ASN B N 1
ATOM 5864 C CA . ASN B 1 318 ? 11.461 33.156 0.899 1 98.56 318 ASN B CA 1
ATOM 5865 C C . ASN B 1 318 ? 11.844 32.375 2.139 1 98.56 318 ASN B C 1
ATOM 5867 O O . ASN B 1 318 ? 12.617 32.844 2.973 1 98.56 318 ASN B O 1
ATOM 5871 N N . TYR B 1 319 ? 11.359 31.172 2.289 1 98.56 319 TYR B N 1
ATOM 5872 C CA . TYR B 1 319 ? 11.523 30.438 3.533 1 98.56 319 TYR B CA 1
ATOM 5873 C C . TYR B 1 319 ? 11.812 28.953 3.26 1 98.56 319 TYR B C 1
ATOM 5875 O O . TYR B 1 319 ? 11.766 28.516 2.109 1 98.56 319 TYR B O 1
ATOM 5883 N N . ARG B 1 320 ? 12.141 28.172 4.332 1 97.44 320 ARG B N 1
ATOM 5884 C CA . ARG B 1 320 ? 12.242 26.719 4.273 1 97.44 320 ARG B CA 1
ATOM 5885 C C . ARG B 1 320 ? 10.867 26.078 4.273 1 97.44 320 ARG B C 1
ATOM 5887 O O . ARG B 1 320 ? 10.031 26.375 5.129 1 97.44 320 ARG B O 1
ATOM 5894 N N . VAL B 1 321 ? 10.617 25.188 3.287 1 98.62 321 VAL B N 1
ATOM 5895 C CA . VAL B 1 321 ? 9.289 24.594 3.168 1 98.62 321 VAL B CA 1
ATOM 5896 C C . VAL B 1 321 ? 9.422 23.078 3.023 1 98.62 321 VAL B C 1
ATOM 5898 O O . VAL B 1 321 ? 10.203 22.594 2.205 1 98.62 321 VAL B O 1
ATOM 5901 N N . LEU B 1 322 ? 8.727 22.328 3.832 1 98.5 322 LEU B N 1
ATOM 5902 C CA . LEU B 1 322 ? 8.625 20.875 3.752 1 98.5 322 LEU B CA 1
ATOM 5903 C C . LEU B 1 322 ? 7.195 20.438 3.467 1 98.5 322 LEU B C 1
ATOM 5905 O O . LEU B 1 322 ? 6.273 20.781 4.211 1 98.5 322 LEU B O 1
ATOM 5909 N N . ILE B 1 323 ? 7.008 19.781 2.369 1 98.88 323 ILE B N 1
ATOM 5910 C CA . ILE B 1 323 ? 5.75 19.109 2.055 1 98.88 323 ILE B CA 1
ATOM 5911 C C . ILE B 1 323 ? 5.941 17.609 2.111 1 98.88 323 ILE B C 1
ATOM 5913 O O . ILE B 1 323 ? 6.742 17.047 1.358 1 98.88 323 ILE B O 1
ATOM 5917 N N . TYR B 1 324 ? 5.234 16.922 3.014 1 98.81 324 TYR B N 1
ATOM 5918 C CA . TYR B 1 324 ? 5.453 15.492 3.154 1 98.81 324 TYR B CA 1
ATOM 5919 C C . TYR B 1 324 ? 4.133 14.734 3.123 1 98.81 324 TYR B C 1
ATOM 5921 O O . TYR B 1 324 ? 3.084 15.289 3.455 1 98.81 324 TYR B O 1
ATOM 5929 N N . SER B 1 325 ? 4.164 13.531 2.639 1 98.88 325 SER B N 1
ATOM 5930 C CA . SER B 1 325 ? 3.002 12.672 2.449 1 98.88 325 SER B CA 1
ATOM 5931 C C . SER B 1 325 ? 3.268 11.266 2.975 1 98.88 325 SER B C 1
ATOM 5933 O O . SER B 1 325 ? 4.402 10.789 2.951 1 98.88 325 SER B O 1
ATOM 5935 N N . GLY B 1 326 ? 2.195 10.68 3.514 1 98.88 326 GLY B N 1
ATOM 5936 C CA . GLY B 1 326 ? 2.236 9.25 3.746 1 98.88 326 GLY B CA 1
ATOM 5937 C C . GLY B 1 326 ? 1.966 8.43 2.496 1 98.88 326 GLY B C 1
ATOM 5938 O O . GLY B 1 326 ? 1.054 8.75 1.729 1 98.88 326 GLY B O 1
ATOM 5939 N N . GLN B 1 327 ? 2.697 7.398 2.336 1 98.81 327 GLN B N 1
ATOM 5940 C CA . GLN B 1 327 ? 2.623 6.547 1.155 1 98.81 327 GLN B CA 1
ATOM 5941 C C . GLN B 1 327 ? 1.237 5.922 1.014 1 98.81 327 GLN B C 1
ATOM 5943 O O . GLN B 1 327 ? 0.771 5.68 -0.102 1 98.81 327 GLN B O 1
ATOM 5948 N N . LEU B 1 328 ? 0.54 5.711 2.102 1 98.81 328 LEU B N 1
ATOM 5949 C CA . LEU B 1 328 ? -0.672 4.898 2.119 1 98.81 328 LEU B CA 1
ATOM 5950 C C . LEU B 1 328 ? -1.91 5.773 2.283 1 98.81 328 LEU B C 1
ATOM 5952 O O . LEU B 1 328 ? -3.016 5.262 2.479 1 98.81 328 LEU B O 1
ATOM 5956 N N . ASP B 1 329 ? -1.738 7.066 2.186 1 98.81 329 ASP B N 1
ATOM 5957 C CA . ASP B 1 329 ? -2.832 8.023 2.326 1 98.81 329 ASP B CA 1
ATOM 5958 C C . ASP B 1 329 ? -3.742 8 1.101 1 98.81 329 ASP B C 1
ATOM 5960 O O . ASP B 1 329 ? -3.264 8.031 -0.035 1 98.81 329 ASP B O 1
ATOM 5964 N N . VAL B 1 330 ? -5.062 8.055 1.36 1 98.75 330 VAL B N 1
ATOM 5965 C CA . VAL B 1 330 ? -6.016 8.047 0.255 1 98.75 330 VAL B CA 1
ATOM 5966 C C . VAL B 1 330 ? -6.566 9.453 0.035 1 98.75 330 VAL B C 1
ATOM 5968 O O . VAL B 1 330 ? -6.645 9.922 -1.102 1 98.75 330 VAL B O 1
ATOM 5971 N N . ILE B 1 331 ? -6.938 10.141 1.036 1 98.31 331 ILE B N 1
ATOM 5972 C CA . ILE B 1 331 ? -7.699 11.383 0.916 1 98.31 331 ILE B CA 1
ATOM 5973 C C . ILE B 1 331 ? -6.805 12.484 0.355 1 98.31 331 ILE B C 1
ATOM 5975 O O . ILE B 1 331 ? -7.266 13.344 -0.399 1 98.31 331 ILE B O 1
ATOM 5979 N N . VAL B 1 332 ? -5.543 12.484 0.766 1 98.5 332 VAL B N 1
ATOM 5980 C CA . VAL B 1 332 ? -4.531 13.344 0.159 1 98.5 332 VAL B CA 1
ATOM 5981 C C . VAL B 1 332 ? -3.312 12.508 -0.23 1 98.5 332 VAL B C 1
ATOM 5983 O O . VAL B 1 332 ? -2.232 12.664 0.344 1 98.5 332 VAL B O 1
ATOM 5986 N N . ALA B 1 333 ? -3.473 11.734 -1.223 1 98.75 333 ALA B N 1
ATOM 5987 C CA . ALA B 1 333 ? -2.439 10.797 -1.65 1 98.75 333 ALA B CA 1
ATOM 5988 C C . ALA B 1 333 ? -1.199 11.531 -2.148 1 98.75 333 ALA B C 1
ATOM 5990 O O . ALA B 1 333 ? -1.3 12.648 -2.664 1 98.75 333 ALA B O 1
ATOM 5991 N N . ALA B 1 334 ? -0.038 10.875 -2.008 1 98.69 334 ALA B N 1
ATOM 5992 C CA . ALA B 1 334 ? 1.239 11.445 -2.426 1 98.69 334 ALA B CA 1
ATOM 5993 C C . ALA B 1 334 ? 1.198 11.867 -3.895 1 98.69 334 ALA B C 1
ATOM 5995 O O . ALA B 1 334 ? 1.616 12.969 -4.242 1 98.69 334 ALA B O 1
ATOM 5996 N N . PRO B 1 335 ? 0.668 11.047 -4.824 1 98.69 335 PRO B N 1
ATOM 5997 C CA . PRO B 1 335 ? 0.673 11.445 -6.234 1 98.69 335 PRO B CA 1
ATOM 5998 C C . PRO B 1 335 ? -0.241 12.633 -6.512 1 98.69 335 PRO B C 1
ATOM 6000 O O . PRO B 1 335 ? -0.068 13.328 -7.52 1 98.69 335 PRO B O 1
ATOM 6003 N N . LEU B 1 336 ? -1.287 12.852 -5.703 1 98.69 336 LEU B N 1
ATOM 6004 C CA . LEU B 1 336 ? -2.117 14.039 -5.859 1 98.69 336 LEU B CA 1
ATOM 6005 C C . LEU B 1 336 ? -1.312 15.305 -5.586 1 98.69 336 LEU B C 1
ATOM 6007 O O . LEU B 1 336 ? -1.443 16.297 -6.305 1 98.69 336 LEU B O 1
ATOM 6011 N N . THR B 1 337 ? -0.542 15.25 -4.477 1 98.62 337 THR B N 1
ATOM 6012 C CA . THR B 1 337 ? 0.35 16.359 -4.137 1 98.62 337 THR B CA 1
ATOM 6013 C C . THR B 1 337 ? 1.346 16.609 -5.266 1 98.62 337 THR B C 1
ATOM 6015 O O . THR B 1 337 ? 1.635 17.766 -5.594 1 98.62 337 THR B O 1
ATOM 6018 N N . GLU B 1 338 ? 1.772 15.602 -5.887 1 97.75 338 GLU B N 1
ATOM 6019 C CA . GLU B 1 338 ? 2.773 15.711 -6.945 1 97.75 338 GLU B CA 1
ATOM 6020 C C . GLU B 1 338 ? 2.16 16.266 -8.234 1 97.75 338 GLU B C 1
ATOM 6022 O O . GLU B 1 338 ? 2.881 16.672 -9.141 1 97.75 338 GLU B O 1
ATOM 6027 N N . ARG B 1 339 ? 0.888 16.312 -8.359 1 97.75 339 ARG B N 1
ATOM 6028 C CA . ARG B 1 339 ? 0.215 16.891 -9.508 1 97.75 339 ARG B CA 1
ATOM 6029 C C . ARG B 1 339 ? 0.301 18.422 -9.477 1 97.75 339 ARG B C 1
ATOM 6031 O O . ARG B 1 339 ? 0.417 19.062 -10.523 1 97.75 339 ARG B O 1
ATOM 6038 N N . PHE B 1 340 ? 0.257 19.016 -8.25 1 97.94 340 PHE B N 1
ATOM 6039 C CA . PHE B 1 340 ? 0.165 20.469 -8.25 1 97.94 340 PHE B CA 1
ATOM 6040 C C . PHE B 1 340 ? 1.527 21.109 -7.992 1 97.94 340 PHE B C 1
ATOM 6042 O O . PHE B 1 340 ? 1.778 22.25 -8.391 1 97.94 340 PHE B O 1
ATOM 6049 N N . LEU B 1 341 ? 2.463 20.391 -7.34 1 98.12 341 LEU B N 1
ATOM 6050 C CA . LEU B 1 341 ? 3.729 20.984 -6.918 1 98.12 341 LEU B CA 1
ATOM 6051 C C . LEU B 1 341 ? 4.473 21.578 -8.109 1 98.12 341 LEU B C 1
ATOM 6053 O O . LEU B 1 341 ? 4.977 22.703 -8.031 1 98.12 341 LEU B O 1
ATOM 6057 N N . PRO B 1 342 ? 4.5 20.875 -9.273 1 97.38 342 PRO B N 1
ATOM 6058 C CA . PRO B 1 342 ? 5.223 21.438 -10.414 1 97.38 342 PRO B CA 1
ATOM 6059 C C . PRO B 1 342 ? 4.59 22.719 -10.945 1 97.38 342 PRO B C 1
ATOM 6061 O O . PRO B 1 342 ? 5.191 23.422 -11.758 1 97.38 342 PRO B O 1
ATOM 6064 N N . THR B 1 343 ? 3.398 23.047 -10.508 1 97.88 343 THR B N 1
ATOM 6065 C CA . THR B 1 343 ? 2.664 24.156 -11.078 1 97.88 343 THR B CA 1
ATOM 6066 C C . THR B 1 343 ? 2.715 25.375 -10.148 1 97.88 343 THR B C 1
ATOM 6068 O O . THR B 1 343 ? 2.129 26.422 -10.445 1 97.88 343 THR B O 1
ATOM 6071 N N . VAL B 1 344 ? 3.32 25.219 -8.992 1 98.5 344 VAL B N 1
ATOM 6072 C CA . VAL B 1 344 ? 3.469 26.344 -8.086 1 98.5 344 VAL B CA 1
ATOM 6073 C C . VAL B 1 344 ? 4.395 27.391 -8.711 1 98.5 344 VAL B C 1
ATOM 6075 O O . VAL B 1 344 ? 5.453 27.047 -9.242 1 98.5 344 VAL B O 1
ATOM 6078 N N . ASN B 1 345 ? 3.939 28.656 -8.727 1 98 345 ASN B N 1
ATOM 6079 C CA . ASN B 1 345 ? 4.73 29.734 -9.289 1 98 345 ASN B CA 1
ATOM 6080 C C . ASN B 1 345 ? 5.797 30.219 -8.312 1 98 345 ASN B C 1
ATOM 6082 O O . ASN B 1 345 ? 5.57 31.172 -7.562 1 98 345 ASN B O 1
ATOM 6086 N N . TRP B 1 346 ? 6.949 29.703 -8.281 1 98.06 346 TRP B N 1
ATOM 6087 C CA . TRP B 1 346 ? 8.102 30.094 -7.473 1 98.06 346 TRP B CA 1
ATOM 6088 C C . TRP B 1 346 ? 9.398 29.875 -8.242 1 98.06 346 TRP B C 1
ATOM 6090 O O . TRP B 1 346 ? 9.414 29.234 -9.289 1 98.06 346 TRP B O 1
ATOM 6100 N N . THR B 1 347 ? 10.492 30.375 -7.859 1 98.44 347 THR B N 1
ATOM 6101 C CA . THR B 1 347 ? 11.742 30.469 -8.602 1 98.44 347 THR B CA 1
ATOM 6102 C C . THR B 1 347 ? 12.359 29.094 -8.797 1 98.44 347 THR B C 1
ATOM 6104 O O . THR B 1 347 ? 13.164 28.891 -9.703 1 98.44 347 THR B O 1
ATOM 6107 N N . GLY B 1 348 ? 12.062 28.109 -7.969 1 98.06 348 GLY B N 1
ATOM 6108 C CA . GLY B 1 348 ? 12.656 26.781 -8.055 1 98.06 348 GLY B CA 1
ATOM 6109 C C . GLY B 1 348 ? 11.828 25.797 -8.867 1 98.06 348 GLY B C 1
ATOM 6110 O O . GLY B 1 348 ? 12.164 24.625 -8.953 1 98.06 348 GLY B O 1
ATOM 6111 N N . ALA B 1 349 ? 10.773 26.266 -9.531 1 97.56 349 ALA B N 1
ATOM 6112 C CA . ALA B 1 349 ? 9.812 25.391 -10.203 1 97.56 349 ALA B CA 1
ATOM 6113 C C . ALA B 1 349 ? 10.492 24.562 -11.297 1 97.56 349 ALA B C 1
ATOM 6115 O O . ALA B 1 349 ? 10.242 23.359 -11.43 1 97.56 349 ALA B O 1
ATOM 6116 N N . ALA B 1 350 ? 11.305 25.172 -12.133 1 97.56 350 ALA B N 1
ATOM 6117 C CA . ALA B 1 350 ? 12 24.469 -13.211 1 97.56 350 ALA B CA 1
ATOM 6118 C C . ALA B 1 350 ? 12.961 23.422 -12.656 1 97.56 350 ALA B C 1
ATOM 6120 O O . ALA B 1 350 ? 13.039 22.312 -13.172 1 97.56 350 ALA B O 1
ATOM 6121 N N . GLU B 1 351 ? 13.695 23.781 -11.641 1 98.06 351 GLU B N 1
ATOM 6122 C CA . GLU B 1 351 ? 1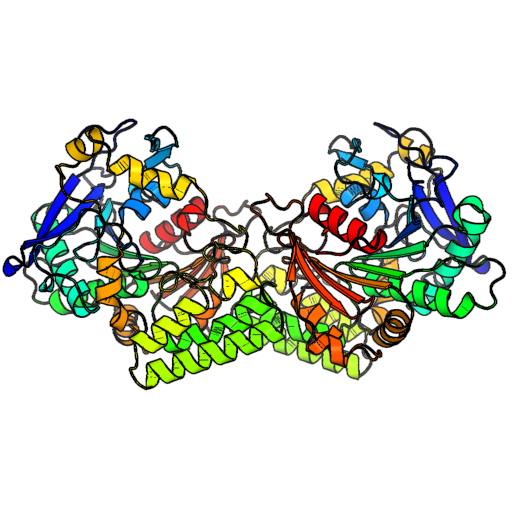4.633 22.859 -11.008 1 98.06 351 GLU B CA 1
ATOM 6123 C C . GLU B 1 351 ? 13.898 21.688 -10.375 1 98.06 351 GLU B C 1
ATOM 6125 O O . GLU B 1 351 ? 14.398 20.547 -10.391 1 98.06 351 GLU B O 1
ATOM 6130 N N . TYR B 1 352 ? 12.773 21.875 -9.836 1 97.88 352 TYR B N 1
ATOM 6131 C CA . TYR B 1 352 ? 11.977 20.828 -9.203 1 97.88 352 TYR B CA 1
ATOM 6132 C C . TYR B 1 352 ? 11.648 19.719 -10.188 1 97.88 352 TYR B C 1
ATOM 6134 O O . TYR B 1 352 ? 11.664 18.531 -9.828 1 97.88 352 TYR B O 1
ATOM 6142 N N . LYS B 1 353 ? 11.398 20.047 -11.398 1 96.12 353 LYS B N 1
ATOM 6143 C CA . LYS B 1 353 ? 10.984 19.078 -12.414 1 96.12 353 LYS B CA 1
ATOM 6144 C C . LYS B 1 353 ? 12.117 18.125 -12.773 1 96.12 353 LYS B C 1
ATOM 6146 O O . LYS B 1 353 ? 11.883 17.047 -13.312 1 96.12 353 LYS B O 1
ATOM 6151 N N . THR B 1 354 ? 13.383 18.516 -12.43 1 96.44 354 THR B N 1
ATOM 6152 C CA . THR B 1 354 ? 14.516 17.688 -12.844 1 96.44 354 THR B CA 1
ATOM 6153 C C . THR B 1 354 ? 15.344 17.266 -11.633 1 96.44 354 THR B C 1
ATOM 6155 O O . THR B 1 354 ? 16.328 16.531 -11.766 1 96.44 354 THR B O 1
ATOM 6158 N N . ALA B 1 355 ? 14.938 17.719 -10.484 1 97.06 355 ALA B N 1
ATOM 6159 C CA . ALA B 1 355 ? 15.68 17.375 -9.273 1 97.06 355 ALA B CA 1
ATOM 6160 C C . ALA B 1 355 ? 15.617 15.883 -8.984 1 97.06 355 ALA B C 1
ATOM 6162 O O . ALA B 1 355 ? 14.562 15.266 -9.102 1 97.06 355 ALA B O 1
ATOM 6163 N N . PRO B 1 356 ? 16.766 15.273 -8.656 1 96 356 PRO B N 1
ATOM 6164 C CA . PRO B 1 356 ? 16.75 13.844 -8.336 1 96 356 PRO B CA 1
ATOM 6165 C C . PRO B 1 356 ? 16.078 13.547 -7 1 96 356 PRO B C 1
ATOM 6167 O O . PRO B 1 356 ? 16.078 14.391 -6.105 1 96 356 PRO B O 1
ATOM 6170 N N . ARG B 1 357 ? 15.523 12.414 -6.945 1 96.5 357 ARG B N 1
ATOM 6171 C CA . ARG B 1 357 ? 14.938 11.867 -5.727 1 96.5 357 ARG B CA 1
ATOM 6172 C C . ARG B 1 357 ? 15.836 10.797 -5.117 1 96.5 357 ARG B C 1
ATOM 6174 O O . ARG B 1 357 ? 16.422 9.992 -5.84 1 96.5 357 ARG B O 1
ATOM 6181 N N . PHE B 1 358 ? 15.93 10.758 -3.764 1 95.31 358 PHE B N 1
ATOM 6182 C CA . PHE B 1 358 ? 16.75 9.742 -3.117 1 95.31 358 PHE B CA 1
ATOM 6183 C C . PHE B 1 358 ? 16.016 9.141 -1.921 1 95.31 358 PHE B C 1
ATOM 6185 O O . PHE B 1 358 ? 15.094 9.758 -1.375 1 95.31 358 PHE B O 1
ATOM 6192 N N . HIS B 1 359 ? 16.406 7.93 -1.555 1 97.06 359 HIS B N 1
ATOM 6193 C CA . HIS B 1 359 ? 15.859 7.289 -0.367 1 97.06 359 HIS B CA 1
ATOM 6194 C C . HIS B 1 359 ? 16.766 7.496 0.843 1 97.06 359 HIS B C 1
ATOM 6196 O O . HIS B 1 359 ? 17.953 7.777 0.691 1 97.06 359 HIS B O 1
ATOM 6202 N N . TRP B 1 360 ? 16.219 7.5 2.045 1 95.94 360 TRP B N 1
ATOM 6203 C CA . TRP B 1 360 ? 17.062 7.582 3.236 1 95.94 360 TRP B CA 1
ATOM 6204 C C . TRP B 1 360 ? 16.625 6.555 4.277 1 95.94 360 TRP B C 1
ATOM 6206 O O . TRP B 1 360 ? 15.523 6.016 4.203 1 95.94 360 TRP B O 1
ATOM 6216 N N . LYS B 1 361 ? 17.469 6.164 5.129 1 96.31 361 LYS B N 1
ATOM 6217 C CA . LYS B 1 361 ? 17.266 5.277 6.27 1 96.31 361 LYS B CA 1
ATOM 6218 C C . LYS B 1 361 ? 17.469 6.016 7.586 1 96.31 361 LYS B C 1
ATOM 6220 O O . LYS B 1 361 ? 18.203 7.008 7.641 1 96.31 361 LYS B O 1
ATOM 6225 N N . LEU B 1 362 ? 16.781 5.605 8.625 1 96 362 LEU B N 1
ATOM 6226 C CA . LEU B 1 362 ? 17.031 6.199 9.93 1 96 362 LEU B CA 1
ATOM 6227 C C . LEU B 1 362 ? 18.453 5.945 10.383 1 96 362 LEU B C 1
ATOM 6229 O O . LEU B 1 362 ? 19.156 6.871 10.805 1 96 362 LEU B O 1
ATOM 6233 N N . GLN B 1 363 ? 18.781 4.684 10.344 1 95.5 363 GLN B N 1
ATOM 6234 C CA . GLN B 1 363 ? 20.156 4.246 10.562 1 95.5 363 GLN B CA 1
ATOM 6235 C C . GLN B 1 363 ? 20.703 3.506 9.344 1 95.5 363 GLN B C 1
ATOM 6237 O O . GLN B 1 363 ? 19.969 2.77 8.68 1 95.5 363 GLN B O 1
ATOM 6242 N N . PRO B 1 364 ? 21.906 3.695 9.055 1 92.88 364 PRO B N 1
ATOM 6243 C CA . PRO B 1 364 ? 22.5 3.041 7.879 1 92.88 364 PRO B CA 1
ATOM 6244 C C . PRO B 1 364 ? 22.297 1.525 7.891 1 92.88 364 PRO B C 1
ATOM 6246 O O . PRO B 1 364 ? 22.203 0.904 6.832 1 92.88 364 PRO B O 1
ATOM 6249 N N . SER B 1 365 ? 22.219 0.922 9.031 1 95.5 365 SER B N 1
ATOM 6250 C CA . SER B 1 365 ? 22.156 -0.53 9.164 1 95.5 365 SER B CA 1
ATOM 6251 C C . SER B 1 365 ? 20.734 -1.033 9.039 1 95.5 365 SER B C 1
ATOM 6253 O O . SER B 1 365 ? 20.484 -2.242 9 1 95.5 365 SER B O 1
ATOM 6255 N N . ASP B 1 366 ? 19.812 -0.09 8.969 1 96.62 366 ASP B N 1
ATOM 6256 C CA . ASP B 1 366 ? 18.422 -0.506 8.898 1 96.62 366 ASP B CA 1
ATOM 6257 C C . ASP B 1 366 ? 18.141 -1.28 7.609 1 96.62 366 ASP B C 1
ATOM 6259 O O . ASP B 1 366 ? 18.703 -0.96 6.555 1 96.62 366 ASP B O 1
ATOM 6263 N N . THR B 1 367 ? 17.297 -2.271 7.695 1 96.62 367 THR B N 1
ATOM 6264 C CA . THR B 1 367 ? 16.906 -3.041 6.516 1 96.62 367 THR B CA 1
ATOM 6265 C C . THR B 1 367 ? 15.789 -2.334 5.75 1 96.62 367 THR B C 1
ATOM 6267 O O . THR B 1 367 ? 15.57 -2.609 4.57 1 96.62 367 THR B O 1
ATOM 6270 N N . GLU B 1 368 ? 15.125 -1.431 6.43 1 98.19 368 GLU B N 1
ATOM 6271 C CA . GLU B 1 368 ? 14.016 -0.711 5.809 1 98.19 368 GLU B CA 1
ATOM 6272 C C . GLU B 1 368 ? 14.422 0.711 5.434 1 98.19 368 GLU B C 1
ATOM 6274 O O . GLU B 1 368 ? 15.227 1.338 6.133 1 98.19 368 GLU B O 1
ATOM 6279 N N . VAL B 1 369 ? 13.922 1.126 4.312 1 98.25 369 VAL B N 1
ATOM 6280 C CA . VAL B 1 369 ? 14 2.52 3.891 1 98.25 369 VAL B CA 1
ATOM 6281 C C . VAL B 1 369 ? 12.891 3.328 4.562 1 98.25 369 VAL B C 1
ATOM 6283 O O . VAL B 1 369 ? 11.758 2.852 4.695 1 98.25 369 VAL B O 1
ATOM 6286 N N . ALA B 1 370 ? 13.18 4.523 5.047 1 98.31 370 ALA B N 1
ATOM 6287 C CA . ALA B 1 370 ? 12.203 5.367 5.738 1 98.31 370 ALA B CA 1
ATOM 6288 C C . ALA B 1 370 ? 11.289 6.074 4.742 1 98.31 370 ALA B C 1
ATOM 6290 O O . ALA B 1 370 ? 10.086 6.203 4.98 1 98.31 370 ALA B O 1
ATOM 6291 N N . GLY B 1 371 ? 11.906 6.531 3.727 1 98.25 371 GLY B N 1
ATOM 6292 C CA . GLY B 1 371 ? 11.141 7.266 2.734 1 98.25 371 GLY B CA 1
ATOM 6293 C C . GLY B 1 371 ? 11.992 7.84 1.619 1 98.25 371 GLY B C 1
ATOM 6294 O O . GLY B 1 371 ? 13.109 7.367 1.381 1 98.25 371 GLY B O 1
ATOM 6295 N N . TYR B 1 372 ? 11.406 8.734 0.864 1 98.5 372 TYR B N 1
ATOM 6296 C CA . TYR B 1 372 ? 12.016 9.352 -0.309 1 98.5 372 TYR B CA 1
ATOM 6297 C C . TYR B 1 372 ? 11.992 10.867 -0.207 1 98.5 372 TYR B C 1
ATOM 6299 O O . TYR B 1 372 ? 11.016 11.445 0.274 1 98.5 372 TYR B O 1
ATOM 6307 N N . ILE B 1 373 ? 13.039 11.492 -0.686 1 97.62 373 ILE B N 1
ATOM 6308 C CA . ILE B 1 373 ? 13.156 12.938 -0.538 1 97.62 373 ILE B CA 1
ATOM 6309 C C . ILE B 1 373 ? 13.617 13.562 -1.854 1 97.62 373 ILE B C 1
ATOM 6311 O O . ILE B 1 373 ? 14.438 12.977 -2.566 1 97.62 373 ILE B O 1
ATOM 6315 N N . ARG B 1 374 ? 13.086 14.609 -2.254 1 96.94 374 ARG B N 1
ATOM 6316 C CA . ARG B 1 374 ? 13.469 15.523 -3.322 1 96.94 374 ARG B CA 1
ATOM 6317 C C . ARG B 1 374 ? 13.688 16.938 -2.781 1 96.94 374 ARG B C 1
ATOM 6319 O O . ARG B 1 374 ? 12.82 17.484 -2.094 1 96.94 374 ARG B O 1
ATOM 6326 N N . GLN B 1 375 ? 14.828 17.531 -3.094 1 96.06 375 GLN B N 1
ATOM 6327 C CA . GLN B 1 375 ? 15.148 18.828 -2.535 1 96.06 375 GLN B CA 1
ATOM 6328 C C . GLN B 1 375 ? 15.531 19.828 -3.635 1 96.06 375 GLN B C 1
ATOM 6330 O O . GLN B 1 375 ? 16.25 19.469 -4.57 1 96.06 375 GLN B O 1
ATOM 6335 N N . VAL B 1 376 ? 15.008 20.984 -3.611 1 97.12 376 VAL B N 1
ATOM 6336 C CA . VAL B 1 376 ? 15.406 22.141 -4.418 1 97.12 376 VAL B CA 1
ATOM 6337 C C . VAL B 1 376 ? 15.625 23.359 -3.514 1 97.12 376 VAL B C 1
ATOM 6339 O O . VAL B 1 376 ? 14.672 23.969 -3.041 1 97.12 376 VAL B O 1
ATOM 6342 N N . GLY B 1 377 ? 16.922 23.719 -3.293 1 95 377 GLY B N 1
ATOM 6343 C CA . GLY B 1 377 ? 17.203 24.766 -2.322 1 95 377 GLY B CA 1
ATOM 6344 C C . GLY B 1 377 ? 16.672 24.453 -0.936 1 95 377 GLY B C 1
ATOM 6345 O O . GLY B 1 377 ? 17.031 23.422 -0.352 1 95 377 GLY B O 1
ATOM 6346 N N . GLU B 1 378 ? 15.742 25.297 -0.447 1 95.56 378 GLU B N 1
ATOM 6347 C CA . GLU B 1 378 ? 15.195 25.125 0.896 1 95.56 378 GLU B CA 1
ATOM 6348 C C . GLU B 1 378 ? 13.805 24.5 0.851 1 95.56 378 GLU B C 1
ATOM 6350 O O . GLU B 1 378 ? 13.07 24.531 1.841 1 95.56 378 GLU B O 1
ATOM 6355 N N . PHE B 1 379 ? 13.461 23.969 -0.349 1 97.62 379 PHE B N 1
ATOM 6356 C CA . PHE B 1 379 ? 12.211 23.234 -0.48 1 97.62 379 PHE B CA 1
ATOM 6357 C C . PHE B 1 379 ? 12.469 21.719 -0.429 1 97.62 379 PHE B C 1
ATOM 6359 O O . PHE B 1 379 ? 13.352 21.219 -1.123 1 97.62 379 PHE B O 1
ATOM 6366 N N . TYR B 1 380 ? 11.672 21.047 0.372 1 97.38 380 TYR B N 1
ATOM 6367 C CA . TYR B 1 380 ? 11.781 19.609 0.548 1 97.38 380 TYR B CA 1
ATOM 6368 C C . TYR B 1 380 ? 10.438 18.922 0.295 1 97.38 380 TYR B C 1
ATOM 6370 O O . TYR B 1 380 ? 9.422 19.328 0.854 1 97.38 380 TYR B O 1
ATOM 6378 N N . GLN B 1 381 ? 10.383 17.984 -0.552 1 98.44 381 GLN B N 1
ATOM 6379 C CA . GLN B 1 381 ? 9.266 17.062 -0.711 1 98.44 381 GLN B CA 1
ATOM 6380 C C . GLN B 1 381 ? 9.625 15.664 -0.23 1 98.44 381 GLN B C 1
ATOM 6382 O O . GLN B 1 381 ? 10.633 15.094 -0.654 1 98.44 381 GLN B O 1
ATOM 6387 N N . VAL B 1 382 ? 8.812 15.109 0.673 1 98.56 382 VAL B N 1
ATOM 6388 C CA . VAL B 1 382 ? 9.148 13.82 1.271 1 98.56 382 VAL B CA 1
ATOM 6389 C C . VAL B 1 382 ? 7.938 12.891 1.2 1 98.56 382 VAL B C 1
ATOM 6391 O O . VAL B 1 382 ? 6.801 13.328 1.388 1 98.56 382 VAL B O 1
ATOM 6394 N N . ILE B 1 383 ? 8.164 11.664 0.858 1 98.81 383 ILE B N 1
ATOM 6395 C CA . ILE B 1 383 ? 7.188 10.594 1.007 1 98.81 383 ILE B CA 1
ATOM 6396 C C . ILE B 1 383 ? 7.684 9.578 2.039 1 98.81 383 ILE B C 1
ATOM 6398 O O . ILE B 1 383 ? 8.812 9.086 1.943 1 98.81 383 ILE B O 1
ATOM 6402 N N . ILE B 1 384 ? 6.887 9.312 3.035 1 98.88 384 ILE B N 1
ATOM 6403 C CA . ILE B 1 384 ? 7.258 8.367 4.082 1 98.88 384 ILE B CA 1
ATOM 6404 C C . ILE B 1 384 ? 6.625 7.008 3.799 1 98.88 384 ILE B C 1
ATOM 6406 O O . ILE B 1 384 ? 5.402 6.895 3.695 1 98.88 384 ILE B O 1
ATOM 6410 N N . ARG B 1 385 ? 7.449 5.984 3.725 1 98.69 385 ARG B N 1
ATOM 6411 C CA . ARG B 1 385 ? 6.996 4.621 3.479 1 98.69 385 ARG B CA 1
ATOM 6412 C C . ARG B 1 385 ? 6.18 4.094 4.656 1 98.69 385 ARG B C 1
ATOM 6414 O O . ARG B 1 385 ? 6.562 4.277 5.812 1 98.69 385 ARG B O 1
ATOM 6421 N N . GLY B 1 386 ? 5.074 3.455 4.273 1 98.38 386 GLY B N 1
ATOM 6422 C CA . GLY B 1 386 ? 4.266 2.789 5.281 1 98.38 386 GLY B CA 1
ATOM 6423 C C . GLY B 1 386 ? 3.377 3.742 6.059 1 98.38 386 GLY B C 1
ATOM 6424 O O . GLY B 1 386 ? 2.619 3.318 6.934 1 98.38 386 GLY B O 1
ATOM 6425 N N . GLY B 1 387 ? 3.441 5.035 5.789 1 98.69 387 GLY B N 1
ATOM 6426 C CA . GLY B 1 387 ? 2.619 6.016 6.48 1 98.69 387 GLY B CA 1
ATOM 6427 C C . GLY B 1 387 ? 1.323 6.324 5.758 1 98.69 387 GLY B C 1
ATOM 6428 O O . GLY B 1 387 ? 1.292 6.387 4.527 1 98.69 387 GLY B O 1
ATOM 6429 N N . GLY B 1 388 ? 0.233 6.566 6.52 1 98.69 388 GLY B N 1
ATOM 6430 C CA . GLY B 1 388 ? -1.021 7.086 5.996 1 98.69 388 GLY B CA 1
ATOM 6431 C C . GLY B 1 388 ? -1.189 8.578 6.227 1 98.69 388 GLY B C 1
ATOM 6432 O O . GLY B 1 388 ? -0.212 9.328 6.207 1 98.69 388 GLY B O 1
ATOM 6433 N N . HIS B 1 389 ? -2.457 8.992 6.312 1 98.69 389 HIS B N 1
ATOM 6434 C CA . HIS B 1 389 ? -2.822 10.398 6.473 1 98.69 389 HIS B CA 1
ATOM 6435 C C . HIS B 1 389 ? -2.395 10.93 7.836 1 98.69 389 HIS B C 1
ATOM 6437 O O . HIS B 1 389 ? -1.983 12.086 7.957 1 98.69 389 HIS B O 1
ATOM 6443 N N . ILE B 1 390 ? -2.572 10.078 8.852 1 98.75 390 ILE B N 1
ATOM 6444 C CA . ILE B 1 390 ? -2.109 10.414 10.195 1 98.75 390 ILE B CA 1
ATOM 6445 C C . ILE B 1 390 ? -0.682 9.914 10.391 1 98.75 390 ILE B C 1
ATOM 6447 O O . ILE B 1 390 ? -0.44 9.008 11.188 1 98.75 390 ILE B O 1
ATOM 6451 N N . LEU B 1 391 ? 0.163 10.617 9.758 1 98.69 391 LEU B N 1
ATOM 6452 C CA . LEU B 1 391 ? 1.486 10.102 9.43 1 98.69 391 LEU B CA 1
ATOM 6453 C C . LEU B 1 391 ? 2.318 9.898 10.688 1 98.69 391 LEU B C 1
ATOM 6455 O O . LEU B 1 391 ? 2.922 8.836 10.875 1 98.69 391 LEU B O 1
ATOM 6459 N N . PRO B 1 392 ? 2.385 10.883 11.648 1 98.56 392 PRO B N 1
ATOM 6460 C CA . PRO B 1 392 ? 3.189 10.641 12.844 1 98.56 392 PRO B CA 1
ATOM 6461 C C . PRO B 1 392 ? 2.646 9.5 13.703 1 98.56 392 PRO B C 1
ATOM 6463 O O . PRO B 1 392 ? 3.398 8.883 14.461 1 98.56 392 PRO B O 1
ATOM 6466 N N . TYR B 1 393 ? 1.325 9.266 13.57 1 98.62 393 TYR B N 1
ATOM 6467 C CA . TYR B 1 393 ? 0.729 8.109 14.234 1 98.62 393 TYR B CA 1
ATOM 6468 C C . TYR B 1 393 ? 1.169 6.812 13.578 1 98.62 393 TYR B C 1
ATOM 6470 O O . TYR B 1 393 ? 1.551 5.859 14.258 1 98.62 393 TYR B O 1
ATOM 6478 N N . ASP B 1 394 ? 1.196 6.77 12.281 1 98.56 394 ASP B N 1
ATOM 6479 C CA . ASP B 1 394 ? 1.501 5.57 11.508 1 98.56 394 ASP B CA 1
ATOM 6480 C C . ASP B 1 394 ? 2.986 5.227 11.594 1 98.56 394 ASP B C 1
ATOM 6482 O O . ASP B 1 394 ? 3.355 4.051 11.648 1 98.56 394 ASP B O 1
ATOM 6486 N N . GLN B 1 395 ? 3.822 6.266 11.492 1 98.62 395 GLN B N 1
ATOM 6487 C CA . GLN B 1 395 ? 5.27 6.098 11.445 1 98.62 395 GLN B CA 1
ATOM 6488 C C . GLN B 1 395 ? 5.973 7.121 12.336 1 98.62 395 GLN B C 1
ATOM 6490 O O . GLN B 1 395 ? 6.641 8.031 11.836 1 98.62 395 GLN B O 1
ATOM 6495 N N . PRO B 1 396 ? 5.879 6.926 13.641 1 98.62 396 PRO B N 1
ATOM 6496 C CA . PRO B 1 396 ? 6.371 7.941 14.578 1 98.62 396 PRO B CA 1
ATOM 6497 C C . PRO B 1 396 ? 7.871 8.195 14.445 1 98.62 396 PRO B C 1
ATOM 6499 O O . PRO B 1 396 ? 8.297 9.344 14.375 1 98.62 396 PRO B O 1
ATOM 6502 N N . ALA B 1 397 ? 8.711 7.129 14.367 1 98.31 397 ALA B N 1
ATOM 6503 C CA . ALA B 1 397 ? 10.164 7.293 14.289 1 98.31 397 ALA B CA 1
ATOM 6504 C C . ALA B 1 397 ? 10.562 7.996 13 1 98.31 397 ALA B C 1
ATOM 6506 O O . ALA B 1 397 ? 11.414 8.891 13.008 1 98.31 397 ALA B O 1
ATOM 6507 N N . ARG B 1 398 ? 10 7.543 11.906 1 98.31 398 ARG B N 1
ATOM 6508 C CA . ARG B 1 398 ? 10.328 8.125 10.609 1 98.31 398 ARG B CA 1
ATOM 6509 C C . ARG B 1 398 ? 9.898 9.594 10.547 1 98.31 398 ARG B C 1
ATOM 6511 O O . ARG B 1 398 ? 10.625 10.43 10.008 1 98.31 398 ARG B O 1
ATOM 6518 N N . SER B 1 399 ? 8.711 9.883 11.055 1 98.38 399 SER B N 1
ATOM 6519 C CA . SER B 1 399 ? 8.203 11.25 11.07 1 98.38 399 SER B CA 1
ATOM 6520 C C . SER B 1 399 ? 9.094 12.164 11.914 1 98.38 399 SER B C 1
ATOM 6522 O O . SER B 1 399 ? 9.375 13.297 11.516 1 98.38 399 SER B O 1
ATOM 6524 N N . PHE B 1 400 ? 9.5 11.656 13.07 1 97.69 400 PHE B N 1
ATOM 6525 C CA . PHE B 1 400 ? 10.375 12.445 13.938 1 97.69 400 PHE B CA 1
ATOM 6526 C C . PHE B 1 400 ? 11.711 12.711 13.25 1 97.69 400 PHE B C 1
ATOM 6528 O O . PHE B 1 400 ? 12.211 13.836 13.273 1 97.69 400 PHE B O 1
ATOM 6535 N N . ASP B 1 401 ? 12.297 11.664 12.695 1 96.81 401 ASP B N 1
ATOM 6536 C CA . ASP B 1 401 ? 13.57 11.82 12.016 1 96.81 401 ASP B CA 1
ATOM 6537 C C . ASP B 1 401 ? 13.469 12.836 10.875 1 96.81 401 ASP B C 1
ATOM 6539 O O . ASP B 1 401 ? 14.367 13.648 10.68 1 96.81 401 ASP B O 1
ATOM 6543 N N . MET B 1 402 ? 12.383 12.773 10.094 1 97.38 402 MET B N 1
ATOM 6544 C CA . MET B 1 402 ? 12.141 13.703 8.992 1 97.38 402 MET B CA 1
ATOM 6545 C C . MET B 1 402 ? 12.125 15.141 9.492 1 97.38 402 MET B C 1
ATOM 6547 O O . MET B 1 402 ? 12.844 15.992 8.969 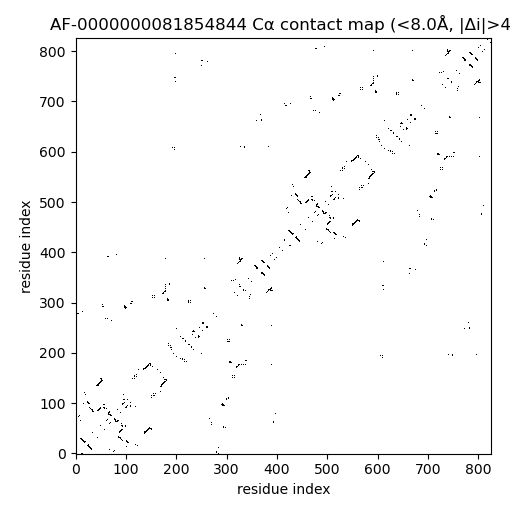1 97.38 402 MET B O 1
ATOM 6551 N N . ILE B 1 403 ? 11.328 15.43 10.562 1 97.19 403 ILE B N 1
ATOM 6552 C CA . ILE B 1 403 ? 11.188 16.797 11.039 1 97.19 403 ILE B CA 1
ATOM 6553 C C . ILE B 1 403 ? 12.5 17.266 11.664 1 97.19 403 ILE B C 1
ATOM 6555 O O . ILE B 1 403 ? 12.867 18.438 11.547 1 97.19 403 ILE B O 1
ATOM 6559 N N . ASP B 1 404 ? 13.164 16.359 12.344 1 95.25 404 ASP B N 1
ATOM 6560 C CA . ASP B 1 404 ? 14.445 16.703 12.961 1 95.25 404 ASP B CA 1
ATOM 6561 C C . ASP B 1 404 ? 15.477 17.094 11.906 1 95.25 404 ASP B C 1
ATOM 6563 O O . ASP B 1 404 ? 16.203 18.078 12.078 1 95.25 404 ASP B O 1
ATOM 6567 N N . ARG B 1 405 ? 15.555 16.359 10.844 1 94.62 405 ARG B N 1
ATOM 6568 C CA . ARG B 1 405 ? 16.484 16.672 9.758 1 94.62 405 ARG B CA 1
ATOM 6569 C C . ARG B 1 405 ? 16.094 17.984 9.07 1 94.62 405 ARG B C 1
ATOM 6571 O O . ARG B 1 405 ? 16.953 18.781 8.695 1 94.62 405 ARG B O 1
ATOM 6578 N N . PHE B 1 406 ? 14.867 18.203 8.875 1 96.12 406 PHE B N 1
ATOM 6579 C CA . PHE B 1 406 ? 14.367 19.406 8.242 1 96.12 406 PHE B CA 1
ATOM 6580 C C . PHE B 1 406 ? 14.734 20.641 9.07 1 96.12 406 PHE B C 1
ATOM 6582 O O . PHE B 1 406 ? 15.164 21.656 8.516 1 96.12 406 PHE B O 1
ATOM 6589 N N . LEU B 1 407 ? 14.641 20.5 10.414 1 93.88 407 LEU B N 1
ATOM 6590 C CA . LEU B 1 407 ? 14.805 21.641 11.305 1 93.88 407 LEU B CA 1
ATOM 6591 C C . LEU B 1 407 ? 16.266 21.844 11.672 1 93.88 407 LEU B C 1
ATOM 6593 O O . LEU B 1 407 ? 16.688 22.953 12.008 1 93.88 407 LEU B O 1
ATOM 6597 N N . SER B 1 408 ? 17.141 20.797 11.844 1 84.12 408 SER B N 1
ATOM 6598 C CA . SER B 1 408 ? 18.531 20.875 12.289 1 84.12 408 SER B CA 1
ATOM 6599 C C . SER B 1 408 ? 19.469 21.203 11.133 1 84.12 408 SER B C 1
ATOM 6601 O O . SER B 1 408 ? 20.672 21.406 11.328 1 84.12 408 SER B O 1
ATOM 6603 N N . THR B 1 409 ? 18.984 21.422 10.039 1 67.25 409 THR B N 1
ATOM 6604 C CA . THR B 1 409 ? 19.766 21.672 8.836 1 67.25 409 THR B CA 1
ATOM 6605 C C . THR B 1 409 ? 20.766 20.547 8.594 1 67.25 409 THR B C 1
ATOM 6607 O O . THR B 1 409 ? 21.719 20.703 7.836 1 67.25 409 THR B O 1
ATOM 6610 N N . GLN B 1 410 ? 20.469 19.484 9.414 1 65.25 410 GLN B N 1
ATOM 6611 C CA . GLN B 1 410 ? 21.281 18.297 9.125 1 65.25 410 GLN B CA 1
ATOM 6612 C C . GLN B 1 410 ? 20.875 17.688 7.789 1 65.25 410 GLN B C 1
ATOM 6614 O O . GLN B 1 410 ? 19.688 17.688 7.43 1 65.25 410 GLN B O 1
ATOM 6619 N N . GLY B 1 411 ? 21.609 17.75 6.836 1 65.19 411 GLY B N 1
ATOM 6620 C CA . GLY B 1 411 ? 21.375 17.188 5.512 1 65.19 411 GLY B CA 1
ATOM 6621 C C . GLY B 1 411 ? 20.828 15.781 5.547 1 65.19 411 GLY B C 1
ATOM 6622 O O . GLY B 1 411 ? 20.734 15.172 6.613 1 65.19 411 GLY B O 1
ATOM 6623 N N . TRP B 1 412 ? 19.969 15.32 4.516 1 67.25 412 TRP B N 1
ATOM 6624 C CA . TRP B 1 412 ? 19.391 13.984 4.359 1 67.25 412 TRP B CA 1
ATOM 6625 C C . TRP B 1 412 ? 20.469 12.977 3.955 1 67.25 412 TRP B C 1
ATOM 6627 O O . TRP B 1 412 ? 20.25 11.766 4.004 1 67.25 412 TRP B O 1
ATOM 6637 N N . ASN B 1 413 ? 21.641 13.367 3.516 1 56 413 ASN B N 1
ATOM 6638 C CA . ASN B 1 413 ? 22.703 12.461 3.08 1 56 413 ASN B CA 1
ATOM 6639 C C . ASN B 1 413 ? 23.531 11.961 4.262 1 56 413 ASN B C 1
ATOM 6641 O O . ASN B 1 413 ? 23.719 12.68 5.246 1 56 413 ASN B O 1
#

Nearest PDB structures (foldseek):
  4mws-assembly1_B  TM=7.972E-01  e=6.307E-32  Homo sapiens
  1cpy-assembly1_A  TM=8.695E-01  e=9.844E-30  Saccharomyces cerevisiae
  1ysc-assembly1_A  TM=8.423E-01  e=2.745E-30  Saccharomyces cerevisiae
  4az0-assembly1_A  TM=9.108E-01  e=7.092E-17  Homo sapiens
  1gxs-assembly1_C  TM=7.958E-01  e=1.317E-17  Sorghum bicolor

Radius of gyration: 30.08 Å; Cα contacts (8 Å, |Δi|>4): 1903; chains: 2; bounding box: 53×91×70 Å

Organism: Nothobranchius furzeri (NCBI:txid105023)

InterPro domains:
  IPR001563 Peptidase S10, serine carboxypeptidase [PF00450] (7-408)
  IPR001563 Peptidase S10, serine carboxypeptidase [PR00724] (79-91)
  IPR001563 Peptidase S10, serine carboxypeptidase [PR00724] (92-102)
  IPR001563 Peptidase S10, serine carboxypeptidase [PR00724] (127-152)
  IPR001563 Peptidase S10, serine carboxypeptidase [PR00724] (379-392)
  IPR001563 Peptidase S10, serine carboxypeptidase [PTHR11802] (4-396)
  IPR029058 Alpha/Beta hydrolase fold [G3DSA:3.40.50.1820] (3-412)
  IPR029058 Alpha/Beta hydrolase fold [SSF53474] (5-409)

pLDDT: mean 95.89, std 7.84, range [42.78, 98.94]

Secondary structure (DSSP, 8-state):
----SS-----EEEEEEEETTTTEEEEEEEE--S---TTS----EEEEE--TTT--THHIIIIISSSEEE-TTS-EEE-TT-GGGTSEEEEE--STTSBT-B-SSGGGS--SHHHHHHHHHHHHHHHHHH-GGGTTS-EEEEEETTHHHHHHHHHHHHHHHGGG-SS---EEEEEEES----HHHHGGGHHHHHHHTTSS-HHHHHHHHHHHHHHHHHHHTT-HHHHHHHHIIIII--SSSSPPHHHHHHS----S-TT-SS--GGGGHHHHHHTSHHHHHHHT-TT---B-SHHHHHHTHHHHTS--HHHHHHHHHHSEEEEEEETT-STT-HHHHHHHGGG--STTHHHHTTPPEEEE-SSTT-SS--EEEEEETTEEEEEETT--SSHHHH-HHHHHHHHHHHHH-----/----SS-----EEEEEEEETTTTEEEEEEEE--S---TTS--PPEEEEE--TTT--THHIIIIISSSEEE-TTS-EEE-TT-GGGTSEEEEE--STTSBT-B-SSGGGS--SHHHHHHHHHHHHHHHHHHSGGGTTS-EEEEEETTHHHHHHHHHHHHHHHGGG-SS---EEEEEEES----HHHHGGGHHHHHHHTTSS-HHHHHHHHHHHHHHHHHHHTT-HHHHHHHHIIIII--SSSSPPHHHHHHS----S-TT-SS--GGGGHHHHHHTSHHHHHHHT-TT---B-SHHHHHHTHHHHTS--HHHHHHHHHHSEEEEEEETT-STT-HHHHHHHGGG--STTHHHHTT--EEEE-SSTT-SS--EEEEEETTEEEEEETT--SSHHHH-HHHHHHHHHHHHH-----

Solvent-accessible surface area (backbone atoms only — not comparable to full-atom values): 40583 Å² total; per-residue (Å²): 79,55,72,48,65,51,76,76,73,78,42,44,50,46,73,35,78,51,34,78,93,32,55,17,25,33,27,37,44,34,30,62,38,72,75,60,55,92,79,57,82,48,57,44,38,34,37,38,31,32,18,64,60,14,29,34,14,60,48,44,36,38,54,33,33,25,54,38,33,46,39,92,87,57,35,40,44,77,41,94,50,24,53,36,68,63,21,18,36,37,29,32,17,39,48,41,36,2,21,69,7,32,47,79,34,82,84,44,48,40,52,40,54,66,48,41,11,51,36,48,43,48,34,50,50,51,48,36,66,75,41,53,88,54,31,81,17,45,27,31,38,26,25,27,32,41,10,27,38,52,34,44,26,30,52,46,44,44,66,71,42,36,87,76,40,88,70,53,67,42,70,50,32,37,36,28,34,25,41,54,33,41,42,60,52,27,44,67,37,50,24,60,38,39,28,49,58,60,54,39,51,72,65,55,23,51,50,41,43,53,49,26,50,50,26,35,52,27,43,76,69,66,36,23,53,64,21,39,50,46,51,29,44,41,56,73,24,76,88,50,98,53,81,14,49,43,29,69,55,45,65,25,78,27,50,42,27,76,88,39,27,56,70,68,72,66,73,53,36,45,67,60,38,60,65,32,70,64,39,20,60,22,46,67,54,67,87,61,65,74,38,84,7,63,70,34,32,66,45,28,40,61,36,68,44,48,63,43,46,74,50,44,14,57,45,60,64,73,30,34,33,36,43,33,22,15,43,37,15,55,82,46,23,45,55,25,54,60,56,41,58,70,67,38,71,38,88,56,32,74,55,54,72,69,47,67,70,45,56,37,49,91,44,90,84,50,72,50,55,37,29,37,40,33,60,52,92,54,35,36,40,36,38,31,57,82,7,15,54,58,30,37,52,59,31,30,65,54,44,46,52,50,54,49,32,68,71,66,68,44,68,86,121,80,55,72,45,65,51,78,76,74,78,43,44,50,46,72,36,78,51,34,77,92,32,56,18,25,34,28,37,43,35,30,61,37,73,76,62,57,92,82,57,81,49,58,44,37,33,36,38,31,33,16,66,60,14,28,33,14,61,48,44,35,38,55,34,35,24,55,37,34,45,40,93,88,57,34,39,44,77,41,92,52,25,54,34,67,63,21,18,36,37,29,33,18,39,48,40,34,2,20,69,7,33,47,79,32,83,85,44,48,38,52,42,55,67,48,43,11,52,37,47,42,47,35,50,50,52,48,36,66,75,40,53,90,56,32,80,17,44,27,32,37,28,25,27,33,41,10,26,38,52,35,45,27,29,51,44,44,46,66,71,42,37,86,76,40,89,71,52,68,41,69,50,33,38,37,28,32,24,40,55,32,40,42,60,53,27,44,66,37,50,25,62,38,38,28,50,59,60,54,39,51,71,64,54,24,52,50,42,43,54,50,27,50,52,26,36,53,28,42,77,69,65,36,24,53,64,20,39,50,47,50,29,44,40,56,72,22,77,87,49,97,51,80,13,49,42,30,70,57,46,66,24,78,26,49,40,28,74,90,39,30,56,70,68,72,66,72,54,35,46,66,60,37,61,66,33,69,62,39,20,60,21,45,67,54,68,89,61,64,75,39,84,7,62,71,35,31,64,45,28,39,62,35,66,44,47,64,42,46,74,50,44,14,57,46,59,65,71,33,34,34,35,44,34,22,15,43,37,15,55,83,46,22,45,55,25,54,60,58,39,58,70,68,37,71,39,87,57,32,73,55,53,72,69,45,68,68,45,56,40,48,90,44,90,83,50,74,50,57,37,29,36,40,34,60,52,91,55,36,36,40,37,38,32,57,81,7,15,54,57,31,37,53,59,31,29,63,54,44,45,51,52,53,48,33,69,72,66,68,45,68,88,122

Foldseek 3Di:
DDDAQEDDADKAWDWDQQDPVQSWIKIKIKHAAPPPDPPPLGAEEEEEDEADLQEFLVLCQAFFANQWDADLVLHIDGDPQHLSNGHMYMGIRDDAQHFLTHTNDLVLFDQALLSLLSSVLSRVLVVCVVVVVCQSHEYEYEYEEQCLSNRLSVVLSLVVCQVPDPRHHNYFEYEYELYQAALLQLQQCQLVVCCVVPQAHPVLSVVSNVLSVVLNVCVVVLVQLVSLVSLCQAAVVPVDPDDHVSCVRRVANDQQFPVDRYDDPSSCSVVVNCCDPVNCVRNVSPPGDGGPRPSSCVSHSSHSNDHNLQSVQVRVQPHQYEYEYECRHNSRHLVSVVRCQLVRPHPCSVVQVVFDKDWADPDPPDPDTQWIWTDGPRYIYIYGYQAGSSRSNRPVSSVSSVVCCSRVVPDRD/DDDAQEDDADKAWDWDQQDPVFSWIKIKIKHAAPPPDPPPLGAEEEEEDEADLQEFLVLCQAFFANQWDADLVLHIDGDPQHLSNGHMYMGIRDDAQHFLTHTNDLVLFDQALLSLLSSVLSRVLVVCVVVVVCQSHEYEYEYEEQCLSNRLSVVLSLVVCQVPDPRHHNYFEYEYELYQAALLQLQQCQLVVCCVVPQAHPVLSVVSNVLSVVLNVCVVVLVQLVSLVSLCQAAVVPPDPDDHVSCVRRVANDQQFPVDRYDDPSSCSVVVNCPDPVNCVRNVSPPGDGGPRPSSCVSHSSHSNDHNLQSVQVRVQPHQYEYEYECRHNSRHLVSVVRCQLVRPHPCSVVQVVFDKDWADPDPPDPDTQWIWTDDPRYIYIYGYQAGSSRSNRPVSSVSSVVCCSRVVPDRD